Protein AF-0000000066854201 (afdb_homodimer)

Secondary structure (DSSP, 8-state):
----SS--TTHHHHHHHHHSTTSEEEEETTEEEEHHHHHHHHHHHHHHHHHHT--TT-EEEEE--S-HHHHHHHHHHHHBT-EEEEPPTT--HHHHHHHHHHH--SEEEE-GGGHHHHTT--TTT-TT--EEEESS---TT--SS-EE-HHHH----S---S---B--GGGEEEEEEE--TTSS-EEEEEEHHHHHHHHHHHHHHH---TT-EEEE-S-TTSHHHHHHHHHHHHHT-EEEE-SS--HHHHHHHHHHTT--EEEE-HHHHHHHHHHHTT-TT--GGGT--EEEE-SSPPPHHHHHHHHHHTTT-EEEEEEEEGGGTEEEEEEEEE-TT-TTHHHHHHHHHHTSTTTTSSTT-----EE-TT-EEEEEE-TTSSSEEEEEESTTS---/----SS--TTHHHHHHHHHSTTSEEEEETTEEEEHHHHHHHHHHHHHHHHHHT--TT-EEEEE--S-HHHHHHHHHHHHBT-EEEEPPTT--HHHHHHHHHHH--SEEEE-GGGHHHHTT--TTT-TT--EEEESS---TT-TTS-EE-HHHH----S---S---B--GGGEEEEEEE-TTTSS-EEEEEEHHHHHHHHHHHHHHH---TT-EEEE-S-TTSHHHHHHHHHHHHHT-EEEE-SS--HHHHHHHHHHTT--EEEE-HHHHHHHHHHHTT-SS--GGGT--EEEE-SSPPPHHHHHHHHHHTTT-EEEEEEEEGGGTEEEEEEEEE-TT-TTHHHHHHHHHHHHHHHTSSTT-----EE-TT-EEEEEE-TTSSSEEEEEESTTS---

Structure (mmCIF, N/CA/C/O backbone):
data_AF-0000000066854201-model_v1
#
loop_
_entity.id
_entity.type
_entity.pdbx_description
1 polymer 'AMP-dependent synthetase/ligase domain-containing protein'
#
loop_
_atom_site.group_PDB
_atom_site.id
_atom_site.type_symbol
_atom_site.label_atom_id
_atom_site.label_alt_id
_atom_site.label_comp_id
_atom_site.label_asym_id
_atom_site.label_entity_id
_atom_site.label_seq_id
_atom_site.pdbx_PDB_ins_code
_atom_site.Cartn_x
_atom_site.Cartn_y
_atom_site.Cartn_z
_atom_site.occupancy
_atom_site.B_iso_or_equiv
_atom_site.auth_seq_id
_atom_site.auth_comp_id
_atom_site.auth_asym_id
_atom_site.auth_atom_id
_atom_site.pdbx_PDB_model_num
ATOM 1 N N . MET A 1 1 ? -23.703 -5.141 7.285 1 37.53 1 MET A N 1
ATOM 2 C CA . MET A 1 1 ? -22.531 -5.895 7.723 1 37.53 1 MET A CA 1
ATOM 3 C C . MET A 1 1 ? -21.375 -4.961 8.078 1 37.53 1 MET A C 1
ATOM 5 O O . MET A 1 1 ? -21.219 -3.9 7.465 1 37.53 1 MET A O 1
ATOM 9 N N . ALA A 1 2 ? -20.984 -5.074 9.273 1 54.12 2 ALA A N 1
ATOM 10 C CA . ALA A 1 2 ? -19.969 -4.184 9.836 1 54.12 2 ALA A CA 1
ATOM 11 C C . ALA A 1 2 ? -18.797 -4.016 8.875 1 54.12 2 ALA A C 1
ATOM 13 O O . ALA A 1 2 ? -18.422 -4.957 8.18 1 54.12 2 ALA A O 1
ATOM 14 N N . ASN A 1 3 ? -18.578 -2.75 8.375 1 69.12 3 ASN A N 1
ATOM 15 C CA . ASN A 1 3 ? -17.594 -2.352 7.387 1 69.12 3 ASN A CA 1
ATOM 16 C C . ASN A 1 3 ? -16.172 -2.561 7.902 1 69.12 3 ASN A C 1
ATOM 18 O O . ASN A 1 3 ? -15.516 -1.613 8.344 1 69.12 3 ASN A O 1
ATOM 22 N N . TYR A 1 4 ? -15.766 -3.838 7.91 1 82.69 4 TYR A N 1
ATOM 23 C CA . TYR A 1 4 ? -14.461 -4.172 8.469 1 82.69 4 TYR A CA 1
ATOM 24 C C . TYR A 1 4 ? -13.391 -4.23 7.383 1 82.69 4 TYR A C 1
ATOM 26 O O . TYR A 1 4 ? -12.203 -4.367 7.676 1 82.69 4 TYR A O 1
ATOM 34 N N . SER A 1 5 ? -13.875 -4.004 6.199 1 87.25 5 SER A N 1
ATOM 35 C CA . SER A 1 5 ? -12.914 -4.25 5.125 1 87.25 5 SER A CA 1
ATOM 36 C C . SER A 1 5 ? -12.523 -2.955 4.422 1 87.25 5 SER A C 1
ATOM 38 O O . SER A 1 5 ? -11.688 -2.963 3.518 1 87.25 5 SER A O 1
ATOM 40 N N . HIS A 1 6 ? -13.125 -1.858 4.895 1 90.31 6 HIS A N 1
ATOM 41 C CA . HIS A 1 6 ? -12.859 -0.596 4.215 1 90.31 6 HIS A CA 1
ATOM 42 C C . HIS A 1 6 ? -11.688 0.138 4.855 1 90.31 6 HIS A C 1
ATOM 44 O O . HIS A 1 6 ? -11.539 0.128 6.082 1 90.31 6 HIS A O 1
ATOM 50 N N . PRO A 1 7 ? -10.914 0.718 4.035 1 93.06 7 PRO A N 1
ATOM 51 C CA . PRO A 1 7 ? -9.828 1.524 4.598 1 93.06 7 PRO A CA 1
ATOM 52 C C . PRO A 1 7 ? -10.328 2.762 5.336 1 93.06 7 PRO A C 1
ATOM 54 O O . PRO A 1 7 ? -11.391 3.293 5.008 1 93.06 7 PRO A O 1
ATOM 57 N N . HIS A 1 8 ? -9.617 3.193 6.301 1 96 8 HIS A N 1
ATOM 58 C CA . HIS A 1 8 ? -9.914 4.395 7.078 1 96 8 HIS A CA 1
ATOM 59 C C . HIS A 1 8 ? -8.633 5.016 7.633 1 96 8 HIS A C 1
ATOM 61 O O . HIS A 1 8 ? -7.855 4.34 8.305 1 96 8 HIS A O 1
ATOM 67 N N . ILE A 1 9 ? -8.406 6.262 7.422 1 97.12 9 ILE A N 1
ATOM 68 C CA . ILE A 1 9 ? -7.145 6.887 7.809 1 97.12 9 ILE A CA 1
ATOM 69 C C . ILE A 1 9 ? -7 6.863 9.328 1 97.12 9 ILE A C 1
ATOM 71 O O . ILE A 1 9 ? -5.887 6.887 9.852 1 97.12 9 ILE A O 1
ATOM 75 N N . CYS A 1 10 ? -8.109 6.758 10.117 1 96.56 10 CYS A N 1
ATOM 76 C CA . CYS A 1 10 ? -8.062 6.77 11.578 1 96.56 10 CYS A CA 1
ATOM 77 C C . CYS A 1 10 ? -7.664 5.402 12.117 1 96.56 10 CYS A C 1
ATOM 79 O O . CYS A 1 10 ? -7.559 5.219 13.336 1 96.56 10 CYS A O 1
ATOM 81 N N . GLN A 1 11 ? -7.441 4.453 11.25 1 93.56 11 GLN A N 1
ATOM 82 C CA . GLN A 1 11 ? -6.93 3.17 11.719 1 93.56 11 GLN A CA 1
ATOM 83 C C . GLN A 1 11 ? -5.566 3.334 12.391 1 93.56 11 GLN A C 1
ATOM 85 O O . GLN A 1 11 ? -5.152 2.486 13.18 1 93.56 11 GLN A O 1
ATOM 90 N N . CYS A 1 12 ? -4.898 4.395 12.094 1 94.75 12 CYS A N 1
ATOM 91 C CA . CYS A 1 12 ? -3.619 4.719 12.719 1 94.75 12 CYS A CA 1
ATOM 92 C C . CYS A 1 12 ? -3.777 4.906 14.219 1 94.75 12 CYS A C 1
ATOM 94 O O . CYS A 1 12 ? -2.816 4.746 14.977 1 94.75 12 CYS A O 1
ATOM 96 N N . LEU A 1 13 ? -4.977 5.281 14.719 1 95.38 13 LEU A N 1
ATOM 97 C CA . LEU A 1 13 ? -5.207 5.547 16.141 1 95.38 13 LEU A CA 1
ATOM 98 C C . LEU A 1 13 ? -4.973 4.289 16.969 1 95.38 13 LEU A C 1
ATOM 100 O O . LEU A 1 13 ? -4.422 4.359 18.062 1 95.38 13 LEU A O 1
ATOM 104 N N . SER A 1 14 ? -5.414 3.191 16.406 1 90.94 14 SER A N 1
ATOM 105 C CA . SER A 1 14 ? -5.172 1.928 17.094 1 90.94 14 SER A CA 1
ATOM 106 C C . SER A 1 14 ? -3.678 1.651 17.234 1 90.94 14 SER A C 1
ATOM 108 O O . SER A 1 14 ? -3.215 1.205 18.281 1 90.94 14 SER A O 1
ATOM 110 N N . HIS A 1 15 ? -2.994 1.898 16.172 1 89.69 15 HIS A N 1
ATOM 111 C CA . HIS A 1 15 ? -1.545 1.732 16.172 1 89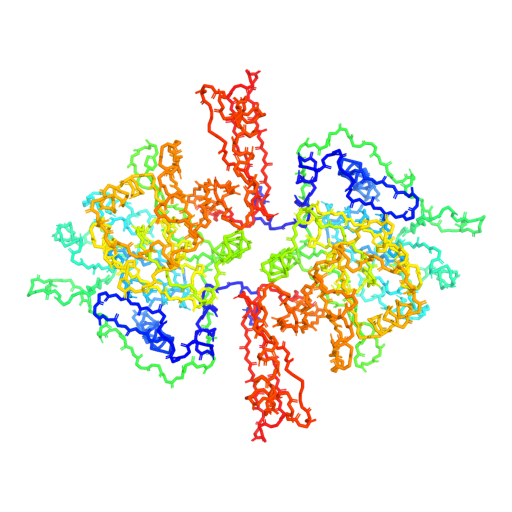.69 15 HIS A CA 1
ATOM 112 C C . HIS A 1 15 ? -0.88 2.641 17.203 1 89.69 15 HIS A C 1
ATOM 114 O O . HIS A 1 15 ? 0.006 2.205 17.938 1 89.69 15 HIS A O 1
ATOM 120 N N . LEU A 1 16 ? -1.252 3.859 17.25 1 94 16 LEU A N 1
ATOM 121 C CA . LEU A 1 16 ? -0.695 4.836 18.172 1 94 16 LEU A CA 1
ATOM 122 C C . LEU A 1 16 ? -0.959 4.418 19.625 1 94 16 LEU A C 1
ATOM 124 O O . LEU A 1 16 ? -0.077 4.531 20.484 1 94 16 LEU A O 1
ATOM 128 N N . LEU A 1 17 ? -2.113 3.918 19.859 1 90.88 17 LEU A N 1
ATOM 129 C CA . LEU A 1 17 ? -2.508 3.549 21.203 1 90.88 17 LEU A CA 1
ATOM 130 C C . LEU A 1 17 ? -1.791 2.279 21.656 1 90.88 17 LEU A C 1
ATOM 132 O O . LEU A 1 17 ? -1.548 2.088 22.859 1 90.88 17 LEU A O 1
ATOM 136 N N . THR A 1 18 ? -1.416 1.437 20.75 1 86.19 18 THR A N 1
ATOM 137 C CA . THR A 1 18 ? -0.842 0.144 21.109 1 86.19 18 THR A CA 1
ATOM 138 C C . THR A 1 18 ? 0.683 0.209 21.094 1 86.19 18 THR A C 1
ATOM 140 O O . THR A 1 18 ? 1.334 -0.29 22.016 1 86.19 18 THR A O 1
ATOM 143 N N . LEU A 1 19 ? 1.24 0.933 20.141 1 87.62 19 LEU A N 1
ATOM 144 C CA . LEU A 1 19 ? 2.684 0.832 19.953 1 87.62 19 LEU A CA 1
ATOM 145 C C . LEU A 1 19 ? 3.375 2.131 20.359 1 87.62 19 LEU A C 1
ATOM 147 O O . LEU A 1 19 ? 4.586 2.148 20.578 1 87.62 19 LEU A O 1
ATOM 151 N N . ARG A 1 20 ? 2.588 3.209 20.391 1 93.94 20 ARG A N 1
ATOM 152 C CA . ARG A 1 20 ? 3.217 4.504 20.641 1 93.94 20 ARG A CA 1
ATOM 153 C C . ARG A 1 20 ? 2.592 5.203 21.828 1 93.94 20 ARG A C 1
ATOM 155 O O . ARG A 1 20 ? 2.711 6.422 21.984 1 93.94 20 ARG A O 1
ATOM 162 N N . GLN A 1 21 ? 2.004 4.449 22.641 1 93.88 21 GLN A N 1
ATOM 163 C CA . GLN A 1 21 ? 1.181 4.973 23.734 1 93.88 21 GLN A CA 1
ATOM 164 C C . GLN A 1 21 ? 1.955 5.988 24.562 1 93.88 21 GLN A C 1
ATOM 166 O O . GLN A 1 21 ? 1.44 7.062 24.875 1 93.88 21 GLN A O 1
ATOM 171 N N . HIS A 1 22 ? 3.225 5.715 24.891 1 95.56 22 HIS A N 1
ATOM 172 C CA . HIS A 1 22 ? 3.975 6.543 25.828 1 95.56 22 HIS A CA 1
ATOM 173 C C . HIS A 1 22 ? 5.102 7.289 25.125 1 95.56 22 HIS A C 1
ATOM 175 O O . HIS A 1 22 ? 5.926 7.934 25.766 1 95.56 22 HIS A O 1
ATOM 181 N N . PHE A 1 23 ? 5.152 7.168 23.844 1 96.06 23 PHE A N 1
ATOM 182 C CA . PHE A 1 23 ? 6.195 7.828 23.062 1 96.06 23 PHE A CA 1
ATOM 183 C C . PHE A 1 23 ? 5.68 9.133 22.469 1 96.06 23 PHE A C 1
ATOM 185 O O . PHE A 1 23 ? 4.5 9.242 22.125 1 96.06 23 PHE A O 1
ATOM 192 N N . PRO A 1 24 ? 6.512 10.117 22.391 1 97.25 24 PRO A N 1
ATOM 193 C CA . PRO A 1 24 ? 6.09 11.344 21.703 1 97.25 24 PRO A CA 1
ATOM 194 C C . PRO A 1 24 ? 5.789 11.117 20.219 1 97.25 24 PRO A C 1
ATOM 196 O O . PRO A 1 24 ? 6.598 10.523 19.5 1 97.25 24 PRO A O 1
ATOM 199 N N . VAL A 1 25 ? 4.633 11.555 19.812 1 98.5 25 VAL A N 1
ATOM 200 C CA . VAL A 1 25 ? 4.285 11.422 18.406 1 98.5 25 VAL A CA 1
ATOM 201 C C . VAL A 1 25 ? 4.059 12.805 17.797 1 98.5 25 VAL A C 1
ATOM 203 O O . VAL A 1 25 ? 3.967 12.945 16.578 1 98.5 25 VAL A O 1
ATOM 206 N N . ILE A 1 26 ? 3.949 13.852 18.641 1 98.69 26 ILE A N 1
ATOM 207 C CA . ILE A 1 26 ? 3.812 15.227 18.156 1 98.69 26 ILE A CA 1
ATOM 208 C C . ILE A 1 26 ? 4.727 16.141 18.969 1 98.69 26 ILE A C 1
ATOM 210 O O . ILE A 1 26 ? 4.766 16.078 20.203 1 98.69 26 ILE A O 1
ATOM 214 N N . ILE A 1 27 ? 5.418 16.938 18.344 1 98.62 27 ILE A N 1
ATOM 215 C CA . ILE A 1 27 ? 6.145 18.078 18.891 1 98.62 27 ILE A CA 1
ATOM 216 C C . ILE A 1 27 ? 5.727 19.359 18.156 1 98.62 27 ILE A C 1
ATOM 218 O O . ILE A 1 27 ? 5.977 19.5 16.953 1 98.62 27 ILE A O 1
ATOM 222 N N . ALA A 1 28 ? 5.082 20.281 18.781 1 97 28 ALA A N 1
ATOM 223 C CA . ALA A 1 28 ? 4.652 21.578 18.234 1 97 28 ALA A CA 1
ATOM 224 C C . ALA A 1 28 ? 5.066 22.719 19.156 1 97 28 ALA A C 1
ATOM 226 O O . ALA A 1 28 ? 4.344 23.062 20.094 1 97 28 ALA A O 1
ATOM 227 N N . GLY A 1 29 ? 6.141 23.375 18.812 1 93 29 GLY A N 1
ATOM 228 C CA . GLY A 1 29 ? 6.695 24.344 19.75 1 93 29 GLY A CA 1
ATOM 229 C C . GLY A 1 29 ? 7.051 23.734 21.094 1 93 29 GLY A C 1
ATOM 230 O O . GLY A 1 29 ? 7.848 22.797 21.172 1 93 29 GLY A O 1
ATOM 231 N N . ASN A 1 30 ? 6.336 24.188 22.094 1 91.19 30 ASN A N 1
ATOM 232 C CA . ASN A 1 30 ? 6.605 23.672 23.438 1 91.19 30 ASN A CA 1
ATOM 233 C C . ASN A 1 30 ? 5.641 22.547 23.812 1 91.19 30 ASN A C 1
ATOM 235 O O . ASN A 1 30 ? 5.781 21.938 24.875 1 91.19 30 ASN A O 1
ATOM 239 N N . ARG A 1 31 ? 4.812 22.266 22.938 1 94.12 31 ARG A N 1
ATOM 240 C CA . ARG A 1 31 ? 3.832 21.219 23.203 1 94.12 31 ARG A CA 1
ATOM 241 C C . ARG A 1 31 ? 4.312 19.875 22.688 1 94.12 31 ARG A C 1
ATOM 243 O O . ARG A 1 31 ? 4.895 19.797 21.594 1 94.12 31 ARG A O 1
ATOM 250 N N . ARG A 1 32 ? 4.102 18.875 23.484 1 97.19 32 ARG A N 1
ATOM 251 C CA . ARG A 1 32 ? 4.379 17.5 23.125 1 97.19 32 ARG A CA 1
ATOM 252 C C . ARG A 1 32 ? 3.186 16.594 23.438 1 97.19 32 ARG A C 1
ATOM 254 O O . ARG A 1 32 ? 2.498 16.797 24.453 1 97.19 32 ARG A O 1
ATOM 261 N N . LYS A 1 33 ? 2.961 15.672 22.625 1 97.81 33 LYS A N 1
ATOM 262 C CA . LYS A 1 33 ? 1.901 14.695 22.875 1 97.81 33 LYS A CA 1
ATOM 263 C C . LYS A 1 33 ? 2.396 13.273 22.625 1 97.81 33 LYS A C 1
ATOM 265 O O . LYS A 1 33 ? 3.109 13.023 21.641 1 97.81 33 LYS A O 1
ATOM 270 N N . THR A 1 34 ? 2.039 12.406 23.5 1 97.88 34 THR A N 1
ATOM 271 C CA . THR A 1 34 ? 2.254 10.977 23.281 1 97.88 34 THR A CA 1
ATOM 272 C C . THR A 1 34 ? 1.176 10.406 22.359 1 97.88 34 THR A C 1
ATOM 274 O O . THR A 1 34 ? 0.19 11.078 22.062 1 97.88 34 THR A O 1
ATOM 277 N N . GLY A 1 35 ? 1.413 9.195 21.969 1 97.38 35 GLY A N 1
ATOM 278 C CA . GLY A 1 35 ? 0.38 8.531 21.203 1 97.38 35 GLY A CA 1
ATOM 279 C C . GLY A 1 35 ? -0.963 8.492 21.906 1 97.38 35 GLY A C 1
ATOM 280 O O . GLY A 1 35 ? -1.994 8.797 21.297 1 97.38 35 GLY A O 1
ATOM 281 N N . GLN A 1 36 ? -0.989 8.188 23.125 1 95.88 36 GLN A N 1
ATOM 282 C CA . GLN A 1 36 ? -2.221 8.102 23.906 1 95.88 36 GLN A CA 1
ATOM 283 C C . GLN A 1 36 ? -2.916 9.461 23.984 1 95.88 36 GLN A C 1
ATOM 285 O O . GLN A 1 36 ? -4.133 9.547 23.797 1 95.88 36 GLN A O 1
ATOM 290 N N . GLU A 1 37 ? -2.133 10.461 24.25 1 96.12 37 GLU A N 1
ATOM 291 C CA . GLU A 1 37 ? -2.701 11.797 24.375 1 96.12 37 GLU A CA 1
ATOM 292 C C . GLU A 1 37 ? -3.322 12.258 23.062 1 96.12 37 GLU A C 1
ATOM 294 O O . GLU A 1 37 ? -4.395 12.859 23.047 1 96.12 37 GLU A O 1
ATOM 299 N N . LEU A 1 38 ? -2.637 11.977 21.969 1 97.19 38 LEU A N 1
ATOM 300 C CA . LEU A 1 38 ? -3.193 12.352 20.672 1 97.19 38 LEU A CA 1
ATOM 301 C C . LEU A 1 38 ? -4.512 11.633 20.422 1 97.19 38 LEU A C 1
ATOM 303 O O . LEU A 1 38 ? -5.496 12.25 20 1 97.19 38 LEU A O 1
ATOM 307 N N . VAL A 1 39 ? -4.539 10.344 20.688 1 96.75 39 VAL A N 1
ATOM 308 C CA . VAL A 1 39 ? -5.738 9.547 20.453 1 96.75 39 VAL A CA 1
ATOM 309 C C . VAL A 1 39 ? -6.883 10.07 21.312 1 96.75 39 VAL A C 1
ATOM 311 O O . VAL A 1 39 ? -8.008 10.227 20.844 1 96.75 39 VAL A O 1
ATOM 314 N N . GLU A 1 40 ? -6.621 10.367 22.562 1 95.31 40 GLU A N 1
ATOM 315 C CA . GLU A 1 40 ? -7.633 10.883 23.469 1 95.31 40 GLU A CA 1
ATOM 316 C C . GLU A 1 40 ? -8.188 12.219 22.984 1 95.31 40 GLU A C 1
ATOM 318 O O . GLU A 1 40 ? -9.398 12.445 23.031 1 95.31 40 GLU A O 1
ATOM 323 N N . GLU A 1 41 ? -7.301 13.07 22.531 1 94.94 41 GLU A N 1
ATOM 324 C CA . GLU A 1 41 ? -7.738 14.367 22.016 1 94.94 41 GLU A CA 1
ATOM 325 C C . GLU A 1 41 ? -8.625 14.203 20.781 1 94.94 41 GLU A C 1
ATOM 327 O O . GLU A 1 41 ? -9.648 14.875 20.656 1 94.94 41 GLU A O 1
ATOM 332 N N . VAL A 1 42 ? -8.211 13.336 19.859 1 96.69 42 VAL A N 1
ATOM 333 C CA . VAL A 1 42 ? -8.961 13.102 18.641 1 96.69 42 VAL A CA 1
ATOM 334 C C . VAL A 1 42 ? -10.359 12.562 18.969 1 96.69 42 VAL A C 1
ATOM 336 O O . VAL A 1 42 ? -11.359 13.047 18.438 1 96.69 42 VAL A O 1
ATOM 339 N N . LEU A 1 43 ? -10.43 11.633 19.891 1 95.81 43 LEU A N 1
ATOM 340 C CA . LEU A 1 43 ? -11.703 11.008 20.234 1 95.81 43 LEU A CA 1
ATOM 341 C C . LEU A 1 43 ? -12.602 11.984 20.984 1 95.81 43 LEU A C 1
ATOM 343 O O . LEU A 1 43 ? -13.812 11.992 20.781 1 95.81 43 LEU A O 1
ATOM 347 N N . SER A 1 44 ? -12 12.742 21.875 1 95.19 44 SER A N 1
ATOM 348 C CA . SER A 1 44 ? -12.766 13.766 22.594 1 95.19 44 SER A CA 1
ATOM 349 C C . SER A 1 44 ? -13.375 14.773 21.609 1 95.19 44 SER A C 1
ATOM 351 O O . SER A 1 44 ? -14.547 15.141 21.75 1 95.19 44 SER A O 1
ATOM 353 N N . LEU A 1 45 ? -12.578 15.188 20.719 1 95.25 45 LEU A N 1
ATOM 354 C CA . LEU A 1 45 ? -13.055 16.125 19.703 1 95.25 45 LEU A CA 1
ATOM 355 C C . LEU A 1 45 ? -14.125 15.477 18.828 1 95.25 45 LEU A C 1
ATOM 357 O O . LEU A 1 45 ? -15.125 16.109 18.484 1 95.25 45 LEU A O 1
ATOM 361 N N . ALA A 1 46 ? -13.922 14.234 18.391 1 95.81 46 ALA A N 1
ATOM 362 C CA . ALA A 1 46 ? -14.883 13.5 17.578 1 95.81 46 ALA A CA 1
ATOM 363 C C . ALA A 1 46 ? -16.234 13.414 18.266 1 95.81 46 ALA A C 1
ATOM 365 O O . ALA A 1 46 ? -17.281 13.641 17.656 1 95.81 46 ALA A O 1
ATOM 366 N N . GLN A 1 47 ? -16.203 13.117 19.562 1 93.81 47 GLN A N 1
ATOM 367 C CA . GLN A 1 47 ? -17.438 13.062 20.328 1 93.81 47 GLN A CA 1
ATOM 368 C C . GLN A 1 47 ? -18.125 14.422 20.375 1 93.81 47 GLN A C 1
ATOM 370 O O . GLN A 1 47 ? -19.359 14.508 20.281 1 93.81 47 GLN A O 1
ATOM 375 N N . GLY A 1 48 ? -17.312 15.406 20.547 1 94.38 48 GLY A N 1
ATOM 376 C CA . GLY A 1 48 ? -17.844 16.75 20.5 1 94.38 48 GLY A CA 1
ATOM 377 C C . GLY A 1 48 ? -18.516 17.078 19.188 1 94.38 48 GLY A C 1
ATOM 378 O O . GLY A 1 48 ? -19.578 17.719 19.156 1 94.38 48 GLY A O 1
ATOM 379 N N . LEU A 1 49 ? -17.922 16.703 18.094 1 95.88 49 LEU A N 1
ATOM 380 C CA . LEU A 1 49 ? -18.469 16.953 16.75 1 95.88 49 LEU A CA 1
ATOM 381 C C . LEU A 1 49 ? -19.797 16.234 16.578 1 95.88 49 LEU A C 1
ATOM 383 O O . LEU A 1 49 ? -20.734 16.781 16 1 95.88 49 LEU A O 1
ATOM 387 N N . LEU A 1 50 ? -19.859 15.016 17.047 1 94.12 50 LEU A N 1
ATOM 388 C CA . LEU A 1 50 ? -21.109 14.266 16.984 1 94.12 50 LEU A CA 1
ATOM 389 C C . LEU A 1 50 ? -22.203 14.969 17.781 1 94.12 50 LEU A C 1
ATOM 391 O O . LEU A 1 50 ? -23.344 15.078 17.312 1 94.12 50 LEU A O 1
ATOM 395 N N . HIS A 1 51 ? -21.844 15.43 18.953 1 92.62 51 HIS A N 1
ATOM 396 C CA . HIS A 1 51 ? -22.797 16.125 19.812 1 92.62 51 HIS A CA 1
ATOM 397 C C . HIS A 1 51 ? -23.281 17.422 19.156 1 92.62 51 HIS A C 1
ATOM 399 O O . HIS A 1 51 ? -24.438 17.828 19.328 1 92.62 51 HIS A O 1
ATOM 405 N N . LEU A 1 52 ? -22.344 18.031 18.438 1 93.62 52 LEU A N 1
ATOM 406 C CA . LEU A 1 52 ? -22.672 19.266 17.75 1 93.62 52 LEU A CA 1
ATOM 407 C C . LEU A 1 52 ? -23.625 19 16.594 1 93.62 52 LEU A C 1
ATOM 409 O O . LEU A 1 52 ? -24.266 19.938 16.094 1 93.62 52 LEU A O 1
ATOM 413 N N . GLY A 1 53 ? -23.656 17.703 16.094 1 94.88 53 GLY A N 1
ATOM 414 C CA . GLY A 1 53 ? -24.625 17.328 15.07 1 94.88 53 GLY A CA 1
ATOM 415 C C . GLY A 1 53 ? -23.984 17.062 13.719 1 94.88 53 GLY A C 1
ATOM 416 O O . GLY A 1 53 ? -24.672 17 12.703 1 94.88 53 GLY A O 1
ATOM 417 N N . LEU A 1 54 ? -22.672 16.984 13.703 1 96.62 54 LEU A N 1
ATOM 418 C CA . LEU A 1 54 ? -22.016 16.641 12.445 1 96.62 54 LEU A CA 1
ATOM 419 C C . LEU A 1 54 ? -22.406 15.234 11.984 1 96.62 54 LEU A C 1
ATOM 421 O O . LEU A 1 54 ? -22.375 14.289 12.781 1 96.62 54 LEU A O 1
ATOM 425 N N . THR A 1 55 ? -22.781 15.086 10.742 1 96.56 55 THR A N 1
ATOM 426 C CA . THR A 1 55 ? -23.172 13.789 10.188 1 96.56 55 THR A CA 1
ATOM 427 C C . THR A 1 55 ? -22.25 13.391 9.047 1 96.56 55 THR A C 1
ATOM 429 O O . THR A 1 55 ? -21.516 14.227 8.5 1 96.56 55 THR A O 1
ATOM 432 N N . SER A 1 56 ? -22.312 12.109 8.719 1 97.38 56 SER A N 1
ATOM 433 C CA . SER A 1 56 ? -21.469 11.57 7.664 1 97.38 56 SER A CA 1
ATOM 434 C C . SER A 1 56 ? -21.672 12.32 6.348 1 97.38 56 SER A C 1
ATOM 436 O O . SER A 1 56 ? -22.812 12.57 5.945 1 97.38 56 SER A O 1
ATOM 438 N N . GLY A 1 57 ? -20.594 12.727 5.781 1 98.25 57 GLY A N 1
ATOM 439 C CA . GLY A 1 57 ? -20.656 13.367 4.477 1 98.25 57 GLY A CA 1
ATOM 440 C C . GLY A 1 57 ? -20.609 14.883 4.559 1 98.25 57 GLY A C 1
ATOM 441 O O . GLY A 1 57 ? -20.359 15.555 3.557 1 98.25 57 GLY A O 1
ATOM 442 N N . GLN A 1 58 ? -20.891 15.414 5.703 1 98.69 58 GLN A N 1
ATOM 443 C CA . GLN A 1 58 ? -20.844 16.859 5.855 1 98.69 58 GLN A CA 1
ATOM 444 C C . GLN A 1 58 ? -19.406 17.375 5.844 1 98.69 58 GLN A C 1
ATOM 446 O O . GLN A 1 58 ? -18.5 16.703 6.348 1 98.69 58 GLN A O 1
ATOM 451 N N . VAL A 1 59 ? -19.203 18.578 5.312 1 98.75 59 VAL A N 1
ATOM 452 C CA . VAL A 1 59 ? -17.875 19.125 5.086 1 98.75 59 VAL A CA 1
ATOM 453 C C . VAL A 1 59 ? -17.516 20.094 6.219 1 98.75 59 VAL A C 1
ATOM 455 O O . VAL A 1 59 ? -18.359 20.875 6.668 1 98.75 59 VAL A O 1
ATOM 458 N N . VAL A 1 60 ? -16.359 20.016 6.723 1 98.81 60 VAL A N 1
ATOM 459 C CA . VAL A 1 60 ? -15.773 20.953 7.688 1 98.81 60 VAL A CA 1
ATOM 460 C C . VAL A 1 60 ? -14.578 21.672 7.066 1 98.81 60 VAL A C 1
ATOM 462 O O . VAL A 1 60 ? -13.586 21.031 6.699 1 98.81 60 VAL A O 1
ATOM 465 N N . ALA A 1 61 ? -14.648 22.969 6.926 1 98.75 61 ALA A N 1
ATOM 466 C CA . ALA A 1 61 ? -13.531 23.75 6.41 1 98.75 61 ALA A CA 1
ATOM 467 C C . ALA A 1 61 ? -12.539 24.078 7.52 1 98.75 61 ALA A C 1
ATOM 469 O O . ALA A 1 61 ? -12.938 24.406 8.641 1 98.75 61 ALA A O 1
ATOM 470 N N . ILE A 1 62 ? -11.289 23.969 7.211 1 98.5 62 ILE A N 1
ATOM 471 C CA . ILE A 1 62 ? -10.227 24.297 8.164 1 98.5 62 ILE A CA 1
ATOM 472 C C . ILE A 1 62 ? -9.266 25.312 7.551 1 98.5 62 ILE A C 1
ATOM 474 O O . ILE A 1 62 ? -8.688 25.062 6.492 1 98.5 62 ILE A O 1
ATOM 478 N N . SER A 1 63 ? -9.141 26.453 8.086 1 97.62 63 SER A N 1
ATOM 479 C CA . SER A 1 63 ? -8.125 27.438 7.723 1 97.62 63 SER A CA 1
ATOM 480 C C . SER A 1 63 ? -7.219 27.75 8.906 1 97.62 63 SER A C 1
ATOM 482 O O . SER A 1 63 ? -7.559 28.578 9.75 1 97.62 63 SER A O 1
ATOM 484 N N . ALA A 1 64 ? -6.098 27.109 8.922 1 97.12 64 ALA A N 1
ATOM 485 C CA . ALA A 1 64 ? -5.203 27.219 10.07 1 97.12 64 ALA A CA 1
ATOM 486 C C . ALA A 1 64 ? -3.764 26.891 9.68 1 97.12 64 ALA A C 1
ATOM 488 O O . ALA A 1 64 ? -3.52 26.29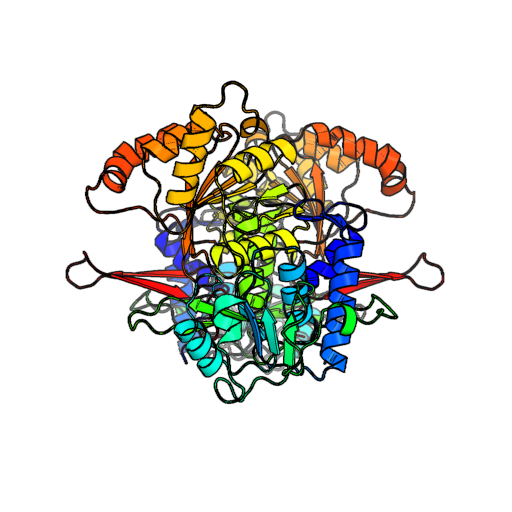7 8.625 1 97.12 64 ALA A O 1
ATOM 489 N N . PHE A 1 65 ? -2.812 27.297 10.539 1 97.19 65 PHE A N 1
ATOM 490 C CA . PHE A 1 65 ? -1.415 26.891 10.414 1 97.19 65 PHE A CA 1
ATOM 491 C C . PHE A 1 65 ? -1.234 25.422 10.773 1 97.19 65 PHE A C 1
ATOM 493 O O . PHE A 1 65 ? -2.102 24.828 11.414 1 97.19 65 PHE A O 1
ATOM 500 N N . ASN A 1 66 ? -0.077 24.828 10.289 1 97.88 66 ASN A N 1
ATOM 501 C CA . ASN A 1 66 ? 0.297 23.531 10.812 1 97.88 66 ASN A CA 1
ATOM 502 C C . ASN A 1 66 ? 0.322 23.531 12.344 1 97.88 66 ASN A C 1
ATOM 504 O O . ASN A 1 66 ? 0.908 24.422 12.961 1 97.88 66 ASN A O 1
ATOM 508 N N . SER A 1 67 ? -0.284 22.625 12.922 1 97.19 67 SER A N 1
ATOM 509 C CA . SER A 1 67 ? -0.284 22.5 14.375 1 97.19 67 SER A CA 1
ATOM 510 C C . SER A 1 67 ? -0.759 21.109 14.797 1 97.19 67 SER A C 1
ATOM 512 O O . SER A 1 67 ? -1.229 20.328 13.969 1 97.19 67 SER A O 1
ATOM 514 N N . ASP A 1 68 ? -0.551 20.797 16.031 1 97 68 ASP A N 1
ATOM 515 C CA . ASP A 1 68 ? -1.099 19.562 16.578 1 97 68 ASP A CA 1
ATOM 516 C C . ASP A 1 68 ? -2.623 19.547 16.5 1 97 68 ASP A C 1
ATOM 518 O O . ASP A 1 68 ? -3.227 18.531 16.188 1 97 68 ASP A O 1
ATOM 522 N N . ARG A 1 69 ? -3.184 20.719 16.703 1 96.31 69 ARG A N 1
ATOM 523 C CA . ARG A 1 69 ? -4.637 20.828 16.641 1 96.31 69 ARG A CA 1
ATOM 524 C C . ARG A 1 69 ? -5.148 20.578 15.227 1 96.31 69 ARG A C 1
ATOM 526 O O . ARG A 1 69 ? -6.203 19.984 15.039 1 96.31 69 ARG A O 1
ATOM 533 N N . TYR A 1 70 ? -4.41 21.109 14.266 1 97.69 70 TYR A N 1
ATOM 534 C CA . TYR A 1 70 ? -4.77 20.859 12.875 1 97.69 70 TYR A CA 1
ATOM 535 C C . TYR A 1 70 ? -4.918 19.375 12.602 1 97.69 70 TYR A C 1
ATOM 537 O O . TYR A 1 70 ? -5.934 18.938 12.062 1 97.69 70 TYR A O 1
ATOM 545 N N . LEU A 1 71 ? -3.953 18.531 13.008 1 98.19 71 LEU A N 1
ATOM 546 C CA . LEU A 1 71 ? -3.967 17.094 12.805 1 98.19 71 LEU A CA 1
ATOM 547 C C . LEU A 1 71 ? -5.109 16.438 13.586 1 98.19 71 LEU A C 1
ATOM 549 O O . LEU A 1 71 ? -5.777 15.539 13.078 1 98.19 71 LEU A O 1
ATOM 553 N N . GLU A 1 72 ? -5.336 16.922 14.805 1 97.62 72 GLU A N 1
ATOM 554 C CA . GLU A 1 72 ? -6.438 16.422 15.617 1 97.62 72 GLU A CA 1
ATOM 555 C C . GLU A 1 72 ? -7.777 16.609 14.906 1 97.62 72 GLU A C 1
ATOM 557 O O . GLU A 1 72 ? -8.602 15.695 14.875 1 97.62 72 GLU A O 1
ATOM 562 N N . TRP A 1 73 ? -7.934 17.766 14.367 1 98.31 73 TRP A N 1
ATOM 563 C CA . TRP A 1 73 ? -9.188 18.078 13.703 1 98.31 73 TRP A CA 1
ATOM 564 C C . TRP A 1 73 ? -9.359 17.234 12.438 1 98.31 73 TRP A C 1
ATOM 566 O O . TRP A 1 73 ? -10.453 16.719 12.172 1 98.31 73 TRP A O 1
ATOM 576 N N . LEU A 1 74 ? -8.297 17.125 11.656 1 98.69 74 LEU A N 1
ATOM 577 C CA . LEU A 1 74 ? -8.375 16.281 10.469 1 98.69 74 LEU A CA 1
ATOM 578 C C . LEU A 1 74 ? -8.852 14.875 10.836 1 98.69 74 LEU A C 1
ATOM 580 O O . LEU A 1 74 ? -9.773 14.344 10.203 1 98.69 74 LEU A O 1
ATOM 584 N N . LEU A 1 75 ? -8.281 14.312 11.836 1 98.44 75 LEU A N 1
ATOM 585 C CA . LEU A 1 75 ? -8.586 12.945 12.234 1 98.44 75 LEU A CA 1
ATOM 586 C C . LEU A 1 75 ? -9.969 12.852 12.859 1 98.44 75 LEU A C 1
ATOM 588 O O . LEU A 1 75 ? -10.711 11.906 12.594 1 98.44 75 LEU A O 1
ATOM 592 N N . ALA A 1 76 ? -10.32 13.836 13.695 1 97.88 76 ALA A N 1
ATOM 593 C CA . ALA A 1 76 ? -11.625 13.812 14.352 1 97.88 76 ALA A CA 1
ATOM 594 C C . ALA A 1 76 ? -12.758 13.898 13.328 1 97.88 76 ALA A C 1
ATOM 596 O O . ALA A 1 76 ? -13.758 13.188 13.43 1 97.88 76 ALA A O 1
ATOM 597 N N . ILE A 1 77 ? -12.609 14.805 12.352 1 98.69 77 ILE A N 1
ATOM 598 C CA . ILE A 1 77 ? -13.594 14.938 11.289 1 98.69 77 ILE A CA 1
ATOM 599 C C . ILE A 1 77 ? -13.742 13.609 10.547 1 98.69 77 ILE A C 1
ATOM 601 O O . ILE A 1 77 ? -14.859 13.133 10.344 1 98.69 77 ILE A O 1
ATOM 605 N N . ALA A 1 78 ? -12.633 13.016 10.172 1 98.62 78 ALA A N 1
ATOM 606 C CA . ALA A 1 78 ? -12.641 11.742 9.469 1 98.62 78 ALA A CA 1
ATOM 607 C C . ALA A 1 78 ? -13.297 10.648 10.312 1 98.62 78 ALA A C 1
ATOM 609 O O . ALA A 1 78 ? -14.07 9.836 9.797 1 98.62 78 ALA A O 1
ATOM 610 N N . PHE A 1 79 ? -12.977 10.664 11.602 1 97.31 79 PHE A N 1
ATOM 611 C CA . PHE A 1 79 ? -13.43 9.633 12.516 1 97.31 79 PHE A CA 1
ATOM 612 C C . PHE A 1 79 ? -14.953 9.547 12.523 1 97.31 79 PHE A C 1
ATOM 614 O O . PHE A 1 79 ? -15.516 8.445 12.578 1 97.31 79 PHE A O 1
ATOM 621 N N . VAL A 1 80 ? -15.633 10.625 12.438 1 97.19 80 VAL A N 1
ATOM 622 C CA . VAL A 1 80 ? -17.094 10.648 12.555 1 97.19 80 VAL A CA 1
ATOM 623 C C . VAL A 1 80 ? -17.719 10.633 11.164 1 97.19 80 VAL A C 1
ATOM 625 O O . VAL A 1 80 ? -18.938 10.828 11.031 1 97.19 80 VAL A O 1
ATOM 628 N N . GLY A 1 81 ? -16.891 10.492 10.102 1 98 81 GLY A N 1
ATOM 629 C CA . GLY A 1 81 ? -17.406 10.344 8.75 1 98 81 GLY A CA 1
ATOM 630 C C . GLY A 1 81 ? -17.578 11.672 8.031 1 98 81 GLY A C 1
ATOM 631 O O . GLY A 1 81 ? -18.25 11.742 7 1 98 81 GLY A O 1
ATOM 632 N N . GLY A 1 82 ? -17.062 12.711 8.625 1 98.69 82 GLY A N 1
ATOM 633 C CA . GLY A 1 82 ? -17.047 13.992 7.934 1 98.69 82 GLY A CA 1
ATOM 634 C C . GLY A 1 82 ? -15.969 14.094 6.875 1 98.69 82 GLY A C 1
ATOM 635 O O . GLY A 1 82 ? -15.164 13.18 6.715 1 98.69 82 GLY A O 1
ATOM 636 N N . ILE A 1 83 ? -15.992 15.188 6.121 1 98.88 83 ILE A N 1
ATOM 637 C CA . ILE A 1 83 ? -15.008 15.477 5.09 1 98.88 83 ILE A CA 1
ATOM 638 C C . ILE A 1 83 ? -14.297 16.797 5.41 1 98.88 83 ILE A C 1
ATOM 640 O O . ILE A 1 83 ? -14.938 17.844 5.527 1 98.88 83 ILE A O 1
ATOM 644 N N . ALA A 1 84 ? -13.055 16.766 5.609 1 98.88 84 ALA A N 1
ATOM 645 C CA . ALA A 1 84 ? -12.281 17.969 5.863 1 98.88 84 ALA A CA 1
ATOM 646 C C . ALA A 1 84 ? -11.984 18.719 4.562 1 98.88 84 ALA A C 1
ATOM 648 O O . ALA A 1 84 ? -11.68 18.094 3.541 1 98.88 84 ALA A O 1
ATOM 649 N N . ALA A 1 85 ? -12.07 19.969 4.586 1 98.81 85 ALA A N 1
ATOM 650 C CA . ALA A 1 85 ? -11.711 20.828 3.465 1 98.81 85 ALA A CA 1
ATOM 651 C C . ALA A 1 85 ? -10.711 21.891 3.896 1 98.81 85 ALA A C 1
ATOM 653 O O . ALA A 1 85 ? -11.094 23.047 4.16 1 98.81 85 ALA A O 1
ATOM 654 N N . PRO A 1 86 ? -9.469 21.578 3.861 1 98.5 86 PRO A N 1
ATOM 655 C CA . PRO A 1 86 ? -8.453 22.562 4.234 1 98.5 86 PRO A CA 1
ATOM 656 C C . PRO A 1 86 ? -8.383 23.734 3.262 1 98.5 86 PRO A C 1
ATOM 658 O O . PRO A 1 86 ? -8.336 23.531 2.045 1 98.5 86 PRO A O 1
ATOM 661 N N . LEU A 1 87 ? -8.406 24.906 3.803 1 97.62 87 LEU A N 1
ATOM 662 C CA . LEU A 1 87 ? -8.203 26.125 3.041 1 97.62 87 LEU A CA 1
ATOM 663 C C . LEU A 1 87 ? -6.781 26.641 3.207 1 97.62 87 LEU A C 1
ATOM 665 O O . LEU A 1 87 ? -6.191 26.516 4.281 1 97.62 87 LEU A O 1
ATOM 669 N N . ASN A 1 88 ? -6.281 27.203 2.17 1 95.94 88 ASN A N 1
ATOM 670 C CA . ASN A 1 88 ? -4.957 27.797 2.26 1 95.94 88 ASN A CA 1
ATOM 671 C C . ASN A 1 88 ? -4.949 29.016 3.188 1 95.94 88 ASN A C 1
ATOM 673 O O . ASN A 1 88 ? -5.695 29.969 2.973 1 95.94 88 ASN A O 1
ATOM 677 N N . TYR A 1 89 ? -4.148 29 4.137 1 93.5 89 TYR A N 1
ATOM 678 C CA . TYR A 1 89 ? -4.129 30.078 5.125 1 93.5 89 TYR A CA 1
ATOM 679 C C . TYR A 1 89 ? -3.639 31.375 4.508 1 93.5 89 TYR A C 1
ATOM 681 O O . TYR A 1 89 ? -3.793 32.438 5.098 1 93.5 89 TYR A O 1
ATOM 689 N N . ARG A 1 90 ? -3.098 31.328 3.326 1 93.44 90 ARG A N 1
ATOM 690 C CA . ARG A 1 90 ? -2.594 32.5 2.648 1 93.44 90 ARG A CA 1
ATOM 691 C C . ARG A 1 90 ? -3.676 33.156 1.785 1 93.44 90 ARG A C 1
ATOM 693 O O . ARG A 1 90 ? -3.459 34.219 1.192 1 93.44 90 ARG A O 1
ATOM 700 N N . TRP A 1 91 ? -4.77 32.562 1.705 1 94.31 91 TRP A N 1
ATOM 701 C CA . TRP A 1 91 ? -5.805 33 0.782 1 94.31 91 TRP A CA 1
ATOM 702 C C . TRP A 1 91 ? -6.422 34.312 1.257 1 94.31 91 TRP A C 1
ATOM 704 O O . TRP A 1 91 ? -6.441 34.594 2.457 1 94.31 91 TRP A O 1
ATOM 714 N N . SER A 1 92 ? -6.93 35.031 0.261 1 93.69 92 SER A N 1
ATOM 715 C CA . SER A 1 92 ? -7.766 36.219 0.537 1 93.69 92 SER A CA 1
ATOM 716 C C . SER A 1 92 ? -9.172 35.781 0.965 1 93.69 92 SER A C 1
ATOM 718 O O . SER A 1 92 ? -9.523 34.594 0.886 1 93.69 92 SER A O 1
ATOM 720 N N . PHE A 1 93 ? -9.891 36.812 1.381 1 95.06 93 PHE A N 1
ATOM 721 C CA . PHE A 1 93 ? -11.281 36.594 1.749 1 95.06 93 PHE A CA 1
ATOM 722 C C . PHE A 1 93 ? -12.055 36 0.575 1 95.06 93 PHE A C 1
ATOM 724 O O . PHE A 1 93 ? -12.797 35.031 0.735 1 95.06 93 PHE A O 1
ATOM 731 N N . GLU A 1 94 ? -11.844 36.562 -0.544 1 94.25 94 GLU A N 1
ATOM 732 C CA . GLU A 1 94 ? -12.602 36.156 -1.724 1 94.25 94 GLU A CA 1
ATOM 733 C C . GLU A 1 94 ? -12.281 34.719 -2.105 1 94.25 94 GLU A C 1
ATOM 735 O O . GLU A 1 94 ? -13.188 33.938 -2.447 1 94.25 94 GLU A O 1
ATOM 740 N N . GLU A 1 95 ? -11.062 34.312 -2.062 1 94.5 95 GLU A N 1
ATOM 741 C CA . GLU A 1 95 ? -10.664 32.969 -2.377 1 94.5 95 GLU A CA 1
ATOM 742 C C . GLU A 1 95 ? -11.281 31.969 -1.396 1 94.5 95 GLU A C 1
ATOM 744 O O . GLU A 1 95 ? -11.828 30.938 -1.804 1 94.5 95 GLU A O 1
ATOM 749 N N . ALA A 1 96 ? -11.211 32.312 -0.143 1 96.25 96 ALA A N 1
ATOM 750 C CA . ALA A 1 96 ? -11.781 31.438 0.892 1 96.25 96 ALA A CA 1
ATOM 751 C C . ALA A 1 96 ? -13.289 31.312 0.733 1 96.25 96 ALA A C 1
ATOM 753 O O . ALA A 1 96 ? -13.836 30.219 0.835 1 96.25 96 ALA A O 1
ATOM 754 N N . ARG A 1 97 ? -13.906 32.438 0.5 1 95.94 97 ARG A N 1
ATOM 755 C CA . ARG A 1 97 ? -15.359 32.469 0.331 1 95.94 97 ARG A CA 1
ATOM 756 C C . ARG A 1 97 ? -15.789 31.594 -0.85 1 95.94 97 ARG A C 1
ATOM 758 O O . ARG A 1 97 ? -16.734 30.828 -0.747 1 95.94 97 ARG A O 1
ATOM 765 N N . LEU A 1 98 ? -15.086 31.719 -1.96 1 94.94 98 LEU A N 1
ATOM 766 C CA . LEU A 1 98 ? -15.414 30.969 -3.158 1 94.94 98 LEU A CA 1
ATOM 767 C C . LEU A 1 98 ? -15.234 29.469 -2.916 1 94.94 98 LEU A C 1
ATOM 769 O O . LEU A 1 98 ? -16.047 28.656 -3.365 1 94.94 98 LEU A O 1
ATOM 773 N N . ALA A 1 99 ? -14.172 29.109 -2.254 1 96.88 99 ALA A N 1
ATOM 774 C CA . ALA A 1 99 ? -13.93 27.703 -1.923 1 96.88 99 ALA A CA 1
ATOM 775 C C . ALA A 1 99 ? -15.039 27.141 -1.043 1 96.88 99 ALA A C 1
ATOM 777 O O . ALA A 1 99 ? -15.555 26.047 -1.301 1 96.88 99 ALA A O 1
ATOM 778 N N . MET A 1 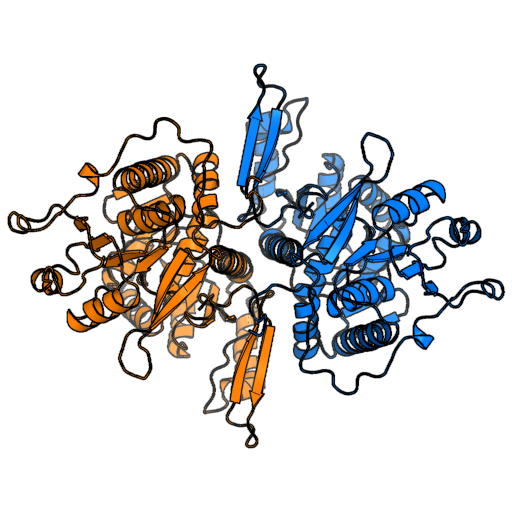100 ? -15.438 27.891 -0.047 1 97.31 100 MET A N 1
ATOM 779 C CA . MET A 1 100 ? -16.484 27.422 0.867 1 97.31 100 MET A CA 1
ATOM 780 C C . MET A 1 100 ? -17.828 27.344 0.155 1 97.31 100 MET A C 1
ATOM 782 O O . MET A 1 100 ? -18.625 26.438 0.43 1 97.31 100 MET A O 1
ATOM 786 N N . ALA A 1 101 ? -18.047 28.25 -0.735 1 95.81 101 ALA A N 1
ATOM 787 C CA . ALA A 1 101 ? -19.281 28.188 -1.516 1 95.81 101 ALA A CA 1
ATOM 788 C C . ALA A 1 101 ? -19.344 26.922 -2.355 1 95.81 101 ALA A C 1
ATOM 790 O O . ALA A 1 101 ? -20.422 26.359 -2.57 1 95.81 101 ALA A O 1
ATOM 791 N N . ALA A 1 102 ? -18.203 26.453 -2.785 1 95.31 102 ALA A N 1
ATOM 792 C CA . ALA A 1 102 ? -18.125 25.297 -3.656 1 95.31 102 ALA A CA 1
ATOM 793 C C . ALA A 1 102 ? -18.375 24 -2.875 1 95.31 102 ALA A C 1
ATOM 795 O O . ALA A 1 102 ? -18.938 23.047 -3.406 1 95.31 102 ALA A O 1
ATOM 796 N N . VAL A 1 103 ? -17.938 23.984 -1.593 1 97.5 103 VAL A N 1
ATOM 797 C CA . VAL A 1 103 ? -17.984 22.719 -0.882 1 97.5 103 VAL A CA 1
ATOM 798 C C . VAL A 1 103 ? -19.047 22.766 0.212 1 97.5 103 VAL A C 1
ATOM 800 O O . VAL A 1 103 ? -19.359 21.75 0.841 1 97.5 103 VAL A O 1
ATOM 803 N N . LYS A 1 104 ? -19.578 23.906 0.535 1 98 104 LYS A N 1
ATOM 804 C CA . LYS A 1 104 ? -20.703 24.141 1.438 1 98 104 LYS A CA 1
ATOM 805 C C . LYS A 1 104 ? -20.453 23.516 2.805 1 98 104 LYS A C 1
ATOM 807 O O . LYS A 1 104 ? -21.234 22.688 3.266 1 98 104 LYS A O 1
ATOM 812 N N . PRO A 1 105 ? -19.438 23.984 3.496 1 98.5 105 PRO A N 1
ATOM 813 C CA . PRO A 1 105 ? -19.141 23.438 4.824 1 98.5 105 PRO A CA 1
ATOM 814 C C . PRO A 1 105 ? -20.188 23.844 5.867 1 98.5 105 PRO A C 1
ATOM 816 O O . PRO A 1 105 ? -20.797 24.906 5.762 1 98.5 105 PRO A O 1
ATOM 819 N N . VAL A 1 106 ? -20.328 22.984 6.863 1 98 106 VAL A N 1
ATOM 820 C CA . VAL A 1 106 ? -21.266 23.266 7.957 1 98 106 VAL A CA 1
ATOM 821 C C . VAL A 1 106 ? -20.5 23.906 9.117 1 98 106 VAL A C 1
ATOM 823 O O . VAL A 1 106 ? -21.109 24.578 9.961 1 98 106 VAL A O 1
ATOM 826 N N . LEU A 1 107 ? -19.203 23.641 9.195 1 97.25 107 LEU A N 1
ATOM 827 C CA . LEU A 1 107 ? -18.312 24.188 10.219 1 97.25 107 LEU A CA 1
ATOM 828 C C . LEU A 1 107 ? -17.078 24.828 9.586 1 97.25 107 LEU A C 1
ATOM 830 O O . LEU A 1 107 ? -16.547 24.328 8.602 1 97.25 107 LEU A O 1
ATOM 834 N N . LEU A 1 108 ? -16.656 25.938 10.164 1 97 108 LEU A N 1
ATOM 835 C CA . LEU A 1 108 ? -15.398 26.594 9.812 1 97 108 LEU A CA 1
ATOM 836 C C . LEU A 1 108 ? -14.477 26.672 11.023 1 97 108 LEU A C 1
ATOM 838 O O . LEU A 1 108 ? -14.828 27.25 12.047 1 97 108 LEU A O 1
ATOM 842 N N . VAL A 1 109 ? -13.359 26 10.914 1 97 109 VAL A N 1
ATOM 843 C CA . VAL A 1 109 ? -12.344 26 11.969 1 97 109 VAL A CA 1
ATOM 844 C C . VAL A 1 109 ? -11.195 26.938 11.578 1 97 109 VAL A C 1
ATOM 846 O O . VAL A 1 109 ? -10.594 26.766 10.516 1 97 109 VAL A O 1
ATOM 849 N N . ILE A 1 110 ? -10.867 27.922 12.414 1 95.25 110 ILE A N 1
ATOM 850 C CA . ILE A 1 110 ? -9.844 28.891 12.031 1 95.25 110 ILE A CA 1
ATOM 851 C C . ILE A 1 110 ? -8.898 29.141 13.203 1 95.25 110 ILE A C 1
ATOM 853 O O . ILE A 1 110 ? -9.25 28.875 14.359 1 95.25 110 ILE A O 1
ATOM 857 N N . ASP A 1 111 ? -7.742 29.5 12.961 1 94.56 111 ASP A N 1
ATOM 858 C CA . ASP A 1 111 ? -6.824 30.047 13.945 1 94.56 111 ASP A CA 1
ATOM 859 C C . ASP A 1 111 ? -6.379 31.469 13.562 1 94.56 111 ASP A C 1
ATOM 861 O O . ASP A 1 111 ? -7.012 32.125 12.719 1 94.56 111 ASP A O 1
ATOM 865 N N . GLU A 1 112 ? -5.426 32.031 14.172 1 91.81 112 GLU A N 1
ATOM 866 C CA . GLU A 1 112 ? -5.023 33.406 14.016 1 91.81 112 GLU A CA 1
ATOM 867 C C . GLU A 1 112 ? -4.555 33.688 12.594 1 91.81 112 GLU A C 1
ATOM 869 O O . GLU A 1 112 ? -4.531 34.844 12.164 1 91.81 112 GLU A O 1
ATOM 874 N N . SER A 1 113 ? -4.199 32.688 11.836 1 92.44 113 SER A N 1
ATOM 875 C CA . SER A 1 113 ? -3.705 32.875 10.477 1 92.44 113 SER A CA 1
ATOM 876 C C . SER A 1 113 ? -4.793 33.469 9.57 1 92.44 113 SER A C 1
ATOM 878 O O . SER A 1 113 ? -4.496 34.031 8.523 1 92.44 113 SER A O 1
ATOM 880 N N . SER A 1 114 ? -6.039 33.344 9.93 1 91.62 114 SER A N 1
ATOM 881 C CA . SER A 1 114 ? -7.137 33.719 9.039 1 91.62 114 SER A CA 1
ATOM 882 C C . SER A 1 114 ? -8.016 34.812 9.648 1 91.62 114 SER A C 1
ATOM 884 O O . SER A 1 114 ? -9.117 35.062 9.156 1 91.62 114 SER A O 1
ATOM 886 N N . TYR A 1 115 ? -7.586 35.438 10.703 1 87.5 115 TYR A N 1
ATOM 887 C CA . TYR A 1 115 ? -8.422 36.406 11.406 1 87.5 115 TYR A CA 1
ATOM 888 C C . TYR A 1 115 ? -8.727 37.594 10.531 1 87.5 115 TYR A C 1
ATOM 890 O O . TYR A 1 115 ? -9.828 38.156 10.594 1 87.5 115 TYR A O 1
ATOM 898 N N . THR A 1 116 ? -7.75 37.906 9.688 1 85.38 116 THR A N 1
ATOM 899 C CA . THR A 1 116 ? -7.918 39.094 8.844 1 85.38 116 THR A CA 1
ATOM 900 C C . THR A 1 116 ? -9.117 38.938 7.922 1 85.38 116 THR A C 1
ATOM 902 O O . THR A 1 116 ? -9.961 39.844 7.828 1 85.38 116 THR A O 1
ATOM 905 N N . TRP A 1 117 ? -9.195 37.812 7.246 1 88.81 117 TRP A N 1
ATOM 906 C CA . TRP A 1 117 ? -10.336 37.656 6.352 1 88.81 117 TRP A CA 1
ATOM 907 C C . TRP A 1 117 ? -11.57 37.188 7.105 1 88.81 117 TRP A C 1
ATOM 909 O O . TRP A 1 117 ? -12.703 37.406 6.66 1 88.81 117 TRP A O 1
ATOM 919 N N . TYR A 1 118 ? -11.375 36.531 8.188 1 90.06 118 TYR A N 1
ATOM 920 C CA . TYR A 1 118 ? -12.516 36.062 8.961 1 90.06 118 TYR A CA 1
ATOM 921 C C . TYR A 1 118 ? -13.391 37.219 9.422 1 90.06 118 TYR A C 1
ATOM 923 O O . TYR A 1 118 ? -14.617 37.125 9.453 1 90.06 118 TYR A O 1
ATOM 931 N N . SER A 1 119 ? -12.773 38.312 9.766 1 86.81 119 SER A N 1
ATOM 932 C CA . SER A 1 119 ? -13.5 39.5 10.227 1 86.81 119 SER A CA 1
ATOM 933 C C . SER A 1 119 ? -14.43 40.031 9.141 1 86.81 119 SER A C 1
ATOM 935 O O . SER A 1 119 ? -15.406 40.719 9.445 1 86.81 119 SER A O 1
ATOM 937 N N . LYS A 1 120 ? -14.141 39.656 7.938 1 89.62 120 LYS A N 1
ATOM 938 C CA . LYS A 1 120 ? -14.938 40.125 6.809 1 89.62 120 LYS A CA 1
ATOM 939 C C . LYS A 1 120 ? -16.109 39.188 6.531 1 89.62 120 LYS A C 1
ATOM 941 O O . LYS A 1 120 ? -17.016 39.531 5.773 1 89.62 120 LYS A O 1
ATOM 946 N N . LEU A 1 121 ? -16.047 38.094 7.062 1 90.38 121 LEU A N 1
ATOM 947 C CA . LEU A 1 121 ? -17.062 37.094 6.793 1 90.38 121 LEU A CA 1
ATOM 948 C C . LEU A 1 121 ? -18.406 37.5 7.406 1 90.38 121 LEU A C 1
ATOM 950 O O . LEU A 1 121 ? -18.469 37.812 8.602 1 90.38 121 LEU A O 1
ATOM 954 N N . GLN A 1 122 ? -19.422 37.5 6.551 1 85.75 122 GLN A N 1
ATOM 955 C CA . GLN A 1 122 ? -20.781 37.812 7.004 1 85.75 122 GLN A CA 1
ATOM 956 C C . GLN A 1 122 ? -21.688 36.594 6.945 1 85.75 122 GLN A C 1
ATOM 958 O O . GLN A 1 122 ? -21.391 35.625 6.234 1 85.75 122 GLN A O 1
ATOM 963 N N . GLN A 1 123 ? -22.781 36.625 7.617 1 80.12 123 GLN A N 1
ATOM 964 C CA . GLN A 1 123 ? -23.703 35.5 7.766 1 80.12 123 GLN A CA 1
ATOM 965 C C . GLN A 1 123 ? -24.203 35.031 6.406 1 80.12 123 GLN A C 1
ATOM 967 O O . GLN A 1 123 ? -24.422 33.812 6.215 1 80.12 123 GLN A O 1
ATOM 972 N N . ASN A 1 124 ? -24.25 35.812 5.398 1 85.31 124 ASN A N 1
ATOM 973 C CA . ASN A 1 124 ? -24.844 35.406 4.121 1 85.31 124 ASN A CA 1
ATOM 974 C C . ASN A 1 124 ? -23.766 35.062 3.094 1 85.31 124 ASN A C 1
ATOM 976 O O . ASN A 1 124 ? -24.078 34.625 1.989 1 85.31 124 ASN A O 1
ATOM 980 N N . ASP A 1 125 ? -22.562 35.156 3.496 1 89.12 125 ASP A N 1
ATOM 981 C CA . ASP A 1 125 ? -21.5 34.875 2.545 1 89.12 125 ASP A CA 1
ATOM 982 C C . ASP A 1 125 ? -21.375 33.375 2.266 1 89.12 125 ASP A C 1
ATOM 984 O O . ASP A 1 125 ? -21.047 32.969 1.149 1 89.12 125 ASP A O 1
ATOM 988 N N . VAL A 1 126 ? -21.609 32.625 3.344 1 94.25 126 VAL A N 1
ATOM 989 C CA . VAL A 1 126 ? -21.594 31.156 3.254 1 94.25 126 VAL A CA 1
ATOM 990 C C . VAL A 1 126 ? -22.766 30.578 4.047 1 94.25 126 VAL A C 1
ATOM 992 O O . VAL A 1 126 ? -22.594 30.141 5.191 1 94.25 126 VAL A O 1
ATOM 995 N N . PRO A 1 127 ? -23.891 30.406 3.391 1 94.75 127 PRO A N 1
ATOM 996 C CA . PRO A 1 127 ? -25.125 30.047 4.086 1 94.75 127 PRO A CA 1
ATOM 997 C C . PRO A 1 127 ? -25.047 28.688 4.762 1 94.75 127 PRO A C 1
ATOM 999 O O . PRO A 1 127 ? -25.797 28.422 5.711 1 94.75 127 PRO A O 1
ATOM 1002 N N . SER A 1 128 ? -24.172 27.812 4.312 1 96.19 128 SER A N 1
ATOM 1003 C CA . SER A 1 128 ? -24.094 26.453 4.832 1 96.19 128 SER A CA 1
ATOM 1004 C C . SER A 1 128 ? -23.484 26.422 6.227 1 96.19 128 SER A C 1
ATOM 1006 O O . SER A 1 128 ? -23.625 25.453 6.957 1 96.19 128 SER A O 1
ATOM 1008 N N . LEU A 1 129 ? -22.781 27.5 6.605 1 95.81 129 LEU A N 1
ATOM 1009 C CA . LEU A 1 129 ? -22.047 27.516 7.871 1 95.81 129 LEU A CA 1
ATOM 1010 C C . LEU A 1 129 ? -23.016 27.641 9.047 1 95.81 129 LEU A C 1
ATOM 1012 O O . LEU A 1 129 ? -23.781 28.594 9.117 1 95.81 129 LEU A O 1
ATOM 1016 N N . LYS A 1 130 ? -22.859 26.703 9.938 1 93.44 130 LYS A N 1
ATOM 1017 C CA . LYS A 1 130 ? -23.672 26.734 11.148 1 93.44 130 LYS A CA 1
ATOM 1018 C C . LYS A 1 130 ? -22.844 27.156 12.359 1 93.44 130 LYS A C 1
ATOM 1020 O O . LYS A 1 130 ? -23.359 27.781 13.281 1 93.44 130 LYS A O 1
ATOM 1025 N N . TRP A 1 131 ? -21.562 26.672 12.344 1 92.62 131 TRP A N 1
ATOM 1026 C CA . TRP A 1 131 ? -20.719 26.938 13.492 1 92.62 131 TRP A CA 1
ATOM 1027 C C . TRP A 1 131 ? -19.344 27.422 13.055 1 92.62 131 TRP A C 1
ATOM 1029 O O . TRP A 1 131 ? -18.859 27.062 11.977 1 92.62 131 TRP A O 1
ATOM 1039 N N . HIS A 1 132 ? -18.766 28.219 13.867 1 93 132 HIS A N 1
ATOM 1040 C CA . HIS A 1 132 ? -17.375 28.672 13.727 1 93 132 HIS A CA 1
ATOM 1041 C C . HIS A 1 132 ? -16.547 28.266 14.938 1 93 132 HIS A C 1
ATOM 1043 O O . HIS A 1 132 ? -16.969 28.453 16.078 1 93 132 HIS A O 1
ATOM 1049 N N . ILE A 1 133 ? -15.422 27.641 14.664 1 93.25 133 ILE A N 1
ATOM 1050 C CA . ILE A 1 133 ? -14.547 27.203 15.742 1 93.25 133 ILE A CA 1
ATOM 1051 C C . ILE A 1 133 ? -13.242 27.984 15.703 1 93.25 133 ILE A C 1
ATOM 1053 O O . ILE A 1 133 ? -12.531 27.969 14.695 1 93.25 133 ILE A O 1
ATOM 1057 N N . LEU A 1 134 ? -12.922 28.609 16.75 1 92 134 LEU A N 1
ATOM 1058 C CA . LEU A 1 134 ? -11.648 29.297 16.875 1 92 134 LEU A CA 1
ATOM 1059 C C . LEU A 1 134 ? -10.656 28.469 17.672 1 92 134 LEU A C 1
ATOM 1061 O O . LEU A 1 134 ? -10.859 28.234 18.875 1 92 134 LEU A O 1
ATOM 1065 N N . LEU A 1 135 ? -9.625 28.047 17.047 1 91.62 135 LEU A N 1
ATOM 1066 C CA . LEU A 1 135 ? -8.648 27.156 17.672 1 91.62 135 LEU A CA 1
ATOM 1067 C C . LEU A 1 135 ? -7.879 27.875 18.781 1 91.62 135 LEU A C 1
ATOM 1069 O O . LEU A 1 135 ? -7.422 27.25 19.734 1 91.62 135 LEU A O 1
ATOM 1073 N N . ASP A 1 136 ? -7.652 29.156 18.547 1 81.25 136 ASP A N 1
ATOM 1074 C CA . ASP A 1 136 ? -6.949 29.969 19.531 1 81.25 136 ASP A CA 1
ATOM 1075 C C . ASP A 1 136 ? -7.926 30.844 20.297 1 81.25 136 ASP A C 1
ATOM 1077 O O . ASP A 1 136 ? -9.031 31.141 19.828 1 81.25 136 ASP A O 1
ATOM 1081 N N . SER A 1 137 ? -7.793 30.938 21.641 1 65.12 137 SER A N 1
ATOM 1082 C CA . SER A 1 137 ? -8.656 31.812 22.438 1 65.12 137 SER A CA 1
ATOM 1083 C C . SER A 1 137 ? -8.664 33.219 21.875 1 65.12 137 SER A C 1
ATOM 1085 O O . SER A 1 137 ? -7.633 33.906 21.875 1 65.12 137 SER A O 1
ATOM 1087 N N . PRO A 1 138 ? -9.711 33.406 20.969 1 56.28 138 PRO A N 1
ATOM 1088 C CA . PRO A 1 138 ? -9.711 34.75 20.406 1 56.28 138 PRO A CA 1
ATOM 1089 C C . PRO A 1 138 ? -9.68 35.844 21.484 1 56.28 138 PRO A C 1
ATOM 1091 O O . PRO A 1 138 ? -10.102 35.594 22.625 1 56.28 138 PRO A O 1
ATOM 1094 N N . SER A 1 139 ? -8.938 36.719 21.25 1 53.34 139 SER A N 1
ATOM 1095 C CA . SER A 1 139 ? -9.211 37.938 22.016 1 53.34 139 SER A CA 1
ATOM 1096 C C . SER A 1 139 ? -10.695 38.312 21.969 1 53.34 139 SER A C 1
ATOM 1098 O O . SER A 1 139 ? -11.453 37.75 21.172 1 53.34 139 SER A O 1
ATOM 1100 N N . SER A 1 140 ? -11.344 39.312 22.609 1 49.59 140 SER A N 1
ATOM 1101 C CA . SER A 1 140 ? -12.648 39.844 23.016 1 49.59 140 SER A CA 1
ATOM 1102 C C . SER A 1 140 ? -13.625 39.875 21.859 1 49.59 140 SER A C 1
ATOM 1104 O O . SER A 1 140 ? -14.844 39.938 22.062 1 49.59 140 SER A O 1
ATOM 1106 N N . ASP A 1 141 ? -13.273 39.906 20.594 1 52 141 ASP A N 1
ATOM 1107 C CA . ASP A 1 141 ? -14.195 40.625 19.719 1 52 141 ASP A CA 1
ATOM 1108 C C . ASP A 1 141 ? -15.086 39.656 18.953 1 52 141 ASP A C 1
ATOM 1110 O O . ASP A 1 141 ? -15.812 40.031 18.031 1 52 141 ASP A O 1
ATOM 1114 N N . PHE A 1 142 ? -14.984 38.25 19.109 1 57.91 142 PHE A N 1
ATOM 1115 C CA . PHE A 1 142 ? -15.75 37.469 18.125 1 57.91 142 PHE A CA 1
ATOM 1116 C C . PHE A 1 142 ? -17.094 37.062 18.719 1 57.91 142 PHE A C 1
ATOM 1118 O O . PHE A 1 142 ? -17.406 35.844 18.734 1 57.91 142 PHE A O 1
ATOM 1125 N N . SER A 1 143 ? -17.875 37.875 19.484 1 54.5 143 SER A N 1
ATOM 1126 C CA . SER A 1 143 ? -19.062 37.594 20.25 1 54.5 143 SER A CA 1
ATOM 1127 C C . SER A 1 143 ? -20.281 37.406 19.344 1 54.5 143 SER A C 1
ATOM 1129 O O . SER A 1 143 ? -21.328 36.906 19.781 1 54.5 143 SER A O 1
ATOM 1131 N N . LYS A 1 144 ? -20.328 37.875 18.062 1 55 144 LYS A N 1
ATOM 1132 C CA . LYS A 1 144 ? -21.609 37.938 17.375 1 55 144 LYS A CA 1
ATOM 1133 C C . LYS A 1 144 ? -21.953 36.625 16.688 1 55 144 LYS A C 1
ATOM 1135 O O . LYS A 1 144 ? -23.078 36.438 16.234 1 55 144 LYS A O 1
ATOM 1140 N N . TRP A 1 145 ? -21.062 35.594 16.531 1 63.38 145 TRP A N 1
ATOM 1141 C CA . TRP A 1 145 ? -21.297 34.375 15.773 1 63.38 145 TRP A CA 1
ATOM 1142 C C . TRP A 1 145 ? -21.344 33.156 16.688 1 63.38 145 TRP A C 1
ATOM 1144 O O . TRP A 1 145 ? -21.016 33.25 17.875 1 63.38 145 TRP A O 1
ATOM 1154 N N . ASN A 1 146 ? -22.172 32.031 16.328 1 80.62 146 ASN A N 1
ATOM 1155 C CA . ASN A 1 146 ? -22.062 30.719 16.969 1 80.62 146 ASN A CA 1
ATOM 1156 C C . ASN A 1 146 ? -20.609 30.25 17.016 1 80.62 146 ASN A C 1
ATOM 1158 O O . ASN A 1 146 ? -20.234 29.297 16.328 1 80.62 146 ASN A O 1
ATOM 1162 N N . VAL A 1 147 ? -19.922 31 17.703 1 82.56 147 VAL A N 1
ATOM 1163 C CA . VAL A 1 147 ? -18.484 30.781 17.828 1 82.56 147 VAL A CA 1
ATOM 1164 C C . VAL A 1 147 ? -18.203 29.875 19.031 1 82.56 147 VAL A C 1
ATOM 1166 O O . VAL A 1 147 ? -18.719 30.125 20.125 1 82.56 147 VAL A O 1
ATOM 1169 N N . LEU A 1 148 ? -17.516 28.781 18.766 1 84 148 LEU A N 1
ATOM 1170 C CA . LEU A 1 148 ? -17.109 27.844 19.812 1 84 148 LEU A CA 1
ATOM 1171 C C . LEU A 1 148 ? -15.594 27.672 19.828 1 84 148 LEU A C 1
ATOM 1173 O O . LEU A 1 148 ? -14.922 28 18.844 1 84 148 LEU A O 1
ATOM 1177 N N . THR A 1 149 ? -15.133 27.266 20.953 1 85.19 149 THR A N 1
ATOM 1178 C CA . THR A 1 149 ? -13.75 26.812 21.062 1 85.19 149 THR A CA 1
ATOM 1179 C C . THR A 1 149 ? -13.688 25.297 21.172 1 85.19 149 THR A C 1
ATOM 1181 O O . THR A 1 149 ? -14.68 24.656 21.516 1 85.19 149 THR A O 1
ATOM 1184 N N . PRO A 1 150 ? -12.508 24.75 20.906 1 87.62 150 PRO A N 1
ATOM 1185 C CA . PRO A 1 150 ? -12.398 23.297 21.047 1 87.62 150 PRO A CA 1
ATOM 1186 C C . PRO A 1 150 ? -12.727 22.797 22.453 1 87.62 150 PRO A C 1
ATOM 1188 O O . PRO A 1 150 ? -13.336 21.75 22.609 1 87.62 150 PRO A O 1
ATOM 1191 N N . GLU A 1 151 ? -12.391 23.562 23.375 1 84.62 151 GLU A N 1
ATOM 1192 C CA . GLU A 1 151 ? -12.633 23.172 24.766 1 84.62 151 GLU A CA 1
ATOM 1193 C C . GLU A 1 151 ? -14.125 23.078 25.062 1 84.62 151 GLU A C 1
ATOM 1195 O O . GLU A 1 151 ? -14.562 22.25 25.859 1 84.62 151 GLU A O 1
ATOM 1200 N N . MET A 1 152 ? -14.82 23.891 24.328 1 81.56 152 MET A N 1
ATOM 1201 C CA . MET A 1 152 ? -16.266 23.891 24.5 1 81.56 152 MET A CA 1
ATOM 1202 C C . MET A 1 152 ? -16.891 22.672 23.828 1 81.56 152 MET A C 1
ATOM 1204 O O . MET A 1 152 ? -18 22.234 24.203 1 81.56 152 MET A O 1
ATOM 1208 N N . LEU A 1 153 ? -16.203 22.141 22.922 1 86.19 153 LEU A N 1
ATOM 1209 C CA . LEU A 1 153 ? -16.734 21.062 22.109 1 86.19 153 LEU A CA 1
ATOM 1210 C C . LEU A 1 153 ? -16.344 19.703 22.688 1 86.19 153 LEU A C 1
ATOM 1212 O O . LEU A 1 153 ? -17.156 18.781 22.719 1 86.19 153 LEU A O 1
ATOM 1216 N N . LYS A 1 154 ? -15.195 19.578 23.156 1 86.88 154 LYS A N 1
ATOM 1217 C CA . LYS A 1 154 ? -14.617 18.297 23.562 1 86.88 154 LYS A CA 1
ATOM 1218 C C . LYS A 1 154 ? -15.438 17.656 24.688 1 86.88 154 LYS A C 1
ATOM 1220 O O . LYS A 1 154 ? -15.953 18.344 25.562 1 86.88 154 LYS A O 1
ATOM 1225 N N . ARG A 1 155 ? -15.516 16.422 24.578 1 82.56 155 ARG A N 1
ATOM 1226 C CA . ARG A 1 155 ? -16.188 15.602 25.578 1 82.56 155 ARG A CA 1
ATOM 1227 C C . ARG A 1 155 ? -15.32 14.406 25.969 1 82.56 155 ARG A C 1
ATOM 1229 O O . ARG A 1 155 ? -14.633 13.82 25.125 1 82.56 155 ARG A O 1
ATOM 1236 N N . HIS A 1 156 ? -15.32 14.195 27.219 1 77.31 156 HIS A N 1
ATOM 1237 C CA . HIS A 1 156 ? -14.523 13.062 27.672 1 77.31 156 HIS A CA 1
ATOM 1238 C C . HIS A 1 156 ? -15.078 11.742 27.125 1 77.31 156 HIS A C 1
ATOM 1240 O O . HIS A 1 156 ? -16.234 11.414 27.359 1 77.31 156 HIS A O 1
ATOM 1246 N N . PRO A 1 157 ? -14.18 11.133 26.297 1 68.94 157 PRO A N 1
ATOM 1247 C CA . PRO A 1 157 ? -14.672 9.836 25.828 1 68.94 157 PRO A CA 1
ATOM 1248 C C . PRO A 1 157 ? -14.797 8.805 26.953 1 68.94 157 PRO A C 1
ATOM 1250 O O . PRO A 1 157 ? -13.93 8.742 27.828 1 68.94 157 PRO A O 1
ATOM 1253 N N . ILE A 1 158 ? -15.953 8.227 27.094 1 58.72 158 ILE A N 1
ATOM 1254 C CA . ILE A 1 158 ? -16.172 7.219 28.125 1 58.72 158 ILE A CA 1
ATOM 1255 C C . ILE A 1 158 ? -15.227 6.039 27.906 1 58.72 158 ILE A C 1
ATOM 1257 O O . ILE A 1 158 ? -14.625 5.547 28.859 1 58.72 158 ILE A O 1
ATOM 1261 N N . LYS A 1 159 ? -15.148 5.539 26.719 1 69.25 159 LYS A N 1
ATOM 1262 C CA . LYS A 1 159 ? -14.281 4.434 26.312 1 69.25 159 LYS A CA 1
ATOM 1263 C C . LYS A 1 159 ? -13.531 4.758 25.031 1 69.25 159 LYS A C 1
ATOM 1265 O O . LYS A 1 159 ? -14.109 5.324 24.094 1 69.25 159 LYS A O 1
ATOM 1270 N N . LEU A 1 160 ? -12.312 4.426 25.188 1 69.25 160 LEU A N 1
ATOM 1271 C CA . LEU A 1 160 ? -11.531 4.676 23.969 1 69.25 160 LEU A CA 1
ATOM 1272 C C . LEU A 1 160 ? -11.828 3.625 22.906 1 69.25 160 LEU A C 1
ATOM 1274 O O . LEU A 1 160 ? -11.914 3.949 21.719 1 69.25 160 LEU A O 1
ATOM 1278 N N . LEU A 1 161 ? -12.133 2.422 23.375 1 70.44 161 LEU A N 1
ATOM 1279 C CA . LEU A 1 161 ? -12.336 1.304 22.453 1 70.44 161 LEU A CA 1
ATOM 1280 C C . LEU A 1 161 ? -13.703 0.663 22.672 1 70.44 161 LEU A C 1
ATOM 1282 O O . LEU A 1 161 ? -14.266 0.749 23.766 1 70.44 161 LEU A O 1
ATOM 1286 N N . PRO A 1 162 ? -14.102 -0.011 21.609 1 75.12 162 PRO A N 1
ATOM 1287 C CA . PRO A 1 162 ? -13.578 -0.094 20.234 1 75.12 162 PRO A CA 1
ATOM 1288 C C . PRO A 1 162 ? -13.836 1.176 19.422 1 75.12 162 PRO A C 1
ATOM 1290 O O . PRO A 1 162 ? -14.797 1.903 19.703 1 75.12 162 PRO A O 1
ATOM 1293 N N . PHE A 1 163 ? -13 1.354 18.516 1 84.31 163 PHE A N 1
ATOM 1294 C CA . PHE A 1 163 ? -13.188 2.479 17.609 1 84.31 163 PHE A CA 1
ATOM 1295 C C . PHE A 1 163 ? -14.32 2.205 16.641 1 84.31 163 PHE A C 1
ATOM 1297 O O . PHE A 1 163 ? -14.344 1.16 15.984 1 84.31 163 PHE A O 1
ATOM 1304 N N . ASP A 1 164 ? -15.234 3.018 16.562 1 86.12 164 ASP A N 1
ATOM 1305 C CA . ASP A 1 164 ? -16.344 2.922 15.625 1 86.12 164 ASP A CA 1
ATOM 1306 C C . ASP A 1 164 ? -16.234 3.973 14.523 1 86.12 164 ASP A C 1
ATOM 1308 O O . ASP A 1 164 ? -16.797 5.059 14.633 1 86.12 164 ASP A O 1
ATOM 1312 N N . TYR A 1 165 ? -15.555 3.623 13.508 1 90.94 165 TYR A N 1
ATOM 1313 C CA . TYR A 1 165 ? -15.32 4.551 12.414 1 90.94 165 TYR A CA 1
ATOM 1314 C C . TYR A 1 165 ? -16.578 4.75 11.586 1 90.94 165 TYR A C 1
ATOM 1316 O O . TYR A 1 165 ? -17.375 3.818 11.414 1 90.94 165 TYR A O 1
ATOM 1324 N N . SER A 1 166 ? -16.781 5.961 11.133 1 95.06 166 SER A N 1
ATOM 1325 C CA . SER A 1 166 ? -17.812 6.258 10.148 1 95.06 166 SER A CA 1
ATOM 1326 C C . SER A 1 166 ? -17.203 6.719 8.828 1 95.06 166 SER A C 1
ATOM 1328 O O . SER A 1 166 ? -16.062 7.172 8.789 1 95.06 166 SER A O 1
ATOM 1330 N N . TRP A 1 167 ? -17.922 6.5 7.766 1 96.25 167 TRP A N 1
ATOM 1331 C CA . TRP A 1 167 ? -17.453 6.875 6.434 1 96.25 167 TRP A CA 1
ATOM 1332 C C . TRP A 1 167 ? -18.422 7.855 5.773 1 96.25 167 TRP A C 1
ATOM 1334 O O . TRP A 1 167 ? -19.641 7.719 5.906 1 96.25 167 TRP A O 1
ATOM 1344 N N . ALA A 1 168 ? -17.891 8.812 5.133 1 97.81 168 ALA A N 1
ATOM 1345 C CA . ALA A 1 168 ? -18.672 9.57 4.168 1 97.81 168 ALA A CA 1
ATOM 1346 C C . ALA A 1 168 ? -18.969 8.742 2.924 1 97.81 168 ALA A C 1
ATOM 1348 O O . ALA A 1 168 ? -18.328 7.711 2.693 1 97.81 168 ALA A O 1
ATOM 1349 N N . PRO A 1 169 ? -19.984 9.141 2.168 1 95.31 169 PRO A N 1
ATOM 1350 C CA . PRO A 1 169 ? -20.234 8.43 0.916 1 95.31 169 PRO A CA 1
ATOM 1351 C C . PRO A 1 169 ? -18.984 8.258 0.064 1 95.31 169 PRO A C 1
ATOM 1353 O O . PRO A 1 169 ? -18.156 9.172 -0.005 1 95.31 169 PRO A O 1
ATOM 1356 N N . ASP A 1 170 ? -18.797 7.059 -0.531 1 92.5 170 ASP A N 1
ATOM 1357 C CA . ASP A 1 170 ? -17.719 6.695 -1.447 1 92.5 170 ASP A CA 1
ATOM 1358 C C . ASP A 1 170 ? -16.359 6.695 -0.734 1 92.5 170 ASP A C 1
ATOM 1360 O O . ASP A 1 170 ? -15.312 6.598 -1.377 1 92.5 170 ASP A O 1
ATOM 1364 N N . GLY A 1 171 ? -16.391 6.898 0.562 1 95.06 171 GLY A N 1
ATOM 1365 C CA . GLY A 1 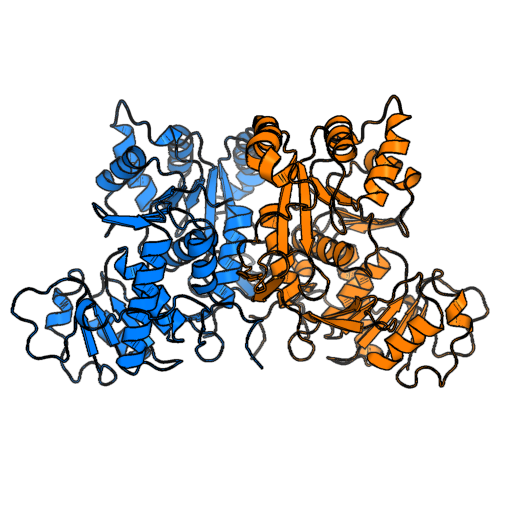171 ? -15.156 6.875 1.323 1 95.06 171 GLY A CA 1
ATOM 1366 C C . GLY A 1 171 ? -14.422 8.203 1.305 1 95.06 171 GLY A C 1
ATOM 1367 O O . GLY A 1 171 ? -13.234 8.266 1.617 1 95.06 171 GLY A O 1
ATOM 1368 N N . ALA A 1 172 ? -15.125 9.297 0.928 1 98 172 ALA A N 1
ATOM 1369 C CA . ALA A 1 172 ? -14.523 10.625 0.883 1 98 172 ALA A CA 1
ATOM 1370 C C . ALA A 1 172 ? -14.055 11.062 2.268 1 98 172 ALA A C 1
ATOM 1372 O O . ALA A 1 172 ? -14.719 10.789 3.271 1 98 172 ALA A O 1
ATOM 1373 N N . VAL A 1 173 ? -12.883 11.82 2.277 1 98.62 173 VAL A N 1
ATOM 1374 C CA . VAL A 1 173 ? -12.422 12.188 3.613 1 98.62 173 VAL A CA 1
ATOM 1375 C C . VAL A 1 173 ? -11.812 13.586 3.582 1 98.62 173 VAL A C 1
ATOM 1377 O O . VAL A 1 173 ? -11.859 14.312 4.574 1 98.62 173 VAL A O 1
ATOM 1380 N N . ILE A 1 174 ? -11.211 13.992 2.477 1 98.75 174 ILE A N 1
ATOM 1381 C CA . ILE A 1 174 ? -10.578 15.297 2.375 1 98.75 174 ILE A CA 1
ATOM 1382 C C . ILE A 1 174 ? -10.883 15.914 1.013 1 98.75 174 ILE A C 1
ATOM 1384 O O . ILE A 1 174 ? -10.867 15.227 -0.008 1 98.75 174 ILE A O 1
ATOM 1388 N N . ILE A 1 175 ? -11.188 17.141 1.002 1 98.56 175 ILE A N 1
ATOM 1389 C CA . ILE A 1 175 ? -11.25 17.938 -0.219 1 98.56 175 ILE A CA 1
ATOM 1390 C C . ILE A 1 175 ? -10.078 18.922 -0.255 1 98.56 175 ILE A C 1
ATOM 1392 O O . ILE A 1 175 ? -10.062 19.906 0.485 1 98.56 175 ILE A O 1
ATOM 1396 N N . CYS A 1 176 ? -9.117 18.688 -1.067 1 97.62 176 CYS A N 1
ATOM 1397 C CA . CYS A 1 176 ? -7.953 19.547 -1.227 1 97.62 176 CYS A CA 1
ATOM 1398 C C . CYS A 1 176 ? -8.141 20.5 -2.395 1 97.62 176 CYS A C 1
ATOM 1400 O O . CYS A 1 176 ? -8.547 20.094 -3.484 1 97.62 176 CYS A O 1
ATOM 1402 N N . PHE A 1 177 ? -7.789 21.734 -2.174 1 96.56 177 PHE A N 1
ATOM 1403 C CA . PHE A 1 177 ? -8.016 22.734 -3.213 1 96.56 177 PHE A CA 1
ATOM 1404 C C . PHE A 1 177 ? -6.758 22.953 -4.043 1 96.56 177 PHE A C 1
ATOM 1406 O O . PHE A 1 177 ? -5.645 22.922 -3.512 1 96.56 177 PHE A O 1
ATOM 1413 N N . THR A 1 178 ? -6.938 23.094 -5.355 1 91.31 178 THR A N 1
ATOM 1414 C CA . THR A 1 178 ? -5.875 23.438 -6.297 1 91.31 178 THR A CA 1
ATOM 1415 C C . THR A 1 178 ? -6.133 24.797 -6.934 1 91.31 178 THR A C 1
ATOM 1417 O O . THR A 1 178 ? -7.242 25.328 -6.852 1 91.31 178 THR A O 1
ATOM 1420 N N . SER A 1 179 ? -4.977 25.484 -7.484 1 77.88 179 SER A N 1
ATOM 1421 C CA . SER A 1 179 ? -5.105 26.781 -8.125 1 77.88 179 SER A CA 1
ATOM 1422 C C . SER A 1 179 ? -5.645 26.641 -9.547 1 77.88 179 SER A C 1
ATOM 1424 O O . SER A 1 179 ? -5.125 25.859 -10.344 1 77.88 179 SER A O 1
ATOM 1426 N N . GLY A 1 180 ? -6.809 26.406 -9.836 1 64.62 180 GLY A N 1
ATOM 1427 C CA . GLY A 1 180 ? -7.461 26.219 -11.117 1 64.62 180 GLY A CA 1
ATOM 1428 C C . GLY A 1 180 ? -6.977 27.203 -12.18 1 64.62 180 GLY A C 1
ATOM 1429 O O . GLY A 1 180 ? -6.422 28.25 -11.852 1 64.62 180 GLY A O 1
ATOM 1430 N N . THR A 1 181 ? -6.938 26.812 -13.344 1 63.56 181 THR A N 1
ATOM 1431 C CA . THR A 1 181 ? -6.562 27.641 -14.484 1 63.56 181 THR A CA 1
ATOM 1432 C C . THR A 1 181 ? -7.434 28.891 -14.539 1 63.56 181 THR A C 1
ATOM 1434 O O . THR A 1 181 ? -7 29.938 -15.039 1 63.56 181 THR A O 1
ATOM 1437 N N . THR A 1 182 ? -8.562 28.781 -14.023 1 71.06 182 THR A N 1
ATOM 1438 C CA . THR A 1 182 ? -9.5 29.906 -14.109 1 71.06 182 THR A CA 1
ATOM 1439 C C . THR A 1 182 ? -9.336 30.828 -12.906 1 71.06 182 THR A C 1
ATOM 1441 O O . THR A 1 182 ? -10.078 31.812 -12.773 1 71.06 182 THR A O 1
ATOM 1444 N N . GLY A 1 183 ? -8.484 30.5 -12.141 1 74.31 183 GLY A N 1
ATOM 1445 C CA . GLY A 1 183 ? -8.242 31.359 -10.984 1 74.31 183 GLY A CA 1
ATOM 1446 C C . GLY A 1 183 ? -9.102 31 -9.789 1 74.31 183 GLY A C 1
ATOM 1447 O O . GLY A 1 183 ? -8.82 31.422 -8.664 1 74.31 183 GLY A O 1
ATOM 1448 N N . LYS A 1 184 ? -10.188 30.297 -9.93 1 84.75 184 LYS A N 1
ATOM 1449 C CA . LYS A 1 184 ? -11.016 29.875 -8.812 1 84.75 184 LYS A CA 1
ATOM 1450 C C . LYS A 1 184 ? -10.516 28.547 -8.227 1 84.75 184 LYS A C 1
ATOM 1452 O O . LYS A 1 184 ? -10.094 27.656 -8.969 1 84.75 184 LYS A O 1
ATOM 1457 N N . PRO A 1 185 ? -10.617 28.516 -6.918 1 90.5 185 PRO A N 1
ATOM 1458 C CA . PRO A 1 185 ? -10.164 27.266 -6.301 1 90.5 185 PRO A CA 1
ATOM 1459 C C . PRO A 1 185 ? -11.023 26.062 -6.695 1 90.5 185 PRO A C 1
ATOM 1461 O O . PRO A 1 185 ? -12.25 26.172 -6.738 1 90.5 185 PRO A O 1
ATOM 1464 N N . LYS A 1 186 ? -10.367 24.953 -7.086 1 92.81 186 LYS A N 1
ATOM 1465 C CA . LYS A 1 186 ? -11.047 23.703 -7.414 1 92.81 186 LYS A CA 1
ATOM 1466 C C . LYS A 1 186 ? -10.82 22.656 -6.328 1 92.81 186 LYS A C 1
ATOM 1468 O O . LYS A 1 186 ? -9.68 22.391 -5.941 1 92.81 186 LYS A O 1
ATOM 1473 N N . GLY A 1 187 ? -11.922 22.125 -5.848 1 95.88 187 GLY A N 1
ATOM 1474 C CA . GLY A 1 187 ? -11.828 21.094 -4.816 1 95.88 187 GLY A CA 1
ATOM 1475 C C . GLY A 1 187 ? -11.656 19.703 -5.371 1 95.88 187 GLY A C 1
ATOM 1476 O O . GLY A 1 187 ? -12.398 19.281 -6.262 1 95.88 187 GLY A O 1
ATOM 1477 N N . VAL A 1 188 ? -10.625 19.031 -4.926 1 97.25 188 VAL A N 1
ATOM 1478 C CA . VAL A 1 188 ? -10.359 17.641 -5.281 1 97.25 188 VAL A CA 1
ATOM 1479 C C . VAL A 1 188 ? -10.719 16.719 -4.109 1 97.25 188 VAL A C 1
ATOM 1481 O O . VAL A 1 188 ? -10.141 16.844 -3.027 1 97.25 188 VAL A O 1
ATOM 1484 N N . THR A 1 189 ? -11.68 15.844 -4.316 1 97.88 189 THR A N 1
ATOM 1485 C CA . THR A 1 189 ? -12.125 14.953 -3.244 1 97.88 189 THR A CA 1
ATOM 1486 C C . THR A 1 189 ? -11.281 13.688 -3.203 1 97.88 189 THR A C 1
ATOM 1488 O O . THR A 1 189 ? -11.188 12.969 -4.199 1 97.88 189 THR A O 1
ATOM 1491 N N . LEU A 1 190 ? -10.68 13.445 -2.084 1 97.88 190 LEU A N 1
ATOM 1492 C CA . LEU A 1 190 ? -9.828 12.289 -1.862 1 97.88 190 LEU A CA 1
ATOM 1493 C C . LEU A 1 190 ? -10.492 11.297 -0.913 1 97.88 190 LEU A C 1
ATOM 1495 O O . LEU A 1 190 ? -11.258 11.688 -0.032 1 97.88 190 LEU A O 1
ATOM 1499 N N . SER A 1 191 ? -10.172 10.062 -1.065 1 97.31 191 SER A N 1
ATOM 1500 C CA . SER A 1 191 ? -10.781 9 -0.264 1 97.31 191 SER A CA 1
ATOM 1501 C C . SER A 1 191 ? -9.797 8.461 0.771 1 97.31 191 SER A C 1
ATOM 1503 O O . SER A 1 191 ? -8.586 8.656 0.647 1 97.31 191 SER A O 1
ATOM 1505 N N . HIS A 1 192 ? -10.406 7.758 1.756 1 97.12 192 HIS A N 1
ATOM 1506 C CA . HIS A 1 192 ? -9.594 7.008 2.701 1 97.12 192 HIS A CA 1
ATOM 1507 C C . HIS A 1 192 ? -8.656 6.043 1.978 1 97.12 192 HIS A C 1
ATOM 1509 O O . HIS A 1 192 ? -7.48 5.93 2.324 1 97.12 192 HIS A O 1
ATOM 1515 N N . GLY A 1 193 ? -9.211 5.383 1.008 1 94.94 193 GLY A N 1
ATOM 1516 C CA . GLY A 1 193 ? -8.445 4.395 0.263 1 94.94 193 GLY A CA 1
ATOM 1517 C C . GLY A 1 193 ? -7.258 4.98 -0.47 1 94.94 193 GLY A C 1
ATOM 1518 O O . GLY A 1 193 ? -6.156 4.43 -0.421 1 94.94 193 GLY A O 1
ATOM 1519 N N . ALA A 1 194 ? -7.457 6.078 -1.12 1 96.19 194 ALA A N 1
ATOM 1520 C CA . ALA A 1 194 ? -6.379 6.723 -1.868 1 96.19 194 ALA A CA 1
ATOM 1521 C C . ALA A 1 194 ? -5.254 7.164 -0.938 1 96.19 194 ALA A C 1
ATOM 1523 O O . ALA A 1 194 ? -4.074 6.973 -1.247 1 96.19 194 ALA A O 1
ATOM 1524 N N . LEU A 1 195 ? -5.605 7.719 0.192 1 97.62 195 LEU A N 1
ATOM 1525 C CA . LEU A 1 195 ? -4.602 8.172 1.146 1 97.62 195 LEU A CA 1
ATOM 1526 C C . LEU A 1 195 ? -3.836 6.996 1.734 1 97.62 195 LEU A C 1
ATOM 1528 O O . LEU A 1 195 ? -2.623 7.082 1.949 1 97.62 195 LEU A O 1
ATOM 1532 N N . THR A 1 196 ? -4.551 5.914 1.944 1 96 196 THR A N 1
ATOM 1533 C CA . THR A 1 196 ? -3.92 4.719 2.494 1 96 196 THR A CA 1
ATOM 1534 C C . THR A 1 196 ? -2.904 4.141 1.514 1 96 196 THR A C 1
ATOM 1536 O O . THR A 1 196 ? -1.769 3.844 1.891 1 96 196 THR A O 1
ATOM 1539 N N . ILE A 1 197 ? -3.266 4.016 0.3 1 94.75 197 ILE A N 1
ATOM 1540 C CA . ILE A 1 197 ? -2.389 3.41 -0.696 1 94.75 197 ILE A CA 1
ATOM 1541 C C . ILE A 1 197 ? -1.186 4.316 -0.944 1 94.75 197 ILE A C 1
ATOM 1543 O O . ILE A 1 197 ? -0.067 3.834 -1.138 1 94.75 197 ILE A O 1
ATOM 1547 N N . GLN A 1 198 ? -1.391 5.598 -0.983 1 96.12 198 GLN A N 1
ATOM 1548 C CA . GLN A 1 198 ? -0.298 6.551 -1.153 1 96.12 198 GLN A CA 1
ATOM 1549 C C . GLN A 1 198 ? 0.692 6.465 0.005 1 96.12 198 GLN A C 1
ATOM 1551 O O . GLN A 1 198 ? 1.904 6.555 -0.199 1 96.12 198 GLN A O 1
ATOM 1556 N N . SER A 1 199 ? 0.157 6.336 1.184 1 97.25 199 SER A N 1
ATOM 1557 C CA . SER A 1 199 ? 1.021 6.195 2.352 1 97.25 199 SER A CA 1
ATOM 1558 C C . SER A 1 199 ? 1.884 4.938 2.252 1 97.25 199 SER A C 1
ATOM 1560 O O . SER A 1 199 ? 3.088 4.984 2.51 1 97.25 199 SER A O 1
ATOM 1562 N N . LEU A 1 200 ? 1.282 3.875 1.809 1 95.5 200 LEU A N 1
ATOM 1563 C CA . LEU A 1 200 ? 2.027 2.627 1.683 1 95.5 200 LEU A CA 1
ATOM 1564 C C . LEU A 1 200 ? 3.111 2.744 0.616 1 95.5 200 LEU A C 1
ATOM 1566 O O . LEU A 1 200 ? 4.207 2.207 0.778 1 95.5 200 LEU A O 1
ATOM 1570 N N . ALA A 1 201 ? 2.77 3.4 -0.433 1 94.94 201 ALA A N 1
ATOM 1571 C CA . ALA A 1 201 ? 3.762 3.623 -1.483 1 94.94 201 ALA A CA 1
ATOM 1572 C C . ALA A 1 201 ? 4.957 4.41 -0.952 1 94.94 201 ALA A C 1
ATOM 1574 O O . ALA A 1 201 ? 6.105 4.074 -1.241 1 94.94 201 ALA A O 1
ATOM 1575 N N . LYS A 1 202 ? 4.711 5.438 -0.195 1 96.31 202 LYS A N 1
ATOM 1576 C CA . LYS A 1 202 ? 5.789 6.246 0.362 1 96.31 202 LYS A CA 1
ATOM 1577 C C . LYS A 1 202 ? 6.617 5.445 1.362 1 96.31 202 LYS A C 1
ATOM 1579 O O . LYS A 1 202 ? 7.832 5.625 1.456 1 96.31 202 LYS A O 1
ATOM 1584 N N . ILE A 1 203 ? 5.934 4.637 2.139 1 96.56 203 ILE A N 1
ATOM 1585 C CA . ILE A 1 203 ? 6.656 3.771 3.064 1 96.56 203 ILE A CA 1
ATOM 1586 C C . ILE A 1 203 ? 7.582 2.84 2.285 1 96.56 203 ILE A C 1
ATOM 1588 O O . ILE A 1 203 ? 8.75 2.676 2.643 1 96.56 203 ILE A O 1
ATOM 1592 N N . ALA A 1 204 ? 7.102 2.326 1.206 1 93.25 204 ALA A N 1
ATOM 1593 C CA . ALA A 1 204 ? 7.844 1.361 0.398 1 93.25 204 ALA A CA 1
ATOM 1594 C C . ALA A 1 204 ? 9.031 2.021 -0.292 1 93.25 204 ALA A C 1
ATOM 1596 O O . ALA A 1 204 ? 10.109 1.431 -0.38 1 93.25 204 ALA A O 1
ATOM 1597 N N . ILE A 1 205 ? 8.867 3.219 -0.734 1 93.94 205 ILE A N 1
ATOM 1598 C CA . ILE A 1 205 ? 9.859 3.826 -1.615 1 93.94 205 ILE A CA 1
ATOM 1599 C C . ILE A 1 205 ? 10.812 4.695 -0.799 1 93.94 205 ILE A C 1
ATOM 1601 O O . ILE A 1 205 ? 12.031 4.625 -0.972 1 93.94 205 ILE A O 1
ATOM 1605 N N . VAL A 1 206 ? 10.25 5.504 0.091 1 96.25 206 VAL A N 1
ATOM 1606 C CA . VAL A 1 206 ? 11.07 6.449 0.842 1 96.25 206 VAL A CA 1
ATOM 1607 C C . VAL A 1 206 ? 11.68 5.754 2.059 1 96.25 206 VAL A C 1
ATOM 1609 O O . VAL A 1 206 ? 12.766 6.121 2.508 1 96.25 206 VAL A O 1
ATOM 1612 N N . GLY A 1 207 ? 10.914 4.805 2.59 1 95.19 207 GLY A N 1
ATOM 1613 C CA . GLY A 1 207 ? 11.406 4.059 3.736 1 95.19 207 GLY A CA 1
ATOM 1614 C C . GLY A 1 207 ? 11 4.668 5.066 1 95.19 207 GLY A C 1
ATOM 1615 O O . GLY A 1 207 ? 11.742 4.586 6.047 1 95.19 207 GLY A O 1
ATOM 1616 N N . TYR A 1 208 ? 9.891 5.379 5.09 1 97.12 208 TYR A N 1
ATOM 1617 C CA . TYR A 1 208 ? 9.398 5.918 6.355 1 97.12 208 TYR A CA 1
ATOM 1618 C C . TYR A 1 208 ? 9.078 4.801 7.34 1 97.12 208 TYR A C 1
ATOM 1620 O O . TYR A 1 208 ? 8.594 3.736 6.941 1 97.12 208 TYR A O 1
ATOM 1628 N N . ASN A 1 209 ? 9.312 5.043 8.562 1 94.44 209 ASN A N 1
ATOM 1629 C CA . ASN A 1 209 ? 9.039 4.039 9.586 1 94.44 209 ASN A CA 1
ATOM 1630 C C . ASN A 1 209 ? 8.781 4.684 10.945 1 94.44 209 ASN A C 1
ATOM 1632 O O . ASN A 1 209 ? 8.703 5.91 11.055 1 94.44 209 ASN A O 1
ATOM 1636 N N . VAL A 1 210 ? 8.664 3.908 11.945 1 94.62 210 VAL A N 1
ATOM 1637 C CA . VAL A 1 210 ? 8.211 4.332 13.266 1 94.62 210 VAL A CA 1
ATOM 1638 C C . VAL A 1 210 ? 9.281 5.195 13.93 1 94.62 210 VAL A C 1
ATOM 1640 O O . VAL A 1 210 ? 8.977 6.023 14.797 1 94.62 210 VAL A O 1
ATOM 1643 N N . ASP A 1 211 ? 10.508 5.105 13.469 1 95.25 211 ASP A N 1
ATOM 1644 C CA . ASP A 1 211 ? 11.617 5.82 14.102 1 95.25 211 ASP A CA 1
ATOM 1645 C C . ASP A 1 211 ? 11.773 7.219 13.508 1 95.25 211 ASP A C 1
ATOM 1647 O O . ASP A 1 211 ? 12.586 8.016 13.984 1 95.25 211 ASP A O 1
ATOM 1651 N N . ASP A 1 212 ? 11.016 7.508 12.555 1 98.06 212 ASP A N 1
ATOM 1652 C CA . ASP A 1 212 ? 11.164 8.805 11.906 1 98.06 212 ASP A CA 1
ATOM 1653 C C . ASP A 1 212 ? 10.648 9.93 12.797 1 98.06 212 ASP A C 1
ATOM 1655 O O . ASP A 1 212 ? 9.586 9.812 13.398 1 98.06 212 ASP A O 1
ATOM 1659 N N . VAL A 1 213 ? 11.484 10.906 12.945 1 98.75 213 VAL A N 1
ATOM 1660 C CA . VAL A 1 213 ? 11.117 12.234 13.422 1 98.75 213 VAL A CA 1
ATOM 1661 C C . VAL A 1 213 ? 10.977 13.188 12.242 1 98.75 213 VAL A C 1
ATOM 1663 O O . VAL A 1 213 ? 11.977 13.633 11.672 1 98.75 213 VAL A O 1
ATOM 1666 N N . TYR A 1 214 ? 9.781 13.539 11.898 1 98.88 214 TYR A N 1
ATOM 1667 C CA . TYR A 1 214 ? 9.453 14.172 10.617 1 98.88 214 TYR A CA 1
ATOM 1668 C C . TYR A 1 214 ? 9.141 15.648 10.805 1 98.88 214 TYR A C 1
ATOM 1670 O O . TYR A 1 214 ? 8.172 16 11.484 1 98.88 214 TYR A O 1
ATOM 1678 N N . LEU A 1 215 ? 9.883 16.484 10.164 1 98.81 215 LEU A N 1
ATOM 1679 C CA . LEU A 1 215 ? 9.641 17.922 10.219 1 98.81 215 LEU A CA 1
ATOM 1680 C C . LEU A 1 215 ? 8.703 18.375 9.102 1 98.81 215 LEU A C 1
ATOM 1682 O O . LEU A 1 215 ? 9.016 18.188 7.918 1 98.81 215 LEU A O 1
ATOM 1686 N N . HIS A 1 216 ? 7.602 18.922 9.453 1 98.62 216 HIS A N 1
ATOM 1687 C CA . HIS A 1 216 ? 6.625 19.406 8.477 1 98.62 216 HIS A CA 1
ATOM 1688 C C . HIS A 1 216 ? 6.988 20.781 7.961 1 98.62 216 HIS A C 1
ATOM 1690 O O . HIS A 1 216 ? 6.508 21.797 8.484 1 98.62 216 HIS A O 1
ATOM 1696 N N . THR A 1 217 ? 7.715 20.797 6.891 1 97.88 217 THR A N 1
ATOM 1697 C CA . THR A 1 217 ? 8.117 22.047 6.27 1 97.88 217 THR A CA 1
ATOM 1698 C C . THR A 1 217 ? 7.039 22.562 5.32 1 97.88 217 THR A C 1
ATOM 1700 O O . THR A 1 217 ? 6.961 23.75 5.043 1 97.88 217 THR A O 1
ATOM 1703 N N . ALA A 1 218 ? 6.219 21.688 4.805 1 96.62 218 ALA A N 1
ATOM 1704 C CA . ALA A 1 218 ? 5.137 22.031 3.889 1 96.62 218 ALA A CA 1
ATOM 1705 C C . ALA A 1 218 ? 3.807 22.156 4.629 1 96.62 218 ALA A C 1
ATOM 1707 O O . ALA A 1 218 ? 3.576 21.453 5.617 1 96.62 218 ALA A O 1
ATOM 1708 N N . PRO A 1 219 ? 2.953 23.031 4.125 1 97 219 PRO A N 1
ATOM 1709 C CA . PRO A 1 219 ? 1.65 23.188 4.773 1 97 219 PRO A CA 1
ATOM 1710 C C . PRO A 1 219 ? 0.797 21.922 4.688 1 97 219 PRO A C 1
ATOM 1712 O O . PRO A 1 219 ? 0.815 21.234 3.668 1 97 219 PRO A O 1
ATOM 1715 N N . LEU A 1 220 ? -0.026 21.672 5.723 1 97.88 220 LEU A N 1
ATOM 1716 C CA . LEU A 1 220 ? -0.917 20.516 5.789 1 97.88 220 LEU A CA 1
ATOM 1717 C C . LEU A 1 220 ? -2.127 20.719 4.879 1 97.88 220 LEU A C 1
ATOM 1719 O O . LEU A 1 220 ? -2.859 19.766 4.598 1 97.88 220 LEU A O 1
ATOM 1723 N N . CYS A 1 221 ? -2.336 21.938 4.379 1 97.12 221 CYS A N 1
ATOM 1724 C CA . CYS A 1 221 ? -3.459 22.188 3.48 1 97.12 221 CYS A CA 1
ATOM 1725 C C . CYS A 1 221 ? -3.1 21.797 2.049 1 97.12 221 CYS A C 1
ATOM 1727 O O . CYS A 1 221 ? -3.973 21.75 1.181 1 97.12 221 CYS A O 1
ATOM 1729 N N . HIS A 1 222 ? -1.835 21.562 1.838 1 96.12 222 HIS A N 1
ATOM 1730 C CA . HIS A 1 222 ? -1.378 21.078 0.537 1 96.12 222 HIS A CA 1
ATOM 1731 C C . HIS A 1 222 ? -1.186 19.578 0.54 1 96.12 222 HIS A C 1
ATOM 1733 O O . HIS A 1 222 ? -0.745 19 1.539 1 96.12 222 HIS A O 1
ATOM 1739 N N . ILE A 1 223 ? -1.393 18.984 -0.615 1 97.25 223 ILE A N 1
ATOM 1740 C CA . ILE A 1 223 ? -1.433 17.531 -0.713 1 97.25 223 ILE A CA 1
ATOM 1741 C C . ILE A 1 223 ? -0.066 16.953 -0.351 1 97.25 223 ILE A C 1
ATOM 1743 O O . ILE A 1 223 ? 0.022 15.875 0.231 1 97.25 223 ILE A O 1
ATOM 1747 N N . GLY A 1 224 ? 1.023 17.656 -0.709 1 96.38 224 GLY A N 1
ATOM 1748 C CA . GLY A 1 224 ? 2.346 17.172 -0.345 1 96.38 224 GLY A CA 1
ATOM 1749 C C . GLY A 1 224 ? 2.533 17.016 1.152 1 96.38 224 GLY A C 1
ATOM 1750 O O . GLY A 1 224 ? 2.934 15.953 1.628 1 96.38 224 GLY A O 1
ATOM 1751 N N . GLY A 1 225 ? 2.254 18.125 1.872 1 97.06 225 GLY A N 1
ATOM 1752 C CA . GLY A 1 225 ? 2.322 18.062 3.324 1 97.06 225 GLY A CA 1
ATOM 1753 C C . GLY A 1 225 ? 1.316 17.109 3.934 1 97.06 225 GLY A C 1
ATOM 1754 O O . GLY A 1 225 ? 1.646 16.359 4.852 1 97.06 225 GLY A O 1
ATOM 1755 N N . LEU A 1 226 ? 0.154 17.109 3.418 1 98 226 LEU A N 1
ATOM 1756 C CA . LEU A 1 226 ? -0.944 16.312 3.943 1 98 226 LEU A CA 1
ATOM 1757 C C . LEU A 1 226 ? -0.647 14.82 3.797 1 98 226 LEU A C 1
ATOM 1759 O O . LEU A 1 226 ? -0.805 14.055 4.75 1 98 226 LEU A O 1
ATOM 1763 N N . SER A 1 227 ? -0.254 14.375 2.633 1 97.75 227 SER A N 1
ATOM 1764 C CA . SER A 1 227 ? 0.008 12.961 2.381 1 97.75 227 SER A CA 1
ATOM 1765 C C . SER A 1 227 ? 1.17 12.453 3.229 1 97.75 227 SER A C 1
ATOM 1767 O O . SER A 1 227 ? 1.165 11.305 3.676 1 97.75 227 SER A O 1
ATOM 1769 N N . SER A 1 228 ? 2.154 13.297 3.441 1 97.62 228 SER A N 1
ATOM 1770 C CA . SER A 1 228 ? 3.268 12.922 4.309 1 97.62 228 SER A CA 1
ATOM 1771 C C . SER A 1 228 ? 2.816 12.781 5.758 1 97.62 228 SER A C 1
ATOM 1773 O O . SER A 1 228 ? 3.273 11.883 6.473 1 97.62 228 SER A O 1
ATOM 1775 N N . ALA A 1 229 ? 1.986 13.68 6.145 1 98.56 229 ALA A N 1
ATOM 1776 C CA . ALA A 1 229 ? 1.45 13.602 7.5 1 98.56 229 ALA A CA 1
ATOM 1777 C C . ALA A 1 229 ? 0.673 12.305 7.707 1 98.56 229 ALA A C 1
ATOM 1779 O O . ALA A 1 229 ? 0.813 11.641 8.742 1 98.56 229 ALA A O 1
ATOM 1780 N N . MET A 1 230 ? -0.131 11.938 6.746 1 98.5 230 MET A N 1
ATOM 1781 C CA . MET A 1 230 ? -0.892 10.688 6.82 1 98.5 230 MET A CA 1
ATOM 1782 C C . MET A 1 230 ? 0.04 9.484 6.91 1 98.5 230 MET A C 1
ATOM 1784 O O . MET A 1 230 ? -0.226 8.547 7.66 1 98.5 230 MET A O 1
ATOM 1788 N N . THR A 1 231 ? 1.088 9.547 6.133 1 98.31 231 THR A N 1
ATOM 1789 C CA . THR A 1 231 ? 2.061 8.461 6.141 1 98.31 231 THR A CA 1
ATOM 1790 C C . THR A 1 231 ? 2.723 8.328 7.508 1 98.31 231 THR A C 1
ATOM 1792 O O . THR A 1 231 ? 2.865 7.223 8.031 1 98.31 231 THR A O 1
ATOM 1795 N N . MET A 1 232 ? 3.102 9.453 8.078 1 98.25 232 MET A N 1
ATOM 1796 C CA . MET A 1 232 ? 3.752 9.461 9.383 1 98.25 232 MET A CA 1
ATOM 1797 C C . MET A 1 232 ? 2.809 8.938 10.461 1 98.25 232 MET A C 1
ATOM 1799 O O . MET A 1 232 ? 3.236 8.242 11.383 1 98.25 232 MET A O 1
ATOM 1803 N N . LEU A 1 233 ? 1.53 9.32 10.352 1 98.31 233 LEU A N 1
ATOM 1804 C CA . LEU A 1 233 ? 0.53 8.781 11.266 1 98.31 233 LEU A CA 1
ATOM 1805 C C . LEU A 1 233 ? 0.429 7.262 11.125 1 98.31 233 LEU A C 1
ATOM 1807 O O . LEU A 1 233 ? 0.381 6.543 12.125 1 98.31 233 LEU A O 1
ATOM 1811 N N . MET A 1 234 ? 0.444 6.785 9.945 1 96.75 234 MET A N 1
ATOM 1812 C CA . MET A 1 234 ? 0.282 5.359 9.68 1 96.75 234 MET A CA 1
ATOM 1813 C C . MET A 1 234 ? 1.432 4.559 10.281 1 96.75 234 MET A C 1
ATOM 1815 O O . MET A 1 234 ? 1.215 3.492 10.859 1 96.75 234 MET A O 1
ATOM 1819 N N . VAL A 1 235 ? 2.672 5.082 10.172 1 96.44 235 VAL A N 1
ATOM 1820 C CA . VAL A 1 235 ? 3.826 4.32 10.633 1 96.44 235 VAL A CA 1
ATOM 1821 C C . VAL A 1 235 ? 4.039 4.555 12.125 1 96.44 235 VAL A C 1
ATOM 1823 O O . VAL A 1 235 ? 4.824 3.848 12.766 1 96.44 235 VAL A O 1
ATOM 1826 N N . GLY A 1 236 ? 3.361 5.625 12.656 1 97 236 GLY A N 1
ATOM 1827 C CA . GLY A 1 236 ? 3.518 5.938 14.07 1 97 236 GLY A CA 1
ATOM 1828 C C . GLY A 1 236 ? 4.758 6.762 14.359 1 97 236 GLY A C 1
ATOM 1829 O O . GLY A 1 236 ? 5.324 6.668 15.453 1 97 236 GLY A O 1
ATOM 1830 N N . GLY A 1 237 ? 5.223 7.508 13.414 1 97.81 237 GLY A N 1
ATOM 1831 C CA . GLY A 1 237 ? 6.367 8.383 13.617 1 97.81 237 GLY A CA 1
ATOM 1832 C C . GLY A 1 237 ? 6.047 9.602 14.461 1 97.81 237 GLY A C 1
ATOM 1833 O O . GLY A 1 237 ? 4.934 9.727 14.977 1 97.81 237 GLY A O 1
ATOM 1834 N N . CYS A 1 238 ? 7.043 10.438 14.57 1 98.69 238 CYS A N 1
ATOM 1835 C CA . CYS A 1 238 ? 6.887 11.664 15.352 1 98.69 238 CYS A CA 1
ATOM 1836 C C . CYS A 1 238 ? 6.785 12.883 14.438 1 98.69 238 CYS A C 1
ATOM 1838 O O . CYS A 1 238 ? 7.633 13.078 13.562 1 98.69 238 CYS A O 1
ATOM 1840 N N . HIS A 1 239 ? 5.758 13.648 14.672 1 98.88 239 HIS A N 1
ATOM 1841 C CA . HIS A 1 239 ? 5.539 14.867 13.906 1 98.88 239 HIS A CA 1
ATOM 1842 C C . HIS A 1 239 ? 6.172 16.078 14.602 1 98.88 239 HIS A C 1
ATOM 1844 O O . HIS A 1 239 ? 5.848 16.375 15.75 1 98.88 239 HIS A O 1
ATOM 1850 N N . VAL A 1 240 ? 7.074 16.688 13.961 1 98.88 240 VAL A N 1
ATOM 1851 C CA . VAL A 1 240 ? 7.547 18.016 14.367 1 98.88 240 VAL A CA 1
ATOM 1852 C C . VAL A 1 240 ? 6.863 19.094 13.523 1 98.88 240 VAL A C 1
ATOM 1854 O O . VAL A 1 240 ? 7.117 19.203 12.328 1 98.88 240 VAL A O 1
ATOM 1857 N N . LEU A 1 241 ? 6.062 19.891 14.188 1 98.5 241 LEU A N 1
ATOM 1858 C CA . LEU A 1 241 ? 5.211 20.828 13.469 1 98.5 241 LEU A CA 1
ATOM 1859 C C . LEU A 1 241 ? 5.707 22.266 13.641 1 98.5 241 LEU A C 1
ATOM 1861 O O . LEU A 1 241 ? 5.969 22.703 14.766 1 98.5 241 LEU A O 1
ATOM 1865 N N . MET A 1 242 ? 5.852 22.953 12.57 1 96.69 242 MET A N 1
ATOM 1866 C CA . MET A 1 242 ? 6.043 24.391 12.547 1 96.69 242 MET A CA 1
ATOM 1867 C C . MET A 1 242 ? 4.902 25.094 11.82 1 96.69 242 MET A C 1
ATOM 1869 O O . MET A 1 242 ? 4.492 24.656 10.742 1 96.69 242 MET A O 1
ATOM 1873 N N . PRO A 1 243 ? 4.383 26.141 12.359 1 96.31 243 PRO A N 1
ATOM 1874 C CA . PRO A 1 243 ? 3.172 26.75 11.812 1 96.31 243 PRO A CA 1
ATOM 1875 C C . PRO A 1 243 ? 3.312 27.125 10.336 1 96.31 243 PRO A C 1
ATOM 1877 O O . PRO A 1 243 ? 2.422 26.828 9.539 1 96.31 243 PRO A O 1
ATOM 1880 N N . LYS A 1 244 ? 4.359 27.797 10.023 1 95.62 244 LYS A N 1
ATOM 1881 C CA . LYS A 1 244 ? 4.734 28.141 8.656 1 95.62 244 LYS A CA 1
ATOM 1882 C C . LYS A 1 244 ? 6.238 28 8.445 1 95.62 244 LYS A C 1
ATOM 1884 O O . LYS A 1 244 ? 7.016 28.125 9.391 1 95.62 244 LYS A O 1
ATOM 1889 N N . PHE A 1 245 ? 6.609 27.781 7.27 1 97.06 245 PHE A N 1
ATOM 1890 C CA . PHE A 1 245 ? 8.023 27.562 6.996 1 97.06 245 PHE A CA 1
ATOM 1891 C C . PHE A 1 245 ? 8.828 28.828 7.25 1 97.06 245 PHE A C 1
ATOM 1893 O O . PHE A 1 245 ? 8.453 29.906 6.797 1 97.06 245 PHE A O 1
ATOM 1900 N N . ASP A 1 246 ? 9.797 28.641 7.973 1 97.19 246 ASP A N 1
ATOM 1901 C CA . ASP A 1 246 ? 10.875 29.594 8.211 1 97.19 246 ASP A CA 1
ATOM 1902 C C . ASP A 1 246 ? 12.234 28.891 8.234 1 97.19 246 ASP A C 1
ATOM 1904 O O . ASP A 1 246 ? 12.445 27.969 9.031 1 97.19 246 ASP A O 1
ATOM 1908 N N . ALA A 1 247 ? 13.102 29.281 7.371 1 97.5 247 ALA A N 1
ATOM 1909 C CA . ALA A 1 247 ? 14.336 28.531 7.129 1 97.5 247 ALA A CA 1
ATOM 1910 C C . ALA A 1 247 ? 15.172 28.422 8.398 1 97.5 247 ALA A C 1
ATOM 1912 O O . ALA A 1 247 ? 15.703 27.359 8.719 1 97.5 247 ALA A O 1
ATOM 1913 N N . GLU A 1 248 ? 15.344 29.547 9.062 1 96.56 248 GLU A N 1
ATOM 1914 C CA . GLU A 1 248 ? 16.141 29.547 10.289 1 96.56 248 GLU A CA 1
ATOM 1915 C C . GLU A 1 248 ? 15.531 28.625 11.336 1 96.56 248 GLU A C 1
ATOM 1917 O O . GLU A 1 248 ? 16.234 27.812 11.945 1 96.56 248 GLU A O 1
ATOM 1922 N N . SER A 1 249 ? 14.266 28.734 11.5 1 96.62 249 SER A N 1
ATOM 1923 C CA . SER A 1 249 ? 13.562 27.891 12.469 1 96.62 249 SER A CA 1
ATOM 1924 C C . SER A 1 249 ? 13.648 26.422 12.086 1 96.62 249 SER A C 1
ATOM 1926 O O . SER A 1 249 ? 13.734 25.547 12.961 1 96.62 249 SER A O 1
ATOM 1928 N N . ALA A 1 250 ? 13.578 26.141 10.844 1 97.94 250 ALA A N 1
ATOM 1929 C CA . ALA A 1 250 ? 13.656 24.75 10.367 1 97.94 250 ALA A CA 1
ATOM 1930 C C . ALA A 1 250 ? 15.023 24.141 10.656 1 97.94 250 ALA A C 1
ATOM 1932 O O . ALA A 1 250 ? 15.117 23.016 11.133 1 97.94 250 ALA A O 1
ATOM 1933 N N . VAL A 1 251 ? 16.062 24.922 10.367 1 97.56 251 VAL A N 1
ATOM 1934 C CA . VAL A 1 251 ? 17.438 24.453 10.609 1 97.56 251 VAL A CA 1
ATOM 1935 C C . VAL A 1 251 ? 17.625 24.188 12.102 1 97.56 251 VAL A C 1
ATOM 1937 O O . VAL A 1 251 ? 18.188 23.156 12.484 1 97.56 251 VAL A O 1
ATOM 1940 N N . ASP A 1 252 ? 17.125 25.078 12.914 1 96 252 ASP A N 1
ATOM 1941 C CA . ASP A 1 252 ? 17.203 24.906 14.359 1 96 252 ASP A CA 1
ATOM 1942 C C . ASP A 1 252 ? 16.422 23.672 14.805 1 96 252 ASP A C 1
ATOM 1944 O O . ASP A 1 252 ? 16.891 22.906 15.648 1 96 252 ASP A O 1
ATOM 1948 N N . ALA A 1 253 ? 15.234 23.469 14.289 1 97.38 253 ALA A N 1
ATOM 1949 C CA . ALA A 1 253 ? 14.383 22.328 14.648 1 97.38 253 ALA A CA 1
ATOM 1950 C C . ALA A 1 253 ? 15.047 21 14.281 1 97.38 253 ALA A C 1
ATOM 1952 O O . ALA A 1 253 ? 14.945 20.031 15.023 1 97.38 253 ALA A O 1
ATOM 1953 N N . ILE A 1 254 ? 15.695 20.938 13.133 1 98.06 254 ILE A N 1
ATOM 1954 C CA . ILE A 1 254 ? 16.375 19.734 12.688 1 98.06 254 ILE A CA 1
ATOM 1955 C C . ILE A 1 254 ? 17.406 19.312 13.734 1 98.06 254 ILE A C 1
ATOM 1957 O O . ILE A 1 254 ? 17.453 18.125 14.109 1 98.06 254 ILE A O 1
ATOM 1961 N N . GLU A 1 255 ? 18.141 20.25 14.242 1 96.38 255 GLU A N 1
ATOM 1962 C CA . GLU A 1 255 ? 19.156 19.938 15.242 1 96.38 255 GLU A CA 1
ATOM 1963 C C . GLU A 1 255 ? 18.531 19.625 16.594 1 96.38 255 GLU A C 1
ATOM 1965 O O . GLU A 1 255 ? 18.875 18.641 17.234 1 96.38 255 GLU A O 1
ATOM 1970 N N . GLN A 1 256 ? 17.641 20.469 16.984 1 95.94 256 GLN A N 1
ATOM 1971 C CA . GLN A 1 256 ? 17.047 20.391 18.312 1 95.94 256 GLN A CA 1
ATOM 1972 C C . GLN A 1 256 ? 16.312 19.062 18.516 1 95.94 256 GLN A C 1
ATOM 1974 O O . GLN A 1 256 ? 16.344 18.484 19.594 1 95.94 256 GLN A O 1
ATOM 1979 N N . HIS A 1 257 ? 15.656 18.594 17.469 1 97.56 257 HIS A N 1
ATOM 1980 C CA . HIS A 1 257 ? 14.781 17.438 17.625 1 97.56 257 HIS A CA 1
ATOM 1981 C C . HIS A 1 257 ? 15.352 16.203 16.922 1 97.56 257 HIS A C 1
ATOM 1983 O O . HIS A 1 257 ? 14.672 15.188 16.797 1 97.56 257 HIS A O 1
ATOM 1989 N N . ALA A 1 258 ? 16.516 16.297 16.422 1 97.81 258 ALA A N 1
ATOM 1990 C CA . ALA A 1 258 ? 17.141 15.203 15.688 1 97.81 258 ALA A CA 1
ATOM 1991 C C . ALA A 1 258 ? 16.234 14.672 14.594 1 97.81 258 ALA A C 1
ATOM 1993 O O . ALA A 1 258 ? 15.977 13.469 14.516 1 97.81 258 ALA A O 1
ATOM 1994 N N . VAL A 1 259 ? 15.805 15.586 13.789 1 98.62 259 VAL A N 1
ATOM 1995 C CA . VAL A 1 259 ? 14.898 15.266 12.688 1 98.62 259 VAL A CA 1
ATOM 1996 C C . VAL A 1 259 ? 15.562 14.242 11.766 1 98.62 259 VAL A C 1
ATOM 1998 O O . VAL A 1 259 ? 16.75 14.352 11.461 1 98.62 259 VAL A O 1
ATOM 2001 N N . THR A 1 260 ? 14.773 13.234 11.336 1 98.69 260 THR A N 1
ATOM 2002 C CA . THR A 1 260 ? 15.328 12.195 10.477 1 98.69 260 THR A CA 1
ATOM 2003 C C . THR A 1 260 ? 14.789 12.312 9.055 1 98.69 260 THR A C 1
ATOM 2005 O O . THR A 1 260 ? 15.352 11.734 8.125 1 98.69 260 THR A O 1
ATOM 2008 N N . SER A 1 261 ? 13.695 12.984 8.875 1 98.69 261 SER A N 1
ATOM 2009 C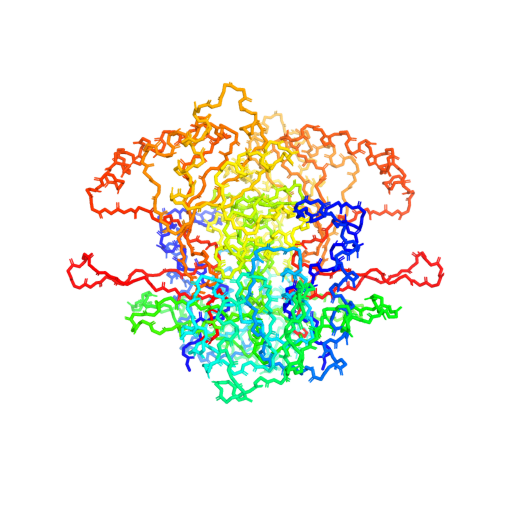 CA . SER A 1 261 ? 13.07 13.078 7.559 1 98.69 261 SER A CA 1
ATOM 2010 C C . SER A 1 261 ? 12.273 14.367 7.406 1 98.69 261 SER A C 1
ATOM 2012 O O . SER A 1 261 ? 11.75 14.898 8.391 1 98.69 261 SER A O 1
ATOM 2014 N N . PHE A 1 262 ? 12.172 14.859 6.234 1 98.5 262 PHE A N 1
ATOM 2015 C CA . PHE A 1 262 ? 11.281 15.969 5.93 1 98.5 262 PHE A CA 1
ATOM 2016 C C . PHE A 1 262 ? 11.016 16.047 4.434 1 98.5 262 PHE A C 1
ATOM 2018 O O . PHE A 1 262 ? 11.703 15.414 3.635 1 98.5 262 PHE A O 1
ATOM 2025 N N . ILE A 1 263 ? 9.977 16.734 4.082 1 97.38 263 ILE A N 1
ATOM 2026 C CA . ILE A 1 263 ? 9.68 17.031 2.688 1 97.38 263 ILE A CA 1
ATOM 2027 C C . ILE A 1 263 ? 10.195 18.422 2.332 1 97.38 263 ILE A C 1
ATOM 2029 O O . ILE A 1 263 ? 10.312 19.297 3.201 1 97.38 263 ILE A O 1
ATOM 2033 N N . THR A 1 264 ? 10.484 18.594 1.096 1 97.19 264 THR A N 1
ATOM 2034 C CA . THR A 1 264 ? 10.961 19.906 0.657 1 97.19 264 THR A CA 1
ATOM 2035 C C . THR A 1 264 ? 10.453 20.219 -0.746 1 97.19 264 THR A C 1
ATOM 2037 O O . THR A 1 264 ? 9.805 19.391 -1.381 1 97.19 264 THR A O 1
ATOM 2040 N N . VAL A 1 265 ? 10.523 21.422 -1.102 1 96.75 265 VAL A N 1
ATOM 2041 C CA . VAL A 1 265 ? 10.445 21.922 -2.469 1 96.75 265 VAL A CA 1
ATOM 2042 C C . VAL A 1 265 ? 11.703 22.719 -2.803 1 96.75 265 VAL A C 1
ATOM 2044 O O . VAL A 1 265 ? 12.477 23.078 -1.907 1 96.75 265 VAL A O 1
ATOM 2047 N N . PRO A 1 266 ? 11.953 23 -4.059 1 96.44 266 PRO A N 1
ATOM 2048 C CA . PRO A 1 266 ? 13.211 23.641 -4.43 1 96.44 266 PRO A CA 1
ATOM 2049 C C . PRO A 1 266 ? 13.469 24.938 -3.65 1 96.44 266 PRO A C 1
ATOM 2051 O O . PRO A 1 266 ? 14.57 25.156 -3.146 1 96.44 266 PRO A O 1
ATOM 2054 N N . ALA A 1 267 ? 12.445 25.719 -3.492 1 97.12 267 ALA A N 1
ATOM 2055 C CA . ALA A 1 267 ? 12.609 27 -2.783 1 97.12 267 ALA A CA 1
ATOM 2056 C C . ALA A 1 267 ? 12.961 26.75 -1.317 1 97.12 267 ALA A C 1
ATOM 2058 O O . ALA A 1 267 ? 13.805 27.469 -0.756 1 97.12 267 ALA A O 1
ATOM 2059 N N . ILE A 1 268 ? 12.336 25.812 -0.683 1 97.5 268 ILE A N 1
ATOM 2060 C CA . ILE A 1 268 ? 12.602 25.469 0.712 1 97.5 268 ILE A CA 1
ATOM 2061 C C . ILE A 1 268 ? 14.031 24.938 0.854 1 97.5 268 ILE A C 1
ATOM 2063 O O . ILE A 1 268 ? 14.773 25.375 1.739 1 97.5 268 ILE A O 1
ATOM 2067 N N . MET A 1 269 ? 14.43 24.047 -0.039 1 97.88 269 MET A N 1
ATOM 2068 C CA . MET A 1 269 ? 15.766 23.469 0.024 1 97.88 269 MET A CA 1
ATOM 2069 C C . MET A 1 269 ? 16.828 24.531 -0.151 1 97.88 269 MET A C 1
ATOM 2071 O O . MET A 1 269 ? 17.828 24.547 0.577 1 97.88 269 MET A O 1
ATOM 2075 N N . ALA A 1 270 ? 16.625 25.422 -1.1 1 98 270 ALA A N 1
ATOM 2076 C CA . ALA A 1 270 ? 17.562 26.516 -1.324 1 98 270 ALA A CA 1
ATOM 2077 C C . ALA A 1 270 ? 17.719 27.375 -0.068 1 98 270 ALA A C 1
ATOM 2079 O O . ALA A 1 270 ? 18.844 27.75 0.293 1 98 270 ALA A O 1
ATOM 2080 N N . SER A 1 271 ? 16.625 27.688 0.546 1 98.12 271 SER A N 1
ATOM 2081 C CA . SER A 1 271 ? 16.641 28.484 1.762 1 98.12 271 SER A CA 1
ATOM 2082 C C . SER A 1 271 ? 17.375 27.766 2.891 1 98.12 271 SER A C 1
ATOM 2084 O O . SER A 1 271 ? 18.156 28.375 3.627 1 98.12 271 SER A O 1
ATOM 2086 N N . LEU A 1 272 ? 17.125 26.438 3.062 1 98 272 LEU A N 1
ATOM 2087 C CA . LEU A 1 272 ? 17.797 25.656 4.094 1 98 272 LEU A CA 1
ATOM 2088 C C . LEU A 1 272 ? 19.297 25.672 3.885 1 98 272 LEU A C 1
ATOM 2090 O O . LEU A 1 272 ? 20.062 25.938 4.816 1 98 272 LEU A O 1
ATOM 2094 N N . ILE A 1 273 ? 19.719 25.438 2.686 1 97.31 273 ILE A N 1
ATOM 2095 C CA . ILE A 1 273 ? 21.141 25.328 2.357 1 97.31 273 ILE A CA 1
ATOM 2096 C C . ILE A 1 273 ? 21.812 26.672 2.596 1 97.31 273 ILE A C 1
ATOM 2098 O O . ILE A 1 273 ? 22.938 26.719 3.115 1 97.31 273 ILE A O 1
ATOM 2102 N N . SER A 1 274 ? 21.141 27.703 2.191 1 97.12 274 SER A N 1
ATOM 2103 C CA . SER A 1 274 ? 21.688 29.047 2.371 1 97.12 274 SER A CA 1
ATOM 2104 C C . SER A 1 274 ? 22 29.328 3.84 1 97.12 274 SER A C 1
ATOM 2106 O O . SER A 1 274 ? 23 29.969 4.16 1 97.12 274 SER A O 1
ATOM 2108 N N . ILE A 1 275 ? 21.156 28.875 4.73 1 97 275 ILE A N 1
ATOM 2109 C CA . ILE A 1 275 ? 21.359 29.078 6.16 1 97 275 ILE A CA 1
ATOM 2110 C C . ILE A 1 275 ? 22.438 28.141 6.68 1 97 275 ILE A C 1
ATOM 2112 O O . ILE A 1 275 ? 23.328 28.562 7.426 1 97 275 ILE A O 1
ATOM 2116 N N . ILE A 1 276 ? 22.438 26.891 6.277 1 96.88 276 ILE A N 1
ATOM 2117 C CA . ILE A 1 276 ? 23.344 25.859 6.781 1 96.88 276 ILE A CA 1
ATOM 2118 C C . ILE A 1 276 ? 24.781 26.188 6.395 1 96.88 276 ILE A C 1
ATOM 2120 O O . ILE A 1 276 ? 25.703 25.969 7.18 1 96.88 276 ILE A O 1
ATOM 2124 N N . ARG A 1 277 ? 24.922 26.734 5.215 1 94.12 277 ARG A N 1
ATOM 2125 C CA . ARG A 1 277 ? 26.234 27.062 4.68 1 94.12 277 ARG A CA 1
ATOM 2126 C C . ARG A 1 277 ? 26.984 28.016 5.609 1 94.12 277 ARG A C 1
ATOM 2128 O O . ARG A 1 277 ? 28.219 28 5.672 1 94.12 277 ARG A O 1
ATOM 2135 N N . HIS A 1 278 ? 26.297 28.766 6.309 1 93.12 278 HIS A N 1
ATOM 2136 C CA . HIS A 1 278 ? 26.922 29.781 7.148 1 93.12 278 HIS A CA 1
ATOM 2137 C C . HIS A 1 278 ? 27.031 29.312 8.594 1 93.12 278 HIS A C 1
ATOM 2139 O O . HIS A 1 278 ? 27.484 30.062 9.461 1 93.12 278 HIS A O 1
ATOM 2145 N N . LYS A 1 279 ? 26.578 28.125 8.773 1 90.94 279 LYS A N 1
ATOM 2146 C CA . LYS A 1 279 ? 26.703 27.562 10.117 1 90.94 279 LYS A CA 1
ATOM 2147 C C . LYS A 1 279 ? 27.969 26.719 10.242 1 90.94 279 LYS A C 1
ATOM 2149 O O . LYS A 1 279 ? 28.188 25.797 9.438 1 90.94 279 LYS A O 1
ATOM 2154 N N . GLU A 1 280 ? 28.891 27.047 11.141 1 83.88 280 GLU A N 1
ATOM 2155 C CA . GLU A 1 280 ? 30.156 26.359 11.312 1 83.88 280 GLU A CA 1
ATOM 2156 C C . GLU A 1 280 ? 29.969 24.984 11.914 1 83.88 280 GLU A C 1
ATOM 2158 O O . GLU A 1 280 ? 30.641 24.016 11.531 1 83.88 280 GLU A O 1
ATOM 2163 N N . THR A 1 281 ? 29.062 24.875 12.82 1 86.38 281 THR A N 1
ATOM 2164 C CA . THR A 1 281 ? 28.906 23.625 13.555 1 86.38 281 THR A CA 1
ATOM 2165 C C . THR A 1 281 ? 27.531 23.016 13.32 1 86.38 281 THR A C 1
ATOM 2167 O O . THR A 1 281 ? 26.812 22.719 14.273 1 86.38 281 THR A O 1
ATOM 2170 N N . TRP A 1 282 ? 27.109 22.891 12.141 1 88.19 282 TRP A N 1
ATOM 2171 C CA . TRP A 1 282 ? 25.781 22.328 11.875 1 88.19 282 TRP A CA 1
ATOM 2172 C C . TRP A 1 282 ? 25.828 20.797 11.961 1 88.19 282 TRP A C 1
ATOM 2174 O O . TRP A 1 282 ? 26.609 20.156 11.273 1 88.19 282 TRP A O 1
ATOM 2184 N N . LYS A 1 283 ? 24.984 20.172 12.852 1 91.75 283 LYS A N 1
ATOM 2185 C CA . LYS A 1 283 ? 25.031 18.734 13.062 1 91.75 283 LYS A CA 1
ATOM 2186 C C . LYS A 1 283 ? 23.766 18.062 12.523 1 91.75 283 LYS A C 1
ATOM 2188 O O . LYS A 1 283 ? 23.609 16.844 12.648 1 91.75 283 LYS A O 1
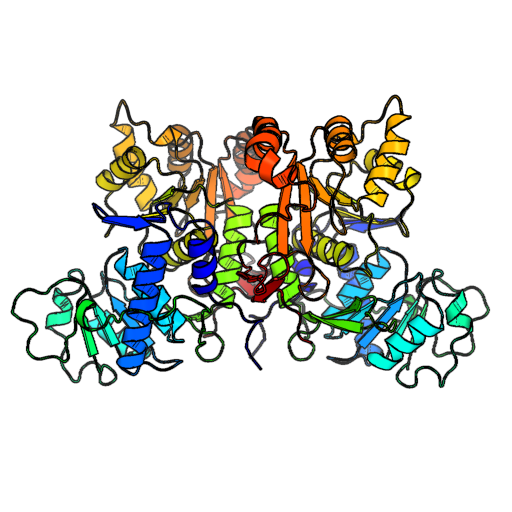ATOM 2193 N N . GLY A 1 284 ? 22.875 18.828 11.969 1 92.75 284 GLY A N 1
ATOM 2194 C CA . GLY A 1 284 ? 21.641 18.281 11.453 1 92.75 284 GLY A CA 1
ATOM 2195 C C . GLY A 1 284 ? 21.844 17.25 10.359 1 92.75 284 GLY A C 1
ATOM 2196 O O . GLY A 1 284 ? 21.031 16.344 10.18 1 92.75 284 GLY A O 1
ATOM 2197 N N . GLY A 1 285 ? 22.953 17.359 9.719 1 93.81 285 GLY A N 1
ATOM 2198 C CA . GLY A 1 285 ? 23.281 16.406 8.656 1 93.81 285 GLY A CA 1
ATOM 2199 C C . GLY A 1 285 ? 23.516 15 9.164 1 93.81 285 GLY A C 1
ATOM 2200 O O . GLY A 1 285 ? 23.453 14.039 8.398 1 93.81 285 GLY A O 1
ATOM 2201 N N . GLU A 1 286 ? 23.719 14.836 10.469 1 95.62 286 GLU A N 1
ATOM 2202 C CA . GLU A 1 286 ? 24.016 13.539 11.062 1 95.62 286 GLU A CA 1
ATOM 2203 C C . GLU A 1 286 ? 22.734 12.75 11.352 1 95.62 286 GLU A C 1
ATOM 2205 O O . GLU A 1 286 ? 22.781 11.531 11.5 1 95.62 286 GLU A O 1
ATOM 2210 N N . THR A 1 287 ? 21.609 13.461 11.391 1 97.38 287 THR A N 1
ATOM 2211 C CA . THR A 1 287 ? 20.391 12.781 11.828 1 97.38 287 THR A CA 1
ATOM 2212 C C . THR A 1 287 ? 19.438 12.594 10.656 1 97.38 287 THR A C 1
ATOM 2214 O O . THR A 1 287 ? 18.703 11.602 10.609 1 97.38 287 THR A O 1
ATOM 2217 N N . VAL A 1 288 ? 19.469 13.523 9.719 1 98.31 288 VAL A N 1
ATOM 2218 C CA . VAL A 1 288 ? 18.547 13.438 8.594 1 98.31 288 VAL A CA 1
ATOM 2219 C C . VAL A 1 288 ? 18.953 12.289 7.676 1 98.31 288 VAL A C 1
ATOM 2221 O O . VAL A 1 288 ? 20.094 12.242 7.203 1 98.31 288 VAL A O 1
ATOM 2224 N N . LYS A 1 289 ? 17.969 11.43 7.426 1 97.75 289 LYS A N 1
ATOM 2225 C CA . LYS A 1 289 ? 18.266 10.234 6.641 1 97.75 289 LYS A CA 1
ATOM 2226 C C . LYS A 1 289 ? 17.453 10.203 5.355 1 97.75 289 LYS A C 1
ATOM 2228 O O . LYS A 1 289 ? 17.781 9.484 4.414 1 97.75 289 LYS A O 1
ATOM 2233 N N . LYS A 1 290 ? 16.344 10.93 5.312 1 98.25 290 LYS A N 1
ATOM 2234 C CA . LYS A 1 290 ? 15.43 10.875 4.18 1 98.25 290 LYS A CA 1
ATOM 2235 C C . LYS A 1 290 ? 14.906 12.266 3.834 1 98.25 290 LYS A C 1
ATOM 2237 O O . LYS A 1 290 ? 14.344 12.953 4.691 1 98.25 290 LYS A O 1
ATOM 2242 N N . ILE A 1 291 ? 15.008 12.688 2.629 1 98.5 291 ILE A N 1
ATOM 2243 C CA . ILE A 1 291 ? 14.469 13.945 2.127 1 98.5 291 ILE A CA 1
ATOM 2244 C C . ILE A 1 291 ? 13.656 13.688 0.857 1 98.5 291 ILE A C 1
ATOM 2246 O O . ILE A 1 291 ? 14.172 13.102 -0.102 1 98.5 291 ILE A O 1
ATOM 2250 N N . LEU A 1 292 ? 12.461 14.039 0.878 1 98.25 292 LEU A N 1
ATOM 2251 C CA . LEU A 1 292 ? 11.578 13.898 -0.278 1 98.25 292 LEU A CA 1
ATOM 2252 C C . LEU A 1 292 ? 11.281 15.266 -0.896 1 98.25 292 LEU A C 1
ATOM 2254 O O . LEU A 1 292 ? 10.695 16.125 -0.245 1 98.25 292 LEU A O 1
ATOM 2258 N N . ASN A 1 293 ? 11.648 15.453 -2.1 1 97.25 293 ASN A N 1
ATOM 2259 C CA . ASN A 1 293 ? 11.391 16.688 -2.834 1 97.25 293 ASN A CA 1
ATOM 2260 C C . ASN A 1 293 ? 10.148 16.562 -3.709 1 97.25 293 ASN A C 1
ATOM 2262 O O . ASN A 1 293 ? 9.922 15.523 -4.34 1 97.25 293 ASN A O 1
ATOM 2266 N N . GLY A 1 294 ? 9.344 17.562 -3.656 1 94.94 294 GLY A N 1
ATOM 2267 C CA . GLY A 1 294 ? 8.203 17.688 -4.551 1 94.94 294 GLY A CA 1
ATOM 2268 C C . GLY A 1 294 ? 8.008 19.094 -5.074 1 94.94 294 GLY A C 1
ATOM 2269 O O . GLY A 1 294 ? 8.766 20.016 -4.727 1 94.94 294 GLY A O 1
ATOM 2270 N N . GLY A 1 295 ? 7.047 19.281 -5.996 1 90.75 295 GLY A N 1
ATOM 2271 C CA . GLY A 1 295 ? 6.633 20.594 -6.449 1 90.75 295 GLY A CA 1
ATOM 2272 C C . GLY A 1 295 ? 7.562 21.188 -7.492 1 90.75 295 GLY A C 1
ATOM 2273 O O . GLY A 1 295 ? 7.32 22.281 -7.992 1 90.75 295 GLY A O 1
ATOM 2274 N N . GLY A 1 296 ? 8.594 20.547 -7.754 1 90.06 296 GLY A N 1
ATOM 2275 C CA . GLY A 1 296 ? 9.547 21.016 -8.75 1 90.06 296 GLY A CA 1
ATOM 2276 C C . GLY A 1 296 ? 10.844 20.234 -8.75 1 90.06 296 GLY A C 1
ATOM 2277 O O . GLY A 1 296 ? 11.109 19.453 -7.828 1 90.06 296 GLY A O 1
ATOM 2278 N N . SER A 1 297 ? 11.633 20.531 -9.75 1 91.56 297 SER A N 1
ATOM 2279 C CA . SER A 1 297 ? 12.922 19.859 -9.859 1 91.56 297 SER A CA 1
ATOM 2280 C C . SER A 1 297 ? 14.008 20.625 -9.109 1 91.56 297 SER A C 1
ATOM 2282 O O . SER A 1 297 ? 14.023 21.859 -9.109 1 91.56 297 SER A O 1
ATOM 2284 N N . LEU A 1 298 ? 14.898 19.906 -8.562 1 93.06 298 LEU A N 1
ATOM 2285 C CA . LEU A 1 298 ? 16.062 20.5 -7.934 1 93.06 298 LEU A CA 1
ATOM 2286 C C . LEU A 1 298 ? 17.156 20.766 -8.969 1 93.06 298 LEU A C 1
ATOM 2288 O O . LEU A 1 298 ? 17.391 19.938 -9.852 1 93.06 298 LEU A O 1
ATOM 2292 N N . SER A 1 299 ? 17.812 21.891 -8.836 1 92.38 299 SER A N 1
ATOM 2293 C CA . SER A 1 299 ? 18.984 22.125 -9.68 1 92.38 299 SER A CA 1
ATOM 2294 C C . SER A 1 299 ? 20.125 21.188 -9.312 1 92.38 299 SER A C 1
ATOM 2296 O O . SER A 1 299 ? 20.156 20.641 -8.211 1 92.38 299 SER A O 1
ATOM 2298 N N . HIS A 1 300 ? 20.984 21.078 -10.25 1 91.62 300 HIS A N 1
ATOM 2299 C CA . HIS A 1 300 ? 22.156 20.25 -10 1 91.62 300 HIS A CA 1
ATOM 2300 C C . HIS A 1 300 ? 22.953 20.766 -8.805 1 91.62 300 HIS A C 1
ATOM 2302 O O . HIS A 1 300 ? 23.453 19.969 -8.008 1 91.62 300 HIS A O 1
ATOM 2308 N N . GLU A 1 301 ? 23.031 22.031 -8.734 1 94.62 301 GLU A N 1
ATOM 2309 C CA . GLU A 1 301 ? 23.734 22.656 -7.625 1 94.62 301 GLU A CA 1
ATOM 2310 C C . GLU A 1 301 ? 23.078 22.328 -6.289 1 94.62 301 GLU A C 1
ATOM 2312 O O . GLU A 1 301 ? 23.766 22.016 -5.312 1 94.62 301 GLU A O 1
ATOM 2317 N N . LEU A 1 302 ? 21.812 22.359 -6.211 1 95.25 302 LEU A N 1
ATOM 2318 C CA . LEU A 1 302 ? 21.094 22.062 -4.984 1 95.25 302 LEU A CA 1
ATOM 2319 C C . LEU A 1 302 ? 21.234 20.594 -4.602 1 95.25 302 LEU A C 1
ATOM 2321 O O . LEU A 1 302 ? 21.359 20.266 -3.42 1 95.25 302 LEU A O 1
ATOM 2325 N N . ILE A 1 303 ? 21.188 19.719 -5.59 1 95.5 303 ILE A N 1
ATOM 2326 C CA . ILE A 1 303 ? 21.375 18.297 -5.34 1 95.5 303 ILE A CA 1
ATOM 2327 C C . ILE A 1 303 ? 22.75 18.047 -4.742 1 95.5 303 ILE A C 1
ATOM 2329 O O . ILE A 1 303 ? 22.891 17.344 -3.74 1 95.5 303 ILE A O 1
ATOM 2333 N N . LYS A 1 304 ? 23.734 18.672 -5.34 1 95.06 304 LYS A N 1
ATOM 2334 C CA . LYS A 1 304 ? 25.109 18.531 -4.863 1 95.06 304 LYS A CA 1
ATOM 2335 C C . LYS A 1 304 ? 25.234 19.047 -3.432 1 95.06 304 LYS A C 1
ATOM 2337 O O . LYS A 1 304 ? 25.781 18.359 -2.564 1 95.06 304 LYS A O 1
ATOM 2342 N N . ASP A 1 305 ? 24.766 20.266 -3.213 1 95.75 305 ASP A N 1
ATOM 2343 C CA . ASP A 1 305 ? 24.859 20.859 -1.88 1 95.75 305 ASP A CA 1
ATOM 2344 C C . ASP A 1 305 ? 24.109 20 -0.853 1 95.75 305 ASP A C 1
ATOM 2346 O O . ASP A 1 305 ? 24.594 19.812 0.268 1 95.75 305 ASP A O 1
ATOM 2350 N N . THR A 1 306 ? 22.953 19.5 -1.194 1 95.81 306 THR A N 1
ATOM 2351 C CA . THR A 1 306 ? 22.172 18.641 -0.295 1 95.81 306 THR A CA 1
ATOM 2352 C C . THR A 1 306 ? 22.969 17.391 0.081 1 95.81 306 THR A C 1
ATOM 2354 O O . THR A 1 306 ? 22.969 16.984 1.241 1 95.81 306 THR A O 1
ATOM 2357 N N . SER A 1 307 ? 23.656 16.797 -0.897 1 94.69 307 SER A N 1
ATOM 2358 C CA . SER A 1 307 ? 24.422 15.586 -0.656 1 94.69 307 SER A CA 1
ATOM 2359 C C . SER A 1 307 ? 25.594 15.852 0.281 1 94.69 307 SER A C 1
ATOM 2361 O O . SER A 1 307 ? 26.078 14.945 0.966 1 94.69 307 SER A O 1
ATOM 2363 N N . ILE A 1 308 ? 26 17.094 0.317 1 94.19 308 ILE A N 1
ATOM 2364 C CA . ILE A 1 308 ? 27.109 17.469 1.173 1 94.19 308 ILE A CA 1
ATOM 2365 C C . ILE A 1 308 ? 26.609 17.75 2.588 1 94.19 308 ILE A C 1
ATOM 2367 O O . ILE A 1 308 ? 27.125 17.188 3.557 1 94.19 308 ILE A O 1
ATOM 2371 N N . PHE A 1 309 ? 25.594 18.594 2.734 1 96 309 PHE A N 1
ATOM 2372 C CA . PHE A 1 309 ? 25.156 19.062 4.039 1 96 309 PHE A CA 1
ATOM 2373 C C . PHE A 1 309 ? 24.266 18.016 4.715 1 96 309 PHE A C 1
ATOM 2375 O O . PHE A 1 309 ? 24.156 18 5.945 1 96 309 PHE A O 1
ATOM 2382 N N . PHE A 1 310 ? 23.578 17.219 3.936 1 97 310 PHE A N 1
ATOM 2383 C CA . PHE A 1 310 ? 22.797 16.078 4.406 1 97 310 PHE A CA 1
ATOM 2384 C C . PHE A 1 310 ? 23.359 14.766 3.873 1 97 310 PHE A C 1
ATOM 2386 O O . PHE A 1 310 ? 22.641 14 3.217 1 97 310 PHE A O 1
ATOM 2393 N N . HIS A 1 311 ? 24.516 14.43 4.238 1 94.44 311 HIS A N 1
ATOM 2394 C CA . HIS A 1 311 ? 25.328 13.398 3.607 1 94.44 311 HIS A CA 1
ATOM 2395 C C . HIS A 1 311 ? 24.828 12 3.963 1 94.44 311 HIS A C 1
ATOM 2397 O O . HIS A 1 311 ? 25.188 11.023 3.307 1 94.44 311 HIS A O 1
ATOM 2403 N N . LYS A 1 312 ? 23.969 11.922 4.949 1 96.25 312 LYS A N 1
ATOM 2404 C CA . LYS A 1 312 ? 23.422 10.625 5.332 1 96.25 312 LYS A CA 1
ATOM 2405 C C . LYS A 1 312 ? 22.031 10.414 4.75 1 96.25 312 LYS A C 1
ATOM 2407 O O . LYS A 1 312 ? 21.453 9.336 4.883 1 96.25 312 LYS A O 1
ATOM 2412 N N . ALA A 1 313 ? 21.547 11.422 4.117 1 97.38 313 ALA A N 1
ATOM 2413 C CA . ALA A 1 313 ? 20.156 11.383 3.693 1 97.38 313 ALA A CA 1
ATOM 2414 C C . ALA A 1 313 ? 20.031 10.867 2.266 1 97.38 313 ALA A C 1
ATOM 2416 O O . ALA A 1 313 ? 20.797 11.258 1.385 1 97.38 313 ALA A O 1
ATOM 2417 N N . LYS A 1 314 ? 19.141 9.945 2.102 1 96.88 314 LYS A N 1
ATOM 2418 C CA . LYS A 1 314 ? 18.641 9.656 0.761 1 96.88 314 LYS A CA 1
ATOM 2419 C C . LYS A 1 314 ? 17.797 10.805 0.226 1 96.88 314 LYS A C 1
ATOM 2421 O O . LYS A 1 314 ? 16.922 11.32 0.929 1 96.88 314 LYS A O 1
ATOM 2426 N N . LEU A 1 315 ? 18.109 11.305 -0.961 1 97.12 315 LEU A N 1
ATOM 2427 C CA . LEU A 1 315 ? 17.359 12.375 -1.611 1 97.12 315 LEU A CA 1
ATOM 2428 C C . LEU A 1 315 ? 16.516 11.82 -2.754 1 97.12 315 LEU A C 1
ATOM 2430 O O . LEU A 1 315 ? 17.047 11.305 -3.736 1 97.12 315 LEU A O 1
ATOM 2434 N N . ILE A 1 316 ? 15.18 11.969 -2.592 1 96.94 316 ILE A N 1
ATOM 2435 C CA . ILE A 1 316 ? 14.234 11.438 -3.566 1 96.94 316 ILE A CA 1
ATOM 2436 C C . ILE A 1 316 ? 13.367 12.562 -4.117 1 96.94 316 ILE A C 1
ATOM 2438 O O . ILE A 1 316 ? 12.953 13.453 -3.369 1 96.94 316 ILE A O 1
ATOM 2442 N N . SER A 1 317 ? 13.125 12.547 -5.402 1 96.19 317 SER A N 1
ATOM 2443 C CA . SER A 1 317 ? 12.18 13.461 -6.031 1 96.19 317 SER A CA 1
ATOM 2444 C C . SER A 1 317 ? 10.898 12.734 -6.426 1 96.19 317 SER A C 1
ATOM 2446 O O . SER A 1 317 ? 10.945 11.633 -6.977 1 96.19 317 SER A O 1
ATOM 2448 N N . ALA A 1 318 ? 9.82 13.344 -6.121 1 96.44 318 ALA A N 1
ATOM 2449 C CA . ALA A 1 318 ? 8.523 12.797 -6.5 1 96.44 318 ALA A CA 1
ATOM 2450 C C . ALA A 1 318 ? 7.773 13.75 -7.426 1 96.44 318 ALA A C 1
ATOM 2452 O O . ALA A 1 318 ? 7.836 14.969 -7.254 1 96.44 318 ALA A O 1
ATOM 2453 N N . TYR A 1 319 ? 7.137 13.188 -8.398 1 95.12 319 TYR A N 1
ATOM 2454 C CA . TYR A 1 319 ? 6.203 13.891 -9.273 1 95.12 319 TYR A CA 1
ATOM 2455 C C . TYR A 1 319 ? 4.77 13.453 -9.008 1 95.12 319 TYR A C 1
ATOM 2457 O O . TYR A 1 319 ? 4.496 12.258 -8.859 1 95.12 319 TYR A O 1
ATOM 2465 N N . GLY A 1 320 ? 3.896 14.414 -8.875 1 94.62 320 GLY A N 1
ATOM 2466 C CA . GLY A 1 320 ? 2.496 14.133 -8.609 1 94.62 320 GLY A CA 1
ATOM 2467 C C . GLY A 1 320 ? 1.636 15.375 -8.539 1 94.62 320 GLY A C 1
ATOM 2468 O O . GLY A 1 320 ? 2.072 16.453 -8.93 1 94.62 320 GLY A O 1
ATOM 2469 N N . MET A 1 321 ? 0.415 15.211 -8.156 1 94.69 321 MET A N 1
ATOM 2470 C CA . MET A 1 321 ? -0.552 16.297 -8.047 1 94.69 321 MET A CA 1
ATOM 2471 C C . MET A 1 321 ? -1.677 15.938 -7.086 1 94.69 321 MET A C 1
ATOM 2473 O O . MET A 1 321 ? -1.759 14.797 -6.625 1 94.69 321 MET A O 1
ATOM 2477 N N . THR A 1 322 ? -2.482 16.906 -6.762 1 95.69 322 THR A N 1
ATOM 2478 C CA . THR A 1 322 ? -3.576 16.719 -5.816 1 95.69 322 THR A CA 1
ATOM 2479 C C . THR A 1 322 ? -4.555 15.664 -6.332 1 95.69 322 THR A C 1
ATOM 2481 O O . THR A 1 322 ? -5.02 14.812 -5.57 1 95.69 322 THR A O 1
ATOM 2484 N N . GLU A 1 323 ? -4.84 15.609 -7.617 1 94.94 323 GLU A N 1
ATOM 2485 C CA . GLU A 1 323 ? -5.809 14.727 -8.258 1 94.94 323 GLU A CA 1
ATOM 2486 C C . GLU A 1 323 ? -5.375 13.266 -8.156 1 94.94 323 GLU A C 1
ATOM 2488 O O . GLU A 1 323 ? -6.184 12.359 -8.359 1 94.94 323 GLU A O 1
ATOM 2493 N N . THR A 1 324 ? -4.109 13.039 -7.855 1 95.38 324 THR A N 1
ATOM 2494 C CA . THR A 1 324 ? -3.604 11.68 -7.742 1 95.38 324 THR A CA 1
ATOM 2495 C C . THR A 1 324 ? -3.229 11.359 -6.297 1 95.38 324 THR A C 1
ATOM 2497 O O . THR A 1 324 ? -2.459 10.43 -6.039 1 95.38 324 THR A O 1
ATOM 2500 N N . CYS A 1 325 ? -3.701 12.227 -5.426 1 96.25 325 CYS A N 1
ATOM 2501 C CA . CYS A 1 325 ? -3.471 12.055 -3.996 1 96.25 325 CYS A CA 1
ATOM 2502 C C . CYS A 1 325 ? -1.981 12.086 -3.676 1 96.25 325 CYS A C 1
ATOM 2504 O O . CYS A 1 325 ? -1.487 11.25 -2.916 1 96.25 325 CYS A O 1
ATOM 2506 N N . SER A 1 326 ? -1.257 12.961 -4.441 1 94.44 326 SER A N 1
ATOM 2507 C CA . SER A 1 326 ? 0.162 13.227 -4.23 1 94.44 326 SER A CA 1
ATOM 2508 C C . SER A 1 326 ? 1.019 12.531 -5.281 1 94.44 326 SER A C 1
ATOM 2510 O O . SER A 1 326 ? 0.87 12.789 -6.477 1 94.44 326 SER A O 1
ATOM 2512 N N . SER A 1 327 ? 1.811 11.562 -5.016 1 95.06 327 SER A N 1
ATOM 2513 C CA . SER A 1 327 ? 2.957 11.148 -5.816 1 95.06 327 SER A CA 1
ATOM 2514 C C . SER A 1 327 ? 2.562 10.078 -6.836 1 95.06 327 SER A C 1
ATOM 2516 O O . SER A 1 327 ? 1.863 9.125 -6.496 1 95.06 327 SER A O 1
ATOM 2518 N N . LEU A 1 328 ? 3.027 10.242 -8.055 1 94.88 328 LEU A N 1
ATOM 2519 C CA . LEU A 1 328 ? 2.881 9.266 -9.133 1 94.88 328 LEU A CA 1
ATOM 2520 C C . LEU A 1 328 ? 4.188 8.516 -9.359 1 94.88 328 LEU A C 1
ATOM 2522 O O . LEU A 1 328 ? 4.191 7.285 -9.461 1 94.88 328 LEU A O 1
ATOM 2526 N N . THR A 1 329 ? 5.23 9.32 -9.484 1 94.69 329 THR A N 1
ATOM 2527 C CA . THR A 1 329 ? 6.539 8.742 -9.781 1 94.69 329 THR A CA 1
ATOM 2528 C C . THR A 1 329 ? 7.574 9.195 -8.75 1 94.69 329 THR A C 1
ATOM 2530 O O . THR A 1 329 ? 7.367 10.188 -8.055 1 94.69 329 THR A O 1
ATOM 2533 N N . PHE A 1 330 ? 8.648 8.492 -8.648 1 95 330 PHE A N 1
ATOM 2534 C CA . PHE A 1 330 ? 9.758 8.781 -7.754 1 95 330 PHE A CA 1
ATOM 2535 C C . PHE A 1 330 ? 11.094 8.617 -8.469 1 95 330 PHE A C 1
ATOM 2537 O O . PHE A 1 330 ? 11.227 7.766 -9.352 1 95 330 PHE A O 1
ATOM 2544 N N . LEU A 1 331 ? 12.023 9.406 -8.109 1 94.06 331 LEU A N 1
ATOM 2545 C CA . LEU A 1 331 ? 13.383 9.344 -8.625 1 94.06 331 LEU A CA 1
ATOM 2546 C C . LEU A 1 331 ? 14.391 9.562 -7.5 1 94.06 331 LEU A C 1
ATOM 2548 O O . LEU A 1 331 ? 14.367 10.594 -6.82 1 94.06 331 LEU A O 1
ATOM 2552 N N . THR A 1 332 ? 15.242 8.586 -7.281 1 93.56 332 THR A N 1
ATOM 2553 C CA . THR A 1 332 ? 16.312 8.781 -6.309 1 93.56 332 THR A CA 1
ATOM 2554 C C . THR A 1 332 ? 17.422 9.656 -6.891 1 93.56 332 THR A C 1
ATOM 2556 O O . THR A 1 332 ? 18.031 9.297 -7.898 1 93.56 332 THR A O 1
ATOM 2559 N N . LEU A 1 333 ? 17.641 10.727 -6.297 1 93.75 333 LEU A N 1
ATOM 2560 C CA . LEU A 1 333 ? 18.641 11.68 -6.785 1 93.75 333 LEU A CA 1
ATOM 2561 C C . LEU A 1 333 ? 20 11.422 -6.137 1 93.75 333 LEU A C 1
ATOM 2563 O O . LEU A 1 333 ? 21.031 11.703 -6.738 1 93.75 333 LEU A O 1
ATOM 2567 N N . TYR A 1 334 ? 19.953 10.977 -4.906 1 93.12 334 TYR A N 1
ATOM 2568 C CA . TYR A 1 334 ? 21.141 10.672 -4.129 1 93.12 334 TYR A CA 1
ATOM 2569 C C . TYR A 1 334 ? 20.859 9.609 -3.076 1 93.12 334 TYR A C 1
ATOM 2571 O O . TYR A 1 334 ? 19.797 9.625 -2.443 1 93.12 334 TYR A O 1
ATOM 2579 N N . ASP A 1 335 ? 21.703 8.578 -2.969 1 92.62 335 ASP A N 1
ATOM 2580 C CA . ASP A 1 335 ? 21.641 7.539 -1.948 1 92.62 335 ASP A CA 1
ATOM 2581 C C . ASP A 1 335 ? 23.016 7.242 -1.363 1 92.62 335 ASP A C 1
ATOM 2583 O O . ASP A 1 335 ? 23.875 6.684 -2.045 1 92.62 335 ASP A O 1
ATOM 2587 N N . PRO A 1 336 ? 23.25 7.566 -0.144 1 90.25 336 PRO A N 1
ATOM 2588 C CA . PRO A 1 336 ? 24.578 7.371 0.444 1 90.25 336 PRO A CA 1
ATOM 2589 C C . PRO A 1 336 ? 24.969 5.898 0.541 1 90.25 336 PRO A C 1
ATOM 2591 O O . PRO A 1 336 ? 26.156 5.574 0.595 1 90.25 336 PRO A O 1
ATOM 2594 N N . MET A 1 337 ? 24 4.957 0.733 1 79.62 337 MET A N 1
ATOM 2595 C CA . MET A 1 337 ? 24.297 3.531 0.86 1 79.62 337 MET A CA 1
ATOM 2596 C C . MET A 1 337 ? 24.656 2.926 -0.494 1 79.62 337 MET A C 1
ATOM 2598 O O . MET A 1 337 ? 25.188 1.817 -0.562 1 79.62 337 MET A O 1
ATOM 2602 N N . HIS A 1 338 ? 24.219 3.416 -1.501 1 68.88 338 HIS A N 1
ATOM 2603 C CA . HIS A 1 338 ? 24.5 2.875 -2.826 1 68.88 338 HIS A CA 1
ATOM 2604 C C . HIS A 1 338 ? 25.438 3.789 -3.605 1 68.88 338 HIS A C 1
ATOM 2606 O O . HIS A 1 338 ? 25.016 4.824 -4.129 1 68.88 338 HIS A O 1
ATOM 2612 N N . GLU A 1 339 ? 26.625 3.889 -3.025 1 53 339 GLU A N 1
ATOM 2613 C CA . GLU A 1 339 ? 27.656 4.742 -3.609 1 53 339 GLU A CA 1
ATOM 2614 C C . GLU A 1 339 ? 27.531 4.797 -5.129 1 53 339 GLU A C 1
ATOM 2616 O O . GLU A 1 339 ? 27.984 5.762 -5.758 1 53 339 GLU A O 1
ATOM 2621 N N . THR A 1 340 ? 27.094 3.717 -5.691 1 44.31 340 THR A N 1
ATOM 2622 C CA . THR A 1 340 ? 27.219 3.734 -7.145 1 44.31 340 THR A CA 1
ATOM 2623 C C . THR A 1 340 ? 26.234 4.711 -7.762 1 44.31 340 THR A C 1
ATOM 2625 O O . THR A 1 340 ? 26.094 4.781 -8.984 1 44.31 340 THR A O 1
ATOM 2628 N N . THR A 1 341 ? 25.422 5.16 -7.004 1 42.06 341 THR A N 1
ATOM 2629 C CA . THR A 1 341 ? 24.484 6.125 -7.551 1 42.06 341 THR A CA 1
ATOM 2630 C C . THR A 1 341 ? 25.219 7.32 -8.156 1 42.06 341 THR A C 1
ATOM 2632 O O . THR A 1 341 ? 24.625 8.109 -8.891 1 42.06 341 THR A O 1
ATOM 2635 N N . ASN A 1 342 ? 26.25 7.668 -7.523 1 38.47 342 ASN A N 1
ATOM 2636 C CA . ASN A 1 342 ? 27.047 8.711 -8.156 1 38.47 342 ASN A CA 1
ATOM 2637 C C . ASN A 1 342 ? 27.281 8.414 -9.641 1 38.47 342 ASN A C 1
ATOM 2639 O O . ASN A 1 342 ? 27.469 9.328 -10.438 1 38.47 342 ASN A O 1
ATOM 2643 N N . GLN A 1 343 ? 27.547 7.121 -9.875 1 35.94 343 GLN A N 1
ATOM 2644 C CA . GLN A 1 343 ? 27.859 6.824 -11.273 1 35.94 343 GLN A CA 1
ATOM 2645 C C . GLN A 1 343 ? 26.609 6.977 -12.156 1 35.94 343 GLN A C 1
ATOM 2647 O O . GLN A 1 343 ? 26.734 7.293 -13.344 1 35.94 343 GLN A O 1
ATOM 2652 N N . SER A 1 344 ? 25.5 6.668 -11.672 1 34.84 344 SER A N 1
ATOM 2653 C CA . SER A 1 344 ? 24.297 6.75 -12.492 1 34.84 344 SER A CA 1
ATOM 2654 C C . SER A 1 344 ? 23.891 8.195 -12.734 1 34.84 344 SER A C 1
ATOM 2656 O O . SER A 1 344 ? 23.234 8.508 -13.727 1 34.84 344 SER A O 1
ATOM 2658 N N . LEU A 1 345 ? 24.047 9.055 -11.758 1 36.72 345 LEU A N 1
ATOM 2659 C CA . LEU A 1 345 ? 23.922 10.453 -12.125 1 36.72 345 LEU A CA 1
ATOM 2660 C C . LEU A 1 345 ? 24.906 10.812 -13.234 1 36.72 345 LEU A C 1
ATOM 2662 O O . LEU A 1 345 ? 24.594 11.617 -14.117 1 36.72 345 LEU A O 1
ATOM 2666 N N . GLN A 1 346 ? 26.109 10.391 -13.102 1 32.19 346 GLN A N 1
ATOM 2667 C CA . GLN A 1 346 ? 27 10.562 -14.242 1 32.19 346 GLN A CA 1
ATOM 2668 C C . GLN A 1 346 ? 26.531 9.758 -15.445 1 32.19 346 GLN A C 1
ATOM 2670 O O . GLN A 1 346 ? 26.672 10.195 -16.594 1 32.19 346 GLN A O 1
ATOM 2675 N N . ALA A 1 347 ? 26.188 8.508 -15.234 1 31.55 347 ALA A N 1
ATOM 2676 C CA . ALA A 1 347 ? 25.625 7.781 -16.375 1 31.55 347 ALA A CA 1
ATOM 2677 C C . ALA A 1 347 ? 24.266 8.352 -16.766 1 31.55 347 ALA A C 1
ATOM 2679 O O . ALA A 1 347 ? 23.859 8.266 -17.938 1 31.55 347 ALA A O 1
ATOM 2680 N N . PHE A 1 348 ? 23.438 8.766 -15.859 1 32.41 348 PHE A N 1
ATOM 2681 C CA . PHE A 1 348 ? 22.391 9.664 -16.344 1 32.41 348 PHE A CA 1
ATOM 2682 C C . PHE A 1 348 ? 23 10.906 -16.969 1 32.41 348 PHE A C 1
ATOM 2684 O O . PHE A 1 348 ? 22.312 11.664 -17.656 1 32.41 348 PHE A O 1
ATOM 2691 N N . GLY A 1 349 ? 24.156 11.312 -16.625 1 28.91 349 GLY A N 1
ATOM 2692 C CA . GLY A 1 349 ? 24.891 12.219 -17.5 1 28.91 349 GLY A CA 1
ATOM 2693 C C . GLY A 1 349 ? 25.25 11.602 -18.844 1 28.91 349 GLY A C 1
ATOM 2694 O O . GLY A 1 349 ? 25.219 12.289 -19.859 1 28.91 349 GLY A O 1
ATOM 2695 N N . VAL A 1 350 ? 25.859 10.438 -18.922 1 28.89 350 VAL A N 1
ATOM 2696 C CA . VAL A 1 350 ? 26.156 9.938 -20.266 1 28.89 350 VAL A CA 1
ATOM 2697 C C . VAL A 1 350 ? 24.891 9.312 -20.875 1 28.89 350 VAL A C 1
ATOM 2699 O O . VAL A 1 350 ? 24.531 9.617 -22.016 1 28.89 350 VAL A O 1
ATOM 2702 N N . ALA A 1 351 ? 24.297 8.109 -20.344 1 31.02 351 ALA A N 1
ATOM 2703 C CA . ALA A 1 351 ? 23.031 7.754 -20.984 1 31.02 351 ALA A CA 1
ATOM 2704 C C . ALA A 1 351 ? 21.891 8.648 -20.5 1 31.02 351 ALA A C 1
ATOM 2706 O O . ALA A 1 351 ? 20.938 8.914 -21.234 1 31.02 351 ALA A O 1
ATOM 2707 N N . GLY A 1 352 ? 21.828 9.008 -19.25 1 30.3 352 GLY A N 1
ATOM 2708 C CA . GLY A 1 352 ? 21.094 10.172 -18.766 1 30.3 352 GLY A CA 1
ATOM 2709 C C . GLY A 1 352 ? 21.781 11.484 -19.094 1 30.3 352 GLY A C 1
ATOM 2710 O O . GLY A 1 352 ? 21.328 12.555 -18.672 1 30.3 352 GLY A O 1
ATOM 2711 N N . SER A 1 353 ? 22.984 11.68 -19.203 1 32.38 353 SER A N 1
ATOM 2712 C CA . SER A 1 353 ? 23.391 12.898 -19.875 1 32.38 353 SER A CA 1
ATOM 2713 C C . SER A 1 353 ? 22.594 13.125 -21.156 1 32.38 353 SER A C 1
ATOM 2715 O O . SER A 1 353 ? 22.422 14.266 -21.594 1 32.38 353 SER A O 1
ATOM 2717 N N . LYS A 1 354 ? 22.422 12.016 -21.859 1 33.19 354 LYS A N 1
ATOM 2718 C CA . LYS A 1 354 ? 21.5 12.398 -22.938 1 33.19 354 LYS A CA 1
ATOM 2719 C C . LYS A 1 354 ? 20.078 12.609 -22.391 1 33.19 354 LYS A C 1
ATOM 2721 O O . LYS A 1 354 ? 19.297 13.344 -22.984 1 33.19 354 LYS A O 1
ATOM 2726 N N . LEU A 1 355 ? 19.75 11.836 -21.281 1 35.22 355 LEU A N 1
ATOM 2727 C CA . LEU A 1 355 ? 18.391 12.109 -20.844 1 35.22 355 LEU A CA 1
ATOM 2728 C C . LEU A 1 355 ? 18.344 13.336 -19.938 1 35.22 355 LEU A C 1
ATOM 2730 O O . LEU A 1 355 ? 17.375 14.094 -19.969 1 35.22 355 LEU A O 1
ATOM 2734 N N . ILE A 1 356 ? 19.219 13.414 -18.859 1 37.19 356 ILE A N 1
ATOM 2735 C CA . ILE A 1 356 ? 19.203 14.672 -18.109 1 37.19 356 ILE A CA 1
ATOM 2736 C C . ILE A 1 356 ? 19.656 15.812 -19.016 1 37.19 356 ILE A C 1
ATOM 2738 O O . ILE A 1 356 ? 19.156 16.938 -18.906 1 37.19 356 ILE A O 1
ATOM 2742 N N . HIS A 1 357 ? 20.75 15.555 -19.609 1 36.06 357 HIS A N 1
ATOM 2743 C CA . HIS A 1 357 ? 21.203 16.719 -20.375 1 36.06 357 HIS A CA 1
ATOM 2744 C C . HIS A 1 357 ? 20.312 16.969 -21.578 1 36.06 357 HIS A C 1
ATOM 2746 O O . HIS A 1 357 ? 20.703 17.656 -22.516 1 36.06 357 HIS A O 1
ATOM 2752 N N . GLN A 1 358 ? 19.438 16.094 -21.844 1 37.88 358 GLN A N 1
ATOM 2753 C CA . GLN A 1 358 ? 18.797 16.781 -22.953 1 37.88 358 GLN A CA 1
ATOM 2754 C C . GLN A 1 358 ? 18.344 18.188 -22.531 1 37.88 358 GLN A C 1
ATOM 2756 O O . GLN A 1 358 ? 17.891 18.391 -21.406 1 37.88 358 GLN A O 1
ATOM 2761 N N . GLN A 1 359 ? 18.75 19.156 -23.156 1 41.41 359 GLN A N 1
ATOM 2762 C CA . GLN A 1 359 ? 18.531 20.594 -22.984 1 41.41 359 GLN A CA 1
ATOM 2763 C C . GLN A 1 359 ? 17.188 20.859 -22.297 1 41.41 359 GLN A C 1
ATOM 2765 O O . GLN A 1 359 ? 17.078 21.766 -21.484 1 41.41 359 GLN A O 1
ATOM 2770 N N . GLN A 1 360 ? 15.961 20.359 -22.719 1 52.94 360 GLN A N 1
ATOM 2771 C CA . GLN A 1 360 ? 14.672 20.969 -22.422 1 52.94 360 GLN A CA 1
ATOM 2772 C C . GLN A 1 360 ? 13.828 20.078 -21.531 1 52.94 360 GLN A C 1
ATOM 2774 O O . GLN A 1 360 ? 12.719 20.453 -21.141 1 52.94 360 GLN A O 1
ATOM 2779 N N . GLY A 1 361 ? 14.367 18.719 -20.984 1 64.06 361 GLY A N 1
ATOM 2780 C CA . GLY A 1 361 ? 13.375 18 -20.203 1 64.06 361 GLY A CA 1
ATOM 2781 C C . GLY A 1 361 ? 13.93 17.453 -18.906 1 64.06 361 GLY A C 1
ATOM 2782 O O . GLY A 1 361 ? 15.141 17.484 -18.672 1 64.06 361 GLY A O 1
ATOM 2783 N N . VAL A 1 362 ? 13.031 17.438 -17.766 1 70.94 362 VAL A N 1
ATOM 2784 C CA . VAL A 1 362 ? 13.391 16.891 -16.469 1 70.94 362 VAL A CA 1
ATOM 2785 C C . VAL A 1 362 ? 12.836 15.469 -16.344 1 70.94 362 VAL A C 1
ATOM 2787 O O . VAL A 1 362 ? 11.703 15.203 -16.75 1 70.94 362 VAL A O 1
ATOM 2790 N N . CYS A 1 363 ? 13.664 14.5 -15.945 1 79.19 363 CYS A N 1
ATOM 2791 C CA . CYS A 1 363 ? 13.211 13.148 -15.648 1 79.19 363 CYS A CA 1
ATOM 2792 C C . CYS A 1 363 ? 12.422 13.109 -14.344 1 79.19 363 CYS A C 1
ATOM 2794 O O . CYS A 1 363 ? 12.875 13.633 -13.32 1 79.19 363 CYS A O 1
ATOM 2796 N N . ILE A 1 364 ? 11.258 12.523 -14.422 1 83.75 364 ILE A N 1
ATOM 2797 C CA . ILE A 1 364 ? 10.406 12.578 -13.234 1 83.75 364 ILE A CA 1
ATOM 2798 C C . ILE A 1 364 ? 10.344 11.203 -12.578 1 83.75 364 ILE A C 1
ATOM 2800 O O . ILE A 1 364 ? 9.539 10.969 -11.68 1 83.75 364 ILE A O 1
ATOM 2804 N N . GLY A 1 365 ? 11.094 10.266 -12.977 1 86.81 365 GLY A N 1
ATOM 2805 C CA . GLY A 1 365 ? 11.273 9.008 -12.266 1 86.81 365 GLY A CA 1
ATOM 2806 C C . GLY A 1 365 ? 10.32 7.922 -12.727 1 86.81 365 GLY A C 1
ATOM 2807 O O . GLY A 1 365 ? 9.828 7.957 -13.859 1 86.81 365 GLY A O 1
ATOM 2808 N N . LYS A 1 366 ? 10.219 6.895 -11.914 1 86.94 366 LYS A N 1
ATOM 2809 C CA . LYS A 1 366 ? 9.414 5.711 -12.234 1 86.94 366 LYS A CA 1
ATOM 2810 C C . LYS A 1 366 ? 8.141 5.668 -11.391 1 86.94 366 LYS A C 1
ATOM 2812 O O . LYS A 1 366 ? 8.133 6.145 -10.25 1 86.94 366 LYS A O 1
ATOM 2817 N N . ALA A 1 367 ? 7.121 5.062 -11.938 1 90.94 367 ALA A N 1
ATOM 2818 C CA . ALA A 1 367 ? 5.832 4.957 -11.258 1 90.94 367 ALA A CA 1
ATOM 2819 C C . ALA A 1 367 ? 5.945 4.121 -9.992 1 90.94 367 ALA A C 1
ATOM 2821 O O . ALA A 1 367 ? 6.672 3.127 -9.961 1 90.94 367 ALA A O 1
ATOM 2822 N N . ALA A 1 368 ? 5.25 4.559 -8.969 1 92.5 368 ALA A N 1
ATOM 2823 C CA . ALA A 1 368 ? 5.086 3.68 -7.812 1 92.5 368 ALA A CA 1
ATOM 2824 C C . ALA A 1 368 ? 4.484 2.338 -8.227 1 92.5 368 ALA A C 1
ATOM 2826 O O . ALA A 1 368 ? 3.812 2.244 -9.258 1 92.5 368 ALA A O 1
ATOM 2827 N N . PRO A 1 369 ? 4.652 1.332 -7.473 1 88.31 369 PRO A N 1
ATOM 2828 C CA . PRO A 1 369 ? 4.316 -0.027 -7.902 1 88.31 369 PRO A CA 1
ATOM 2829 C C . PRO A 1 369 ? 2.836 -0.187 -8.25 1 88.31 369 PRO A C 1
ATOM 2831 O O . PRO A 1 369 ? 2.49 -0.955 -9.148 1 88.31 369 PRO A O 1
ATOM 2834 N N . HIS A 1 370 ? 1.979 0.499 -7.566 1 89.44 370 HIS A N 1
ATOM 2835 C CA . HIS A 1 370 ? 0.545 0.305 -7.742 1 89.44 370 HIS A CA 1
ATOM 2836 C C . HIS A 1 370 ? 0.001 1.186 -8.859 1 89.44 370 HIS A C 1
ATOM 2838 O O . HIS A 1 370 ? -1.185 1.112 -9.195 1 89.44 370 HIS A O 1
ATOM 2844 N N . ILE A 1 371 ? 0.835 2.008 -9.477 1 91.81 371 ILE A N 1
ATOM 2845 C CA . ILE A 1 371 ? 0.375 3.045 -10.391 1 91.81 371 ILE A CA 1
ATOM 2846 C C . ILE A 1 371 ? 0.594 2.592 -11.836 1 91.81 371 ILE A C 1
ATOM 2848 O O . ILE A 1 371 ? 1.677 2.117 -12.188 1 91.81 371 ILE A O 1
ATOM 2852 N N . GLU A 1 372 ? -0.403 2.736 -12.594 1 91.12 372 GLU A N 1
ATOM 2853 C CA . GLU A 1 372 ? -0.288 2.576 -14.039 1 91.12 372 GLU A CA 1
ATOM 2854 C C . GLU A 1 372 ? -0.153 3.928 -14.734 1 91.12 372 GLU A C 1
ATOM 2856 O O . GLU A 1 372 ? -0.939 4.844 -14.484 1 91.12 372 GLU A O 1
ATOM 2861 N N . LEU A 1 373 ? 0.873 4.055 -15.57 1 89.44 373 LEU A N 1
ATOM 2862 C CA . LEU A 1 373 ? 1.123 5.277 -16.328 1 89.44 373 LEU A CA 1
ATOM 2863 C C . LEU A 1 373 ? 1.189 4.988 -17.828 1 89.44 373 LEU A C 1
ATOM 2865 O O . LEU A 1 373 ? 1.671 3.932 -18.234 1 89.44 373 LEU A O 1
ATOM 2869 N N . LYS A 1 374 ? 0.663 5.895 -18.594 1 86 374 LYS A N 1
ATOM 2870 C CA . LYS A 1 374 ? 0.79 5.859 -20.047 1 86 374 LYS A CA 1
ATOM 2871 C C . LYS A 1 374 ? 1.071 7.25 -20.609 1 86 374 LYS A C 1
ATOM 2873 O O . LYS A 1 374 ? 0.437 8.227 -20.203 1 86 374 LYS A O 1
ATOM 2878 N N . ILE A 1 375 ? 2.062 7.312 -21.422 1 84.12 375 ILE A N 1
ATOM 2879 C CA . ILE A 1 375 ? 2.342 8.562 -22.125 1 84.12 375 ILE A CA 1
ATOM 2880 C C . ILE A 1 375 ? 1.621 8.578 -23.469 1 84.12 375 ILE A C 1
ATOM 2882 O O . ILE A 1 375 ? 1.789 7.664 -24.281 1 84.12 375 ILE A O 1
ATOM 2886 N N . SER A 1 376 ? 0.759 9.477 -23.609 1 85.31 376 SER A N 1
ATOM 2887 C CA . SER A 1 376 ? 0.075 9.672 -24.875 1 85.31 376 SER A CA 1
ATOM 2888 C C . SER A 1 376 ? 0.636 10.875 -25.625 1 85.31 376 SER A C 1
ATOM 2890 O O . SER A 1 376 ? 0.237 12.016 -25.375 1 85.31 376 SER A O 1
ATOM 2892 N N . ALA A 1 377 ? 1.513 10.555 -26.516 1 83.5 377 ALA A N 1
ATOM 2893 C CA . ALA A 1 377 ? 2.172 11.625 -27.25 1 83.5 377 ALA A CA 1
ATOM 2894 C C . ALA A 1 377 ? 1.313 12.086 -28.438 1 83.5 377 ALA A C 1
ATOM 2896 O O . ALA A 1 377 ? 0.566 11.289 -29.016 1 83.5 377 ALA A O 1
ATOM 2897 N N . ASP A 1 378 ? 1.325 13.328 -28.703 1 83.81 378 ASP A N 1
ATOM 2898 C CA . ASP A 1 378 ? 0.684 13.82 -29.906 1 83.81 378 ASP A CA 1
ATOM 2899 C C . ASP A 1 378 ? 1.5 13.461 -31.156 1 83.81 378 ASP A C 1
ATOM 2901 O O . ASP A 1 378 ? 2.523 12.781 -31.047 1 83.81 378 ASP A O 1
ATOM 2905 N N . ALA A 1 379 ? 0.992 13.867 -32.281 1 80.56 379 ALA A N 1
ATOM 2906 C CA . ALA A 1 379 ? 1.579 13.492 -33.562 1 80.56 379 ALA A CA 1
ATOM 2907 C C . ALA A 1 379 ? 3.021 13.977 -33.688 1 80.56 379 ALA A C 1
ATOM 2909 O O . ALA A 1 379 ? 3.852 13.344 -34.344 1 80.56 379 ALA A O 1
ATOM 2910 N N . SER A 1 380 ? 3.293 15.086 -33.062 1 78.69 380 SER A N 1
ATOM 2911 C CA . SER A 1 380 ? 4.637 15.648 -33.125 1 78.69 380 SER A CA 1
ATOM 2912 C C . SER A 1 380 ? 5.605 14.859 -32.25 1 78.69 380 SER A C 1
ATOM 2914 O O . SER A 1 380 ? 6.824 14.945 -32.438 1 78.69 380 SER A O 1
ATOM 2916 N N . GLY A 1 381 ? 5.066 14.086 -31.297 1 73.06 381 GLY A N 1
ATOM 2917 C CA . GLY A 1 381 ? 5.875 13.305 -30.375 1 73.06 381 GLY A CA 1
ATOM 2918 C C . GLY A 1 381 ? 6.5 14.141 -29.281 1 73.06 381 GLY A C 1
ATOM 2919 O O . GLY A 1 381 ? 7.105 13.602 -28.344 1 73.06 381 GLY A O 1
ATOM 2920 N N . HIS A 1 382 ? 6.375 15.477 -29.391 1 71.06 382 HIS A N 1
ATOM 2921 C CA . HIS A 1 382 ? 7.047 16.359 -28.453 1 71.06 382 HIS A CA 1
ATOM 2922 C C . HIS A 1 382 ? 6.109 16.781 -27.328 1 71.06 382 HIS A C 1
ATOM 2924 O O . HIS A 1 382 ? 6.562 17.141 -26.234 1 71.06 382 HIS A O 1
ATOM 2930 N N . THR A 1 383 ? 4.863 16.75 -27.641 1 78.75 383 THR A N 1
ATOM 2931 C CA . THR A 1 383 ? 3.854 17.078 -26.625 1 78.75 383 THR A CA 1
ATOM 2932 C C . THR A 1 383 ? 2.957 15.867 -26.359 1 78.75 383 THR A C 1
ATOM 2934 O O . THR A 1 383 ? 2.715 15.055 -27.25 1 78.75 383 THR A O 1
ATOM 2937 N N . GLY A 1 384 ? 2.754 15.672 -25.125 1 84.12 384 GLY A N 1
ATOM 2938 C CA . GLY A 1 384 ? 1.87 14.562 -24.812 1 84.12 384 GLY A CA 1
ATOM 2939 C C . GLY A 1 384 ? 1.225 14.688 -23.438 1 84.12 384 GLY A C 1
ATOM 2940 O O . GLY A 1 384 ? 1.317 15.734 -22.797 1 84.12 384 GLY A O 1
ATOM 2941 N N . ARG A 1 385 ? 0.4 13.773 -23.203 1 90.12 385 ARG A N 1
ATOM 2942 C CA . ARG A 1 385 ? -0.292 13.688 -21.922 1 90.12 385 ARG A CA 1
ATOM 2943 C C . ARG A 1 385 ? 0.15 12.453 -21.141 1 90.12 385 ARG A C 1
ATOM 2945 O O . ARG A 1 385 ? 0.443 11.406 -21.734 1 90.12 385 ARG A O 1
ATOM 2952 N N . ILE A 1 386 ? 0.27 12.711 -19.844 1 87.94 386 ILE A N 1
ATOM 2953 C CA . ILE A 1 386 ? 0.482 11.594 -18.938 1 87.94 386 ILE A CA 1
ATOM 2954 C C . ILE A 1 386 ? -0.861 11.094 -18.406 1 87.94 386 ILE A C 1
ATOM 2956 O O . ILE A 1 386 ? -1.613 11.859 -17.781 1 87.94 386 ILE A O 1
ATOM 2960 N N . LEU A 1 387 ? -1.183 9.891 -18.734 1 89.69 387 LEU A N 1
ATOM 2961 C CA . LEU A 1 387 ? -2.412 9.258 -18.266 1 89.69 387 LEU A CA 1
ATOM 2962 C C . LEU A 1 387 ? -2.127 8.289 -17.125 1 89.69 387 LEU A C 1
ATOM 2964 O O . LEU A 1 387 ? -1.086 7.625 -17.125 1 89.69 387 LEU A O 1
ATOM 2968 N N . THR A 1 388 ? -3.014 8.289 -16.156 1 91.06 388 THR A N 1
ATOM 2969 C CA . THR A 1 388 ? -2.795 7.379 -15.031 1 91.06 388 THR A CA 1
ATOM 2970 C C . THR A 1 388 ? -4.102 6.715 -14.609 1 91.06 388 THR A C 1
ATOM 2972 O O . THR A 1 388 ? -5.184 7.262 -14.836 1 91.06 388 THR A O 1
ATOM 2975 N N . ARG A 1 389 ? -3.998 5.508 -14.086 1 90.56 389 ARG A N 1
ATOM 2976 C CA . ARG A 1 389 ? -5.102 4.758 -13.5 1 90.56 389 ARG A CA 1
ATOM 2977 C C . ARG A 1 389 ? -4.648 4.02 -12.242 1 90.56 389 ARG A C 1
ATOM 2979 O O . ARG A 1 389 ? -3.486 3.623 -12.133 1 90.56 389 ARG A O 1
ATOM 2986 N N . GLY A 1 390 ? -5.57 3.941 -11.281 1 90.44 390 GLY A N 1
ATOM 2987 C CA . GLY A 1 390 ? -5.297 3.229 -10.047 1 90.44 390 GLY A CA 1
ATOM 2988 C C . GLY A 1 390 ? -6.043 3.793 -8.852 1 90.44 390 GLY A C 1
ATOM 2989 O O . GLY A 1 390 ? -6.754 4.793 -8.977 1 90.44 390 GLY A O 1
ATOM 2990 N N . PRO A 1 391 ? -5.863 3.162 -7.75 1 90.56 391 PRO A N 1
ATOM 2991 C CA . PRO A 1 391 ? -6.633 3.531 -6.559 1 90.56 391 PRO A CA 1
ATOM 2992 C C . PRO A 1 391 ? -6.176 4.855 -5.949 1 90.56 391 PRO A C 1
ATOM 2994 O O . PRO A 1 391 ? -6.816 5.371 -5.031 1 90.56 391 PRO A O 1
ATOM 2997 N N . HIS A 1 392 ? -5.188 5.441 -6.445 1 93.25 392 HIS A N 1
ATOM 2998 C CA . HIS A 1 392 ? -4.66 6.707 -5.957 1 93.25 392 HIS A CA 1
ATOM 2999 C C . HIS A 1 392 ? -5.445 7.887 -6.52 1 93.25 392 HIS A C 1
ATOM 3001 O O . HIS A 1 392 ? -5.285 9.023 -6.059 1 93.25 392 HIS A O 1
ATOM 3007 N N . ILE A 1 393 ? -6.352 7.688 -7.43 1 92.94 393 ILE A N 1
ATOM 3008 C CA . ILE A 1 393 ? -7.016 8.75 -8.172 1 92.94 393 ILE A CA 1
ATOM 3009 C C . ILE A 1 393 ? -8.148 9.344 -7.328 1 92.94 393 ILE A C 1
ATOM 3011 O O . ILE A 1 393 ? -8.828 8.617 -6.598 1 92.94 393 ILE A O 1
ATOM 3015 N N . MET A 1 394 ? -8.359 10.539 -7.461 1 92.44 394 MET A N 1
ATOM 3016 C CA . MET A 1 394 ? -9.414 11.273 -6.754 1 92.44 394 MET A CA 1
ATOM 3017 C C . MET A 1 394 ? -10.789 10.695 -7.074 1 92.44 394 MET A C 1
ATOM 3019 O O . MET A 1 394 ? -10.961 10.023 -8.094 1 92.44 394 MET A O 1
ATOM 3023 N N . LEU A 1 395 ? -11.742 10.984 -6.234 1 90.5 395 LEU A N 1
ATOM 3024 C CA . LEU A 1 395 ? -13.125 10.57 -6.461 1 90.5 395 LEU A CA 1
ATOM 3025 C C . LEU A 1 395 ? -13.812 11.508 -7.445 1 90.5 395 LEU A C 1
ATOM 3027 O O . LEU A 1 395 ? -14.539 11.055 -8.336 1 90.5 395 LEU A O 1
ATOM 3031 N N . ARG A 1 396 ? -13.664 12.766 -7.258 1 87.88 396 ARG A N 1
ATOM 3032 C CA . ARG A 1 396 ? -14.242 13.812 -8.094 1 87.88 396 ARG A CA 1
ATOM 3033 C C . ARG A 1 396 ? -13.5 15.133 -7.902 1 87.88 396 ARG A C 1
ATOM 3035 O O . ARG A 1 396 ? -12.867 15.352 -6.867 1 87.88 396 ARG A O 1
ATOM 3042 N N . MET B 1 1 ? -18.938 5.758 -16.078 1 37.88 1 MET B N 1
ATOM 3043 C CA . MET B 1 1 ? -17.672 6.484 -16.047 1 37.88 1 MET B CA 1
ATOM 3044 C C . MET B 1 1 ? -16.5 5.52 -15.906 1 37.88 1 MET B C 1
ATOM 3046 O O . MET B 1 1 ? -16.625 4.469 -15.273 1 37.88 1 MET B O 1
ATOM 3050 N N . ALA B 1 2 ? -15.641 5.605 -16.844 1 54.25 2 ALA B N 1
ATOM 3051 C CA . ALA B 1 2 ? -14.508 4.695 -16.953 1 54.25 2 ALA B CA 1
ATOM 3052 C C . ALA B 1 2 ? -13.812 4.531 -15.602 1 54.25 2 ALA B C 1
ATOM 3054 O O . ALA B 1 2 ? -13.711 5.488 -14.828 1 54.25 2 ALA B O 1
ATOM 3055 N N . ASN B 1 3 ? -13.852 3.268 -15.039 1 69.31 3 ASN B N 1
ATOM 3056 C CA . ASN B 1 3 ? -13.328 2.887 -13.734 1 69.31 3 ASN B CA 1
ATOM 3057 C C . ASN B 1 3 ? -11.812 3.025 -13.68 1 69.31 3 ASN B C 1
ATOM 3059 O O . ASN B 1 3 ? -11.086 2.043 -13.852 1 69.31 3 ASN B O 1
ATOM 3063 N N . TYR B 1 4 ? -11.383 4.273 -13.516 1 82.5 4 TYR B N 1
ATOM 3064 C CA . TYR B 1 4 ? -9.945 4.539 -13.547 1 82.5 4 TYR B CA 1
ATOM 3065 C C . TYR B 1 4 ? -9.367 4.559 -12.141 1 82.5 4 TYR B C 1
ATOM 3067 O O . TYR B 1 4 ? -8.148 4.633 -11.961 1 82.5 4 TYR B O 1
ATOM 3075 N N . SER B 1 5 ? -10.258 4.355 -11.211 1 87.12 5 SER B N 1
ATOM 3076 C CA . SER B 1 5 ? -9.766 4.57 -9.859 1 87.12 5 SER B CA 1
ATOM 3077 C C . SER B 1 5 ? -9.734 3.27 -9.062 1 87.12 5 SER B C 1
ATOM 3079 O O . SER B 1 5 ? -9.305 3.246 -7.91 1 87.12 5 SER B O 1
ATOM 3081 N N . HIS B 1 6 ? -10.164 2.189 -9.742 1 90.19 6 HIS B N 1
ATOM 3082 C CA . HIS B 1 6 ? -10.242 0.924 -9.016 1 90.19 6 HIS B CA 1
ATOM 3083 C C . HIS B 1 6 ? -8.953 0.121 -9.18 1 90.19 6 HIS B C 1
ATOM 3085 O O . HIS B 1 6 ? -8.359 0.108 -10.258 1 90.19 6 HIS B O 1
ATOM 3091 N N . PRO B 1 7 ? -8.57 -0.493 -8.141 1 93 7 PRO B N 1
ATOM 3092 C CA . PRO B 1 7 ? -7.395 -1.359 -8.266 1 93 7 PRO B CA 1
ATOM 3093 C C . PRO B 1 7 ? -7.645 -2.576 -9.148 1 93 7 PRO B C 1
ATOM 3095 O O . PRO B 1 7 ? -8.781 -3.051 -9.242 1 93 7 PRO B O 1
ATOM 3098 N N . HIS B 1 8 ? -6.652 -3.043 -9.781 1 95.94 8 HIS B N 1
ATOM 3099 C CA . HIS B 1 8 ? -6.695 -4.23 -10.625 1 95.94 8 HIS B CA 1
ATOM 3100 C C . HIS B 1 8 ? -5.336 -4.926 -10.664 1 95.94 8 HIS B C 1
ATOM 3102 O O . HIS B 1 8 ? -4.324 -4.301 -10.984 1 95.94 8 HIS B O 1
ATOM 3108 N N . ILE B 1 9 ? -5.273 -6.18 -10.398 1 97.12 9 ILE B N 1
ATOM 3109 C CA . ILE B 1 9 ? -3.996 -6.875 -10.289 1 97.12 9 ILE B CA 1
ATOM 3110 C C . ILE B 1 9 ? -3.289 -6.875 -11.641 1 97.12 9 ILE B C 1
ATOM 3112 O O . ILE B 1 9 ? -2.061 -6.965 -11.703 1 97.12 9 ILE B O 1
ATOM 3116 N N . CYS B 1 10 ? -4 -6.715 -12.789 1 96.56 10 CYS B N 1
ATOM 3117 C CA . CYS B 1 10 ? -3.41 -6.742 -14.117 1 96.56 10 CYS B CA 1
ATOM 3118 C C . CYS B 1 10 ? -2.768 -5.402 -14.461 1 96.56 10 CYS B C 1
ATOM 3120 O O . CYS B 1 10 ? -2.201 -5.234 -15.539 1 96.56 10 CYS B O 1
ATOM 3122 N N . GLN B 1 11 ? -2.842 -4.457 -13.555 1 93.44 11 GLN B N 1
ATOM 3123 C CA . GLN B 1 11 ? -2.119 -3.211 -13.781 1 93.44 11 GLN B CA 1
ATOM 3124 C C . GLN B 1 11 ? -0.617 -3.457 -13.898 1 93.44 11 GLN B C 1
ATOM 3126 O O . GLN B 1 11 ? 0.107 -2.646 -14.477 1 93.44 11 GLN B O 1
ATOM 3131 N N . CYS B 1 12 ? -0.166 -4.555 -13.383 1 94.75 12 CYS B N 1
ATOM 3132 C CA . CYS B 1 12 ? 1.232 -4.953 -13.492 1 94.75 12 CYS B CA 1
ATOM 3133 C C . CYS B 1 12 ? 1.639 -5.145 -14.945 1 94.75 12 CYS B C 1
ATOM 3135 O O . CYS B 1 12 ? 2.82 -5.051 -15.281 1 94.75 12 CYS B O 1
ATOM 3137 N N . LEU B 1 13 ? 0.692 -5.461 -15.867 1 95.38 13 LEU B N 1
ATOM 3138 C CA . LEU B 1 13 ? 0.998 -5.727 -17.266 1 95.38 13 LEU B CA 1
ATOM 3139 C C . LEU B 1 13 ? 1.598 -4.496 -17.938 1 95.38 13 LEU B C 1
ATOM 3141 O O . LEU B 1 13 ? 2.516 -4.613 -18.75 1 95.38 13 LEU B O 1
ATOM 3145 N N . SER B 1 14 ? 1.036 -3.365 -17.578 1 90.94 14 SER B N 1
ATOM 3146 C CA . SER B 1 14 ? 1.59 -2.125 -18.109 1 90.94 14 SER B CA 1
ATOM 3147 C C . SER B 1 14 ? 3.035 -1.928 -17.672 1 90.94 14 SER B C 1
ATOM 3149 O O . SER B 1 14 ? 3.885 -1.516 -18.453 1 90.94 14 SER B O 1
ATOM 3151 N N . HIS B 1 15 ? 3.248 -2.203 -16.438 1 89.62 15 HIS B N 1
ATOM 3152 C CA . HIS B 1 15 ? 4.594 -2.113 -15.883 1 89.62 15 HIS B CA 1
ATOM 3153 C C . HIS B 1 15 ? 5.551 -3.066 -16.594 1 89.62 15 HIS B C 1
ATOM 3155 O O . HIS B 1 15 ? 6.672 -2.686 -16.938 1 89.62 15 HIS B O 1
ATOM 3161 N N . LEU B 1 16 ? 5.164 -4.262 -16.797 1 93.94 16 LEU B N 1
ATOM 3162 C CA . LEU B 1 16 ? 5.98 -5.273 -17.453 1 93.94 16 LEU B CA 1
ATOM 3163 C C . LEU B 1 16 ? 6.305 -4.855 -18.891 1 93.94 16 LEU B C 1
ATOM 3165 O O . LEU B 1 16 ? 7.434 -5.027 -19.344 1 93.94 16 LEU B O 1
ATOM 3169 N N . LEU B 1 17 ? 5.352 -4.297 -19.531 1 90.81 17 LEU B N 1
ATOM 3170 C CA . LEU B 1 17 ? 5.52 -3.92 -20.938 1 90.81 17 LEU B CA 1
ATOM 3171 C C . LEU B 1 17 ? 6.422 -2.695 -21.062 1 90.81 17 LEU B C 1
ATOM 3173 O O . LEU B 1 17 ? 7.109 -2.525 -22.062 1 90.81 17 LEU B O 1
ATOM 3177 N N . THR B 1 18 ? 6.465 -1.855 -20.062 1 86.06 18 THR B N 1
ATOM 3178 C CA . THR B 1 18 ? 7.199 -0.599 -20.156 1 86.06 18 THR B CA 1
ATOM 3179 C C . THR B 1 18 ? 8.602 -0.748 -19.578 1 86.06 18 THR B C 1
ATOM 3181 O O . THR B 1 18 ? 9.578 -0.292 -20.172 1 86.06 18 THR B O 1
ATOM 3184 N N . LEU B 1 19 ? 8.727 -1.499 -18.5 1 87.56 19 LEU B N 1
ATOM 3185 C CA . LEU B 1 19 ? 9.992 -1.476 -17.781 1 87.56 19 LEU B CA 1
ATOM 3186 C C . LEU B 1 19 ? 10.711 -2.814 -17.906 1 87.56 19 LEU B C 1
ATOM 3188 O O . LEU B 1 19 ? 11.922 -2.9 -17.656 1 87.56 19 LEU B O 1
ATOM 3192 N N . ARG B 1 20 ? 9.938 -3.852 -18.25 1 94 20 ARG B N 1
ATOM 3193 C CA . ARG B 1 20 ? 10.539 -5.18 -18.25 1 94 20 ARG B CA 1
ATOM 3194 C C . ARG B 1 20 ? 10.375 -5.855 -19.609 1 94 20 ARG B C 1
ATOM 3196 O O . ARG B 1 20 ? 10.477 -7.082 -19.719 1 94 20 ARG B O 1
ATOM 3203 N N . GLN B 1 21 ? 10.18 -5.082 -20.578 1 93.94 21 GLN B N 1
ATOM 3204 C CA . GLN B 1 21 ? 9.805 -5.57 -21.891 1 93.94 21 GLN B CA 1
ATOM 3205 C C . GLN B 1 21 ? 10.781 -6.633 -22.391 1 93.94 21 GLN B C 1
ATOM 3207 O O . GLN B 1 21 ? 10.359 -7.684 -22.875 1 93.94 21 GLN B O 1
ATOM 3212 N N . HIS B 1 22 ? 12.086 -6.422 -22.203 1 95.56 22 HIS B N 1
ATOM 3213 C CA . HIS B 1 22 ? 13.086 -7.297 -22.797 1 95.56 22 HIS B CA 1
ATOM 3214 C C . HIS B 1 22 ? 13.828 -8.094 -21.734 1 95.56 22 HIS B C 1
ATOM 3216 O O . HIS B 1 22 ? 14.797 -8.789 -22.031 1 95.56 22 HIS B O 1
ATOM 3222 N N . PHE B 1 23 ? 13.391 -7.969 -20.531 1 96.06 23 PHE B N 1
ATOM 3223 C CA . PHE B 1 23 ? 14.023 -8.672 -19.422 1 96.06 23 PHE B CA 1
ATOM 3224 C C . PHE B 1 23 ? 13.258 -9.945 -19.078 1 96.06 23 PHE B C 1
ATOM 3226 O O . PHE B 1 23 ? 12.031 -9.992 -19.203 1 96.06 23 PHE B O 1
ATOM 3233 N N . PRO B 1 24 ? 13.945 -10.969 -18.703 1 97.31 24 PRO B N 1
ATOM 3234 C CA . PRO B 1 24 ? 13.234 -12.164 -18.234 1 97.31 24 PRO B CA 1
ATOM 3235 C C . PRO B 1 24 ? 12.414 -11.906 -16.984 1 97.31 24 PRO B C 1
ATOM 3237 O O . PRO B 1 24 ? 12.922 -11.344 -16.016 1 97.31 24 PRO B O 1
ATOM 3240 N N . VAL B 1 25 ? 11.172 -12.297 -17.047 1 98.5 25 VAL B N 1
ATOM 3241 C CA . VAL B 1 25 ? 10.328 -12.125 -15.867 1 98.5 25 VAL B CA 1
ATOM 3242 C C . VAL B 1 25 ? 9.812 -13.484 -15.398 1 98.5 25 VAL B C 1
ATOM 3244 O O . VAL B 1 25 ? 9.266 -13.609 -14.305 1 98.5 25 VAL B O 1
ATOM 3247 N N . ILE B 1 26 ? 9.977 -14.531 -16.234 1 98.69 26 ILE B N 1
ATOM 3248 C CA . ILE B 1 26 ? 9.594 -15.891 -15.859 1 98.69 26 ILE B CA 1
ATOM 3249 C C . ILE B 1 26 ? 10.695 -16.875 -16.266 1 98.69 26 ILE B C 1
ATOM 3251 O O . ILE B 1 26 ? 11.195 -16.812 -17.391 1 98.69 26 ILE B O 1
ATOM 3255 N N . ILE B 1 27 ? 11.062 -17.688 -15.453 1 98.56 27 ILE B N 1
ATOM 3256 C CA . ILE B 1 27 ? 11.875 -18.875 -15.695 1 98.56 27 ILE B CA 1
ATOM 3257 C C . ILE B 1 27 ? 11.141 -20.125 -15.188 1 98.56 27 ILE B C 1
ATOM 3259 O O . ILE B 1 27 ? 10.914 -20.266 -13.984 1 98.56 27 ILE B O 1
ATOM 3263 N N . ALA B 1 28 ? 10.727 -21.031 -16.016 1 96.94 28 ALA B N 1
ATOM 3264 C CA . ALA B 1 28 ? 10.055 -22.281 -15.688 1 96.94 28 ALA B CA 1
ATOM 3265 C C . ALA B 1 28 ? 10.719 -23.469 -16.391 1 96.94 28 ALA B C 1
ATOM 3267 O O . ALA B 1 28 ? 10.398 -23.766 -17.547 1 96.94 28 ALA B O 1
ATOM 3268 N N . GLY B 1 29 ? 11.547 -24.172 -15.688 1 92.94 29 GLY B N 1
ATOM 3269 C CA . GLY B 1 29 ? 12.352 -25.172 -16.359 1 92.94 29 GLY B CA 1
ATOM 3270 C C . GLY B 1 29 ? 13.219 -24.609 -17.469 1 92.94 29 GLY B C 1
ATOM 3271 O O . GLY B 1 29 ? 14.039 -23.719 -17.219 1 92.94 29 GLY B O 1
ATOM 3272 N N . ASN B 1 30 ? 12.922 -25.016 -18.656 1 91.06 30 ASN B N 1
ATOM 3273 C CA . ASN B 1 30 ? 13.703 -24.531 -19.797 1 91.06 30 ASN B CA 1
ATOM 3274 C C . ASN B 1 30 ? 13.008 -23.359 -20.484 1 91.06 30 ASN B C 1
ATOM 3276 O O . ASN B 1 30 ? 13.57 -22.766 -21.422 1 91.06 30 ASN B O 1
ATOM 3280 N N . ARG B 1 31 ? 11.93 -23.031 -20 1 94.12 31 ARG B N 1
ATOM 3281 C CA . ARG B 1 31 ? 11.18 -21.938 -20.609 1 94.12 31 ARG B CA 1
ATOM 3282 C C . ARG B 1 31 ? 11.5 -20.609 -19.922 1 94.12 31 ARG B C 1
ATOM 3284 O O . ARG B 1 31 ? 11.633 -20.547 -18.703 1 94.12 31 ARG B O 1
ATOM 3291 N N . ARG B 1 32 ? 11.656 -19.625 -20.734 1 97.19 32 ARG B N 1
ATOM 3292 C CA . ARG B 1 32 ? 11.859 -18.25 -20.281 1 97.19 32 ARG B CA 1
ATOM 3293 C C . ARG B 1 32 ? 10.922 -17.281 -21.016 1 97.19 32 ARG B C 1
ATOM 3295 O O . ARG B 1 32 ? 10.656 -17.469 -22.203 1 97.19 32 ARG B O 1
ATOM 3302 N N . LYS B 1 33 ? 10.453 -16.344 -20.328 1 97.81 33 LYS B N 1
ATOM 3303 C CA . LYS B 1 33 ? 9.617 -15.312 -20.938 1 97.81 33 LYS B CA 1
ATOM 3304 C C . LYS B 1 33 ? 10.062 -13.914 -20.516 1 97.81 33 LYS B C 1
ATOM 3306 O O . LYS B 1 33 ? 10.367 -13.688 -19.344 1 97.81 33 LYS B O 1
ATOM 3311 N N . THR B 1 34 ? 10.102 -13.039 -21.438 1 97.88 34 THR B N 1
ATOM 3312 C CA . THR B 1 34 ? 10.297 -11.625 -21.141 1 97.88 34 THR B CA 1
ATOM 3313 C C . THR B 1 34 ? 8.984 -10.984 -20.688 1 97.88 34 THR B C 1
ATOM 3315 O O . THR B 1 34 ? 7.922 -11.602 -20.781 1 97.88 34 THR B O 1
ATOM 3318 N N . GLY B 1 35 ? 9.125 -9.781 -20.234 1 97.38 35 GLY B N 1
ATOM 3319 C CA . GLY B 1 35 ? 7.91 -9.055 -19.891 1 97.38 35 GLY B CA 1
ATOM 3320 C C . GLY B 1 35 ? 6.934 -8.945 -21.047 1 97.38 35 GLY B C 1
ATOM 3321 O O . GLY B 1 35 ? 5.738 -9.188 -20.875 1 97.38 35 GLY B O 1
ATOM 3322 N N . GLN B 1 36 ? 7.391 -8.656 -22.188 1 95.88 36 GLN B N 1
ATOM 3323 C CA . GLN B 1 36 ? 6.543 -8.508 -23.375 1 95.88 36 GLN B CA 1
ATOM 3324 C C . GLN B 1 36 ? 5.859 -9.828 -23.719 1 95.88 36 GLN B C 1
ATOM 3326 O O . GLN B 1 36 ? 4.66 -9.852 -24.016 1 95.88 36 GLN B O 1
ATOM 3331 N N . GLU B 1 37 ? 6.637 -10.867 -23.688 1 96.12 37 GLU B N 1
ATOM 3332 C CA . GLU B 1 37 ? 6.086 -12.172 -24.031 1 96.12 37 GLU B CA 1
ATOM 3333 C C . GLU B 1 37 ? 4.992 -12.586 -23.047 1 96.12 37 GLU B C 1
ATOM 3335 O O . GLU B 1 37 ? 3.965 -13.133 -23.453 1 96.12 37 GLU B O 1
ATOM 3340 N N . LEU B 1 38 ? 5.227 -12.344 -21.766 1 97.19 38 LEU B N 1
ATOM 3341 C CA . LEU B 1 38 ? 4.207 -12.672 -20.781 1 97.19 38 LEU B CA 1
ATOM 3342 C C . LEU B 1 38 ? 2.93 -11.875 -21.031 1 97.19 38 LEU B C 1
ATOM 3344 O O . LEU B 1 38 ? 1.832 -12.438 -21.031 1 97.19 38 LEU B O 1
ATOM 3348 N N . VAL B 1 39 ? 3.076 -10.594 -21.281 1 96.75 39 VAL B N 1
ATOM 3349 C CA . VAL B 1 39 ? 1.921 -9.734 -21.516 1 96.75 39 VAL B CA 1
ATOM 3350 C C . VAL B 1 39 ? 1.157 -10.203 -22.75 1 96.75 39 VAL B C 1
ATOM 3352 O O . VAL B 1 39 ? -0.073 -10.297 -22.719 1 96.75 39 VAL B O 1
ATOM 3355 N N . GLU B 1 40 ? 1.855 -10.523 -23.797 1 95.25 40 GLU B N 1
ATOM 3356 C CA . GLU B 1 40 ? 1.232 -10.992 -25.031 1 95.25 40 GLU B CA 1
ATOM 3357 C C . GLU B 1 40 ? 0.463 -12.289 -24.797 1 95.25 40 GLU B C 1
ATOM 3359 O O . GLU B 1 40 ? -0.65 -12.461 -25.312 1 95.25 40 GLU B O 1
ATOM 3364 N N . GLU B 1 41 ? 1.07 -13.18 -24.062 1 94.94 41 GLU B N 1
ATOM 3365 C CA . GLU B 1 41 ? 0.407 -14.453 -23.766 1 94.94 41 GLU B CA 1
ATOM 3366 C C . GLU B 1 41 ? -0.865 -14.234 -22.953 1 94.94 41 GLU B C 1
ATOM 3368 O O . GLU B 1 41 ? -1.898 -14.844 -23.234 1 94.94 41 GLU B O 1
ATOM 3373 N N . VAL B 1 42 ? -0.789 -13.391 -21.922 1 96.69 42 VAL B N 1
ATOM 3374 C CA . VAL B 1 42 ? -1.933 -13.102 -21.062 1 96.69 42 VAL B CA 1
ATOM 3375 C C . VAL B 1 42 ? -3.064 -12.5 -21.891 1 96.69 42 VAL B C 1
ATOM 3377 O O . VAL B 1 42 ? -4.219 -12.922 -21.781 1 96.69 42 VAL B O 1
ATOM 3380 N N . LEU B 1 43 ? -2.736 -11.562 -22.766 1 95.75 43 LEU B N 1
ATOM 3381 C CA . LEU B 1 43 ? -3.756 -10.875 -23.547 1 95.75 43 LEU B CA 1
ATOM 3382 C C . LEU B 1 43 ? -4.355 -11.805 -24.594 1 95.75 43 LEU B C 1
ATOM 3384 O O . LEU B 1 43 ? -5.559 -11.75 -24.859 1 95.75 43 LEU B O 1
ATOM 3388 N N . SER B 1 44 ? -3.506 -12.617 -25.219 1 95.12 44 SER B N 1
ATOM 3389 C CA . SER B 1 44 ? -4.004 -13.602 -26.172 1 95.12 44 SER B CA 1
ATOM 3390 C C . SER B 1 44 ? -4.984 -14.562 -25.516 1 95.12 44 SER B C 1
ATOM 3392 O O . SER B 1 44 ? -6.039 -14.867 -26.078 1 95.12 44 SER B O 1
ATOM 3394 N N . LEU B 1 45 ? -4.609 -15.008 -24.375 1 95.19 45 LEU B N 1
ATOM 3395 C CA . LEU B 1 45 ? -5.48 -15.906 -23.625 1 95.19 45 LEU B CA 1
ATOM 3396 C C . LEU B 1 45 ? -6.766 -15.195 -23.203 1 95.19 45 LEU B C 1
ATOM 3398 O O . LEU B 1 45 ? -7.852 -15.773 -23.281 1 95.19 45 LEU B O 1
ATOM 3402 N N . ALA B 1 46 ? -6.676 -13.969 -22.719 1 95.81 46 ALA B N 1
ATOM 3403 C CA . ALA B 1 46 ? -7.832 -13.172 -22.312 1 95.81 46 ALA B CA 1
ATOM 3404 C C . ALA B 1 46 ? -8.82 -13.016 -23.469 1 95.81 46 ALA B C 1
ATOM 3406 O O . ALA B 1 46 ? -10.031 -13.18 -23.281 1 95.81 46 ALA B O 1
ATOM 3407 N N . GLN B 1 47 ? -8.297 -12.727 -24.641 1 93.75 47 GLN B N 1
ATOM 3408 C CA . GLN B 1 47 ? -9.148 -12.609 -25.828 1 93.75 47 GLN B CA 1
ATOM 3409 C C . GLN B 1 47 ? -9.844 -13.938 -26.125 1 93.75 47 GLN B C 1
ATOM 3411 O O . GLN B 1 47 ? -11.016 -13.953 -26.516 1 93.75 47 GLN B O 1
ATOM 3416 N N . GLY B 1 48 ? -9.062 -14.969 -26 1 94.31 48 GLY B N 1
ATOM 3417 C CA . GLY B 1 48 ? -9.648 -16.281 -26.172 1 94.31 48 GLY B CA 1
ATOM 3418 C C . GLY B 1 48 ? -10.781 -16.562 -25.203 1 94.31 48 GLY B C 1
ATOM 3419 O O . GLY B 1 48 ? -11.805 -17.156 -25.594 1 94.31 48 GLY B O 1
ATOM 3420 N N . LEU B 1 49 ? -10.625 -16.203 -23.969 1 95.88 49 LEU B N 1
ATOM 3421 C CA . LEU B 1 49 ? -11.648 -16.406 -22.953 1 95.88 49 LEU B CA 1
ATOM 3422 C C . LEU B 1 49 ? -12.906 -15.617 -23.281 1 95.88 49 LEU B C 1
ATOM 3424 O O . LEU B 1 49 ? -14.023 -16.125 -23.109 1 95.88 49 LEU B O 1
ATOM 3428 N N . LEU B 1 50 ? -12.719 -14.398 -23.703 1 94.06 50 LEU B N 1
ATOM 3429 C CA . LEU B 1 50 ? -13.859 -13.586 -24.109 1 94.06 50 LEU B CA 1
ATOM 3430 C C . LEU B 1 50 ? -14.617 -14.234 -25.266 1 94.06 50 LEU B C 1
ATOM 3432 O O . LEU B 1 50 ? -15.844 -14.281 -25.266 1 94.06 50 LEU B O 1
ATOM 3436 N N . HIS B 1 51 ? -13.867 -14.727 -26.234 1 92.62 51 HIS B N 1
ATOM 3437 C CA . HIS B 1 51 ? -14.461 -15.375 -27.391 1 92.62 51 HIS B CA 1
ATOM 3438 C C . HIS B 1 51 ? -15.211 -16.641 -26.984 1 92.62 51 HIS B C 1
ATOM 3440 O O . HIS B 1 51 ? -16.234 -16.969 -27.594 1 92.62 51 HIS B O 1
ATOM 3446 N N . LEU B 1 52 ? -14.648 -17.297 -25.984 1 93.62 52 LEU B N 1
ATOM 3447 C CA . LEU B 1 52 ? -15.281 -18.516 -25.484 1 93.62 52 LEU B CA 1
ATOM 3448 C C . LEU B 1 52 ? -16.594 -18.188 -24.766 1 93.62 52 LEU B C 1
ATOM 3450 O O . LEU B 1 52 ? -17.422 -19.062 -24.562 1 93.62 52 LEU B O 1
ATOM 3454 N N . GLY B 1 53 ? -16.734 -16.875 -24.297 1 94.81 53 GLY B N 1
ATOM 3455 C CA . GLY B 1 53 ? -17.984 -16.453 -23.703 1 94.81 53 GLY B CA 1
ATOM 3456 C C . GLY B 1 53 ? -17.891 -16.203 -22.203 1 94.81 53 GLY B C 1
ATOM 3457 O O . GLY B 1 53 ? -18.906 -16.094 -21.516 1 94.81 53 GLY B O 1
ATOM 3458 N N . LEU B 1 54 ? -16.688 -16.188 -21.703 1 96.56 54 LEU B N 1
ATOM 3459 C CA . LEU B 1 54 ? -16.531 -15.875 -20.281 1 96.56 54 LEU B CA 1
ATOM 3460 C C . LEU B 1 54 ? -16.984 -14.445 -20 1 96.56 54 LEU B C 1
ATOM 3462 O O . LEU B 1 54 ? -16.609 -13.516 -20.703 1 96.56 54 LEU B O 1
ATOM 3466 N N . THR B 1 55 ? -17.797 -14.25 -18.984 1 96.5 55 THR B N 1
ATOM 3467 C CA . THR B 1 55 ? -18.297 -12.938 -18.594 1 96.5 55 THR B CA 1
ATOM 3468 C C . THR B 1 55 ? -17.844 -12.578 -17.188 1 96.5 55 THR B C 1
ATOM 3470 O O . THR B 1 55 ? -17.422 -13.445 -16.422 1 96.5 55 THR B O 1
ATOM 3473 N N . SER B 1 56 ? -17.969 -11.297 -16.891 1 97.38 56 SER B N 1
ATOM 3474 C CA . SER B 1 56 ? -17.547 -10.789 -15.594 1 97.38 56 SER B CA 1
ATOM 3475 C C . SER B 1 56 ? -18.266 -11.516 -14.461 1 97.38 56 SER B C 1
ATOM 3477 O O . SER B 1 56 ? -19.484 -11.719 -14.508 1 97.38 56 SER B O 1
ATOM 3479 N N . GLY B 1 57 ? -17.5 -11.969 -13.531 1 98.25 57 GLY B N 1
ATOM 3480 C CA . GLY B 1 57 ? -18.078 -12.594 -12.352 1 98.25 57 GLY B CA 1
ATOM 3481 C C . GLY B 1 57 ? -18.094 -14.109 -12.43 1 98.25 57 GLY B C 1
ATOM 3482 O O . GLY B 1 57 ? -18.266 -14.789 -11.414 1 98.25 57 GLY B O 1
ATOM 3483 N N . GLN B 1 58 ? -17.938 -14.641 -13.594 1 98.69 58 GLN B N 1
ATOM 3484 C CA . GLN B 1 58 ? -17.922 -16.094 -13.734 1 98.69 58 GLN B CA 1
ATOM 3485 C C . GLN B 1 58 ? -16.625 -16.688 -13.195 1 98.69 58 GLN B C 1
ATOM 3487 O O . GLN B 1 58 ? -15.555 -16.062 -13.312 1 98.69 58 GLN B O 1
ATOM 3492 N N . VAL B 1 59 ? -16.719 -17.891 -12.648 1 98.75 59 VAL B N 1
ATOM 3493 C CA . VAL B 1 59 ? -15.602 -18.5 -11.945 1 98.75 59 VAL B CA 1
ATOM 3494 C C . VAL B 1 59 ? -14.891 -19.5 -12.867 1 98.75 59 VAL B C 1
ATOM 3496 O O . VAL B 1 59 ? -15.547 -20.234 -13.602 1 98.75 59 VAL B O 1
ATOM 3499 N N . VAL B 1 60 ? -13.617 -19.5 -12.891 1 98.81 60 VAL B N 1
ATOM 3500 C CA . VAL B 1 60 ? -12.773 -20.453 -13.578 1 98.81 60 VAL B CA 1
ATOM 3501 C C . VAL B 1 60 ? -11.938 -21.234 -12.562 1 98.81 60 VAL B C 1
ATOM 3503 O O . VAL B 1 60 ? -11.133 -20.641 -11.836 1 98.81 60 VAL B O 1
ATOM 3506 N N . ALA B 1 61 ? -12.125 -22.516 -12.469 1 98.75 61 ALA B N 1
ATOM 3507 C CA . ALA B 1 61 ? -11.328 -23.359 -11.578 1 98.75 61 ALA B CA 1
ATOM 3508 C C . ALA B 1 61 ? -10.008 -23.766 -12.234 1 98.75 61 ALA B C 1
ATOM 3510 O O . ALA B 1 61 ? -9.977 -24.078 -13.43 1 98.75 61 ALA B O 1
ATOM 3511 N N . ILE B 1 62 ? -8.953 -23.719 -11.477 1 98.5 62 ILE B N 1
ATOM 3512 C CA . ILE B 1 62 ? -7.637 -24.109 -11.969 1 98.5 62 ILE B CA 1
ATOM 3513 C C . ILE B 1 62 ? -7.035 -25.172 -11.055 1 98.5 62 ILE B C 1
ATOM 3515 O O . ILE B 1 62 ? -6.875 -24.938 -9.852 1 98.5 62 ILE B O 1
ATOM 3519 N N . SER B 1 63 ? -6.781 -26.312 -11.508 1 97.69 63 SER B N 1
ATOM 3520 C CA . SER B 1 63 ? -6.031 -27.344 -10.805 1 97.69 63 SER B CA 1
ATOM 3521 C C . SER B 1 63 ? -4.766 -27.719 -11.562 1 97.69 63 SER B C 1
ATOM 3523 O O . SER B 1 63 ? -4.805 -28.547 -12.492 1 97.69 63 SER B O 1
ATOM 3525 N N . ALA B 1 64 ? -3.684 -27.156 -11.148 1 97.12 64 ALA B N 1
ATOM 3526 C CA . ALA B 1 64 ? -2.43 -27.328 -11.883 1 97.12 64 ALA B CA 1
ATOM 3527 C C . ALA B 1 64 ? -1.229 -27.062 -10.977 1 97.12 64 ALA B C 1
ATOM 3529 O O . ALA B 1 64 ? -1.367 -26.484 -9.898 1 97.12 64 ALA B O 1
ATOM 3530 N N . PHE B 1 65 ? -0.052 -27.531 -11.414 1 97.25 65 PHE B N 1
ATOM 3531 C CA . PHE B 1 65 ? 1.217 -27.203 -10.773 1 97.25 65 PHE B CA 1
ATOM 3532 C C . PHE B 1 65 ? 1.595 -25.75 -11.023 1 97.25 65 PHE B C 1
ATOM 3534 O O . PHE B 1 65 ? 1.061 -25.109 -11.93 1 97.25 65 PHE B O 1
ATOM 3541 N N . ASN B 1 66 ? 2.508 -25.219 -10.133 1 97.88 66 ASN B N 1
ATOM 3542 C CA . ASN B 1 66 ? 3.121 -23.938 -10.469 1 97.88 66 ASN B CA 1
ATOM 3543 C C . ASN B 1 66 ? 3.715 -23.953 -11.875 1 97.88 66 ASN B C 1
ATOM 3545 O O . ASN B 1 66 ? 4.438 -24.875 -12.234 1 97.88 66 ASN B O 1
ATOM 3549 N N . SER B 1 67 ? 3.42 -23.016 -12.625 1 97.19 67 SER B N 1
ATOM 3550 C CA . SER B 1 67 ? 3.973 -22.891 -13.969 1 97.19 67 SER B CA 1
ATOM 3551 C C . SER B 1 67 ? 3.768 -21.484 -14.523 1 97.19 67 SER B C 1
ATOM 3553 O O . SER B 1 67 ? 3.068 -20.672 -13.922 1 97.19 67 SER B O 1
ATOM 3555 N N . ASP B 1 68 ? 4.445 -21.203 -15.586 1 97 68 ASP B N 1
ATOM 3556 C CA . ASP B 1 68 ? 4.215 -19.953 -16.281 1 97 68 ASP B CA 1
ATOM 3557 C C . ASP B 1 68 ? 2.775 -19.859 -16.797 1 97 68 ASP B C 1
ATOM 3559 O O . ASP B 1 68 ? 2.15 -18.797 -16.703 1 97 68 ASP B O 1
ATOM 3563 N N . ARG B 1 69 ? 2.271 -20.984 -17.203 1 96.31 69 ARG B N 1
ATOM 3564 C CA . ARG B 1 69 ? 0.899 -21.031 -17.688 1 96.31 69 ARG B CA 1
ATOM 3565 C C . ARG B 1 69 ? -0.093 -20.734 -16.562 1 96.31 69 ARG B C 1
ATOM 3567 O O . ARG B 1 69 ? -1.109 -20.078 -16.781 1 96.31 69 ARG B O 1
ATOM 3574 N N . TYR B 1 70 ? 0.203 -21.297 -15.414 1 97.69 70 TYR B N 1
ATOM 3575 C CA . TYR B 1 70 ? -0.64 -21.016 -14.25 1 97.69 70 TYR B CA 1
ATOM 3576 C C . TYR B 1 70 ? -0.802 -19.516 -14.039 1 97.69 70 TYR B C 1
ATOM 3578 O O . TYR B 1 70 ? -1.923 -19.016 -13.914 1 97.69 70 TYR B O 1
ATOM 3586 N N . LEU B 1 71 ? 0.293 -18.734 -14.031 1 98.19 71 LEU B N 1
ATOM 3587 C CA . LEU B 1 71 ? 0.281 -17.297 -13.836 1 98.19 71 LEU B CA 1
ATOM 3588 C C . LEU B 1 71 ? -0.448 -16.594 -14.977 1 98.19 71 LEU B C 1
ATOM 3590 O O . LEU B 1 71 ? -1.21 -15.656 -14.75 1 98.19 71 LEU B O 1
ATOM 3594 N N . GLU B 1 72 ? -0.227 -17.078 -16.203 1 97.62 72 GLU B N 1
ATOM 3595 C CA . GLU B 1 72 ? -0.918 -16.516 -17.359 1 97.62 72 GLU B CA 1
ATOM 3596 C C . GLU B 1 72 ? -2.432 -16.625 -17.203 1 97.62 72 GLU B C 1
ATOM 3598 O O . GLU B 1 72 ? -3.16 -15.672 -17.484 1 97.62 72 GLU B O 1
ATOM 3603 N N . TRP B 1 73 ? -2.838 -17.766 -16.781 1 98.31 73 TRP B N 1
ATOM 3604 C CA . TRP B 1 73 ? -4.27 -18.016 -16.641 1 98.31 73 TRP B CA 1
ATOM 3605 C C . TRP B 1 73 ? -4.859 -17.156 -15.523 1 98.31 73 TRP B C 1
ATOM 3607 O O . TRP B 1 73 ? -5.934 -16.578 -15.68 1 98.31 73 TRP B O 1
ATOM 3617 N N . LEU B 1 74 ? -4.16 -17.078 -14.398 1 98.62 74 LEU B N 1
ATOM 3618 C CA . LEU B 1 74 ? -4.633 -16.219 -13.32 1 98.62 74 LEU B CA 1
ATOM 3619 C C . LEU B 1 74 ? -4.863 -14.797 -13.82 1 98.62 74 LEU B C 1
ATOM 3621 O O . LEU B 1 74 ? -5.918 -14.211 -13.578 1 98.62 74 LEU B O 1
ATOM 3625 N N . LEU B 1 75 ? -3.926 -14.273 -14.531 1 98.44 75 LEU B N 1
ATOM 3626 C CA . LEU B 1 75 ? -3.982 -12.898 -15 1 98.44 75 LEU B CA 1
ATOM 3627 C C . LEU B 1 75 ? -5.027 -12.734 -16.094 1 98.44 75 LEU B C 1
ATOM 3629 O O . LEU B 1 75 ? -5.762 -11.75 -16.125 1 98.44 75 LEU B O 1
ATOM 3633 N N . ALA B 1 76 ? -5.09 -13.711 -17.016 1 97.88 76 ALA B N 1
ATOM 3634 C CA . ALA B 1 76 ? -6.051 -13.625 -18.109 1 97.88 76 ALA B CA 1
ATOM 3635 C C . ALA B 1 76 ? -7.484 -13.641 -17.578 1 97.88 76 ALA B C 1
ATOM 3637 O O . ALA B 1 76 ? -8.336 -12.875 -18.047 1 97.88 76 ALA B O 1
ATOM 3638 N N . ILE B 1 77 ? -7.754 -14.531 -16.641 1 98.69 77 ILE B N 1
ATOM 3639 C CA . ILE B 1 77 ? -9.07 -14.609 -16.016 1 98.69 77 ILE B CA 1
ATOM 3640 C C . ILE B 1 77 ? -9.422 -13.266 -15.375 1 98.69 77 ILE B C 1
ATOM 3642 O O . ILE B 1 77 ? -10.508 -12.727 -15.602 1 98.69 77 ILE B O 1
ATOM 3646 N N . ALA B 1 78 ? -8.5 -12.727 -14.617 1 98.62 78 ALA B N 1
ATOM 3647 C CA . ALA B 1 78 ? -8.703 -11.445 -13.953 1 98.62 78 ALA B CA 1
ATOM 3648 C C . ALA B 1 78 ? -8.938 -10.336 -14.969 1 98.62 78 ALA B C 1
ATOM 3650 O O . ALA B 1 78 ? -9.797 -9.469 -14.773 1 98.62 78 ALA B O 1
ATOM 3651 N N . PHE B 1 79 ? -8.172 -10.375 -16.047 1 97.25 79 PHE B N 1
ATOM 3652 C CA . PHE B 1 79 ? -8.188 -9.328 -17.062 1 97.25 79 PHE B CA 1
ATOM 3653 C C . PHE B 1 79 ? -9.594 -9.156 -17.641 1 97.25 79 PHE B C 1
ATOM 3655 O O . PHE B 1 79 ? -10.039 -8.039 -17.891 1 97.25 79 PHE B O 1
ATOM 3662 N N . VAL B 1 80 ? -10.312 -10.211 -17.812 1 97.19 80 VAL B N 1
ATOM 3663 C CA . VAL B 1 80 ? -11.617 -10.156 -18.469 1 97.19 80 VAL B CA 1
ATOM 3664 C C . VAL B 1 80 ? -12.727 -10.094 -17.422 1 97.19 80 VAL B C 1
ATOM 3666 O O . VAL B 1 80 ? -13.906 -10.211 -17.75 1 97.19 80 VAL B O 1
ATOM 3669 N N . GLY B 1 81 ? -12.344 -9.977 -16.125 1 98.06 81 GLY B N 1
ATOM 3670 C CA . GLY B 1 81 ? -13.328 -9.789 -15.07 1 98.06 81 GLY B CA 1
ATOM 3671 C C . GLY B 1 81 ? -13.82 -11.102 -14.477 1 98.06 81 GLY B C 1
ATOM 3672 O O . GLY B 1 81 ? -14.828 -11.125 -13.766 1 98.06 81 GLY B O 1
ATOM 3673 N N . GLY B 1 82 ? -13.172 -12.164 -14.828 1 98.69 82 GLY B N 1
ATOM 3674 C CA . GLY B 1 82 ? -13.492 -13.438 -14.203 1 98.69 82 GLY B CA 1
ATOM 3675 C C . GLY B 1 82 ? -12.891 -13.594 -12.82 1 98.69 82 GLY B C 1
ATOM 3676 O O . GLY B 1 82 ? -12.156 -12.719 -12.352 1 98.69 82 GLY B O 1
ATOM 3677 N N . ILE B 1 83 ? -13.258 -14.688 -12.148 1 98.88 83 ILE B N 1
ATOM 3678 C CA . ILE B 1 83 ? -12.742 -15.016 -10.82 1 98.88 83 ILE B CA 1
ATOM 3679 C C . ILE B 1 83 ? -12.039 -16.375 -10.867 1 98.88 83 ILE B C 1
ATOM 3681 O O . ILE B 1 83 ? -12.641 -17.375 -11.227 1 98.88 83 ILE B O 1
ATOM 3685 N N . ALA B 1 84 ? -10.812 -16.406 -10.586 1 98.88 84 ALA B N 1
ATOM 3686 C CA . ALA B 1 84 ? -10.062 -17.656 -10.539 1 98.88 84 ALA B CA 1
ATOM 3687 C C . ALA B 1 84 ? -10.32 -18.406 -9.227 1 98.88 84 ALA B C 1
ATOM 3689 O O . ALA B 1 84 ? -10.391 -17.781 -8.164 1 98.88 84 ALA B O 1
ATOM 3690 N N . ALA B 1 85 ? -10.461 -19.641 -9.297 1 98.81 85 ALA B N 1
ATOM 3691 C CA . ALA B 1 85 ? -10.594 -20.516 -8.133 1 98.81 85 ALA B CA 1
ATOM 3692 C C . ALA B 1 85 ? -9.57 -21.641 -8.172 1 98.81 85 ALA B C 1
ATOM 3694 O O . ALA B 1 85 ? -9.883 -22.766 -8.57 1 98.81 85 ALA B O 1
ATOM 3695 N N . PRO B 1 86 ? -8.406 -21.375 -7.664 1 98.5 86 PRO B N 1
ATOM 3696 C CA . PRO B 1 86 ? -7.379 -22.422 -7.637 1 98.5 86 PRO B CA 1
ATOM 3697 C C . PRO B 1 86 ? -7.75 -23.594 -6.723 1 98.5 86 PRO B C 1
ATOM 3699 O O . PRO B 1 86 ? -8.148 -23.375 -5.578 1 98.5 86 PRO B O 1
ATOM 3702 N N . LEU B 1 87 ? -7.621 -24.75 -7.25 1 97.69 87 LEU B N 1
ATOM 3703 C CA . LEU B 1 87 ? -7.789 -25.984 -6.484 1 97.69 87 LEU B CA 1
ATOM 3704 C C . LEU B 1 87 ? -6.438 -26.578 -6.109 1 97.69 87 LEU B C 1
ATOM 3706 O O . LEU B 1 87 ? -5.48 -26.5 -6.883 1 97.69 87 LEU B O 1
ATOM 3710 N N . ASN B 1 88 ? -6.398 -27.156 -4.965 1 95.94 88 ASN B N 1
ATOM 3711 C CA . ASN B 1 88 ? -5.168 -27.828 -4.555 1 95.94 88 ASN B CA 1
ATOM 3712 C C . ASN B 1 88 ? -4.879 -29.047 -5.426 1 95.94 88 ASN B C 1
ATOM 3714 O O . ASN B 1 88 ? -5.699 -29.969 -5.512 1 95.94 88 ASN B O 1
ATOM 3718 N N . TYR B 1 89 ? -3.787 -29.078 -6.012 1 93.56 89 TYR B N 1
ATOM 3719 C CA . TYR B 1 89 ? -3.455 -30.172 -6.93 1 93.56 89 TYR B CA 1
ATOM 3720 C C . TYR B 1 89 ? -3.307 -31.484 -6.188 1 93.56 89 TYR B C 1
ATOM 3722 O O . TYR B 1 89 ? -3.285 -32.562 -6.805 1 93.56 89 TYR B O 1
ATOM 3730 N N . ARG B 1 90 ? -3.238 -31.453 -4.887 1 93.5 90 ARG B N 1
ATOM 3731 C CA . ARG B 1 90 ? -3.088 -32.656 -4.078 1 93.5 90 ARG B CA 1
ATOM 3732 C C . ARG B 1 90 ? -4.449 -33.219 -3.689 1 93.5 90 ARG B C 1
ATOM 3734 O O . ARG B 1 90 ? -4.527 -34.281 -3.07 1 93.5 90 ARG B O 1
ATOM 3741 N N . TRP B 1 91 ? -5.465 -32.562 -4.02 1 94.38 91 TRP B N 1
ATOM 3742 C CA . TRP B 1 91 ? -6.797 -32.938 -3.557 1 94.38 91 TRP B CA 1
ATOM 3743 C C . TRP B 1 91 ? -7.262 -34.219 -4.242 1 94.38 91 TRP B C 1
ATOM 3745 O O . TRP B 1 91 ? -6.84 -34.531 -5.359 1 94.38 91 TRP B O 1
ATOM 3755 N N . SER B 1 92 ? -8.141 -34.906 -3.512 1 93.62 92 SER B N 1
ATOM 3756 C CA . SER B 1 92 ? -8.875 -36.031 -4.094 1 93.62 92 SER B CA 1
ATOM 3757 C C . SER B 1 92 ? -9.992 -35.531 -5.012 1 93.62 92 SER B C 1
ATOM 3759 O O . SER B 1 92 ? -10.281 -34.344 -5.062 1 93.62 92 SER B O 1
ATOM 3761 N N . PHE B 1 93 ? -10.562 -36.562 -5.688 1 95 93 PHE B N 1
ATOM 3762 C CA . PHE B 1 93 ? -11.695 -36.25 -6.547 1 95 93 PHE B CA 1
ATOM 3763 C C . PHE B 1 93 ? -12.828 -35.625 -5.742 1 95 93 PHE B C 1
ATOM 3765 O O . PHE B 1 93 ? -13.406 -34.594 -6.16 1 95 93 PHE B O 1
ATOM 3772 N N . GLU B 1 94 ? -13.07 -36.156 -4.629 1 94.19 94 GLU B N 1
ATOM 3773 C CA . GLU B 1 94 ? -14.195 -35.688 -3.812 1 94.19 94 GLU B CA 1
ATOM 3774 C C . GLU B 1 94 ? -13.969 -34.281 -3.324 1 94.19 94 GLU B C 1
ATOM 3776 O O . GLU B 1 94 ? -14.891 -33.469 -3.34 1 94.19 94 GLU B O 1
ATOM 3781 N N . GLU B 1 95 ? -12.797 -33.969 -2.904 1 94.44 95 GLU B N 1
ATOM 3782 C CA . GLU B 1 95 ? -12.477 -32.625 -2.449 1 94.44 95 GLU B CA 1
ATOM 3783 C C . GLU B 1 95 ? -12.625 -31.594 -3.58 1 94.44 95 GLU B C 1
ATOM 3785 O O . GLU B 1 95 ? -13.234 -30.547 -3.398 1 94.44 95 GLU B O 1
ATOM 3790 N N . ALA B 1 96 ? -12.109 -31.953 -4.719 1 96.25 96 ALA B N 1
ATOM 3791 C CA . ALA B 1 96 ? -12.195 -31.078 -5.883 1 96.25 96 ALA B CA 1
ATOM 3792 C C . ALA B 1 96 ? -13.648 -30.875 -6.301 1 96.25 96 ALA B C 1
ATOM 3794 O O . ALA B 1 96 ? -14.062 -29.734 -6.586 1 96.25 96 ALA B O 1
ATOM 3795 N N . ARG B 1 97 ? -14.367 -31.953 -6.328 1 95.94 97 ARG B N 1
ATOM 3796 C CA . ARG B 1 97 ? -15.773 -31.891 -6.719 1 95.94 97 ARG B CA 1
ATOM 3797 C C . ARG B 1 97 ? -16.562 -31 -5.773 1 95.94 97 ARG B C 1
ATOM 3799 O O . ARG B 1 97 ? -17.375 -30.172 -6.223 1 95.94 97 ARG B O 1
ATOM 3806 N N . LEU B 1 98 ? -16.344 -31.156 -4.488 1 94.88 98 LEU B N 1
ATOM 3807 C CA . LEU B 1 98 ? -17.047 -30.359 -3.496 1 94.88 98 LEU B CA 1
ATOM 3808 C C . LEU B 1 98 ? -16.719 -28.875 -3.637 1 94.88 98 LEU B C 1
ATOM 3810 O O . LEU B 1 98 ? -17.594 -28.016 -3.52 1 94.88 98 LEU B O 1
ATOM 3814 N N . ALA B 1 99 ? -15.461 -28.578 -3.84 1 96.88 99 ALA B N 1
ATOM 3815 C CA . ALA B 1 99 ? -15.031 -27.203 -4.043 1 96.88 99 ALA B CA 1
ATOM 3816 C C . ALA B 1 99 ? -15.703 -26.594 -5.273 1 96.88 99 ALA B C 1
ATOM 3818 O O . ALA B 1 99 ? -16.219 -25.469 -5.215 1 96.88 99 ALA B O 1
ATOM 3819 N N . MET B 1 100 ? -15.742 -27.312 -6.355 1 97.31 100 MET B N 1
ATOM 3820 C CA . MET B 1 100 ? -16.344 -26.812 -7.594 1 97.31 100 MET B CA 1
ATOM 3821 C C . MET B 1 100 ? -17.859 -26.641 -7.438 1 97.31 100 MET B C 1
ATOM 3823 O O . MET B 1 100 ? -18.438 -25.703 -7.98 1 97.31 100 MET B O 1
ATOM 3827 N N . ALA B 1 101 ? -18.422 -27.531 -6.695 1 95.88 101 ALA B N 1
ATOM 3828 C CA . ALA B 1 101 ? -19.859 -27.406 -6.434 1 95.88 101 ALA B CA 1
ATOM 3829 C C . ALA B 1 101 ? -20.172 -26.125 -5.668 1 95.88 101 ALA B C 1
ATOM 3831 O O . ALA B 1 101 ? -21.219 -25.516 -5.867 1 95.88 101 ALA B O 1
ATOM 3832 N N . ALA B 1 102 ? -19.25 -25.719 -4.844 1 95.31 102 ALA B N 1
ATOM 3833 C CA . ALA B 1 102 ? -19.453 -24.547 -3.994 1 95.31 102 ALA B CA 1
ATOM 3834 C C . ALA B 1 102 ? -19.312 -23.25 -4.801 1 95.31 102 ALA B C 1
ATOM 3836 O O . ALA B 1 102 ? -19.984 -22.266 -4.516 1 95.31 102 ALA B O 1
ATOM 3837 N N . VAL B 1 103 ? -18.422 -23.281 -5.824 1 97.5 103 VAL B N 1
ATOM 3838 C CA . VAL B 1 103 ? -18.125 -22.016 -6.488 1 97.5 103 VAL B CA 1
ATOM 3839 C C . VAL B 1 103 ? -18.703 -22.016 -7.902 1 97.5 103 VAL B C 1
ATOM 3841 O O . VAL B 1 103 ? -18.703 -21 -8.594 1 97.5 103 VAL B O 1
ATOM 3844 N N . LYS B 1 104 ? -19.141 -23.141 -8.422 1 98 104 LYS B N 1
ATOM 3845 C CA . LYS B 1 104 ? -19.859 -23.312 -9.68 1 98 104 LYS B CA 1
ATOM 3846 C C . LYS B 1 104 ? -19.078 -22.719 -10.844 1 98 104 LYS B C 1
ATOM 3848 O O . LYS B 1 104 ? -19.578 -21.844 -11.555 1 98 104 LYS B O 1
ATOM 3853 N N . PRO B 1 105 ? -17.906 -23.266 -11.102 1 98.5 105 PRO B N 1
ATOM 3854 C CA . PRO B 1 105 ? -17.109 -22.75 -12.219 1 98.5 105 PRO B CA 1
ATOM 3855 C C . PRO B 1 105 ? -17.703 -23.094 -13.578 1 98.5 105 PRO B C 1
ATOM 3857 O O . PRO B 1 105 ? -18.359 -24.125 -13.727 1 98.5 105 PRO B O 1
ATOM 3860 N N . VAL B 1 106 ? -17.406 -22.219 -14.555 1 98 106 VAL B N 1
ATOM 3861 C CA . VAL B 1 106 ? -17.875 -22.469 -15.914 1 98 106 VAL B CA 1
ATOM 3862 C C . VAL B 1 106 ? -16.766 -23.172 -16.719 1 98 106 VAL B C 1
ATOM 3864 O O . VAL B 1 106 ? -17.047 -23.797 -17.734 1 98 106 VAL B O 1
ATOM 3867 N N . LEU B 1 107 ? -15.523 -22.984 -16.297 1 97.25 107 LEU B N 1
ATOM 3868 C CA . LEU B 1 107 ? -14.344 -23.578 -16.906 1 97.25 107 LEU B CA 1
ATOM 3869 C C . LEU B 1 107 ? -13.484 -24.281 -15.875 1 97.25 107 LEU B C 1
ATOM 3871 O O . LEU B 1 107 ? -13.336 -23.797 -14.75 1 97.25 107 LEU B O 1
ATOM 3875 N N . LEU B 1 108 ? -12.93 -25.406 -16.25 1 97.06 108 LEU B N 1
ATOM 3876 C CA . LEU B 1 108 ? -11.93 -26.125 -15.461 1 97.06 108 LEU B CA 1
ATOM 3877 C C . LEU B 1 108 ? -10.625 -26.266 -16.234 1 97.06 108 LEU B C 1
ATOM 3879 O O . LEU B 1 108 ? -10.602 -26.844 -17.328 1 97.06 108 LEU B O 1
ATOM 3883 N N . VAL B 1 109 ? -9.602 -25.672 -15.719 1 97 109 VAL B N 1
ATOM 3884 C CA . VAL B 1 109 ? -8.266 -25.734 -16.312 1 97 109 VAL B CA 1
ATOM 3885 C C . VAL B 1 109 ? -7.398 -26.734 -15.531 1 97 109 VAL B C 1
ATOM 3887 O O . VAL B 1 109 ? -7.23 -26.594 -14.32 1 97 109 VAL B O 1
ATOM 3890 N N . ILE B 1 110 ? -6.836 -27.734 -16.188 1 95.31 110 ILE B N 1
ATOM 3891 C CA . ILE B 1 110 ? -6.09 -28.766 -15.461 1 95.31 110 ILE B CA 1
ATOM 3892 C C . ILE B 1 110 ? -4.785 -29.062 -16.203 1 95.31 110 ILE B C 1
ATOM 3894 O O . ILE B 1 110 ? -4.664 -28.797 -17.391 1 95.31 110 ILE B O 1
ATOM 3898 N N . ASP B 1 111 ? -3.832 -29.484 -15.539 1 94.62 111 ASP B N 1
ATOM 3899 C CA . ASP B 1 111 ? -2.639 -30.109 -16.109 1 94.62 111 ASP B CA 1
ATOM 3900 C C . ASP B 1 111 ? -2.449 -31.531 -15.602 1 94.62 111 ASP B C 1
ATOM 3902 O O . ASP B 1 111 ? -3.381 -32.125 -15.07 1 94.62 111 ASP B O 1
ATOM 3906 N N . GLU B 1 112 ? -1.362 -32.125 -15.812 1 91.88 112 GLU B N 1
ATOM 3907 C CA . GLU B 1 112 ? -1.123 -33.562 -15.539 1 91.88 112 GLU B CA 1
ATOM 3908 C C . GLU B 1 112 ? -1.235 -33.844 -14.047 1 91.88 112 GLU B C 1
ATOM 3910 O O . GLU B 1 112 ? -1.426 -35 -13.648 1 91.88 112 GLU B O 1
ATOM 3915 N N . SER B 1 113 ? -1.129 -32.844 -13.195 1 92.44 113 SER B N 1
ATOM 3916 C CA . SER B 1 113 ? -1.193 -33.062 -11.75 1 92.44 113 SER B CA 1
ATOM 3917 C C . SER B 1 113 ? -2.572 -33.562 -11.32 1 92.44 113 SER B C 1
ATOM 3919 O O . SER B 1 113 ? -2.723 -34.125 -10.25 1 92.44 113 SER B O 1
ATOM 3921 N N . SER B 1 114 ? -3.586 -33.375 -12.133 1 91.69 114 SER B N 1
ATOM 3922 C CA . SER B 1 114 ? -4.957 -33.656 -11.719 1 91.69 114 SER B CA 1
ATOM 3923 C C . SER B 1 114 ? -5.602 -34.719 -12.625 1 91.69 114 SER B C 1
ATOM 3925 O O . SER B 1 114 ? -6.82 -34.906 -12.594 1 91.69 114 SER B O 1
ATOM 3927 N N . TYR B 1 115 ? -4.832 -35.375 -13.445 1 87.5 115 TYR B N 1
ATOM 3928 C CA . TYR B 1 115 ? -5.395 -36.281 -14.43 1 87.5 115 TYR B CA 1
ATOM 3929 C C . TYR B 1 115 ? -6.074 -37.469 -13.742 1 87.5 115 TYR B C 1
ATOM 3931 O O . TYR B 1 115 ? -7.098 -37.969 -14.219 1 87.5 115 TYR B O 1
ATOM 3939 N N . THR B 1 116 ? -5.5 -37.844 -12.594 1 85.56 116 THR B N 1
ATOM 3940 C CA . THR B 1 116 ? -6.035 -39 -11.891 1 85.56 116 THR B CA 1
ATOM 3941 C C . THR B 1 116 ? -7.484 -38.75 -11.484 1 85.56 116 THR B C 1
ATOM 3943 O O . THR B 1 116 ? -8.352 -39.594 -11.742 1 85.56 116 THR B O 1
ATOM 3946 N N . TRP B 1 117 ? -7.742 -37.625 -10.859 1 88.94 117 TRP B N 1
ATOM 3947 C CA . TRP B 1 117 ? -9.133 -37.438 -10.453 1 88.94 117 TRP B CA 1
ATOM 3948 C C . TRP B 1 117 ? -9.961 -36.875 -11.609 1 88.94 117 TRP B C 1
ATOM 3950 O O . TRP B 1 117 ? -11.188 -37.031 -11.625 1 88.94 117 TRP B O 1
ATOM 3960 N N . TYR B 1 118 ? -9.336 -36.25 -12.531 1 90.19 118 TYR B N 1
ATOM 3961 C CA . TYR B 1 118 ? -10.078 -35.75 -13.672 1 90.19 118 TYR B CA 1
ATOM 3962 C C . TYR B 1 118 ? -10.773 -36.844 -14.438 1 90.19 118 TYR B C 1
ATOM 3964 O O . TYR B 1 118 ? -11.891 -36.688 -14.938 1 90.19 118 TYR B O 1
ATOM 3972 N N . SER B 1 119 ? -10.141 -38 -14.539 1 87.12 119 SER B N 1
ATOM 3973 C CA . SER B 1 119 ? -10.695 -39.125 -15.242 1 87.12 119 SER B CA 1
ATOM 3974 C C . SER B 1 119 ? -12 -39.594 -14.594 1 87.12 119 SER B C 1
ATOM 3976 O O . SER B 1 119 ? -12.82 -40.25 -15.242 1 87.12 119 SER B O 1
ATOM 3978 N N . LYS B 1 120 ? -12.156 -39.25 -13.367 1 89.62 120 LYS B N 1
ATOM 3979 C CA . LYS B 1 120 ? -13.344 -39.656 -12.625 1 89.62 120 LYS B CA 1
ATOM 3980 C C . LYS B 1 120 ? -14.484 -38.656 -12.805 1 89.62 120 LYS B C 1
ATOM 3982 O O . LYS B 1 120 ? -15.625 -38.938 -12.438 1 89.62 120 LYS B O 1
ATOM 3987 N N . LEU B 1 121 ? -14.172 -37.562 -13.273 1 90.38 121 LEU B N 1
ATOM 3988 C CA . LEU B 1 121 ? -15.164 -36.5 -13.406 1 90.38 121 LEU B CA 1
ATOM 3989 C C . LEU B 1 121 ? -16.188 -36.844 -14.484 1 90.38 121 LEU B C 1
ATOM 3991 O O . LEU B 1 121 ? -15.82 -37.188 -15.609 1 90.38 121 LEU B O 1
ATOM 3995 N N . GLN B 1 122 ? -17.453 -36.781 -14.086 1 85.56 122 GLN B N 1
ATOM 3996 C CA . GLN B 1 122 ? -18.547 -37.062 -15.016 1 85.56 122 GLN B CA 1
ATOM 3997 C C . GLN B 1 122 ? -19.344 -35.781 -15.32 1 85.56 122 GLN B C 1
ATOM 3999 O O . GLN B 1 122 ? -19.281 -34.812 -14.555 1 85.56 122 GLN B O 1
ATOM 4004 N N . GLN B 1 123 ? -20.109 -35.812 -16.344 1 80.25 123 GLN B N 1
ATOM 4005 C CA . GLN B 1 123 ? -20.844 -34.625 -16.844 1 80.25 123 GLN B CA 1
ATOM 4006 C C . GLN B 1 123 ? -21.781 -34.094 -15.773 1 80.25 123 GLN B C 1
ATOM 4008 O O . GLN B 1 123 ? -21.984 -32.875 -15.688 1 80.25 123 GLN B O 1
ATOM 4013 N N . ASN B 1 124 ? -22.234 -34.844 -14.844 1 85 124 ASN B N 1
ATOM 4014 C CA . ASN B 1 124 ? -23.234 -34.375 -13.891 1 85 124 ASN B CA 1
ATOM 4015 C C . ASN B 1 124 ? -22.625 -34.094 -12.523 1 85 124 ASN B C 1
ATOM 4017 O O . ASN B 1 124 ? -23.297 -33.625 -11.617 1 85 124 ASN B O 1
ATOM 4021 N N . ASP B 1 125 ? -21.375 -34.25 -12.438 1 89.06 125 ASP B N 1
ATOM 4022 C CA . ASP B 1 125 ? -20.734 -34.031 -11.148 1 89.06 125 ASP B CA 1
ATOM 4023 C C . ASP B 1 125 ? -20.656 -32.531 -10.82 1 89.06 125 ASP B C 1
ATOM 4025 O O . ASP B 1 125 ? -20.781 -32.156 -9.656 1 89.06 125 ASP B O 1
ATOM 4029 N N . VAL B 1 126 ? -20.422 -31.766 -11.891 1 94.19 126 VAL B N 1
ATOM 4030 C CA . VAL B 1 126 ? -20.375 -30.312 -11.773 1 94.19 126 VAL B CA 1
ATOM 4031 C C . VAL B 1 126 ? -21.125 -29.672 -12.93 1 94.19 126 VAL B C 1
ATOM 4033 O O . VAL B 1 126 ? -20.516 -29.25 -13.922 1 94.19 126 VAL B O 1
ATOM 4036 N N . PRO B 1 127 ? -22.406 -29.438 -12.75 1 94.69 127 PRO B N 1
ATOM 4037 C CA . PRO B 1 127 ? -23.266 -29.016 -13.852 1 94.69 127 PRO B CA 1
ATOM 4038 C C . PRO B 1 127 ? -22.875 -27.656 -14.43 1 94.69 127 PRO B C 1
ATOM 4040 O O . PRO B 1 127 ? -23.188 -27.359 -15.586 1 94.69 127 PRO B O 1
ATOM 4043 N N . SER B 1 128 ? -22.188 -26.844 -13.672 1 96.12 128 SER B N 1
ATOM 4044 C CA . SER B 1 128 ? -21.844 -25.484 -14.117 1 96.12 128 SER B CA 1
ATOM 4045 C C . SER B 1 128 ? -20.75 -25.5 -15.172 1 96.12 128 SER B C 1
ATOM 4047 O O . SER B 1 128 ? -20.562 -24.531 -15.898 1 96.12 128 SER B O 1
ATOM 4049 N N . LEU B 1 129 ? -20 -26.625 -15.273 1 95.81 129 LEU B N 1
ATOM 4050 C CA . LEU B 1 129 ? -18.859 -26.688 -16.172 1 95.81 129 LEU B CA 1
ATOM 4051 C C . LEU B 1 129 ? -19.312 -26.781 -17.625 1 95.81 129 LEU B C 1
ATOM 4053 O O . LEU B 1 129 ? -20.062 -27.688 -17.984 1 95.81 129 LEU B O 1
ATOM 4057 N N . LYS B 1 130 ? -18.797 -25.859 -18.391 1 93.44 130 LYS B N 1
ATOM 4058 C CA . LYS B 1 130 ? -19.094 -25.859 -19.812 1 93.44 130 LYS B CA 1
ATOM 4059 C C . LYS B 1 130 ? -17.891 -26.328 -20.641 1 93.44 130 LYS B C 1
ATOM 4061 O O . LYS B 1 130 ? -18.062 -26.953 -21.688 1 93.44 130 LYS B O 1
ATOM 4066 N N . TRP B 1 131 ? -16.688 -25.922 -20.125 1 92.62 131 TRP B N 1
ATOM 4067 C CA . TRP B 1 131 ? -15.484 -26.25 -20.891 1 92.62 131 TRP B CA 1
ATOM 4068 C C . TRP B 1 131 ? -14.398 -26.797 -19.969 1 92.62 131 TRP B C 1
ATOM 4070 O O . TRP B 1 131 ? -14.344 -26.438 -18.781 1 92.62 131 TRP B O 1
ATOM 4080 N N . HIS B 1 132 ? -13.609 -27.625 -20.5 1 93 132 HIS B N 1
ATOM 4081 C CA . HIS B 1 132 ? -12.406 -28.141 -19.844 1 93 132 HIS B CA 1
ATOM 4082 C C . HIS B 1 132 ? -11.164 -27.797 -20.656 1 93 132 HIS B C 1
ATOM 4084 O O . HIS B 1 132 ? -11.133 -27.984 -21.875 1 93 132 HIS B O 1
ATOM 4090 N N . ILE B 1 133 ? -10.188 -27.234 -19.984 1 93.25 133 ILE B N 1
ATOM 4091 C CA . ILE B 1 133 ? -8.953 -26.844 -20.656 1 93.25 133 ILE B CA 1
ATOM 4092 C C . ILE B 1 133 ? -7.793 -27.703 -20.141 1 93.25 133 ILE B C 1
ATOM 4094 O O . ILE B 1 133 ? -7.52 -27.719 -18.938 1 93.25 133 ILE B O 1
ATOM 4098 N N . LEU B 1 134 ? -7.148 -28.344 -20.984 1 91.94 134 LEU B N 1
ATOM 4099 C CA . LEU B 1 134 ? -5.953 -29.109 -20.641 1 91.94 134 LEU B CA 1
ATOM 4100 C C . LEU B 1 134 ? -4.691 -28.344 -21 1 91.94 134 LEU B C 1
ATOM 4102 O O . LEU B 1 134 ? -4.414 -28.094 -22.172 1 91.94 134 LEU B O 1
ATOM 4106 N N . LEU B 1 135 ? -3.947 -27.984 -20.031 1 91.62 135 LEU B N 1
ATOM 4107 C CA . LEU B 1 135 ? -2.764 -27.156 -20.234 1 91.62 135 LEU B CA 1
ATOM 4108 C C . LEU B 1 135 ? -1.677 -27.922 -20.969 1 91.62 135 LEU B C 1
ATOM 4110 O O . LEU B 1 135 ? -0.854 -27.344 -21.672 1 91.62 135 LEU B O 1
ATOM 4114 N N . ASP B 1 136 ? -1.616 -29.203 -20.672 1 81.06 136 ASP B N 1
ATOM 4115 C CA . ASP B 1 136 ? -0.642 -30.078 -21.328 1 81.06 136 ASP B CA 1
ATOM 4116 C C . ASP B 1 136 ? -1.296 -30.906 -22.422 1 81.06 136 ASP B C 1
ATOM 4118 O O . ASP B 1 136 ? -2.51 -31.109 -22.422 1 81.06 136 ASP B O 1
ATOM 4122 N N . SER B 1 137 ? -0.671 -31.016 -23.625 1 65 137 SER B N 1
ATOM 4123 C CA . SER B 1 137 ? -1.22 -31.844 -24.688 1 65 137 SER B CA 1
ATOM 4124 C C . SER B 1 137 ? -1.515 -33.25 -24.188 1 65 137 SER B C 1
ATOM 4126 O O . SER B 1 137 ? -0.598 -34 -23.828 1 65 137 SER B O 1
ATOM 4128 N N . PRO B 1 138 ? -2.836 -33.344 -23.703 1 56.09 138 PRO B N 1
ATOM 4129 C CA . PRO B 1 138 ? -3.119 -34.719 -23.203 1 56.09 138 PRO B CA 1
ATOM 4130 C C . PRO B 1 138 ? -2.779 -35.781 -24.219 1 56.09 138 PRO B C 1
ATOM 4132 O O . PRO B 1 138 ? -2.756 -35.531 -25.422 1 56.09 138 PRO B O 1
ATOM 4135 N N . SER B 1 139 ? -2.248 -36.75 -23.75 1 52.84 139 SER B N 1
ATOM 4136 C CA . SER B 1 139 ? -2.311 -37.938 -24.578 1 52.84 139 SER B CA 1
ATOM 4137 C C . SER B 1 139 ? -3.729 -38.188 -25.078 1 52.84 139 SER B C 1
ATOM 4139 O O . SER B 1 139 ? -4.684 -37.594 -24.594 1 52.84 139 SER B O 1
ATOM 4141 N N . SER B 1 140 ? -4.168 -39.156 -26 1 49.84 140 SER B N 1
ATOM 4142 C CA . SER B 1 140 ? -5.254 -39.562 -26.875 1 49.84 140 SER B CA 1
ATOM 4143 C C . SER B 1 140 ? -6.59 -39.594 -26.141 1 49.84 140 SER B C 1
ATOM 4145 O O . SER B 1 140 ? -7.648 -39.594 -26.766 1 49.84 140 SER B O 1
ATOM 4147 N N . ASP B 1 141 ? -6.703 -39.625 -24.812 1 52.16 141 ASP B N 1
ATOM 4148 C CA . ASP B 1 141 ? -7.91 -40.281 -24.344 1 52.16 141 ASP B CA 1
ATOM 4149 C C . ASP B 1 141 ? -8.977 -39.281 -23.938 1 52.16 141 ASP B C 1
ATOM 4151 O O . ASP B 1 141 ? -10.016 -39.625 -23.391 1 52.16 141 ASP B O 1
ATOM 4155 N N . PHE B 1 142 ? -8.758 -37.875 -24.016 1 58.03 142 PHE B N 1
ATOM 4156 C CA . PHE B 1 142 ? -9.805 -37.094 -23.391 1 58.03 142 PHE B CA 1
ATOM 4157 C C . PHE B 1 142 ? -10.805 -36.594 -24.422 1 58.03 142 PHE B C 1
ATOM 4159 O O . PHE B 1 142 ? -11.133 -35.406 -24.469 1 58.03 142 PHE B O 1
ATOM 4166 N N . SER B 1 143 ? -11.258 -37.375 -25.453 1 54.34 143 SER B N 1
ATOM 4167 C CA . SER B 1 143 ? -12.062 -37.062 -26.625 1 54.34 143 SER B CA 1
ATOM 4168 C C . SER B 1 143 ? -13.508 -36.781 -26.234 1 54.34 143 SER B C 1
ATOM 4170 O O . SER B 1 143 ? -14.281 -36.25 -27.031 1 54.34 143 SER B O 1
ATOM 4172 N N . LYS B 1 144 ? -14.078 -37.219 -25.047 1 55.19 144 LYS B N 1
ATOM 4173 C CA . LYS B 1 144 ? -15.531 -37.219 -24.859 1 55.19 144 LYS B CA 1
ATOM 4174 C C . LYS B 1 144 ? -16 -35.875 -24.312 1 55.19 144 LYS B C 1
ATOM 4176 O O . LYS B 1 144 ? -17.203 -35.594 -24.25 1 55.19 144 LYS B O 1
ATOM 4181 N N . TRP B 1 145 ? -15.172 -34.844 -23.875 1 63.34 145 TRP B N 1
ATOM 4182 C CA . TRP B 1 145 ? -15.594 -33.594 -23.25 1 63.34 145 TRP B CA 1
ATOM 4183 C C . TRP B 1 145 ? -15.227 -32.406 -24.125 1 63.34 145 TRP B C 1
ATOM 4185 O O . TRP B 1 145 ? -14.523 -32.531 -25.125 1 63.34 145 TRP B O 1
ATOM 4195 N N . ASN B 1 146 ? -16.078 -31.234 -24.094 1 80.38 146 ASN B N 1
ATOM 4196 C CA . ASN B 1 146 ? -15.648 -29.953 -24.656 1 80.38 146 ASN B CA 1
ATOM 4197 C C . ASN B 1 146 ? -14.258 -29.562 -24.156 1 80.38 146 ASN B C 1
ATOM 4199 O O . ASN B 1 146 ? -14.117 -28.641 -23.344 1 80.38 146 ASN B O 1
ATOM 4203 N N . VAL B 1 147 ? -13.391 -30.359 -24.516 1 81.69 147 VAL B N 1
ATOM 4204 C CA . VAL B 1 147 ? -12.008 -30.219 -24.094 1 81.69 147 VAL B CA 1
ATOM 4205 C C . VAL B 1 147 ? -11.242 -29.344 -25.094 1 81.69 147 VAL B C 1
ATOM 4207 O O . VAL B 1 147 ? -11.328 -29.562 -26.297 1 81.69 147 VAL B O 1
ATOM 4210 N N . LEU B 1 148 ? -10.641 -28.281 -24.594 1 83.56 148 LEU B N 1
ATOM 4211 C CA . LEU B 1 148 ? -9.828 -27.391 -25.391 1 83.56 148 LEU B CA 1
ATOM 4212 C C . LEU B 1 148 ? -8.414 -27.281 -24.828 1 83.56 148 LEU B C 1
ATOM 4214 O O . LEU B 1 148 ? -8.172 -27.625 -23.672 1 83.56 148 LEU B O 1
ATOM 4218 N N . THR B 1 149 ? -7.539 -26.938 -25.688 1 84.75 149 THR B N 1
ATOM 4219 C CA . THR B 1 149 ? -6.195 -26.547 -25.266 1 84.75 149 THR B CA 1
ATOM 4220 C C . THR B 1 149 ? -6.016 -25.031 -25.328 1 84.75 149 THR B C 1
ATOM 4222 O O . THR B 1 149 ? -6.77 -24.344 -26.016 1 84.75 149 THR B O 1
ATOM 4225 N N . PRO B 1 150 ? -4.992 -24.547 -24.641 1 87.31 150 PRO B N 1
ATOM 4226 C CA . PRO B 1 150 ? -4.766 -23.109 -24.703 1 87.31 150 PRO B CA 1
ATOM 4227 C C . PRO B 1 150 ? -4.508 -22.609 -26.125 1 87.31 150 PRO B C 1
ATOM 4229 O O . PRO B 1 150 ? -4.957 -21.516 -26.5 1 87.31 150 PRO B O 1
ATOM 4232 N N . GLU B 1 151 ? -3.889 -23.375 -26.875 1 84.31 151 GLU B N 1
ATOM 4233 C CA . GLU B 1 151 ? -3.57 -22.984 -28.25 1 84.31 151 GLU B CA 1
ATOM 4234 C C . GLU B 1 151 ? -4.84 -22.828 -29.078 1 84.31 151 GLU B C 1
ATOM 4236 O O . GLU B 1 151 ? -4.895 -21.984 -29.969 1 84.31 151 GLU B O 1
ATOM 4241 N N . MET B 1 152 ? -5.785 -23.594 -28.672 1 81.19 152 MET B N 1
ATOM 4242 C CA . MET B 1 152 ? -7.062 -23.516 -29.375 1 81.19 152 MET B CA 1
ATOM 4243 C C . MET B 1 152 ? -7.832 -22.266 -28.969 1 81.19 152 MET B C 1
ATOM 4245 O O . MET B 1 152 ? -8.68 -21.781 -29.719 1 81.19 152 MET B O 1
ATOM 4249 N N . LEU B 1 153 ? -7.508 -21.766 -27.859 1 85.94 153 LEU B N 1
ATOM 4250 C CA . LEU B 1 153 ? -8.25 -20.656 -27.297 1 85.94 153 LEU B CA 1
ATOM 4251 C C . LEU B 1 153 ? -7.602 -19.328 -27.672 1 85.94 153 LEU B C 1
ATOM 4253 O O . LEU B 1 153 ? -8.297 -18.359 -28 1 85.94 153 LEU B O 1
ATOM 4257 N N . LYS B 1 154 ? -6.363 -19.25 -27.672 1 86.69 154 LYS B N 1
ATOM 4258 C CA . LYS B 1 154 ? -5.605 -18.016 -27.812 1 86.69 154 LYS B CA 1
ATOM 4259 C C . LYS B 1 154 ? -5.914 -17.328 -29.156 1 86.69 154 LYS B C 1
ATOM 4261 O O . LYS B 1 154 ? -6.094 -18 -30.172 1 86.69 154 LYS B O 1
ATOM 4266 N N . ARG B 1 155 ? -5.945 -16.094 -29.062 1 82.5 155 ARG B N 1
ATOM 4267 C CA . ARG B 1 155 ? -6.145 -15.234 -30.234 1 82.5 155 ARG B CA 1
ATOM 4268 C C . ARG B 1 155 ? -5.129 -14.102 -30.25 1 82.5 155 ARG B C 1
ATOM 4270 O O . ARG B 1 155 ? -4.785 -13.539 -29.219 1 82.5 155 ARG B O 1
ATOM 4277 N N . HIS B 1 156 ? -4.648 -13.898 -31.406 1 77.06 156 HIS B N 1
ATOM 4278 C CA . HIS B 1 156 ? -3.68 -12.82 -31.516 1 77.06 156 HIS B CA 1
ATOM 4279 C C . HIS B 1 156 ? -4.32 -11.469 -31.203 1 77.06 156 HIS B C 1
ATOM 4281 O O . HIS B 1 156 ? -5.289 -11.07 -31.859 1 77.06 156 HIS B O 1
ATOM 4287 N N . PRO B 1 157 ? -3.775 -10.898 -30.078 1 68.94 157 PRO B N 1
ATOM 4288 C CA . PRO B 1 157 ? -4.34 -9.57 -29.812 1 68.94 157 PRO B CA 1
ATOM 4289 C C . PRO B 1 157 ? -3.977 -8.555 -30.891 1 68.94 157 PRO B C 1
ATOM 4291 O O . PRO B 1 157 ? -2.844 -8.547 -31.375 1 68.94 157 PRO B O 1
ATOM 4294 N N . ILE B 1 158 ? -4.961 -7.918 -31.438 1 59.06 158 ILE B N 1
ATOM 4295 C CA . ILE B 1 158 ? -4.727 -6.91 -32.469 1 59.06 158 ILE B CA 1
ATOM 4296 C C . ILE B 1 158 ? -3.867 -5.785 -31.906 1 59.06 158 ILE B C 1
ATOM 4298 O O . ILE B 1 158 ? -2.922 -5.332 -32.562 1 59.06 158 ILE B O 1
ATOM 4302 N N . LYS B 1 159 ? -4.211 -5.273 -30.75 1 69.25 159 LYS B N 1
ATOM 4303 C CA . LYS B 1 159 ? -3.496 -4.215 -30.047 1 69.25 159 LYS B CA 1
ATOM 4304 C C . LYS B 1 159 ? -3.307 -4.57 -28.578 1 69.25 159 LYS B C 1
ATOM 4306 O O . LYS B 1 159 ? -4.219 -5.098 -27.938 1 69.25 159 LYS B O 1
ATOM 4311 N N . LEU B 1 160 ? -2.105 -4.301 -28.25 1 69.31 160 LEU B N 1
ATOM 4312 C CA . LEU B 1 160 ? -1.844 -4.582 -26.844 1 69.31 160 LEU B CA 1
ATOM 4313 C C . LEU B 1 160 ? -2.463 -3.51 -25.953 1 69.31 160 LEU B C 1
ATOM 4315 O O . LEU B 1 160 ? -3.008 -3.818 -24.891 1 69.31 160 LEU B O 1
ATOM 4319 N N . LEU B 1 161 ? -2.521 -2.289 -26.484 1 69.81 161 LEU B N 1
ATOM 4320 C CA . LEU B 1 161 ? -2.998 -1.155 -25.688 1 69.81 161 LEU B CA 1
ATOM 4321 C C . LEU B 1 161 ? -4.141 -0.442 -26.406 1 69.81 161 LEU B C 1
ATOM 4323 O O . LEU B 1 161 ? -4.25 -0.509 -27.641 1 69.81 161 LEU B O 1
ATOM 4327 N N . PRO B 1 162 ? -4.879 0.269 -25.578 1 75 162 PRO B N 1
ATOM 4328 C CA . PRO B 1 162 ? -4.91 0.33 -24.109 1 75 162 PRO B CA 1
ATOM 4329 C C . PRO B 1 162 ? -5.52 -0.919 -23.484 1 75 162 PRO B C 1
ATOM 4331 O O . PRO B 1 162 ? -6.344 -1.591 -24.109 1 75 162 PRO B O 1
ATOM 4334 N N . PHE B 1 163 ? -5.094 -1.141 -22.344 1 84.19 163 PHE B N 1
ATOM 4335 C CA . PHE B 1 163 ? -5.672 -2.248 -21.578 1 84.19 163 PHE B CA 1
ATOM 4336 C C . PHE B 1 163 ? -7.074 -1.901 -21.109 1 84.19 163 PHE B C 1
ATOM 4338 O O . PHE B 1 163 ? -7.289 -0.843 -20.516 1 84.19 163 PHE B O 1
ATOM 4345 N N . ASP B 1 164 ? -7.988 -2.668 -21.406 1 85.75 164 ASP B N 1
ATOM 4346 C CA . ASP B 1 164 ? -9.367 -2.504 -20.953 1 85.75 164 ASP B CA 1
ATOM 4347 C C . ASP B 1 164 ? -9.727 -3.557 -19.906 1 85.75 164 ASP B C 1
ATOM 4349 O O . ASP B 1 164 ? -10.289 -4.602 -20.234 1 85.75 164 ASP B O 1
ATOM 4353 N N . TYR B 1 165 ? -9.453 -3.244 -18.703 1 90.81 165 TYR B N 1
ATOM 4354 C CA . TYR B 1 165 ? -9.703 -4.18 -17.609 1 90.81 165 TYR B CA 1
ATOM 4355 C C . TYR B 1 165 ? -11.195 -4.293 -17.328 1 90.81 165 TYR B C 1
ATOM 4357 O O . TYR B 1 165 ? -11.938 -3.312 -17.438 1 90.81 165 TYR B O 1
ATOM 4365 N N . SER B 1 166 ? -11.617 -5.484 -16.984 1 95.06 166 SER B N 1
ATOM 4366 C CA . SER B 1 166 ? -12.961 -5.703 -16.469 1 95.06 166 SER B CA 1
ATOM 4367 C C . SER B 1 166 ? -12.914 -6.184 -15.016 1 95.06 166 SER B C 1
ATOM 4369 O O . SER B 1 166 ? -11.898 -6.699 -14.555 1 95.06 166 SER B O 1
ATOM 4371 N N . TRP B 1 167 ? -13.961 -5.91 -14.305 1 96.19 167 TRP B N 1
ATOM 4372 C CA . TRP B 1 167 ? -14.047 -6.297 -12.898 1 96.19 167 TRP B CA 1
ATOM 4373 C C . TRP B 1 167 ? -15.242 -7.219 -12.664 1 96.19 167 TRP B C 1
ATOM 4375 O O . TRP B 1 167 ? -16.312 -7.02 -13.242 1 96.19 167 TRP B O 1
ATOM 4385 N N . ALA B 1 168 ? -15.031 -8.195 -11.875 1 97.81 168 ALA B N 1
ATOM 4386 C CA . ALA B 1 168 ? -16.172 -8.898 -11.289 1 97.81 168 ALA B CA 1
ATOM 4387 C C . ALA B 1 168 ? -16.859 -8.039 -10.234 1 97.81 168 ALA B C 1
ATOM 4389 O O . ALA B 1 168 ? -16.297 -7.047 -9.766 1 97.81 168 ALA B O 1
ATOM 4390 N N . PRO B 1 169 ? -18.109 -8.375 -9.922 1 95.25 169 PRO B N 1
ATOM 4391 C CA . PRO B 1 169 ? -18.781 -7.637 -8.844 1 95.25 169 PRO B CA 1
ATOM 4392 C C . PRO B 1 169 ? -17.922 -7.531 -7.582 1 95.25 169 PRO B C 1
ATOM 4394 O O . PRO B 1 169 ? -17.234 -8.484 -7.215 1 95.25 169 PRO B O 1
ATOM 4397 N N . ASP B 1 170 ? -17.906 -6.332 -6.945 1 92.5 170 ASP B N 1
ATOM 4398 C CA . ASP B 1 170 ? -17.234 -6.023 -5.684 1 92.5 170 ASP B CA 1
ATOM 4399 C C . ASP B 1 170 ? -15.719 -6.102 -5.832 1 92.5 170 ASP B C 1
ATOM 4401 O O . ASP B 1 170 ? -14.992 -6.047 -4.84 1 92.5 170 ASP B O 1
ATOM 4405 N N . GLY B 1 171 ? -15.273 -6.32 -7.047 1 95.06 171 GLY B N 1
ATOM 4406 C CA . GLY B 1 171 ? -13.836 -6.375 -7.281 1 95.06 171 GLY B CA 1
ATOM 4407 C C . GLY B 1 171 ? -13.234 -7.738 -7 1 95.06 171 GLY B C 1
ATOM 4408 O O . GLY B 1 171 ? -12.016 -7.863 -6.836 1 95.06 171 GLY B O 1
ATOM 4409 N N . ALA B 1 172 ? -14.078 -8.781 -6.93 1 98 172 ALA B N 1
ATOM 4410 C CA . ALA B 1 172 ? -13.617 -10.148 -6.68 1 98 172 ALA B CA 1
ATOM 4411 C C . ALA B 1 172 ? -12.688 -10.625 -7.789 1 98 172 ALA B C 1
ATOM 4413 O O . ALA B 1 172 ? -12.906 -10.32 -8.969 1 98 172 ALA B O 1
ATOM 4414 N N . VAL B 1 173 ? -11.641 -11.445 -7.375 1 98.62 173 VAL B N 1
ATOM 4415 C CA . VAL B 1 173 ? -10.734 -11.852 -8.445 1 98.62 173 VAL B CA 1
ATOM 4416 C C . VAL B 1 173 ? -10.25 -13.273 -8.203 1 98.62 173 VAL B C 1
ATOM 4418 O O . VAL B 1 173 ? -9.969 -14.016 -9.148 1 98.62 173 VAL B O 1
ATOM 4421 N N . ILE B 1 174 ? -10.141 -13.703 -6.953 1 98.75 174 ILE B N 1
ATOM 4422 C CA . ILE B 1 174 ? -9.656 -15.047 -6.641 1 98.75 174 ILE B CA 1
ATOM 4423 C C . ILE B 1 174 ? -10.484 -15.633 -5.496 1 98.75 174 ILE B C 1
ATOM 4425 O O . ILE B 1 174 ? -10.812 -14.93 -4.531 1 98.75 174 ILE B O 1
ATOM 4429 N N . ILE B 1 175 ? -10.836 -16.844 -5.613 1 98.56 175 ILE B N 1
ATOM 4430 C CA . ILE B 1 175 ? -11.391 -17.625 -4.516 1 98.56 175 ILE B CA 1
ATOM 4431 C C . ILE B 1 175 ? -10.367 -18.656 -4.055 1 98.56 175 ILE B C 1
ATOM 4433 O O . ILE B 1 175 ? -10.125 -19.641 -4.746 1 98.56 175 ILE B O 1
ATOM 4437 N N . CYS B 1 176 ? -9.781 -18.469 -2.936 1 97.62 176 CYS B N 1
ATOM 4438 C CA . CYS B 1 176 ? -8.805 -19.391 -2.361 1 97.62 176 CYS B CA 1
ATOM 4439 C C . CYS B 1 176 ? -9.477 -20.328 -1.36 1 97.62 176 CYS B C 1
ATOM 4441 O O . CYS B 1 176 ? -10.234 -19.891 -0.498 1 97.62 176 CYS B O 1
ATOM 4443 N N . PHE B 1 177 ? -9.125 -21.578 -1.438 1 96.56 177 PHE B N 1
ATOM 4444 C CA . PHE B 1 177 ? -9.781 -22.547 -0.571 1 96.56 177 PHE B CA 1
ATOM 4445 C C . PHE B 1 177 ? -8.938 -22.828 0.667 1 96.56 177 PHE B C 1
ATOM 4447 O O . PHE B 1 177 ? -7.707 -22.859 0.59 1 96.56 177 PHE B O 1
ATOM 4454 N N . THR B 1 178 ? -9.625 -22.984 1.811 1 91.38 178 THR B N 1
ATOM 4455 C CA . THR B 1 178 ? -9.008 -23.375 3.074 1 91.38 178 THR B CA 1
ATOM 4456 C C . THR B 1 178 ? -9.562 -24.703 3.557 1 91.38 178 THR B C 1
ATOM 4458 O O . THR B 1 178 ? -10.594 -25.172 3.066 1 91.38 178 THR B O 1
ATOM 4461 N N . SER B 1 179 ? -8.789 -25.547 4.434 1 77.5 179 SER B N 1
ATOM 4462 C CA . SER B 1 179 ? -9.195 -26.859 4.918 1 77.5 179 SER B CA 1
ATOM 4463 C C . SER B 1 179 ? -10.266 -26.75 6 1 77.5 179 SER B C 1
ATOM 4465 O O . SER B 1 179 ? -10.969 -27.719 6.289 1 77.5 179 SER B O 1
ATOM 4467 N N . GLY B 1 180 ? -11.188 -26.031 6.004 1 64.62 180 GLY B N 1
ATOM 4468 C CA . GLY B 1 180 ? -12.266 -25.797 6.953 1 64.62 180 GLY B CA 1
ATOM 4469 C C . GLY B 1 180 ? -12.281 -26.797 8.094 1 64.62 180 GLY B C 1
ATOM 4470 O O . GLY B 1 180 ? -11.727 -27.891 7.973 1 64.62 180 GLY B O 1
ATOM 4471 N N . THR B 1 181 ? -12.719 -26.531 9.203 1 63.28 181 THR B N 1
ATOM 4472 C CA . THR B 1 181 ? -12.836 -27.375 10.383 1 63.28 181 THR B CA 1
ATOM 4473 C C . THR B 1 181 ? -13.75 -28.578 10.094 1 63.28 181 THR B C 1
ATOM 4475 O O . THR B 1 181 ? -13.594 -29.641 10.703 1 63.28 181 THR B O 1
ATOM 4478 N N . THR B 1 182 ? -14.617 -28.406 9.203 1 70.88 182 THR B N 1
ATOM 4479 C CA . THR B 1 182 ? -15.586 -29.453 8.914 1 70.88 182 THR B CA 1
ATOM 4480 C C . THR B 1 182 ? -15.047 -30.406 7.855 1 70.88 182 THR B C 1
ATOM 4482 O O . THR B 1 182 ? -15.75 -31.344 7.441 1 70.88 182 THR B O 1
ATOM 4485 N N . GLY B 1 183 ? -13.961 -30.156 7.441 1 74.62 183 GLY B N 1
ATOM 4486 C CA . GLY B 1 183 ? -13.367 -31.047 6.453 1 74.62 183 GLY B CA 1
ATOM 4487 C C . GLY B 1 183 ? -13.688 -30.641 5.027 1 74.62 183 GLY B C 1
ATOM 4488 O O . GLY B 1 183 ? -13.008 -31.062 4.09 1 74.62 183 GLY B O 1
ATOM 4489 N N . LYS B 1 184 ? -14.727 -29.906 4.758 1 84.69 184 LYS B N 1
ATOM 4490 C CA . LYS B 1 184 ? -15.055 -29.422 3.416 1 84.69 184 LYS B CA 1
ATOM 4491 C C . LYS B 1 184 ? -14.289 -28.156 3.082 1 84.69 184 LYS B C 1
ATOM 4493 O O . LYS B 1 184 ? -14.133 -27.266 3.932 1 84.69 184 LYS B O 1
ATOM 4498 N N . PRO B 1 185 ? -13.875 -28.125 1.833 1 90.5 185 PRO B N 1
ATOM 4499 C CA . PRO B 1 185 ? -13.156 -26.906 1.45 1 90.5 185 PRO B CA 1
ATOM 4500 C C . PRO B 1 185 ? -14.031 -25.672 1.499 1 90.5 185 PRO B C 1
ATOM 4502 O O . PRO B 1 185 ? -15.195 -25.703 1.077 1 90.5 185 PRO B O 1
ATOM 4505 N N . LYS B 1 186 ? -13.523 -24.594 2.113 1 92.94 186 LYS B N 1
ATOM 4506 C CA . LYS B 1 186 ? -14.219 -23.297 2.172 1 92.94 186 LYS B CA 1
ATOM 4507 C C . LYS B 1 186 ? -13.547 -22.281 1.263 1 92.94 186 LYS B C 1
ATOM 4509 O O . LYS B 1 186 ? -12.328 -22.078 1.329 1 92.94 186 LYS B O 1
ATOM 4514 N N . GLY B 1 187 ? -14.359 -21.688 0.416 1 95.88 187 GLY B N 1
ATOM 4515 C CA . GLY B 1 187 ? -13.828 -20.688 -0.497 1 95.88 187 GLY B CA 1
ATOM 4516 C C . GLY B 1 187 ? -13.797 -19.297 0.101 1 95.88 187 GLY B C 1
ATOM 4517 O O . GLY B 1 187 ? -14.789 -18.828 0.657 1 95.88 187 GLY B O 1
ATOM 4518 N N . VAL B 1 188 ? -12.648 -18.688 0.072 1 97.31 188 VAL B N 1
ATOM 4519 C CA . VAL B 1 188 ? -12.453 -17.312 0.518 1 97.31 188 VAL B CA 1
ATOM 4520 C C . VAL B 1 188 ? -12.297 -16.391 -0.692 1 97.31 188 VAL B C 1
ATOM 4522 O O . VAL B 1 188 ? -11.367 -16.562 -1.485 1 97.31 188 VAL B O 1
ATOM 4525 N N . THR B 1 189 ? -13.211 -15.453 -0.855 1 97.88 189 THR B N 1
ATOM 4526 C CA . THR B 1 189 ? -13.172 -14.555 -2.006 1 97.88 189 THR B CA 1
ATOM 4527 C C . THR B 1 189 ? -12.305 -13.336 -1.713 1 97.88 189 THR B C 1
ATOM 4529 O O . THR B 1 189 ? -12.547 -12.609 -0.75 1 97.88 189 THR B O 1
ATOM 4532 N N . LEU B 1 190 ? -11.32 -13.148 -2.514 1 97.94 190 LEU B N 1
ATOM 4533 C CA . LEU B 1 190 ? -10.375 -12.039 -2.387 1 97.94 190 LEU B CA 1
ATOM 4534 C C . LEU B 1 190 ? -10.578 -11.023 -3.504 1 97.94 190 LEU B C 1
ATOM 4536 O O . LEU B 1 190 ? -10.984 -11.383 -4.613 1 97.94 190 LEU B O 1
ATOM 4540 N N . SER B 1 191 ? -10.281 -9.805 -3.236 1 97.31 191 SER B N 1
ATOM 4541 C CA . SER B 1 191 ? -10.492 -8.719 -4.191 1 97.31 191 SER B CA 1
ATOM 4542 C C . SER B 1 191 ? -9.172 -8.242 -4.777 1 97.31 191 SER B C 1
ATOM 4544 O O . SER B 1 191 ? -8.102 -8.492 -4.211 1 97.31 191 SER B O 1
ATOM 4546 N N . HIS B 1 192 ? -9.32 -7.508 -5.914 1 97.19 192 HIS B N 1
ATOM 4547 C CA . HIS B 1 192 ? -8.172 -6.809 -6.473 1 97.19 192 HIS B CA 1
ATOM 4548 C C . HIS B 1 192 ? -7.531 -5.887 -5.441 1 97.19 192 HIS B C 1
ATOM 4550 O O . HIS B 1 192 ? -6.305 -5.844 -5.316 1 97.19 192 HIS B O 1
ATOM 4556 N N . GLY B 1 193 ? -8.375 -5.199 -4.742 1 95 193 GLY B N 1
ATOM 4557 C CA . GLY B 1 193 ? -7.898 -4.242 -3.754 1 95 193 GLY B CA 1
ATOM 4558 C C . GLY B 1 193 ? -7.102 -4.891 -2.637 1 95 193 GLY B C 1
ATOM 4559 O O . GLY B 1 193 ? -6.035 -4.395 -2.262 1 95 193 GLY B O 1
ATOM 4560 N N . ALA B 1 194 ? -7.586 -5.965 -2.129 1 96.25 194 ALA B N 1
ATOM 4561 C CA . ALA B 1 194 ? -6.906 -6.656 -1.038 1 96.25 194 ALA B CA 1
ATOM 4562 C C . ALA B 1 194 ? -5.539 -7.168 -1.483 1 96.25 194 ALA B C 1
ATOM 4564 O O . ALA B 1 194 ? -4.551 -7.031 -0.755 1 96.25 194 ALA B O 1
ATOM 4565 N N . LEU B 1 195 ? -5.469 -7.711 -2.66 1 97.69 195 LEU B N 1
ATOM 4566 C CA . LEU B 1 195 ? -4.203 -8.227 -3.174 1 97.69 195 LEU B CA 1
ATOM 4567 C C . LEU B 1 195 ? -3.213 -7.098 -3.418 1 97.69 195 LEU B C 1
ATOM 4569 O O . LEU B 1 195 ? -2.016 -7.25 -3.164 1 97.69 195 LEU B O 1
ATOM 4573 N N . THR B 1 196 ? -3.73 -5.984 -3.875 1 96.06 196 THR B N 1
ATOM 4574 C CA . THR B 1 196 ? -2.879 -4.828 -4.133 1 96.06 196 THR B CA 1
ATOM 4575 C C . THR B 1 196 ? -2.275 -4.297 -2.838 1 96.06 196 THR B C 1
ATOM 4577 O O . THR B 1 196 ? -1.068 -4.062 -2.758 1 96.06 196 THR B O 1
ATOM 4580 N N . ILE B 1 197 ? -3.062 -4.141 -1.848 1 94.81 197 ILE B N 1
ATOM 4581 C CA . ILE B 1 197 ? -2.596 -3.574 -0.587 1 94.81 197 ILE B CA 1
ATOM 4582 C C . ILE B 1 197 ? -1.623 -4.543 0.084 1 94.81 197 ILE B C 1
ATOM 4584 O O . ILE B 1 197 ? -0.634 -4.121 0.688 1 94.81 197 ILE B O 1
ATOM 4588 N N . GLN B 1 198 ? -1.894 -5.805 0.029 1 96.12 198 GLN B N 1
ATOM 4589 C CA . GLN B 1 198 ? -0.998 -6.812 0.587 1 96.12 198 GLN B CA 1
ATOM 4590 C C . GLN B 1 198 ? 0.358 -6.789 -0.113 1 96.12 198 GLN B C 1
ATOM 4592 O O . GLN B 1 198 ? 1.397 -6.941 0.533 1 96.12 198 GLN B O 1
ATOM 4597 N N . SER B 1 199 ? 0.312 -6.652 -1.402 1 97.31 199 SER B N 1
ATOM 4598 C CA . SER B 1 199 ? 1.559 -6.57 -2.156 1 97.31 199 SER B CA 1
ATOM 4599 C C . SER B 1 199 ? 2.387 -5.363 -1.728 1 97.31 199 SER B C 1
ATOM 4601 O O . SER B 1 199 ? 3.594 -5.477 -1.512 1 97.31 199 SER B O 1
ATOM 4603 N N . LEU B 1 200 ? 1.725 -4.262 -1.536 1 95.5 200 LEU B N 1
ATOM 4604 C CA . LEU B 1 200 ? 2.434 -3.053 -1.126 1 95.5 200 LEU B CA 1
ATOM 4605 C C . LEU B 1 200 ? 3.027 -3.219 0.269 1 95.5 200 LEU B C 1
ATOM 4607 O O . LEU B 1 200 ? 4.129 -2.74 0.539 1 95.5 200 LEU B O 1
ATOM 4611 N N . ALA B 1 201 ? 2.279 -3.846 1.106 1 95 201 ALA B N 1
ATOM 4612 C CA . ALA B 1 201 ? 2.787 -4.109 2.449 1 95 201 ALA B CA 1
ATOM 4613 C C . ALA B 1 201 ? 4.047 -4.969 2.4 1 95 201 ALA B C 1
ATOM 4615 O O . ALA B 1 201 ? 5.023 -4.695 3.104 1 95 201 ALA B O 1
ATOM 4616 N N . LYS B 1 202 ? 4.051 -5.988 1.599 1 96.31 202 LYS B N 1
ATOM 4617 C CA . LYS B 1 202 ? 5.215 -6.863 1.481 1 96.31 202 LYS B CA 1
ATOM 4618 C C . LYS B 1 202 ? 6.402 -6.117 0.876 1 96.31 202 LYS B C 1
ATOM 4620 O O . LYS B 1 202 ? 7.551 -6.359 1.25 1 96.31 202 LYS B O 1
ATOM 4625 N N . ILE B 1 203 ? 6.109 -5.285 -0.1 1 96.62 203 ILE B N 1
ATOM 4626 C CA . ILE B 1 203 ? 7.172 -4.469 -0.677 1 96.62 203 ILE B CA 1
ATOM 4627 C C . ILE B 1 203 ? 7.789 -3.584 0.404 1 96.62 203 ILE B C 1
ATOM 4629 O O . ILE B 1 203 ? 9.016 -3.488 0.515 1 96.62 203 ILE B O 1
ATOM 4633 N N . ALA B 1 204 ? 6.961 -3.031 1.231 1 93.25 204 ALA B N 1
ATOM 4634 C CA . ALA B 1 204 ? 7.395 -2.098 2.268 1 93.25 204 ALA B CA 1
ATOM 4635 C C . ALA B 1 204 ? 8.195 -2.814 3.348 1 93.25 204 ALA B C 1
ATOM 4637 O O . ALA B 1 204 ? 9.195 -2.283 3.844 1 93.25 204 ALA B O 1
ATOM 4638 N N . ILE B 1 205 ? 7.82 -3.996 3.684 1 93.94 205 ILE B N 1
ATOM 4639 C CA . ILE B 1 205 ? 8.375 -4.648 4.867 1 93.94 205 ILE B CA 1
ATOM 4640 C C . ILE B 1 205 ? 9.516 -5.578 4.457 1 93.94 205 ILE B C 1
ATOM 4642 O O . ILE B 1 205 ? 10.578 -5.57 5.074 1 93.94 205 ILE B O 1
ATOM 4646 N N . VAL B 1 206 ? 9.289 -6.355 3.402 1 96.31 206 VAL B N 1
ATOM 4647 C CA . VAL B 1 206 ? 10.273 -7.352 3.004 1 96.31 206 VAL B CA 1
ATOM 4648 C C . VAL B 1 206 ? 11.336 -6.703 2.113 1 96.31 206 VAL B C 1
ATOM 4650 O O . VAL B 1 206 ? 12.484 -7.137 2.094 1 96.31 206 VAL B O 1
ATOM 4653 N N . GLY B 1 207 ? 10.883 -5.715 1.35 1 95.12 207 GLY B N 1
ATOM 4654 C CA . GLY B 1 207 ? 11.812 -5.008 0.481 1 95.12 207 GLY B CA 1
ATOM 4655 C C . GLY B 1 207 ? 11.898 -5.605 -0.911 1 95.12 207 GLY B C 1
ATOM 4656 O O . GLY B 1 207 ? 12.953 -5.57 -1.543 1 95.12 207 GLY B O 1
ATOM 4657 N N . TYR B 1 208 ? 10.844 -6.258 -1.359 1 97.06 208 TYR B N 1
ATOM 4658 C CA . TYR B 1 208 ? 10.828 -6.781 -2.721 1 97.06 208 TYR B CA 1
ATOM 4659 C C . TYR B 1 208 ? 10.961 -5.656 -3.74 1 97.06 208 TYR B C 1
ATOM 4661 O O . TYR B 1 208 ? 10.43 -4.566 -3.543 1 97.06 208 TYR B O 1
ATOM 4669 N N . ASN B 1 209 ? 11.625 -5.93 -4.789 1 94.38 209 ASN B N 1
ATOM 4670 C CA . ASN B 1 209 ? 11.805 -4.926 -5.832 1 94.38 209 ASN B CA 1
ATOM 4671 C C . ASN B 1 209 ? 12.047 -5.57 -7.195 1 94.38 209 ASN B C 1
ATOM 4673 O O . ASN B 1 209 ? 11.953 -6.789 -7.336 1 94.38 209 ASN B O 1
ATOM 4677 N N . VAL B 1 210 ? 12.344 -4.801 -8.164 1 94.56 210 VAL B N 1
ATOM 4678 C CA . VAL B 1 210 ? 12.391 -5.219 -9.562 1 94.56 210 VAL B CA 1
ATOM 4679 C C . VAL B 1 210 ? 13.594 -6.141 -9.781 1 94.56 210 VAL B C 1
ATOM 4681 O O . VAL B 1 210 ? 13.594 -6.957 -10.711 1 94.56 210 VAL B O 1
ATOM 4684 N N . ASP B 1 211 ? 14.562 -6.102 -8.898 1 95.25 211 ASP B N 1
ATOM 4685 C CA . ASP B 1 211 ? 15.781 -6.879 -9.078 1 95.25 211 ASP B CA 1
ATOM 4686 C C . ASP B 1 211 ? 15.633 -8.281 -8.484 1 95.25 211 ASP B C 1
ATOM 4688 O O . ASP B 1 211 ? 16.531 -9.117 -8.633 1 95.25 211 ASP B O 1
ATOM 4692 N N . ASP B 1 212 ? 14.562 -8.523 -7.891 1 98.06 212 ASP B N 1
ATOM 4693 C CA . ASP B 1 212 ? 14.391 -9.82 -7.242 1 98.06 212 ASP B CA 1
ATOM 4694 C C . ASP B 1 212 ? 14.195 -10.922 -8.273 1 98.06 212 ASP B C 1
ATOM 4696 O O . ASP B 1 212 ? 13.438 -10.758 -9.234 1 98.06 212 ASP B O 1
ATOM 4700 N N . VAL B 1 213 ? 14.961 -11.938 -8.109 1 98.81 213 VAL B N 1
ATOM 4701 C CA . VAL B 1 213 ? 14.734 -13.25 -8.703 1 98.81 213 VAL B CA 1
ATOM 4702 C C . VAL B 1 213 ? 14.109 -14.188 -7.676 1 98.81 213 VAL B C 1
ATOM 4704 O O . VAL B 1 213 ? 14.797 -14.68 -6.773 1 98.81 213 VAL B O 1
ATOM 4707 N N . TYR B 1 214 ? 12.852 -14.477 -7.797 1 98.88 214 TYR B N 1
ATOM 4708 C CA . TYR B 1 214 ? 12.039 -15.07 -6.742 1 98.88 214 TYR B CA 1
ATOM 4709 C C . TYR B 1 214 ? 11.734 -16.531 -7.047 1 98.88 214 TYR B C 1
ATOM 4711 O O . TYR B 1 214 ? 11.078 -16.844 -8.047 1 98.88 214 TYR B O 1
ATOM 4719 N N . LEU B 1 215 ? 12.141 -17.406 -6.188 1 98.81 215 LEU B N 1
ATOM 4720 C CA . LEU B 1 215 ? 11.859 -18.828 -6.344 1 98.81 215 LEU B CA 1
ATOM 4721 C C . LEU B 1 215 ? 10.547 -19.203 -5.664 1 98.81 215 LEU B C 1
ATOM 4723 O O . LEU B 1 215 ? 10.406 -19.031 -4.449 1 98.81 215 LEU B O 1
ATOM 4727 N N . HIS B 1 216 ? 9.633 -19.703 -6.41 1 98.62 216 HIS B N 1
ATOM 4728 C CA . HIS B 1 216 ? 8.336 -20.125 -5.875 1 98.62 216 HIS B CA 1
ATOM 4729 C C . HIS B 1 216 ? 8.406 -21.516 -5.277 1 98.62 216 HIS B C 1
ATOM 4731 O O . HIS B 1 216 ? 8.102 -22.5 -5.957 1 98.62 216 HIS B O 1
ATOM 4737 N N . THR B 1 217 ? 8.68 -21.547 -4.016 1 97.88 217 THR B N 1
ATOM 4738 C CA . THR B 1 217 ? 8.758 -22.812 -3.303 1 97.88 217 THR B CA 1
ATOM 4739 C C . THR B 1 217 ? 7.375 -23.266 -2.836 1 97.88 217 THR B C 1
ATOM 4741 O O . THR B 1 217 ? 7.141 -24.453 -2.609 1 97.88 217 THR B O 1
ATOM 4744 N N . ALA B 1 218 ? 6.461 -22.344 -2.666 1 96.69 218 ALA B N 1
ATOM 4745 C CA . ALA B 1 218 ? 5.098 -22.641 -2.229 1 96.69 218 ALA B CA 1
ATOM 4746 C C . ALA B 1 218 ? 4.141 -22.688 -3.416 1 96.69 218 ALA B C 1
ATOM 4748 O O . ALA B 1 218 ? 4.336 -21.984 -4.406 1 96.69 218 ALA B O 1
ATOM 4749 N N . PRO B 1 219 ? 3.109 -23.516 -3.275 1 97 219 PRO B N 1
ATOM 4750 C CA . PRO B 1 219 ? 2.139 -23.594 -4.371 1 97 219 PRO B CA 1
ATOM 4751 C C . PRO B 1 219 ? 1.387 -22.281 -4.594 1 97 219 PRO B C 1
ATOM 4753 O O . PRO B 1 219 ? 1.063 -21.578 -3.633 1 97 219 PRO B O 1
ATOM 4756 N N . LEU B 1 220 ? 1.023 -22 -5.855 1 97.88 220 LEU B N 1
ATOM 4757 C CA . LEU B 1 220 ? 0.284 -20.812 -6.238 1 97.88 220 LEU B CA 1
ATOM 4758 C C . LEU B 1 220 ? -1.187 -20.938 -5.852 1 97.88 220 LEU B C 1
ATOM 4760 O O . LEU B 1 220 ? -1.919 -19.938 -5.852 1 97.88 220 LEU B O 1
ATOM 4764 N N . CYS B 1 221 ? -1.632 -22.141 -5.477 1 97.12 221 CYS B N 1
ATOM 4765 C CA . CYS B 1 221 ? -3.021 -22.312 -5.07 1 97.12 221 CYS B CA 1
ATOM 4766 C C . CYS B 1 221 ? -3.209 -21.938 -3.604 1 97.12 221 CYS B C 1
ATOM 4768 O O . CYS B 1 221 ? -4.34 -21.828 -3.125 1 97.12 221 CYS B O 1
ATOM 4770 N N . HIS B 1 222 ? -2.104 -21.75 -2.928 1 96.12 222 HIS B N 1
ATOM 4771 C CA . HIS B 1 222 ? -2.145 -21.297 -1.544 1 96.12 222 HIS B CA 1
ATOM 4772 C C . HIS B 1 222 ? -1.885 -19.797 -1.455 1 96.12 222 HIS B C 1
ATOM 4774 O O . HIS B 1 222 ? -1.076 -19.25 -2.213 1 96.12 222 HIS B O 1
ATOM 4780 N N . ILE B 1 223 ? -2.471 -19.188 -0.452 1 97.25 223 ILE B N 1
ATOM 4781 C CA . ILE B 1 223 ? -2.469 -17.734 -0.36 1 97.25 223 ILE B CA 1
ATOM 4782 C C . ILE B 1 223 ? -1.039 -17.234 -0.182 1 97.25 223 ILE B C 1
ATOM 4784 O O . ILE B 1 223 ? -0.684 -16.172 -0.685 1 97.25 223 ILE B O 1
ATOM 4788 N N . GLY B 1 224 ? -0.2 -17.984 0.55 1 96.31 224 GLY B N 1
ATOM 4789 C CA . GLY B 1 224 ? 1.186 -17.578 0.711 1 96.31 224 GLY B CA 1
ATOM 4790 C C . GLY B 1 224 ? 1.929 -17.453 -0.605 1 96.31 224 GLY B C 1
ATOM 4791 O O . GLY B 1 224 ? 2.539 -16.422 -0.885 1 96.31 224 GLY B O 1
ATOM 4792 N N . GLY B 1 225 ? 1.876 -18.531 -1.391 1 97.06 225 GLY B N 1
ATOM 4793 C CA . GLY B 1 225 ? 2.486 -18.5 -2.711 1 97.06 225 GLY B CA 1
ATOM 4794 C C . GLY B 1 225 ? 1.837 -17.5 -3.645 1 97.06 225 GLY B C 1
ATOM 4795 O O . GLY B 1 225 ? 2.529 -16.781 -4.363 1 97.06 225 GLY B O 1
ATOM 4796 N N . LEU B 1 226 ? 0.571 -17.438 -3.596 1 98 226 LEU B N 1
ATOM 4797 C CA . LEU B 1 226 ? -0.204 -16.578 -4.488 1 98 226 LEU B CA 1
ATOM 4798 C C . LEU B 1 226 ? 0.096 -15.109 -4.223 1 98 226 LEU B C 1
ATOM 4800 O O . LEU B 1 226 ? 0.352 -14.344 -5.16 1 98 226 LEU B O 1
ATOM 4804 N N . SER B 1 227 ? 0.041 -14.672 -2.99 1 97.75 227 SER B N 1
ATOM 4805 C CA . SER B 1 227 ? 0.263 -13.273 -2.641 1 97.75 227 SER B CA 1
ATOM 4806 C C . SER B 1 227 ? 1.684 -12.836 -2.982 1 97.75 227 SER B C 1
ATOM 4808 O O . SER B 1 227 ? 1.908 -11.695 -3.385 1 97.75 227 SER B O 1
ATOM 4810 N N . SER B 1 228 ? 2.631 -13.727 -2.828 1 97.62 228 SER B N 1
ATOM 4811 C CA . SER B 1 228 ? 4.008 -13.422 -3.207 1 97.62 228 SER B CA 1
ATOM 4812 C C . SER B 1 228 ? 4.145 -13.273 -4.719 1 97.62 228 SER B C 1
ATOM 4814 O O . SER B 1 228 ? 4.883 -12.414 -5.199 1 97.62 228 SER B O 1
ATOM 4816 N N . ALA B 1 229 ? 3.475 -14.141 -5.395 1 98.56 229 ALA B N 1
ATOM 4817 C CA . ALA B 1 229 ? 3.494 -14.039 -6.852 1 98.56 229 ALA B CA 1
ATOM 4818 C C . ALA B 1 229 ? 2.92 -12.711 -7.32 1 98.56 229 ALA B C 1
ATOM 4820 O O . ALA B 1 229 ? 3.473 -12.07 -8.219 1 98.56 229 ALA B O 1
ATOM 4821 N N . MET B 1 230 ? 1.831 -12.289 -6.727 1 98.5 230 MET B N 1
ATOM 4822 C CA . MET B 1 230 ? 1.222 -11.008 -7.066 1 98.5 230 MET B CA 1
ATOM 4823 C C . MET B 1 230 ? 2.182 -9.859 -6.785 1 98.5 230 MET B C 1
ATOM 4825 O O . MET B 1 230 ? 2.266 -8.906 -7.566 1 98.5 230 MET B O 1
ATOM 4829 N N . THR B 1 231 ? 2.855 -9.961 -5.672 1 98.31 231 THR B N 1
ATOM 4830 C CA . THR B 1 231 ? 3.818 -8.93 -5.297 1 98.31 231 THR B CA 1
ATOM 4831 C C . THR B 1 231 ? 4.949 -8.852 -6.316 1 98.31 231 THR B C 1
ATOM 4833 O O . THR B 1 231 ? 5.34 -7.758 -6.738 1 98.31 231 THR B O 1
ATOM 4836 N N . MET B 1 232 ? 5.453 -9.992 -6.719 1 98.25 232 MET B N 1
ATOM 4837 C CA . MET B 1 232 ? 6.547 -10.047 -7.688 1 98.25 232 MET B CA 1
ATOM 4838 C C . MET B 1 232 ? 6.105 -9.484 -9.039 1 98.25 232 MET B C 1
ATOM 4840 O O . MET B 1 232 ? 6.883 -8.82 -9.719 1 98.25 232 MET B O 1
ATOM 4844 N N . LEU B 1 233 ? 4.867 -9.797 -9.414 1 98.31 233 LEU B N 1
ATOM 4845 C CA . LEU B 1 233 ? 4.312 -9.211 -10.633 1 98.31 233 LEU B CA 1
ATOM 4846 C C . LEU B 1 233 ? 4.246 -7.695 -10.523 1 98.31 233 LEU B C 1
ATOM 4848 O O . LEU B 1 233 ? 4.613 -6.984 -11.461 1 98.31 233 LEU B O 1
ATOM 4852 N N . MET B 1 234 ? 3.84 -7.211 -9.414 1 96.75 234 MET B N 1
ATOM 4853 C CA . MET B 1 234 ? 3.666 -5.773 -9.211 1 96.75 234 MET B CA 1
ATOM 4854 C C . MET B 1 234 ? 5 -5.043 -9.328 1 96.75 234 MET B C 1
ATOM 4856 O O . MET B 1 234 ? 5.07 -3.973 -9.938 1 96.75 234 MET B O 1
ATOM 4860 N N . VAL B 1 235 ? 6.082 -5.629 -8.781 1 96.44 235 VAL B N 1
ATOM 4861 C CA . VAL B 1 235 ? 7.363 -4.93 -8.766 1 96.44 235 VAL B CA 1
ATOM 4862 C C . VAL B 1 235 ? 8.109 -5.191 -10.078 1 96.44 235 VAL B C 1
ATOM 4864 O O . VAL B 1 235 ? 9.109 -4.535 -10.367 1 96.44 235 VAL B O 1
ATOM 4867 N N . GLY B 1 236 ? 7.625 -6.227 -10.828 1 97 236 GLY B N 1
ATOM 4868 C CA . GLY B 1 236 ? 8.281 -6.562 -12.086 1 97 236 GLY B CA 1
ATOM 4869 C C . GLY B 1 236 ? 9.492 -7.457 -11.898 1 97 236 GLY B C 1
ATOM 4870 O O . GLY B 1 236 ? 10.43 -7.414 -12.703 1 97 236 GLY B O 1
ATOM 4871 N N . GLY B 1 237 ? 9.523 -8.219 -10.852 1 97.81 237 GLY B N 1
ATOM 4872 C CA . GLY B 1 237 ? 10.609 -9.156 -10.617 1 97.81 237 GLY B CA 1
ATOM 4873 C C . GLY B 1 237 ? 10.562 -10.367 -11.539 1 97.81 237 GLY B C 1
ATOM 4874 O O . GLY B 1 237 ? 9.703 -10.445 -12.422 1 97.81 237 GLY B O 1
ATOM 4875 N N . CYS B 1 238 ? 11.484 -11.25 -11.281 1 98.69 238 CYS B N 1
ATOM 4876 C CA . CYS B 1 238 ? 11.57 -12.477 -12.07 1 98.69 238 CYS B CA 1
ATOM 4877 C C . CYS B 1 238 ? 11.07 -13.672 -11.273 1 98.69 238 CYS B C 1
ATOM 4879 O O . CYS B 1 238 ? 11.523 -13.914 -10.156 1 98.69 238 CYS B O 1
ATOM 4881 N N . HIS B 1 239 ? 10.164 -14.391 -11.883 1 98.88 239 HIS B N 1
ATOM 4882 C CA . HIS B 1 239 ? 9.609 -15.594 -11.266 1 98.88 239 HIS B CA 1
ATOM 4883 C C . HIS B 1 239 ? 10.391 -16.828 -11.68 1 98.88 239 HIS B C 1
ATOM 4885 O O . HIS B 1 239 ? 10.5 -17.141 -12.867 1 98.88 239 HIS B O 1
ATOM 4891 N N . VAL B 1 240 ? 10.953 -17.5 -10.766 1 98.88 240 VAL B N 1
ATOM 4892 C CA . VAL B 1 240 ? 11.477 -18.844 -10.977 1 98.88 240 VAL B CA 1
ATOM 4893 C C . VAL B 1 240 ? 10.469 -19.875 -10.469 1 98.88 240 VAL B C 1
ATOM 4895 O O . VAL B 1 240 ? 10.25 -19.984 -9.266 1 98.88 240 VAL B O 1
ATOM 4898 N N . LEU B 1 241 ? 9.93 -20.641 -11.391 1 98.5 241 LEU B N 1
ATOM 4899 C CA . LEU B 1 241 ? 8.82 -21.531 -11.055 1 98.5 241 LEU B CA 1
ATOM 4900 C C . LEU B 1 241 ? 9.266 -22.984 -11.047 1 98.5 241 LEU B C 1
ATOM 4902 O O . LEU B 1 241 ? 9.906 -23.453 -11.992 1 98.5 241 LEU B O 1
ATOM 4906 N N . MET B 1 242 ? 8.969 -23.656 -10 1 96.75 242 MET B N 1
ATOM 4907 C CA . MET B 1 242 ? 9.062 -25.109 -9.922 1 96.75 242 MET B CA 1
ATOM 4908 C C . MET B 1 242 ? 7.688 -25.734 -9.688 1 96.75 242 MET B C 1
ATOM 4910 O O . MET B 1 242 ? 6.926 -25.266 -8.844 1 96.75 242 MET B O 1
ATOM 4914 N N . PRO B 1 243 ? 7.355 -26.766 -10.391 1 96.38 243 PRO B N 1
ATOM 4915 C CA . PRO B 1 243 ? 6 -27.312 -10.352 1 96.38 243 PRO B CA 1
ATOM 4916 C C . PRO B 1 243 ? 5.555 -27.672 -8.938 1 96.38 243 PRO B C 1
ATOM 4918 O O . PRO B 1 243 ? 4.445 -27.328 -8.523 1 96.38 243 PRO B O 1
ATOM 4921 N N . LYS B 1 244 ? 6.367 -28.391 -8.258 1 95.62 244 LYS B N 1
ATOM 4922 C CA . LYS B 1 244 ? 6.184 -28.75 -6.855 1 95.62 244 LYS B CA 1
ATOM 4923 C C . LYS B 1 244 ? 7.504 -28.688 -6.094 1 95.62 244 LYS B C 1
ATOM 4925 O O . LYS B 1 244 ? 8.578 -28.859 -6.68 1 95.62 244 LYS B O 1
ATOM 4930 N N . PHE B 1 245 ? 7.414 -28.469 -4.863 1 97.12 245 PHE B N 1
ATOM 4931 C CA . PHE B 1 245 ? 8.633 -28.312 -4.074 1 97.12 245 PHE B CA 1
ATOM 4932 C C . PHE B 1 245 ? 9.406 -29.625 -4.023 1 97.12 245 PHE B C 1
ATOM 4934 O O . PHE B 1 245 ? 8.828 -30.688 -3.764 1 97.12 245 PHE B O 1
ATOM 4941 N N . ASP B 1 246 ? 10.594 -29.516 -4.328 1 97.25 246 ASP B N 1
ATOM 4942 C CA . ASP B 1 246 ? 11.633 -30.516 -4.152 1 97.25 246 ASP B CA 1
ATOM 4943 C C . ASP B 1 246 ? 12.93 -29.891 -3.662 1 97.25 246 ASP B C 1
ATOM 4945 O O . ASP B 1 246 ? 13.477 -29 -4.312 1 97.25 246 ASP B O 1
ATOM 4949 N N . ALA B 1 247 ? 13.391 -30.328 -2.525 1 97.62 247 ALA B N 1
ATOM 4950 C CA . ALA B 1 247 ? 14.477 -29.641 -1.832 1 97.62 247 ALA B CA 1
ATOM 4951 C C . ALA B 1 247 ? 15.734 -29.594 -2.689 1 97.62 247 ALA B C 1
ATOM 4953 O O . ALA B 1 247 ? 16.406 -28.562 -2.779 1 97.62 247 ALA B O 1
ATOM 4954 N N . GLU B 1 248 ? 16.078 -30.734 -3.262 1 96.81 248 GLU B N 1
ATOM 4955 C CA . GLU B 1 248 ? 17.266 -30.797 -4.098 1 96.81 248 GLU B CA 1
ATOM 4956 C C . GLU B 1 248 ? 17.156 -29.844 -5.285 1 96.81 248 GLU B C 1
ATOM 4958 O O . GLU B 1 248 ? 18.078 -29.078 -5.57 1 96.81 248 GLU B O 1
ATOM 4963 N N . SER B 1 249 ? 16.047 -29.891 -5.918 1 96.88 249 SER B N 1
ATOM 4964 C CA . SER B 1 249 ? 15.805 -29.016 -7.066 1 96.88 249 SER B CA 1
ATOM 4965 C C . SER B 1 249 ? 15.82 -27.547 -6.664 1 96.88 249 SER B C 1
ATOM 4967 O O . SER B 1 249 ? 16.281 -26.688 -7.426 1 96.88 249 SER B O 1
ATOM 4969 N N . ALA B 1 250 ? 15.297 -27.25 -5.531 1 98.06 250 ALA B N 1
ATOM 4970 C CA . ALA B 1 250 ? 15.258 -25.875 -5.047 1 98.06 250 ALA B CA 1
ATOM 4971 C C . ALA B 1 250 ? 16.672 -25.344 -4.793 1 98.06 250 ALA B C 1
ATOM 4973 O O . ALA B 1 250 ? 17 -24.219 -5.191 1 98.06 250 ALA B O 1
ATOM 4974 N N . VAL B 1 251 ? 17.484 -26.156 -4.141 1 97.75 251 VAL B N 1
ATOM 4975 C CA . VAL B 1 251 ? 18.859 -25.766 -3.848 1 97.75 251 VAL B CA 1
ATOM 4976 C C . VAL B 1 251 ? 19.609 -25.516 -5.148 1 97.75 251 VAL B C 1
ATOM 4978 O O . VAL B 1 251 ? 20.344 -24.531 -5.277 1 97.75 251 VAL B O 1
ATOM 4981 N N . ASP B 1 252 ? 19.406 -26.391 -6.105 1 96.31 252 ASP B N 1
ATOM 4982 C CA . ASP B 1 252 ? 20.047 -26.234 -7.41 1 96.31 252 ASP B CA 1
ATOM 4983 C C . ASP B 1 252 ? 19.562 -24.969 -8.109 1 96.31 252 ASP B C 1
ATOM 4985 O O . ASP B 1 252 ? 20.359 -24.234 -8.703 1 96.31 252 ASP B O 1
ATOM 4989 N N . ALA B 1 253 ? 18.281 -24.703 -8.07 1 97.5 253 ALA B N 1
ATOM 4990 C CA . ALA B 1 253 ? 17.688 -23.531 -8.719 1 97.5 253 ALA B CA 1
ATOM 4991 C C . ALA B 1 253 ? 18.234 -22.234 -8.117 1 97.5 253 ALA B C 1
ATOM 4993 O O . ALA B 1 253 ? 18.469 -21.266 -8.828 1 97.5 253 ALA B O 1
ATOM 4994 N N . ILE B 1 254 ? 18.391 -22.188 -6.805 1 98.12 254 ILE B N 1
ATOM 4995 C CA . ILE B 1 254 ? 18.922 -21.016 -6.121 1 98.12 254 ILE B CA 1
ATOM 4996 C C . ILE B 1 254 ? 20.281 -20.656 -6.699 1 98.12 254 ILE B C 1
ATOM 4998 O O . ILE B 1 254 ? 20.531 -19.484 -7.016 1 98.12 254 ILE B O 1
ATOM 5002 N N . GLU B 1 255 ? 21.094 -21.641 -6.895 1 96.25 255 GLU B N 1
ATOM 5003 C CA . GLU B 1 255 ? 22.422 -21.391 -7.426 1 96.25 255 GLU B CA 1
ATOM 5004 C C . GLU B 1 255 ? 22.391 -21.078 -8.914 1 96.25 255 GLU B C 1
ATOM 5006 O O . GLU B 1 255 ? 23 -20.109 -9.367 1 96.25 255 GLU B O 1
ATOM 5011 N N . GLN B 1 256 ? 21.656 -21.859 -9.633 1 96.06 256 GLN B N 1
ATOM 5012 C CA . GLN B 1 256 ? 21.609 -21.766 -11.094 1 96.06 256 GLN B CA 1
ATOM 5013 C C . GLN B 1 256 ? 21.078 -20.422 -11.539 1 96.06 256 GLN B C 1
ATOM 5015 O O . GLN B 1 256 ? 21.547 -19.859 -12.531 1 96.06 256 GLN B O 1
ATOM 5020 N N . HIS B 1 257 ? 20.109 -19.891 -10.812 1 97.62 257 HIS B N 1
ATOM 5021 C CA . HIS B 1 257 ? 19.422 -18.688 -11.289 1 97.62 257 HIS B CA 1
ATOM 5022 C C . HIS B 1 257 ? 19.734 -17.484 -10.406 1 97.62 257 HIS B C 1
ATOM 5024 O O . HIS B 1 257 ? 19.109 -16.438 -10.539 1 97.62 257 HIS B O 1
ATOM 5030 N N . ALA B 1 258 ? 20.609 -17.641 -9.5 1 97.81 258 ALA B N 1
ATOM 5031 C CA . ALA B 1 258 ? 20.984 -16.562 -8.586 1 97.81 258 ALA B CA 1
ATOM 5032 C C . ALA B 1 258 ? 19.766 -15.977 -7.902 1 97.81 258 ALA B C 1
ATOM 5034 O O . ALA B 1 258 ? 19.562 -14.758 -7.914 1 97.81 258 ALA B O 1
ATOM 5035 N N . VAL B 1 259 ? 19.016 -16.859 -7.324 1 98.69 259 VAL B N 1
ATOM 5036 C CA . VAL B 1 259 ? 17.797 -16.484 -6.637 1 98.69 259 VAL B CA 1
ATOM 5037 C C . VAL B 1 259 ? 18.109 -15.484 -5.52 1 98.69 259 VAL B C 1
ATOM 5039 O O . VAL B 1 259 ? 19.078 -15.656 -4.789 1 98.69 259 VAL B O 1
ATOM 5042 N N . THR B 1 260 ? 17.281 -14.43 -5.406 1 98.69 260 THR B N 1
ATOM 5043 C CA . THR B 1 260 ? 17.531 -13.414 -4.391 1 98.69 260 THR B CA 1
ATOM 5044 C C . THR B 1 260 ? 16.484 -13.484 -3.281 1 98.69 260 THR B C 1
ATOM 5046 O O . THR B 1 260 ? 16.688 -12.945 -2.193 1 98.69 260 THR B O 1
ATOM 5049 N N . SER B 1 261 ? 15.375 -14.109 -3.529 1 98.69 261 SER B N 1
ATOM 5050 C CA . SER B 1 261 ? 14.297 -14.148 -2.545 1 98.69 261 SER B CA 1
ATOM 5051 C C . SER B 1 261 ? 13.438 -15.391 -2.717 1 98.69 261 SER B C 1
ATOM 5053 O O . SER B 1 261 ? 13.289 -15.906 -3.828 1 98.69 261 SER B O 1
ATOM 5055 N N . PHE B 1 262 ? 12.875 -15.859 -1.665 1 98.56 262 PHE B N 1
ATOM 5056 C CA . PHE B 1 262 ? 11.875 -16.922 -1.73 1 98.56 262 PHE B CA 1
ATOM 5057 C C . PHE B 1 262 ? 11.062 -16.969 -0.446 1 98.56 262 PHE B C 1
ATOM 5059 O O . PHE B 1 262 ? 11.43 -16.359 0.558 1 98.56 262 PHE B O 1
ATOM 5066 N N . ILE B 1 263 ? 9.938 -17.609 -0.518 1 97.44 263 ILE B N 1
ATOM 5067 C CA . ILE B 1 263 ? 9.117 -17.875 0.656 1 97.44 263 ILE B CA 1
ATOM 5068 C C . ILE B 1 263 ? 9.383 -19.281 1.164 1 97.44 263 ILE B C 1
ATOM 5070 O O . ILE B 1 263 ? 9.773 -20.156 0.393 1 97.44 263 ILE B O 1
ATOM 5074 N N . THR B 1 264 ? 9.18 -19.453 2.42 1 97.19 264 THR B N 1
ATOM 5075 C CA . THR B 1 264 ? 9.391 -20.781 2.99 1 97.19 264 THR B CA 1
ATOM 5076 C C . THR B 1 264 ? 8.375 -21.062 4.098 1 97.19 264 THR B C 1
ATOM 5078 O O . THR B 1 264 ? 7.578 -20.188 4.449 1 97.19 264 THR B O 1
ATOM 5081 N N . VAL B 1 265 ? 8.242 -22.25 4.449 1 96.75 265 VAL B N 1
ATOM 5082 C CA . VAL B 1 265 ? 7.633 -22.75 5.68 1 96.75 265 VAL B CA 1
ATOM 5083 C C . VAL B 1 265 ? 8.633 -23.594 6.453 1 96.75 265 VAL B C 1
ATOM 5085 O O . VAL B 1 265 ? 9.656 -24.016 5.906 1 96.75 265 VAL B O 1
ATOM 5088 N N . PRO B 1 266 ? 8.367 -23.875 7.703 1 96.5 266 PRO B N 1
ATOM 5089 C CA . PRO B 1 266 ? 9.367 -24.594 8.516 1 96.5 266 PRO B CA 1
ATOM 5090 C C . PRO B 1 266 ? 9.82 -25.891 7.875 1 96.5 266 PRO B C 1
ATOM 5092 O O . PRO B 1 266 ? 11.023 -26.172 7.82 1 96.5 266 PRO B O 1
ATOM 5095 N N . ALA B 1 267 ? 8.891 -26.641 7.328 1 97.06 267 ALA B N 1
ATOM 5096 C CA . ALA B 1 267 ? 9.242 -27.922 6.719 1 97.06 267 ALA B CA 1
ATOM 5097 C C . ALA B 1 267 ? 10.133 -27.719 5.496 1 97.06 267 ALA B C 1
ATOM 5099 O O . ALA B 1 267 ? 11.086 -28.469 5.281 1 97.06 267 ALA B O 1
ATOM 5100 N N . ILE B 1 268 ? 9.836 -26.734 4.691 1 97.5 268 ILE B N 1
ATOM 5101 C CA . ILE B 1 268 ? 10.617 -26.438 3.5 1 97.5 268 ILE B CA 1
ATOM 5102 C C . ILE B 1 268 ? 12.016 -25.984 3.91 1 97.5 268 ILE B C 1
ATOM 5104 O O . ILE B 1 268 ? 13.016 -26.453 3.361 1 97.5 268 ILE B O 1
ATOM 5108 N N . MET B 1 269 ? 12.102 -25.094 4.891 1 97.88 269 MET B N 1
ATOM 5109 C CA . MET B 1 269 ? 13.398 -24.578 5.344 1 97.88 269 MET B CA 1
ATOM 5110 C C . MET B 1 269 ? 14.266 -25.719 5.891 1 97.88 269 MET B C 1
ATOM 5112 O O . MET B 1 269 ? 15.453 -25.781 5.586 1 97.88 269 MET B O 1
ATOM 5116 N N . ALA B 1 270 ? 13.672 -26.578 6.684 1 98 270 ALA B N 1
ATOM 5117 C CA . ALA B 1 270 ? 14.398 -27.719 7.23 1 98 270 ALA B CA 1
ATOM 5118 C C . ALA B 1 270 ? 14.969 -28.594 6.113 1 98 270 ALA B C 1
ATOM 5120 O O . ALA B 1 270 ? 16.125 -29.031 6.188 1 98 270 ALA B O 1
ATOM 5121 N N . SER B 1 271 ? 14.18 -28.844 5.121 1 98.19 271 SER B N 1
ATOM 5122 C CA . SER B 1 271 ? 14.609 -29.672 3.996 1 98.19 271 SER B CA 1
ATOM 5123 C C . SER B 1 271 ? 15.75 -29 3.23 1 98.19 271 SER B C 1
ATOM 5125 O O . SER B 1 271 ? 16.703 -29.656 2.834 1 98.19 271 SER B O 1
ATOM 5127 N N . LEU B 1 272 ? 15.633 -27.656 2.988 1 98 272 LEU B N 1
ATOM 5128 C CA . LEU B 1 272 ? 16.688 -26.922 2.293 1 98 272 LEU B CA 1
ATOM 5129 C C . LEU B 1 272 ? 18 -27.016 3.051 1 98 272 LEU B C 1
ATOM 5131 O O . LEU B 1 272 ? 19.047 -27.328 2.465 1 98 272 LEU B O 1
ATOM 5135 N N . ILE B 1 273 ? 17.953 -26.781 4.328 1 97.31 273 ILE B N 1
ATOM 5136 C CA . ILE B 1 273 ? 19.156 -26.75 5.164 1 97.31 273 ILE B CA 1
ATOM 5137 C C . ILE B 1 273 ? 19.797 -28.141 5.184 1 97.31 273 ILE B C 1
ATOM 5139 O O . ILE B 1 273 ? 21.031 -28.25 5.117 1 97.31 273 ILE B O 1
ATOM 5143 N N . SER B 1 274 ? 18.969 -29.125 5.289 1 97.19 274 SER B N 1
ATOM 5144 C CA . SER B 1 274 ? 19.469 -30.5 5.309 1 97.19 274 SER B CA 1
ATOM 5145 C C . SER B 1 274 ? 20.281 -30.812 4.059 1 97.19 274 SER B C 1
ATOM 5147 O O . SER B 1 274 ? 21.297 -31.5 4.125 1 97.19 274 SER B O 1
ATOM 5149 N N . ILE B 1 275 ? 19.859 -30.312 2.93 1 97.12 275 ILE B N 1
ATOM 5150 C CA . ILE B 1 275 ? 20.562 -30.562 1.669 1 97.12 275 ILE B CA 1
ATOM 5151 C C . ILE B 1 275 ? 21.812 -29.688 1.602 1 97.12 275 ILE B C 1
ATOM 5153 O O . ILE B 1 275 ? 22.891 -30.172 1.238 1 97.12 275 ILE B O 1
ATOM 5157 N N . ILE B 1 276 ? 21.734 -28.422 1.99 1 96.94 276 ILE B N 1
ATOM 5158 C CA . ILE B 1 276 ? 22.812 -27.453 1.868 1 96.94 276 ILE B CA 1
ATOM 5159 C C . ILE B 1 276 ? 23.984 -27.859 2.756 1 96.94 276 ILE B C 1
ATOM 5161 O O . ILE B 1 276 ? 25.141 -27.703 2.373 1 96.94 276 ILE B O 1
ATOM 5165 N N . ARG B 1 277 ? 23.656 -28.391 3.904 1 94.25 277 ARG B N 1
ATOM 5166 C CA . ARG B 1 277 ? 24.656 -28.797 4.887 1 94.25 277 ARG B CA 1
ATOM 5167 C C . ARG B 1 277 ? 25.641 -29.781 4.285 1 94.25 277 ARG B C 1
ATOM 5169 O O . ARG B 1 277 ? 26.812 -29.828 4.68 1 94.25 277 ARG B O 1
ATOM 5176 N N . HIS B 1 278 ? 25.25 -30.5 3.363 1 93.31 278 HIS B N 1
ATOM 5177 C CA . HIS B 1 278 ? 26.078 -31.547 2.795 1 93.31 278 HIS B CA 1
ATOM 5178 C C . HIS B 1 278 ? 26.75 -31.078 1.508 1 93.31 278 HIS B C 1
ATOM 5180 O O . HIS B 1 278 ? 27.453 -31.859 0.85 1 93.31 278 HIS B O 1
ATOM 5186 N N . LYS B 1 279 ? 26.469 -29.891 1.21 1 91.19 279 LYS B N 1
ATOM 5187 C CA . LYS B 1 279 ? 27.125 -29.328 0.025 1 91.19 279 LYS B CA 1
ATOM 5188 C C . LYS B 1 279 ? 28.328 -28.469 0.406 1 91.19 279 LYS B C 1
ATOM 5190 O O . LYS B 1 279 ? 28.188 -27.516 1.176 1 91.19 279 LYS B O 1
ATOM 5195 N N . GLU B 1 280 ? 29.516 -28.812 0.012 1 84.06 280 GLU B N 1
ATOM 5196 C CA . GLU B 1 280 ? 30.75 -28.141 0.392 1 84.06 280 GLU B CA 1
ATOM 5197 C C . GLU B 1 280 ? 30.891 -26.797 -0.323 1 84.06 280 GLU B C 1
ATOM 5199 O O . GLU B 1 280 ? 31.391 -25.828 0.254 1 84.06 280 GLU B O 1
ATOM 5204 N N . THR B 1 281 ? 30.406 -26.703 -1.521 1 86.62 281 THR B N 1
ATOM 5205 C CA . THR B 1 281 ? 30.688 -25.531 -2.334 1 86.62 281 THR B CA 1
ATOM 5206 C C . THR B 1 281 ? 29.375 -24.812 -2.699 1 86.62 281 THR B C 1
ATOM 5208 O O . THR B 1 281 ? 29.312 -24.109 -3.713 1 86.62 281 THR B O 1
ATOM 5211 N N . TRP B 1 282 ? 28.438 -24.844 -1.881 1 89.25 282 TRP B N 1
ATOM 5212 C CA . TRP B 1 282 ? 27.172 -24.219 -2.23 1 89.25 282 TRP B CA 1
ATOM 5213 C C . TRP B 1 282 ? 27.281 -22.703 -2.143 1 89.25 282 TRP B C 1
ATOM 5215 O O . TRP B 1 282 ? 27.719 -22.156 -1.124 1 89.25 282 TRP B O 1
ATOM 5225 N N . LYS B 1 283 ? 26.906 -21.938 -3.217 1 91.88 283 LYS B N 1
ATOM 5226 C CA . LYS B 1 283 ? 27.109 -20.5 -3.281 1 91.88 283 LYS B CA 1
ATOM 5227 C C . LYS B 1 283 ? 25.766 -19.766 -3.238 1 91.88 283 LYS B C 1
ATOM 5229 O O . LYS B 1 283 ? 25.719 -18.547 -3.4 1 91.88 283 LYS B O 1
ATOM 5234 N N . GLY B 1 284 ? 24.719 -20.469 -3.084 1 92.88 284 GLY B N 1
ATOM 5235 C CA . GLY B 1 284 ? 23.406 -19.844 -3.068 1 92.88 284 GLY B CA 1
ATOM 5236 C C . GLY B 1 284 ? 23.234 -18.828 -1.954 1 92.88 284 GLY B C 1
ATOM 5237 O O . GLY B 1 284 ? 22.453 -17.891 -2.082 1 92.88 284 GLY B O 1
ATOM 5238 N N . GLY B 1 285 ? 24 -19 -0.931 1 93.81 285 GLY B N 1
ATOM 5239 C CA . GLY B 1 285 ? 23.953 -18.078 0.193 1 93.81 285 GLY B CA 1
ATOM 5240 C C . GLY B 1 285 ? 24.422 -16.688 -0.158 1 93.81 285 GLY B C 1
ATOM 5241 O O . GLY B 1 285 ? 24.125 -15.727 0.547 1 93.81 285 GLY B O 1
ATOM 5242 N N . GLU B 1 286 ? 25.125 -16.531 -1.287 1 95.69 286 GLU B N 1
ATOM 5243 C CA . GLU B 1 286 ? 25.688 -15.258 -1.698 1 95.69 286 GLU B CA 1
ATOM 5244 C C . GLU B 1 286 ? 24.656 -14.398 -2.43 1 95.69 286 GLU B C 1
ATOM 5246 O O . GLU B 1 286 ? 24.812 -13.18 -2.525 1 95.69 286 GLU B O 1
ATOM 5251 N N . THR B 1 287 ? 23.594 -15.047 -2.895 1 97.38 287 THR B N 1
ATOM 5252 C CA . THR B 1 287 ? 22.672 -14.297 -3.744 1 97.38 287 THR B CA 1
ATOM 5253 C C . THR B 1 287 ? 21.359 -14.039 -3.016 1 97.38 287 THR B C 1
ATOM 5255 O O . THR B 1 287 ? 20.719 -13.016 -3.232 1 97.38 287 THR B O 1
ATOM 5258 N N . VAL B 1 288 ? 20.984 -14.969 -2.148 1 98.38 288 VAL B N 1
ATOM 5259 C CA . VAL B 1 288 ? 19.719 -14.812 -1.452 1 98.38 288 VAL B CA 1
ATOM 5260 C C . VAL B 1 288 ? 19.812 -13.68 -0.434 1 98.38 288 VAL B C 1
ATOM 5262 O O . VAL B 1 288 ? 20.703 -13.688 0.427 1 98.38 288 VAL B O 1
ATOM 5265 N N . LYS B 1 289 ? 18.859 -12.758 -0.553 1 97.81 289 LYS B N 1
ATOM 5266 C CA . LYS B 1 289 ? 18.906 -11.57 0.301 1 97.81 289 LYS B CA 1
ATOM 5267 C C . LYS B 1 289 ? 17.656 -11.484 1.185 1 97.81 289 LYS B C 1
ATOM 5269 O O . LYS B 1 289 ? 17.656 -10.773 2.195 1 97.81 289 LYS B O 1
ATOM 5274 N N . LYS B 1 290 ? 16.594 -12.156 0.798 1 98.25 290 LYS B N 1
ATOM 5275 C CA . LYS B 1 290 ? 15.32 -12.039 1.503 1 98.25 290 LYS B CA 1
ATOM 5276 C C . LYS B 1 290 ? 14.625 -13.391 1.61 1 98.25 290 LYS B C 1
ATOM 5278 O O . LYS B 1 290 ? 14.391 -14.055 0.599 1 98.25 290 LYS B O 1
ATOM 5283 N N . ILE B 1 291 ? 14.258 -13.812 2.76 1 98.5 291 ILE B N 1
ATOM 5284 C CA . ILE B 1 291 ? 13.5 -15.039 3.01 1 98.5 291 ILE B CA 1
ATOM 5285 C C . ILE B 1 291 ? 12.289 -14.727 3.887 1 98.5 291 ILE B C 1
ATOM 5287 O O . ILE B 1 291 ? 12.43 -14.156 4.973 1 98.5 291 ILE B O 1
ATOM 5291 N N . LEU B 1 292 ? 11.172 -15.008 3.416 1 98.31 292 LEU B N 1
ATOM 5292 C CA . LEU B 1 292 ? 9.93 -14.82 4.16 1 98.31 292 LEU B CA 1
ATOM 5293 C C . LEU B 1 292 ? 9.352 -16.156 4.609 1 98.31 292 LEU B C 1
ATOM 5295 O O . LEU B 1 292 ? 9.008 -17 3.775 1 98.31 292 LEU B O 1
ATOM 5299 N N . ASN B 1 293 ? 9.219 -16.344 5.852 1 97.31 293 ASN B N 1
ATOM 5300 C CA . ASN B 1 293 ? 8.641 -17.562 6.422 1 97.31 293 ASN B CA 1
ATOM 5301 C C . ASN B 1 293 ? 7.164 -17.359 6.773 1 97.31 293 ASN B C 1
ATOM 5303 O O . ASN B 1 293 ? 6.785 -16.312 7.301 1 97.31 293 ASN B O 1
ATOM 5307 N N . GLY B 1 294 ? 6.395 -18.328 6.414 1 94.94 294 GLY B N 1
ATOM 5308 C CA . GLY B 1 294 ? 4.996 -18.375 6.812 1 94.94 294 GLY B CA 1
ATOM 5309 C C . GLY B 1 294 ? 4.543 -19.766 7.215 1 94.94 294 GLY B C 1
ATOM 5310 O O . GLY B 1 294 ? 5.328 -20.719 7.172 1 94.94 294 GLY B O 1
ATOM 5311 N N . GLY B 1 295 ? 3.303 -19.891 7.707 1 90.81 295 GLY B N 1
ATOM 5312 C CA . GLY B 1 295 ? 2.678 -21.172 7.957 1 90.81 295 GLY B CA 1
ATOM 5313 C C . GLY B 1 295 ? 3.113 -21.812 9.266 1 90.81 295 GLY B C 1
ATOM 5314 O O . GLY B 1 295 ? 2.656 -22.891 9.617 1 90.81 295 GLY B O 1
ATOM 5315 N N . GLY B 1 296 ? 4 -21.219 9.898 1 90.06 296 GLY B N 1
ATOM 5316 C CA . GLY B 1 296 ? 4.484 -21.734 11.164 1 90.06 296 GLY B CA 1
ATOM 5317 C C . GLY B 1 296 ? 5.727 -21.016 11.664 1 90.06 296 GLY B C 1
ATOM 5318 O O . GLY B 1 296 ? 6.352 -20.25 10.922 1 90.06 296 GLY B O 1
ATOM 5319 N N . SER B 1 297 ? 6.066 -21.359 12.883 1 91.62 297 SER B N 1
ATOM 5320 C CA . SER B 1 297 ? 7.254 -20.766 13.484 1 91.62 297 SER B CA 1
ATOM 5321 C C . SER B 1 297 ? 8.5 -21.578 13.188 1 91.62 297 SER B C 1
ATOM 5323 O O . SER B 1 297 ? 8.453 -22.812 13.188 1 91.62 297 SER B O 1
ATOM 5325 N N . LEU B 1 298 ? 9.57 -20.906 13.016 1 93.06 298 LEU B N 1
ATOM 5326 C CA . LEU B 1 298 ? 10.859 -21.578 12.867 1 93.06 298 LEU B CA 1
ATOM 5327 C C . LEU B 1 298 ? 11.469 -21.891 14.227 1 93.06 298 LEU B C 1
ATOM 5329 O O . LEU B 1 298 ? 11.391 -21.062 15.148 1 93.06 298 LEU B O 1
ATOM 5333 N N . SER B 1 299 ? 12.07 -23.031 14.344 1 92.44 299 SER B N 1
ATOM 5334 C CA . SER B 1 299 ? 12.82 -23.328 15.555 1 92.44 299 SER B CA 1
ATOM 5335 C C . SER B 1 299 ? 14.07 -22.469 15.664 1 92.44 299 SER B C 1
ATOM 5337 O O . SER B 1 299 ? 14.539 -21.922 14.664 1 92.44 299 SER B O 1
ATOM 5339 N N . HIS B 1 300 ? 14.523 -22.391 16.844 1 91.62 300 HIS B N 1
ATOM 5340 C CA . HIS B 1 300 ? 15.75 -21.641 17.078 1 91.62 300 HIS B CA 1
ATOM 5341 C C . HIS B 1 300 ? 16.906 -22.203 16.25 1 91.62 300 HIS B C 1
ATOM 5343 O O . HIS B 1 300 ? 17.703 -21.438 15.711 1 91.62 300 HIS B O 1
ATOM 5349 N N . GLU B 1 301 ? 16.922 -23.469 16.188 1 94.56 301 GLU B N 1
ATOM 5350 C CA . GLU B 1 301 ? 17.969 -24.141 15.43 1 94.56 301 GLU B CA 1
ATOM 5351 C C . GLU B 1 301 ? 17.875 -23.781 13.945 1 94.56 301 GLU B C 1
ATOM 5353 O O . GLU B 1 301 ? 18.891 -23.516 13.297 1 94.56 301 GLU B O 1
ATOM 5358 N N . LEU B 1 302 ? 16.734 -23.75 13.398 1 95.19 302 LEU B N 1
ATOM 5359 C CA . LEU B 1 302 ? 16.531 -23.422 11.984 1 95.19 302 LEU B CA 1
ATOM 5360 C C . LEU B 1 302 ? 16.891 -21.969 11.711 1 95.19 302 LEU B C 1
ATOM 5362 O O . LEU B 1 302 ? 17.469 -21.656 10.664 1 95.19 302 LEU B O 1
ATOM 5366 N N . ILE B 1 303 ? 16.516 -21.094 12.609 1 95.5 303 ILE B N 1
ATOM 5367 C CA . ILE B 1 303 ? 16.859 -19.672 12.469 1 95.5 303 ILE B CA 1
ATOM 5368 C C . ILE B 1 303 ? 18.375 -19.516 12.43 1 95.5 303 ILE B C 1
ATOM 5370 O O . ILE B 1 303 ? 18.906 -18.828 11.562 1 95.5 303 ILE B O 1
ATOM 5374 N N . LYS B 1 304 ? 19.031 -20.172 13.352 1 95.06 304 LYS B N 1
ATOM 5375 C CA . LYS B 1 304 ? 20.484 -20.125 13.422 1 95.06 304 LYS B CA 1
ATOM 5376 C C . LYS B 1 304 ? 21.125 -20.656 12.141 1 95.06 304 LYS B C 1
ATOM 5378 O O . LYS B 1 304 ? 21.969 -20 11.539 1 95.06 304 LYS B O 1
ATOM 5383 N N . ASP B 1 305 ? 20.703 -21.859 11.75 1 95.75 305 ASP B N 1
ATOM 5384 C CA . ASP B 1 305 ? 21.25 -22.453 10.539 1 95.75 305 ASP B CA 1
ATOM 5385 C C . ASP B 1 305 ? 21 -21.578 9.32 1 95.75 305 ASP B C 1
ATOM 5387 O O . ASP B 1 305 ? 21.875 -21.422 8.461 1 95.75 305 ASP B O 1
ATOM 5391 N N . THR B 1 306 ? 19.812 -21 9.203 1 95.88 306 THR B N 1
ATOM 5392 C CA . THR B 1 306 ? 19.469 -20.125 8.094 1 95.88 306 THR B CA 1
ATOM 5393 C C . THR B 1 306 ? 20.406 -18.922 8.055 1 95.88 306 THR B C 1
ATOM 5395 O O . THR B 1 306 ? 20.859 -18.516 6.984 1 95.88 306 THR B O 1
ATOM 5398 N N . SER B 1 307 ? 20.719 -18.344 9.219 1 94.75 307 SER B N 1
ATOM 5399 C CA . SER B 1 307 ? 21.578 -17.172 9.297 1 94.75 307 SER B CA 1
ATOM 5400 C C . SER B 1 307 ? 23 -17.516 8.875 1 94.75 307 SER B C 1
ATOM 5402 O O . SER B 1 307 ? 23.75 -16.641 8.43 1 94.75 307 SER B O 1
ATOM 5404 N N . ILE B 1 308 ? 23.312 -18.781 8.977 1 94.38 308 ILE B N 1
ATOM 5405 C CA . ILE B 1 308 ? 24.656 -19.219 8.594 1 94.38 308 ILE B CA 1
ATOM 5406 C C . ILE B 1 308 ? 24.703 -19.484 7.094 1 94.38 308 ILE B C 1
ATOM 5408 O O . ILE B 1 308 ? 25.578 -18.953 6.395 1 94.38 308 ILE B O 1
ATOM 5412 N N . PHE B 1 309 ? 23.781 -20.266 6.57 1 96.06 309 PHE B N 1
ATOM 5413 C CA . PHE B 1 309 ? 23.844 -20.719 5.188 1 96.06 309 PHE B CA 1
ATOM 5414 C C . PHE B 1 309 ? 23.328 -19.641 4.242 1 96.06 309 PHE B C 1
ATOM 5416 O O . PHE B 1 309 ? 23.719 -19.594 3.072 1 96.06 309 PHE B O 1
ATOM 5423 N N . PHE B 1 310 ? 22.438 -18.812 4.711 1 97.06 310 PHE B N 1
ATOM 5424 C CA . PHE B 1 310 ? 21.938 -17.641 3.992 1 97.06 310 PHE B CA 1
ATOM 5425 C C . PHE B 1 310 ? 22.328 -16.359 4.715 1 97.06 310 PHE B C 1
ATOM 5427 O O . PHE B 1 310 ? 21.469 -15.547 5.066 1 97.06 310 PHE B O 1
ATOM 5434 N N . HIS B 1 311 ? 23.562 -16.078 4.824 1 94.62 311 HIS B N 1
ATOM 5435 C CA . HIS B 1 311 ? 24.141 -15.086 5.73 1 94.62 311 HIS B CA 1
ATOM 5436 C C . HIS B 1 311 ? 23.875 -13.672 5.223 1 94.62 311 HIS B C 1
ATOM 5438 O O . HIS B 1 311 ? 24.016 -12.703 5.977 1 94.62 311 HIS B O 1
ATOM 5444 N N . LYS B 1 312 ? 23.453 -13.555 3.982 1 96.25 312 LYS B N 1
ATOM 5445 C CA . LYS B 1 312 ? 23.172 -12.227 3.439 1 96.25 312 LYS B CA 1
ATOM 5446 C C . LYS B 1 312 ? 21.672 -11.938 3.453 1 96.25 312 LYS B C 1
ATOM 5448 O O . LYS B 1 312 ? 21.234 -10.828 3.119 1 96.25 312 LYS B O 1
ATOM 5453 N N . ALA B 1 313 ? 20.938 -12.914 3.842 1 97.44 313 ALA B N 1
ATOM 5454 C CA . ALA B 1 313 ? 19.484 -12.797 3.711 1 97.44 313 ALA B CA 1
ATOM 5455 C C . ALA B 1 313 ? 18.859 -12.258 4.996 1 97.44 313 ALA B C 1
ATOM 5457 O O . ALA B 1 313 ? 19.219 -12.68 6.094 1 97.44 313 ALA B O 1
ATOM 5458 N N . LYS B 1 314 ? 18.016 -11.297 4.82 1 96.88 314 LYS B N 1
ATOM 5459 C CA . LYS B 1 314 ? 17.078 -10.969 5.879 1 96.88 314 LYS B CA 1
ATOM 5460 C C . LYS B 1 314 ? 16.031 -12.062 6.043 1 96.88 314 LYS B C 1
ATOM 5462 O O . LYS B 1 314 ? 15.453 -12.539 5.059 1 96.88 314 LYS B O 1
ATOM 5467 N N . LEU B 1 315 ? 15.852 -12.562 7.27 1 97.12 315 LEU B N 1
ATOM 5468 C CA . LEU B 1 315 ? 14.859 -13.586 7.578 1 97.12 315 LEU B CA 1
ATOM 5469 C C . LEU B 1 315 ? 13.672 -12.984 8.32 1 97.12 315 LEU B C 1
ATOM 5471 O O . LEU B 1 315 ? 13.828 -12.484 9.438 1 97.12 315 LEU B O 1
ATOM 5475 N N . ILE B 1 316 ? 12.492 -13.055 7.672 1 97 316 ILE B N 1
ATOM 5476 C CA . ILE B 1 316 ? 11.281 -12.461 8.234 1 97 316 ILE B CA 1
ATOM 5477 C C . ILE B 1 316 ? 10.211 -13.539 8.406 1 97 316 ILE B C 1
ATOM 5479 O O . ILE B 1 316 ? 10.055 -14.406 7.543 1 97 316 ILE B O 1
ATOM 5483 N N . SER B 1 317 ? 9.523 -13.492 9.508 1 96.25 317 SER B N 1
ATOM 5484 C CA . SER B 1 317 ? 8.359 -14.352 9.727 1 96.25 317 SER B CA 1
ATOM 5485 C C . SER B 1 317 ? 7.059 -13.555 9.617 1 96.25 317 SER B C 1
ATOM 5487 O O . SER B 1 317 ? 6.957 -12.445 10.148 1 96.25 317 SER B O 1
ATOM 5489 N N . ALA B 1 318 ? 6.141 -14.109 8.93 1 96.44 318 ALA B N 1
ATOM 5490 C CA . ALA B 1 318 ? 4.824 -13.484 8.797 1 96.44 318 ALA B CA 1
ATOM 5491 C C . ALA B 1 318 ? 3.734 -14.391 9.367 1 96.44 318 ALA B C 1
ATOM 5493 O O . ALA B 1 318 ? 3.791 -15.609 9.219 1 96.44 318 ALA B O 1
ATOM 5494 N N . TYR B 1 319 ? 2.811 -13.781 10.031 1 95.19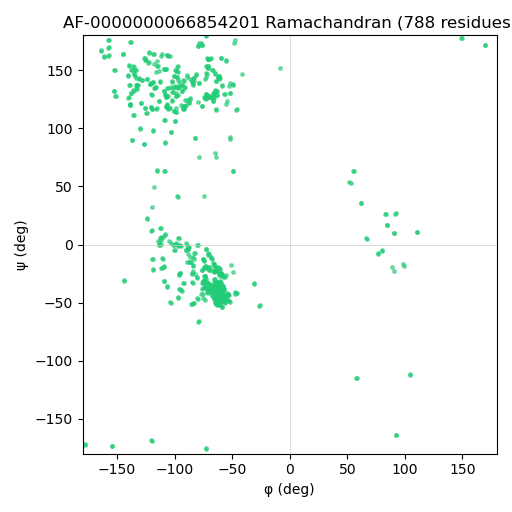 319 TYR B N 1
ATOM 5495 C CA . TYR B 1 319 ? 1.578 -14.422 10.484 1 95.19 319 TYR B CA 1
ATOM 5496 C C . TYR B 1 319 ? 0.378 -13.906 9.695 1 95.19 319 TYR B C 1
ATOM 5498 O O . TYR B 1 319 ? 0.244 -12.703 9.477 1 95.19 319 TYR B O 1
ATOM 5506 N N . GLY B 1 320 ? -0.439 -14.836 9.234 1 94.56 320 GLY B N 1
ATOM 5507 C CA . GLY B 1 320 ? -1.618 -14.477 8.461 1 94.56 320 GLY B CA 1
ATOM 5508 C C . GLY B 1 320 ? -2.461 -15.672 8.07 1 94.56 320 GLY B C 1
ATOM 5509 O O . GLY B 1 320 ? -2.271 -16.766 8.594 1 94.56 320 GLY B O 1
ATOM 5510 N N . MET B 1 321 ? -3.432 -15.438 7.25 1 94.81 321 MET B N 1
ATOM 5511 C CA . MET B 1 321 ? -4.352 -16.469 6.781 1 94.81 321 MET B CA 1
ATOM 5512 C C . MET B 1 321 ? -5.008 -16.047 5.469 1 94.81 321 MET B C 1
ATOM 5514 O O . MET B 1 321 ? -4.855 -14.914 5.023 1 94.81 321 MET B O 1
ATOM 5518 N N . THR B 1 322 ? -5.676 -17 4.852 1 95.81 322 THR B N 1
ATOM 5519 C CA . THR B 1 322 ? -6.32 -16.75 3.568 1 95.81 322 THR B CA 1
ATOM 5520 C C . THR B 1 322 ? -7.363 -15.641 3.688 1 95.81 322 THR B C 1
ATOM 5522 O O . THR B 1 322 ? -7.461 -14.781 2.814 1 95.81 322 THR B O 1
ATOM 5525 N N . GLU B 1 323 ? -8.109 -15.555 4.773 1 95.06 323 GLU B N 1
ATOM 5526 C CA . GLU B 1 323 ? -9.195 -14.617 5.012 1 95.06 323 GLU B CA 1
ATOM 5527 C C . GLU B 1 323 ? -8.68 -13.18 5.094 1 95.06 323 GLU B C 1
ATOM 5529 O O . GLU B 1 323 ? -9.461 -12.227 4.996 1 95.06 323 GLU B O 1
ATOM 5534 N N . THR B 1 324 ? -7.387 -13.031 5.297 1 95.44 324 THR B N 1
ATOM 5535 C CA . THR B 1 324 ? -6.805 -11.695 5.395 1 95.44 324 THR B CA 1
ATOM 5536 C C . THR B 1 324 ? -5.898 -11.414 4.199 1 95.44 324 THR B C 1
ATOM 5538 O O . THR B 1 324 ? -5.039 -10.531 4.258 1 95.44 324 THR B O 1
ATOM 5541 N N . CYS B 1 325 ? -6.059 -12.266 3.213 1 96.31 325 CYS B N 1
ATOM 5542 C CA . CYS B 1 325 ? -5.297 -12.125 1.976 1 96.31 325 CYS B CA 1
ATOM 5543 C C . CYS B 1 325 ? -3.801 -12.242 2.238 1 96.31 325 CYS B C 1
ATOM 5545 O O . CYS B 1 325 ? -3.014 -11.438 1.73 1 96.31 325 CYS B O 1
ATOM 5547 N N . SER B 1 326 ? -3.453 -13.141 3.217 1 94.5 326 SER B N 1
ATOM 5548 C CA . SER B 1 326 ? -2.076 -13.492 3.551 1 94.5 326 SER B CA 1
ATOM 5549 C C . SER B 1 326 ? -1.639 -12.828 4.855 1 94.5 326 SER B C 1
ATOM 5551 O O . SER B 1 326 ? -2.236 -13.062 5.906 1 94.5 326 SER B O 1
ATOM 5553 N N . SER B 1 327 ? -0.763 -11.906 4.91 1 95.19 327 SER B N 1
ATOM 5554 C CA . SER B 1 327 ? 0.022 -11.539 6.086 1 95.19 327 SER B CA 1
ATOM 5555 C C . SER B 1 327 ? -0.667 -10.445 6.895 1 95.19 327 SER B C 1
ATOM 5557 O O . SER B 1 327 ? -1.141 -9.453 6.332 1 95.19 327 SER B O 1
ATOM 5559 N N . LEU B 1 328 ? -0.699 -10.609 8.195 1 95 328 LEU B N 1
ATOM 5560 C CA . LEU B 1 328 ? -1.186 -9.625 9.148 1 95 328 LEU B CA 1
ATOM 5561 C C . LEU B 1 328 ? -0.024 -8.938 9.867 1 95 328 LEU B C 1
ATOM 5563 O O . LEU B 1 328 ? 0.011 -7.715 9.969 1 95 328 LEU B O 1
ATOM 5567 N N . THR B 1 329 ? 0.849 -9.805 10.359 1 94.75 329 THR B N 1
ATOM 5568 C CA . THR B 1 329 ? 1.979 -9.297 11.133 1 94.75 329 THR B CA 1
ATOM 5569 C C . THR B 1 329 ? 3.297 -9.82 10.562 1 94.75 329 THR B C 1
ATOM 5571 O O . THR B 1 329 ? 3.316 -10.812 9.836 1 94.75 329 THR B O 1
ATOM 5574 N N . PHE B 1 330 ? 4.371 -9.18 10.875 1 95.06 330 PHE B N 1
ATOM 5575 C CA . PHE B 1 330 ? 5.719 -9.539 10.461 1 95.06 330 PHE B CA 1
ATOM 5576 C C . PHE B 1 330 ? 6.695 -9.438 11.625 1 95.06 330 PHE B C 1
ATOM 5578 O O . PHE B 1 330 ? 6.535 -8.586 12.508 1 95.06 330 PHE B O 1
ATOM 5585 N N . LEU B 1 331 ? 7.645 -10.273 11.633 1 94 331 LEU B N 1
ATOM 5586 C CA . LEU B 1 331 ? 8.719 -10.281 12.617 1 94 331 LEU B CA 1
ATOM 5587 C C . LEU B 1 331 ? 10.062 -10.57 11.953 1 94 331 LEU B C 1
ATOM 5589 O O . LEU B 1 331 ? 10.234 -11.602 11.305 1 94 331 LEU B O 1
ATOM 5593 N N . THR B 1 332 ? 10.977 -9.648 12.07 1 93.62 332 THR B N 1
ATOM 5594 C CA . THR B 1 332 ? 12.32 -9.906 11.57 1 93.62 332 THR B CA 1
ATOM 5595 C C . THR B 1 332 ? 13.078 -10.836 12.516 1 93.62 332 THR B C 1
ATOM 5597 O O . THR B 1 332 ? 13.289 -10.5 13.688 1 93.62 332 THR B O 1
ATOM 5600 N N . LEU B 1 333 ? 13.461 -11.922 12.047 1 93.81 333 LEU B N 1
ATOM 5601 C CA . LEU B 1 333 ? 14.141 -12.914 12.859 1 93.81 333 LEU B CA 1
ATOM 5602 C C . LEU B 1 333 ? 15.656 -12.742 12.773 1 93.81 333 LEU B C 1
ATOM 5604 O O . LEU B 1 333 ? 16.375 -13.078 13.719 1 93.81 333 LEU B O 1
ATOM 5608 N N . TYR B 1 334 ? 16.094 -12.305 11.617 1 93.12 334 TYR B N 1
ATOM 5609 C CA . TYR B 1 334 ? 17.5 -12.078 11.344 1 93.12 334 TYR B CA 1
ATOM 5610 C C . TYR B 1 334 ? 17.688 -11.008 10.273 1 93.12 334 TYR B C 1
ATOM 5612 O O . TYR B 1 334 ? 16.953 -10.969 9.297 1 93.12 334 TYR B O 1
ATOM 5620 N N . ASP B 1 335 ? 18.578 -10.023 10.5 1 92.69 335 ASP B N 1
ATOM 5621 C CA . ASP B 1 335 ? 18.953 -8.992 9.539 1 92.69 335 ASP B CA 1
ATOM 5622 C C . ASP B 1 335 ? 20.469 -8.773 9.516 1 92.69 335 ASP B C 1
ATOM 5624 O O . ASP B 1 335 ? 21.031 -8.258 10.477 1 92.69 335 ASP B O 1
ATOM 5628 N N . PRO B 1 336 ? 21.109 -9.125 8.469 1 90.38 336 PRO B N 1
ATOM 5629 C CA . PRO B 1 336 ? 22.578 -9.008 8.422 1 90.38 336 PRO B CA 1
ATOM 5630 C C . PRO B 1 336 ? 23.047 -7.559 8.5 1 90.38 336 PRO B C 1
ATOM 5632 O O . PRO B 1 336 ? 24.188 -7.301 8.898 1 90.38 336 PRO B O 1
ATOM 5635 N N . MET B 1 337 ? 22.297 -6.559 7.98 1 79.75 337 MET B N 1
ATOM 5636 C CA . MET B 1 337 ? 22.688 -5.152 7.992 1 79.75 337 MET B CA 1
ATOM 5637 C C . MET B 1 337 ? 22.547 -4.562 9.391 1 79.75 337 MET B C 1
ATOM 5639 O O . MET B 1 337 ? 23.078 -3.484 9.672 1 79.75 337 MET B O 1
ATOM 5643 N N . HIS B 1 338 ? 21.734 -5.023 10.156 1 69.12 338 HIS B N 1
ATOM 5644 C CA . HIS B 1 338 ? 21.531 -4.488 11.5 1 69.12 338 HIS B CA 1
ATOM 5645 C C . HIS B 1 338 ? 22.078 -5.441 12.555 1 69.12 338 HIS B C 1
ATOM 5647 O O . HIS B 1 338 ? 21.453 -6.453 12.875 1 69.12 338 HIS B O 1
ATOM 5653 N N . GLU B 1 339 ? 23.391 -5.613 12.453 1 53.22 339 GLU B N 1
ATOM 5654 C CA . GLU B 1 339 ? 24.094 -6.516 13.359 1 53.22 339 GLU B CA 1
ATOM 5655 C C . GLU B 1 339 ? 23.406 -6.566 14.719 1 53.22 339 GLU B C 1
ATOM 5657 O O . GLU B 1 339 ? 23.547 -7.555 15.445 1 53.22 339 GLU B O 1
ATOM 5662 N N . THR B 1 340 ? 22.859 -5.457 15.109 1 44.5 340 THR B N 1
ATOM 5663 C CA . THR B 1 340 ? 22.438 -5.488 16.5 1 44.5 340 THR B CA 1
ATOM 5664 C C . THR B 1 340 ? 21.234 -6.406 16.688 1 44.5 340 THR B C 1
ATOM 5666 O O . THR B 1 340 ? 20.641 -6.457 17.766 1 44.5 340 THR B O 1
ATOM 5669 N N . THR B 1 341 ? 20.766 -6.82 15.664 1 41.94 341 THR B N 1
ATOM 5670 C CA . THR B 1 341 ? 19.625 -7.723 15.805 1 41.94 341 THR B CA 1
ATOM 5671 C C . THR B 1 341 ? 20 -8.938 16.641 1 41.94 341 THR B C 1
ATOM 5673 O O . THR B 1 341 ? 19.125 -9.688 17.094 1 41.94 341 THR B O 1
ATOM 5676 N N . ASN B 1 342 ? 21.188 -9.336 16.453 1 38.62 342 ASN B N 1
ATOM 5677 C CA . ASN B 1 342 ? 21.609 -10.406 17.344 1 38.62 342 ASN B CA 1
ATOM 5678 C C . ASN B 1 342 ? 21.25 -10.109 18.797 1 38.62 342 ASN B C 1
ATOM 5680 O O . ASN B 1 342 ? 21.062 -11.031 19.594 1 38.62 342 ASN B O 1
ATOM 5684 N N . GLN B 1 343 ? 21.469 -8.836 19.156 1 36 343 GLN B N 1
ATOM 5685 C CA . GLN B 1 343 ? 21.234 -8.547 20.562 1 36 343 GLN B CA 1
ATOM 5686 C C . GLN B 1 343 ? 19.75 -8.609 20.891 1 36 343 GLN B C 1
ATOM 5688 O O . GLN B 1 343 ? 19.375 -8.922 22.031 1 36 343 GLN B O 1
ATOM 5693 N N . SER B 1 344 ? 18.938 -8.242 20.016 1 35.12 344 SER B N 1
ATOM 5694 C CA . SER B 1 344 ? 17.516 -8.242 20.312 1 35.12 344 SER B CA 1
ATOM 5695 C C . SER B 1 344 ? 16.953 -9.656 20.359 1 35.12 344 SER B C 1
ATOM 5697 O O . SER B 1 344 ? 15.953 -9.914 21.031 1 35.12 344 SER B O 1
ATOM 5699 N N . LEU B 1 345 ? 17.422 -10.531 19.5 1 37.09 345 LEU B N 1
ATOM 5700 C CA . LEU B 1 345 ? 17.094 -11.922 19.781 1 37.09 345 LEU B CA 1
ATOM 5701 C C . LEU B 1 345 ? 17.547 -12.32 21.172 1 37.09 345 LEU B C 1
ATOM 5703 O O . LEU B 1 345 ? 16.859 -13.086 21.875 1 37.09 345 LEU B O 1
ATOM 5707 N N . GLN B 1 346 ? 18.734 -11.977 21.531 1 32.66 346 GLN B N 1
ATOM 5708 C CA . GLN B 1 346 ? 19.125 -12.18 22.922 1 32.66 346 GLN B CA 1
ATOM 5709 C C . GLN B 1 346 ? 18.281 -11.336 23.859 1 32.66 346 GLN B C 1
ATOM 5711 O O . GLN B 1 346 ? 17.938 -11.773 24.969 1 32.66 346 GLN B O 1
ATOM 5716 N N . ALA B 1 347 ? 18.094 -10.055 23.531 1 31.91 347 ALA B N 1
ATOM 5717 C CA . ALA B 1 347 ? 17.172 -9.297 24.375 1 31.91 347 ALA B CA 1
ATOM 5718 C C . ALA B 1 347 ? 15.742 -9.805 24.219 1 31.91 347 ALA B C 1
ATOM 5720 O O . ALA B 1 347 ? 14.93 -9.688 25.141 1 31.91 347 ALA B O 1
ATOM 5721 N N . PHE B 1 348 ? 15.305 -10.164 23.062 1 32.59 348 PHE B N 1
ATOM 5722 C CA . PHE B 1 348 ? 14.125 -11.016 23.078 1 32.59 348 PHE B CA 1
ATOM 5723 C C . PHE B 1 348 ? 14.398 -12.297 23.875 1 32.59 348 PHE B C 1
ATOM 5725 O O . PHE B 1 348 ? 13.461 -13.008 24.25 1 32.59 348 PHE B O 1
ATOM 5732 N N . GLY B 1 349 ? 15.578 -12.758 23.969 1 29.05 349 GLY B N 1
ATOM 5733 C CA . GLY B 1 349 ? 15.891 -13.711 25.031 1 29.05 349 GLY B CA 1
ATOM 5734 C C . GLY B 1 349 ? 15.742 -13.125 26.422 1 29.05 349 GLY B C 1
ATOM 5735 O O . GLY B 1 349 ? 15.273 -13.805 27.328 1 29.05 349 GLY B O 1
ATOM 5736 N N . VAL B 1 350 ? 16.328 -11.984 26.75 1 29.03 350 VAL B N 1
ATOM 5737 C CA . VAL B 1 350 ? 16.109 -11.492 28.109 1 29.03 350 VAL B CA 1
ATOM 5738 C C . VAL B 1 350 ? 14.734 -10.82 28.203 1 29.03 350 VAL B C 1
ATOM 5740 O O . VAL B 1 350 ? 13.961 -11.102 29.125 1 29.03 350 VAL B O 1
ATOM 5743 N N . ALA B 1 351 ? 14.406 -9.609 27.484 1 31.11 351 ALA B N 1
ATOM 5744 C CA . ALA B 1 351 ? 12.992 -9.234 27.594 1 31.11 351 ALA B CA 1
ATOM 5745 C C . ALA B 1 351 ? 12.125 -10.141 26.719 1 31.11 351 ALA B C 1
ATOM 5747 O O . ALA B 1 351 ? 10.953 -10.359 27.016 1 31.11 351 ALA B O 1
ATOM 5748 N N . GLY B 1 352 ? 12.539 -10.539 25.562 1 30.81 352 GLY B N 1
ATOM 5749 C CA . GLY B 1 352 ? 12.031 -11.711 24.859 1 30.81 352 GLY B CA 1
ATOM 5750 C C . GLY B 1 352 ? 12.453 -13.016 25.484 1 30.81 352 GLY B C 1
ATOM 5751 O O . GLY B 1 352 ? 12.141 -14.094 24.969 1 30.81 352 GLY B O 1
ATOM 5752 N N . SER B 1 353 ? 13.531 -13.211 26.062 1 32.56 353 SER B N 1
ATOM 5753 C CA . SER B 1 353 ? 13.586 -14.414 26.891 1 32.56 353 SER B CA 1
ATOM 5754 C C . SER B 1 353 ? 12.352 -14.523 27.781 1 32.56 353 SER B C 1
ATOM 5756 O O . SER B 1 353 ? 11.953 -15.625 28.156 1 32.56 353 SER B O 1
ATOM 5758 N N . LYS B 1 354 ? 11.969 -13.375 28.359 1 33.22 354 LYS B N 1
ATOM 5759 C CA . LYS B 1 354 ? 10.68 -13.656 28.984 1 33.22 354 LYS B CA 1
ATOM 5760 C C . LYS B 1 354 ? 9.586 -13.812 27.938 1 33.22 354 LYS B C 1
ATOM 5762 O O . LYS B 1 354 ? 8.586 -14.492 28.172 1 33.22 354 LYS B O 1
ATOM 5767 N N . LEU B 1 355 ? 9.727 -13.047 26.79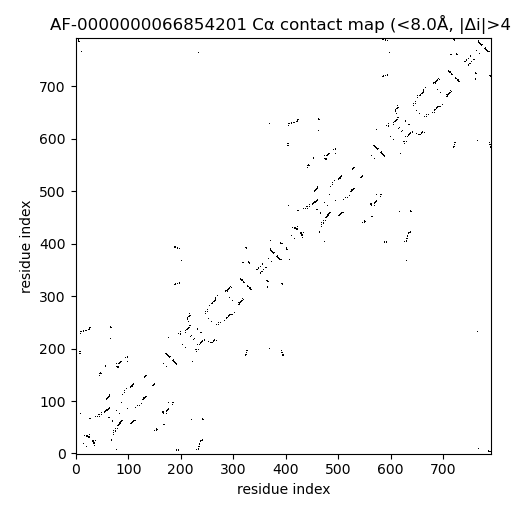7 1 35.41 355 LEU B N 1
ATOM 5768 C CA . LEU B 1 355 ? 8.641 -13.266 25.844 1 35.41 355 LEU B CA 1
ATOM 5769 C C . LEU B 1 355 ? 8.914 -14.5 24.984 1 35.41 355 LEU B C 1
ATOM 5771 O O . LEU B 1 355 ? 7.98 -15.234 24.641 1 35.41 355 LEU B O 1
ATOM 5775 N N . ILE B 1 356 ? 10.117 -14.641 24.359 1 37.03 356 ILE B N 1
ATOM 5776 C CA . ILE B 1 356 ? 10.359 -15.906 23.672 1 37.03 356 ILE B CA 1
ATOM 5777 C C . ILE B 1 356 ? 10.367 -17.047 24.688 1 37.03 356 ILE B C 1
ATOM 5779 O O . ILE B 1 356 ? 9.898 -18.156 24.391 1 37.03 356 ILE B O 1
ATOM 5783 N N . HIS B 1 357 ? 11.148 -16.828 25.656 1 35.88 357 HIS B N 1
ATOM 5784 C CA . HIS B 1 357 ? 11.219 -17.984 26.547 1 35.88 357 HIS B CA 1
ATOM 5785 C C . HIS B 1 357 ? 9.898 -18.188 27.281 1 35.88 357 HIS B C 1
ATOM 5787 O O . HIS B 1 357 ? 9.852 -18.906 28.281 1 35.88 357 HIS B O 1
ATOM 5793 N N . GLN B 1 358 ? 9.039 -17.266 27.203 1 37.81 358 GLN B N 1
ATOM 5794 C CA . GLN B 1 358 ? 7.969 -17.938 27.953 1 37.81 358 GLN B CA 1
ATOM 5795 C C . GLN B 1 358 ? 7.641 -19.297 27.328 1 37.81 358 GLN B C 1
ATOM 5797 O O . GLN B 1 358 ? 7.652 -19.438 26.109 1 37.81 358 GLN B O 1
ATOM 5802 N N . GLN B 1 359 ? 7.762 -20.312 28 1 41.22 359 GLN B N 1
ATOM 5803 C CA . GLN B 1 359 ? 7.543 -21.719 27.672 1 41.22 359 GLN B CA 1
ATOM 5804 C C . GLN B 1 359 ? 6.535 -21.875 26.547 1 41.22 359 GLN B C 1
ATOM 5806 O O . GLN B 1 359 ? 6.684 -22.75 25.688 1 41.22 359 GLN B O 1
ATOM 5811 N N . GLN B 1 360 ? 5.27 -21.297 26.516 1 52.5 360 GLN B N 1
ATOM 5812 C CA . GLN B 1 360 ? 4.141 -21.844 25.766 1 52.5 360 GLN B CA 1
ATOM 5813 C C . GLN B 1 360 ? 3.746 -20.906 24.625 1 52.5 360 GLN B C 1
ATOM 5815 O O . GLN B 1 360 ? 2.844 -21.219 23.844 1 52.5 360 GLN B O 1
ATOM 5820 N N . GLY B 1 361 ? 4.531 -19.578 24.344 1 63.94 361 GLY B N 1
ATOM 5821 C CA . GLY B 1 361 ? 3.932 -18.797 23.266 1 63.94 361 GLY B CA 1
ATOM 5822 C C . GLY B 1 361 ? 4.949 -18.297 22.25 1 63.94 361 GLY B C 1
ATOM 5823 O O . GLY B 1 361 ? 6.156 -18.391 22.484 1 63.94 361 GLY B O 1
ATOM 5824 N N . VAL B 1 362 ? 4.535 -18.266 20.875 1 71.06 362 VAL B N 1
ATOM 5825 C CA . VAL B 1 362 ? 5.367 -17.75 19.797 1 71.06 362 VAL B CA 1
ATOM 5826 C C . VAL B 1 362 ? 4.973 -16.297 19.484 1 71.06 362 VAL B C 1
ATOM 5828 O O . VAL B 1 362 ? 3.785 -15.969 19.453 1 71.06 362 VAL B O 1
ATOM 5831 N N . CYS B 1 363 ? 5.941 -15.375 19.453 1 79.31 363 CYS B N 1
ATOM 5832 C CA . CYS B 1 363 ? 5.703 -14 19.031 1 79.31 363 CYS B CA 1
ATOM 5833 C C . CYS B 1 363 ? 5.465 -13.93 17.516 1 79.31 363 CYS B C 1
ATOM 5835 O O . CYS B 1 363 ? 6.238 -14.484 16.734 1 79.31 363 CYS B O 1
ATOM 5837 N N . ILE B 1 364 ? 4.391 -13.281 17.172 1 83.88 364 ILE B N 1
ATOM 5838 C CA . ILE B 1 364 ? 4.047 -13.297 15.75 1 83.88 364 ILE B CA 1
ATOM 5839 C C . ILE B 1 364 ? 4.309 -11.922 15.133 1 83.88 364 ILE B C 1
ATOM 5841 O O . ILE B 1 364 ? 3.914 -11.664 13.992 1 83.88 364 ILE B O 1
ATOM 5845 N N . GLY B 1 365 ? 4.906 -11.031 15.789 1 86.88 365 GLY B N 1
ATOM 5846 C CA . GLY B 1 365 ? 5.406 -9.797 15.211 1 86.88 365 GLY B CA 1
ATOM 5847 C C . GLY B 1 365 ? 4.41 -8.656 15.297 1 86.88 365 GLY B C 1
ATOM 5848 O O . GLY B 1 365 ? 3.533 -8.648 16.156 1 86.88 365 GLY B O 1
ATOM 5849 N N . LYS B 1 366 ? 4.672 -7.629 14.508 1 87.19 366 LYS B N 1
ATOM 5850 C CA . LYS B 1 366 ? 3.885 -6.402 14.516 1 87.19 366 LYS B CA 1
ATOM 5851 C C . LYS B 1 366 ? 3.027 -6.293 13.258 1 87.19 366 LYS B C 1
ATOM 5853 O O . LYS B 1 366 ? 3.418 -6.777 12.188 1 87.19 366 LYS B O 1
ATOM 5858 N N . ALA B 1 367 ? 1.907 -5.633 13.383 1 91.06 367 ALA B N 1
ATOM 5859 C CA . ALA B 1 367 ? 0.974 -5.461 12.273 1 91.06 367 ALA B CA 1
ATOM 5860 C C . ALA B 1 367 ? 1.603 -4.645 11.148 1 91.06 367 ALA B C 1
ATOM 5862 O O . ALA B 1 367 ? 2.342 -3.693 11.406 1 91.06 367 ALA B O 1
ATOM 5863 N N . ALA B 1 368 ? 1.314 -5.059 9.938 1 92.69 368 ALA B N 1
ATOM 5864 C CA . ALA B 1 368 ? 1.641 -4.184 8.82 1 92.69 368 ALA B CA 1
ATOM 5865 C C . ALA B 1 368 ? 1.001 -2.809 8.992 1 92.69 368 ALA B C 1
ATOM 5867 O O . ALA B 1 368 ? -0.002 -2.668 9.695 1 92.69 368 ALA B O 1
ATOM 5868 N N . PRO B 1 369 ? 1.489 -1.813 8.359 1 88.5 369 PRO B N 1
ATOM 5869 C CA . PRO B 1 369 ? 1.086 -0.434 8.641 1 88.5 369 PRO B CA 1
ATOM 5870 C C . PRO B 1 369 ? -0.404 -0.195 8.414 1 88.5 369 PRO B C 1
ATOM 5872 O O . PRO B 1 369 ? -1.025 0.594 9.125 1 88.5 369 PRO B O 1
ATOM 5875 N N . HIS B 1 370 ? -0.973 -0.848 7.461 1 89.69 370 HIS B N 1
ATOM 5876 C CA . HIS B 1 370 ? -2.355 -0.576 7.082 1 89.69 370 HIS B CA 1
ATOM 5877 C C . HIS B 1 370 ? -3.326 -1.413 7.906 1 89.69 370 HIS B C 1
ATOM 5879 O O . HIS B 1 370 ? -4.543 -1.263 7.781 1 89.69 370 HIS B O 1
ATOM 5885 N N . ILE B 1 371 ? -2.828 -2.271 8.773 1 92.06 371 ILE B N 1
ATOM 5886 C CA . ILE B 1 371 ? -3.652 -3.271 9.445 1 92.06 371 ILE B CA 1
ATOM 5887 C C . ILE B 1 371 ? -3.969 -2.814 10.867 1 92.06 371 ILE B C 1
ATOM 5889 O O . ILE B 1 371 ? -3.074 -2.393 11.602 1 92.06 371 ILE B O 1
ATOM 5893 N N . GLU B 1 372 ? -5.188 -2.902 11.188 1 91.31 372 GLU B N 1
ATOM 5894 C CA . GLU B 1 372 ? -5.613 -2.73 12.57 1 91.31 372 GLU B CA 1
ATOM 5895 C C . GLU B 1 372 ? -5.82 -4.078 13.258 1 91.31 372 GLU B C 1
ATOM 5897 O O . GLU B 1 372 ? -6.504 -4.953 12.719 1 91.31 372 GLU B O 1
ATOM 5902 N N . LEU B 1 373 ? -5.195 -4.246 14.414 1 89.62 373 LEU B N 1
ATOM 5903 C CA . LEU B 1 373 ? -5.312 -5.469 15.195 1 89.62 373 LEU B CA 1
ATOM 5904 C C . LEU B 1 373 ? -5.801 -5.168 16.609 1 89.62 373 LEU B C 1
ATOM 5906 O O . LEU B 1 373 ? -5.449 -4.137 17.188 1 89.62 373 LEU B O 1
ATOM 5910 N N . LYS B 1 374 ? -6.621 -6.035 17.125 1 86.25 374 LYS B N 1
ATOM 5911 C CA . LYS B 1 374 ? -7.043 -5.996 18.516 1 86.25 374 LYS B CA 1
ATOM 5912 C C . LYS B 1 374 ? -7.062 -7.395 19.125 1 86.25 374 LYS B C 1
ATOM 5914 O O . LYS B 1 374 ? -7.559 -8.336 18.516 1 86.25 374 LYS B O 1
ATOM 5919 N N . ILE B 1 375 ? -6.453 -7.496 20.25 1 84.38 375 ILE B N 1
ATOM 5920 C CA . ILE B 1 375 ? -6.512 -8.758 20.984 1 84.38 375 ILE B CA 1
ATOM 5921 C C . ILE B 1 375 ? -7.676 -8.719 21.969 1 84.38 375 ILE B C 1
ATOM 5923 O O . ILE B 1 375 ? -7.77 -7.812 22.797 1 84.38 375 ILE B O 1
ATOM 5927 N N . SER B 1 376 ? -8.578 -9.57 21.781 1 85.56 376 SER B N 1
ATOM 5928 C CA . SER B 1 376 ? -9.688 -9.719 22.703 1 85.56 376 SER B CA 1
ATOM 5929 C C . SER B 1 376 ? -9.508 -10.945 23.594 1 85.56 376 SER B C 1
ATOM 5931 O O . SER B 1 376 ? -9.828 -12.07 23.188 1 85.56 376 SER B O 1
ATOM 5933 N N . ALA B 1 377 ? -9.008 -10.68 24.734 1 83.81 377 ALA B N 1
ATOM 5934 C CA . ALA B 1 377 ? -8.727 -11.773 25.656 1 83.81 377 ALA B CA 1
ATOM 5935 C C . ALA B 1 377 ? -9.977 -12.18 26.422 1 83.81 377 ALA B C 1
ATOM 5937 O O . ALA B 1 377 ? -10.844 -11.352 26.688 1 83.81 377 ALA B O 1
ATOM 5938 N N . ASP B 1 378 ? -10.117 -13.422 26.656 1 84.31 378 ASP B N 1
ATOM 5939 C CA . ASP B 1 378 ? -11.188 -13.875 27.531 1 84.31 378 ASP B CA 1
ATOM 5940 C C . ASP B 1 378 ? -10.883 -13.547 28.984 1 84.31 378 ASP B C 1
ATOM 5942 O O . ASP B 1 378 ? -9.859 -12.914 29.281 1 84.31 378 ASP B O 1
ATOM 5946 N N . ALA B 1 379 ? -11.812 -13.922 29.859 1 81.62 379 ALA B N 1
ATOM 5947 C CA . ALA B 1 379 ? -11.727 -13.562 31.266 1 81.62 379 ALA B CA 1
ATOM 5948 C C . ALA B 1 379 ? -10.453 -14.109 31.906 1 81.62 379 ALA B C 1
ATOM 5950 O O . ALA B 1 379 ? -9.898 -13.508 32.812 1 81.62 379 ALA B O 1
ATOM 5951 N N . SER B 1 380 ? -10.031 -15.242 31.422 1 79.5 380 SER B N 1
ATOM 5952 C CA . SER B 1 380 ? -8.836 -15.867 31.969 1 79.5 380 SER B CA 1
ATOM 5953 C C . SER B 1 380 ? -7.574 -15.125 31.547 1 79.5 380 SER B C 1
ATOM 5955 O O . SER B 1 380 ? -6.52 -15.258 32.156 1 79.5 380 SER B O 1
ATOM 5957 N N . GLY B 1 381 ? -7.684 -14.328 30.453 1 74 381 GLY B N 1
ATOM 5958 C CA . GLY B 1 381 ? -6.559 -13.594 29.906 1 74 381 GLY B CA 1
ATOM 5959 C C . GLY B 1 381 ? -5.605 -14.461 29.109 1 74 381 GLY B C 1
ATOM 5960 O O . GLY B 1 381 ? -4.672 -13.953 28.484 1 74 381 GLY B O 1
ATOM 5961 N N . HIS B 1 382 ? -5.824 -15.797 29.141 1 72.69 382 HIS B N 1
ATOM 5962 C CA . HIS B 1 382 ? -4.895 -16.719 28.5 1 72.69 382 HIS B CA 1
ATOM 5963 C C . HIS B 1 382 ? -5.359 -17.094 27.109 1 72.69 382 HIS B C 1
ATOM 5965 O O . HIS B 1 382 ? -4.555 -17.5 26.266 1 72.69 382 HIS B O 1
ATOM 5971 N N . THR B 1 383 ? -6.617 -17.016 26.938 1 79.38 383 THR B N 1
ATOM 5972 C CA . THR B 1 383 ? -7.195 -17.297 25.625 1 79.38 383 THR B CA 1
ATOM 5973 C C . THR B 1 383 ? -7.871 -16.047 25.062 1 79.38 383 THR B C 1
ATOM 5975 O O . THR B 1 383 ? -8.383 -15.211 25.812 1 79.38 383 THR B O 1
ATOM 5978 N N . GLY B 1 384 ? -7.609 -15.852 23.844 1 84.69 384 GLY B N 1
ATOM 5979 C CA . GLY B 1 384 ? -8.258 -14.695 23.234 1 84.69 384 GLY B CA 1
ATOM 5980 C C . GLY B 1 384 ? -8.359 -14.797 21.719 1 84.69 384 GLY B C 1
ATOM 5981 O O . GLY B 1 384 ? -8.086 -15.852 21.141 1 84.69 384 GLY B O 1
ATOM 5982 N N . ARG B 1 385 ? -8.992 -13.828 21.203 1 90.31 385 ARG B N 1
ATOM 5983 C CA . ARG B 1 385 ? -9.156 -13.711 19.766 1 90.31 385 ARG B CA 1
ATOM 5984 C C . ARG B 1 385 ? -8.391 -12.516 19.219 1 90.31 385 ARG B C 1
ATOM 5986 O O . ARG B 1 385 ? -8.273 -11.484 19.891 1 90.31 385 ARG B O 1
ATOM 5993 N N . ILE B 1 386 ? -7.805 -12.797 18.062 1 88.31 386 ILE B N 1
ATOM 5994 C CA . ILE B 1 386 ? -7.211 -11.695 17.312 1 88.31 386 ILE B CA 1
ATOM 5995 C C . ILE B 1 386 ? -8.227 -11.133 16.328 1 88.31 386 ILE B C 1
ATOM 5997 O O . ILE B 1 386 ? -8.727 -11.859 15.461 1 88.31 386 ILE B O 1
ATOM 6001 N N . LEU B 1 387 ? -8.594 -9.914 16.516 1 89.94 387 LEU B N 1
ATOM 6002 C CA . LEU B 1 387 ? -9.523 -9.227 15.625 1 89.94 387 LEU B CA 1
ATOM 6003 C C . LEU B 1 387 ? -8.781 -8.281 14.688 1 89.94 387 LEU B C 1
ATOM 6005 O O . LEU B 1 387 ? -7.781 -7.672 15.078 1 89.94 387 LEU B O 1
ATOM 6009 N N . THR B 1 388 ? -9.227 -8.258 13.453 1 91.31 388 THR B N 1
ATOM 6010 C CA . THR B 1 388 ? -8.562 -7.375 12.5 1 91.31 388 THR B CA 1
ATOM 6011 C C . THR B 1 388 ? -9.578 -6.648 11.625 1 91.31 388 THR B C 1
ATOM 6013 O O . THR B 1 388 ? -10.695 -7.137 11.43 1 91.31 388 THR B O 1
ATOM 6016 N N . ARG B 1 389 ? -9.227 -5.457 11.188 1 90.88 389 ARG B N 1
ATOM 6017 C CA . ARG B 1 389 ? -9.984 -4.66 10.227 1 90.88 389 ARG B CA 1
ATOM 6018 C C . ARG B 1 389 ? -9.055 -3.959 9.242 1 90.88 389 ARG B C 1
ATOM 6020 O O . ARG B 1 389 ? -7.91 -3.637 9.586 1 90.88 389 ARG B O 1
ATOM 6027 N N . GLY B 1 390 ? -9.555 -3.83 8.016 1 90.69 390 GLY B N 1
ATOM 6028 C CA . GLY B 1 390 ? -8.797 -3.143 6.984 1 90.69 390 GLY B CA 1
ATOM 6029 C C . GLY B 1 390 ? -9.062 -3.678 5.594 1 90.69 390 GLY B C 1
ATOM 6030 O O . GLY B 1 390 ? -9.82 -4.637 5.426 1 90.69 390 GLY B O 1
ATOM 6031 N N . PRO B 1 391 ? -8.453 -3.072 4.648 1 90.81 391 PRO B N 1
ATOM 6032 C CA . PRO B 1 391 ? -8.734 -3.414 3.252 1 90.81 391 PRO B CA 1
ATOM 6033 C C . PRO B 1 391 ? -8.148 -4.77 2.846 1 90.81 391 PRO B C 1
ATOM 6035 O O . PRO B 1 391 ? -8.43 -5.262 1.751 1 90.81 391 PRO B O 1
ATOM 6038 N N . HIS B 1 392 ? -7.457 -5.398 3.674 1 93.5 392 HIS B N 1
ATOM 6039 C CA . HIS B 1 392 ? -6.848 -6.695 3.406 1 93.5 392 HIS B CA 1
ATOM 6040 C C . HIS B 1 392 ? -7.848 -7.828 3.619 1 93.5 392 HIS B C 1
ATOM 6042 O O . HIS B 1 392 ? -7.59 -8.969 3.244 1 93.5 392 HIS B O 1
ATOM 6048 N N . ILE B 1 393 ? -9.016 -7.566 4.121 1 93.12 393 ILE B N 1
ATOM 6049 C CA . ILE B 1 393 ? -9.969 -8.586 4.547 1 93.12 393 ILE B CA 1
ATOM 6050 C C . ILE B 1 393 ? -10.727 -9.125 3.334 1 93.12 393 ILE B C 1
ATOM 6052 O O . ILE B 1 393 ? -11.039 -8.375 2.408 1 93.12 393 ILE B O 1
ATOM 6056 N N . MET B 1 394 ? -11.047 -10.305 3.363 1 92.62 394 MET B N 1
ATOM 6057 C CA . MET B 1 394 ? -11.789 -10.992 2.311 1 92.62 394 MET B CA 1
ATOM 6058 C C . MET B 1 394 ? -13.148 -10.336 2.098 1 92.62 394 MET B C 1
ATOM 6060 O O . MET B 1 394 ? -13.656 -9.648 2.984 1 92.62 394 MET B O 1
ATOM 6064 N N . LEU B 1 395 ? -13.727 -10.586 0.957 1 90.56 395 LEU B N 1
ATOM 6065 C CA . LEU B 1 395 ? -15.07 -10.094 0.653 1 90.56 395 LEU B CA 1
ATOM 6066 C C . LEU B 1 395 ? -16.125 -10.984 1.289 1 90.56 395 LEU B C 1
ATOM 6068 O O . LEU B 1 395 ? -17.109 -10.484 1.838 1 90.56 395 LEU B O 1
ATOM 6072 N N . ARG B 1 396 ? -15.984 -12.25 1.163 1 88 396 ARG B N 1
ATOM 6073 C CA . ARG B 1 396 ? -16.891 -13.258 1.704 1 88 396 ARG B CA 1
ATOM 6074 C C . ARG B 1 396 ? -16.203 -14.617 1.804 1 88 396 ARG B C 1
ATOM 6076 O O . ARG B 1 396 ? -15.234 -14.875 1.091 1 88 396 ARG B O 1
#

Foldseek 3Di:
DQPPPDFALLVLLVVQVPPFVPPWAEDEPPDTDTSVRLLQLLVQLLQLCVVVPDAAAAEEEEQFFWDSVVVSVLSSCQQRRHAYEYDHLPDALVQVLLSCQVRQHQEYEYEPSNVVSVVVDDCPSRVSHQEYEYADPDDPDPPPHNYYYSVRRGDRDPDSDDRDGDHHPPQWRYWAWDCDPVRHTDTFTAGSQLLVVLLVLCCVPQVDAQAAEEEQADTCSFLASVSVVSNSSNRNHHYYGDRYHDLVVSQVCLVVVLGAEYEDEQVSLVSNLVVLVPDPDRCSLVRHAEYEYEDDDHDPVSLVSCCVSNVNYWYKYFYDHVQLSDGFFMDTSDHNVPVCVVVVVVVCCVVVVVVVVPPPDDDRHGGRPFKDWDWAAPPVSPDTDIDIDGSSGTPD/DQPPPDFALLVLLVVQVPPFVPPWAEDEPPDTDTSVRLLQLLVQLLQLCVVVPDAAAAEEEEQFFWDSVVVSVLSSCQQRRHAYEYDHLPDALVQVLLSCQVRQHQEYEYEPSNVVSVVVDDCPSRVSHQEYEYADPDDPDPPPHNYYYSVRRGDRDPDSDDRRGDHHPPQWRYWAWDCDPVRHTDTFTAGSQLLVVLLVLCCVPQVDAQAAEEEQADTCSFLASVSVVSNSSNRNHHYYGDRYHDLVVSLVCLQVVLGAEYEDEQVSLVSNLVVVVPPPDRCSLVRHAEYEYEDDDHDPVSLVSCCVSNVNYWYKYFYDHVQLSDGFFMDTSDHNVPVCVVVVVVVCCVVVVVVVVPPPDDDRHGGRPFKDWDWAAPPVSPDTDIDIDGSSGTPD

Sequence (792 aa):
MANYSHPHICQCLSHLLTLRQHFPVIIAGNRRKTGQELVEEVLSLAQGLLHLGLTSGQVVAISAFNSDRYLEWLLAIAFVGGIAAPLNYRWSFEEARLAMAAVKPVLLVIDESSYTWYSKLQQNDVPSLKWHILLDSPSSDFSKWNVLTPEMLKRHPIKLLPFDYSWAPDGAVIICFTSGTTGKPKGVTLSHGALTIQSLAKIAIVGYNVDDVYLHTAPLCHIGGLSSAMTMLMVGGCHVLMPKFDAESAVDAIEQHAVTSFITVPAIMASLISIIRHKETWKGGETVKKILNGGGSLSHELIKDTSIFFHKAKLISAYGMTETCSSLTFLTLYDPMHETTNQSLQAFGVAGSKLIHQQQGVCIGKAAPHIELKISADASGHTGRILTRGPHIMLRMANYSHPHICQCLSHLLTLRQHFPVIIAGNRRKTGQELVEEVLSLAQGLLHLGLTSGQVVAISAFNSDRYLEWLLAIAFVGGIAAPLNYRWSFEEARLAMAAVKPVLLVIDESSYTWYSKLQQNDVPSLKWHILLDSPSSDFSKWNVLTPEMLKRHPIKLLPFDYSWAPDGAVIICFTSGTTGKPKGVTLSHGALTIQSLAKIAIVGYNVDDVYLHTAPLCHIGGLSSAMTMLMVGGCHVLMPKFDAESAVDAIEQHAVTSFITVPAIMASLISIIRHKETWKGGETVKKILNGGGSLSHELIKDTSIFFHKAKLISAYGMTETCSSLTFLTLYDPMHETTNQSLQAFGVAGSKLIHQQQGVCIGKAAPHIELKISADASGHTGRILTRGPHIMLR

Solvent-accessible surface area (backbone atoms only — not comparable to full-atom values): 40342 Å² total; per-residue (Å²): 125,86,78,44,40,54,53,50,75,59,50,26,46,59,50,21,50,71,76,25,34,87,39,68,29,35,37,38,83,90,43,71,32,26,18,39,53,48,44,51,52,20,47,11,40,25,50,17,40,48,73,75,61,61,45,57,53,43,28,34,31,35,28,45,51,40,40,67,64,49,55,33,48,53,45,14,35,34,37,52,2,14,23,34,30,39,36,64,48,83,53,52,50,67,56,50,45,54,39,41,58,74,62,46,23,38,34,40,37,32,30,79,62,35,46,78,42,50,72,68,63,51,80,77,68,43,72,50,49,68,36,35,32,37,73,45,87,68,69,89,79,69,74,89,54,66,57,41,39,61,79,74,40,43,36,84,62,90,58,83,69,79,79,75,76,38,63,11,73,94,38,35,33,37,29,41,56,44,86,35,94,81,69,50,62,39,70,34,31,31,31,23,53,14,53,51,53,40,23,41,48,44,29,42,71,72,58,64,41,50,83,35,26,32,40,45,54,47,54,57,45,37,47,68,29,32,47,50,49,53,30,36,46,40,44,47,16,22,40,34,39,42,52,62,76,43,50,70,60,49,57,51,44,30,49,75,63,50,23,21,29,39,54,41,31,47,70,55,47,51,44,39,50,62,54,50,73,73,42,91,81,68,62,35,28,79,41,23,41,33,37,41,32,27,96,54,76,68,51,71,66,54,52,53,51,44,51,62,61,27,47,54,22,31,33,32,36,38,34,64,41,66,59,37,51,21,66,48,19,41,30,78,75,40,41,60,89,46,62,62,46,63,51,43,56,48,35,28,39,60,71,20,18,53,49,54,52,32,89,90,54,81,84,55,55,46,60,41,65,78,47,34,76,44,79,48,57,45,94,84,63,79,48,64,45,82,44,73,39,16,42,35,38,41,79,83,125,87,79,43,40,54,54,51,74,60,49,27,46,58,50,20,50,72,77,26,33,86,38,69,31,35,37,37,84,90,45,70,31,26,19,38,53,48,43,51,51,20,46,10,40,26,50,16,41,48,74,74,60,61,46,57,54,43,28,35,31,33,28,45,51,37,39,66,63,49,55,34,47,51,44,14,35,33,38,52,2,14,22,33,30,39,36,63,47,83,52,52,50,65,55,50,46,52,41,42,61,73,61,47,24,39,33,41,36,32,29,79,63,34,48,77,41,51,73,67,61,51,80,76,69,44,73,50,49,68,37,36,34,37,74,47,88,69,69,89,77,68,75,91,55,66,59,41,38,61,79,76,39,42,36,85,61,90,58,82,70,79,80,76,75,40,62,11,75,95,36,36,32,37,31,41,57,43,71,43,95,82,67,51,63,40,69,34,31,31,30,24,54,15,52,50,52,41,23,42,48,44,29,41,72,71,57,63,40,50,84,35,25,32,39,44,53,46,53,57,44,38,48,68,29,32,47,51,51,52,30,36,46,39,43,47,17,22,39,34,40,42,51,62,76,44,49,68,60,49,56,50,45,30,48,77,63,51,24,22,28,37,54,42,33,46,71,54,48,53,44,39,49,63,57,51,72,76,41,90,80,71,62,35,28,78,42,25,39,34,36,42,32,27,97,54,77,68,51,70,66,54,52,53,50,43,50,62,60,29,48,54,21,30,33,33,37,38,35,64,42,65,61,36,50,21,65,47,20,41,30,79,76,42,43,61,88,47,62,64,46,62,50,44,56,46,37,29,36,59,68,17,22,55,48,53,52,32,90,89,53,82,83,52,55,47,62,42,66,78,48,34,77,44,79,47,57,44,95,84,62,80,48,65,42,81,43,74,39,17,41,34,40,42,79,82

Radius of gyration: 27.56 Å; Cα contacts (8 Å, |Δi|>4): 1728; chains: 2; bounding box: 56×81×66 Å

Organism: Glycine max (NCBI:txid3847)

Nearest PDB structures (foldseek):
  4wv3-assembly1_A  TM=8.550E-01  e=6.665E-27  Stigmatella aurantiaca
  4g36-assembly1_A  TM=8.315E-01  e=1.949E-24  Photinus pyralis
  4g37-assembly1_A  TM=8.232E-01  e=1.730E-24  Photinus pyralis
  4m46-assembly1_A  TM=8.252E-01  e=6.840E-24  Lampyris turkestanicus
  5e7q-assembly1_B  TM=7.762E-01  e=2.790E-24  Streptomyces platensis subsp. rosaceus

pLDDT: mean 88.84, std 15.74, range [28.89, 98.88]

InterPro domains:
  IPR000873 AMP-dependent synthetase/ligase domain [PF00501] (24-394)
  IPR020845 AMP-binding, conserved site [PS00455] (175-186)
  IPR042099 ANL, N-terminal domain [G3DSA:3.40.50.12780] (3-396)